Protein 1QI9 (pdb70)

InterPro domains:
  IPR016119 Bromoperoxidase/chloroperoxidase C-terminal [G3DSA:1.10.606.10] (1-556)
  IPR036938 Phosphatidic acid phosphatase type 2/haloperoxidase superfamily [SSF48317] (3-553)
  IPR052559 Vanadium-dependent haloperoxidase [PTHR34599] (323-502)
  IPR055161 Vanadium-dependent haloperoxidase NapH1-like, second helical-bundle domain [PF22778] (402-505)

Solvent-accessible surface area: 34637 Å² total

Radius of gyration: 29.84 Å; Cα contacts (8 Å, |Δi|>4): 2577; chains: 2; bounding box: 74×86×71 Å

Foldseek 3Di:
DAAQDDPDPDPGGPPCPVVVVVVLLVVLVVLLPQQQPDFDEDAPPDDQCLFFADFFAAADLLLHHDPVLVVLLLVVLPPLDPVSQVVRHGRDPPPDPLNDFDCSSLLPDQDSFFHRLRRFYFYYDDDQADLQVLLLLLLLLLLQVFQQPFLQCQQPDPSNVVSQVLSLPRPNNVVFAQAFADPVSGARRNQGRLFGNFFQCSPDGNAFLLQQCWFADPNRIDGRFAWFADPQAFALLASVLVSCLRSRHDFPDWTHIDPDGFRQTGLRSLLRCLVPDDLLRSLVSSVRVCCVVPLQDQQACFFPNVPDPDDGDPCPLHPVVLVVQSPVLLVLLSSQSCCFRVRHRGYWSQSVQSQLFCCLVVNHVDNYHCSNNVSCVSQVSQQQSSLVNDDVSGGTTRTASTRSADRNTGAAADSLLLSLLQSLLSVQQSSAAVSQAAFDPQRWADSRRPDIGGDDDDGRGNSSSSVSNSSSSLSSNSSRRTYTSSNNSSSSQSNNQSNQRSVLSVLLPDPDAGKTWGAHRNGWIKIHGNVQWIATNPQTAPGSHGRDPVRRD/DAFQDDPDPDPGGPNCPVVVVVVLLVVLVVLLVQLQDDDDFDAPPDDQQLFFADFFAAADLLRHHDVVLVVLLLVVLPPLDPVSQVPRHGRDDPPDPLSDFPCSSLLPDADSFFHRLRSFYFDHDDDQADLLVLLLLLLLLLLQVFFQPFLVCLQPDPSNVCSQALSLPRPNSVVFAQQFADPVSTARRNQGRLFGNFPQCSPDHNAFLLQQCWFADPNRIDGNFAWFADPLAFALLPSVLVSCLRSRHDFPDFTHIDPDGFRQGGLRRLLRCLVPDDLQPSLVSSVRVCCVVPLQDQQQCFFPNVPDPDDGHPCPLHVVLLVVQSPVLLVLLSSQSCCFRVRHRGYWSQSVLSVLQCCLVVNHPDNHHCSNNVSPVSQVSQQQSSLVNDDNSHGTRGRTFSTRSADRNTGAAADSLQLSLLQSLLSVFQSSAAVSQAAFDDFGWADSVRPDIGTDDDDRSGNSSSSLSSSSSSLVSNSSRSTYTSSNRSSSSQSSNQRNQRSVLSVLLPDPDAGKTWGAHRNGWIKIHGNVQWIDTNPQTADRSTGRDPVRRD

Nearest PDB structures (foldseek):
  1qi9-assembly1_B  TM=1.002E+00  e=0.000E+00  Ascophyllum nodosum
  1qi9-assembly1_A  TM=1.001E+00  e=2.501E-102  Ascophyllum nodosum
  5aa6-assembly1_F  TM=9.542E-01  e=2.525E-55  Ascophyllum nodosum
  1qhb-assembly1_A  TM=8.844E-01  e=1.728E-37  Corallina officinalis
  7qyy-assembly1_AAA-3  TM=8.911E-01  e=4.308E-36  Corallina pilulifera

CATH classification: 1.10.606.10

Secondary structure (DSSP, 8-state):
--SS--SS--SS-HHHHHHHHHHHHHHHHHHHHHHH------------GGGB--TTS-B-TTSPBPHHHHHHHHHHHHH--HHHHTTS--S--S--GGGSEE-TTTT----SSSS-TTS---PPPPPTTSHHHHHHHHHHHHHHHHTTSBGGGTTT-HHHHHHHHHHHTSTTGGGSTTB---TTS---HHHHTT-B-STTTSSS-SS-HHHHS-EEETTEEE---B--BPTT--BS-SHHHHHHHHTTPPPSSPPPB-SS-B---BHHHHHHHHHS--SSHHHHHHHHHHHHTTSS-TTS--GGGGG-SSEE-BTTBSHHHHHHHHHHGGGGHHHHHIIIIIII-BPPHHHHHHHHHHHHHTS------HHHHT-HHHHHHHHHHHHHHSGGG----PPBSSTT-S-SS--SS-HHHHHHHHHHHHHHHHH-HHHHTSBPSS----TTSSS-----SS--BHHHHHHHHHHHHHHHHHHTTS--HHHHHHHHHHHHHHHHHHHHHHHHH-SS--EEEEE-TTSPEEEEETTS-EEETTEEPSSSS---GGG--/--SS--SS--SS-HHHHHHHHHHHHHHHHHHHHHHH------------GGGB--TTS-B-TTSPBPHHHHHHHHHHHHH--HHHHHTS--S--S--GGGSEE-TTTT----SSSS-TTS---PPPPPTTSHHHHHHHHHHHHHHHTTTS-GGGTTT-HHHHHHHHHHHHSTTGGGSTTB---TTS---TTTTTT-B-STTTTSS-SS-HHHHS-EEETTEEE--PBP-BPSS--BS-SHHHHHHHHTTPPPSSPPPB-SS-B---SHHHHHHHHHH--SSHHHHHHHHHHHHTTSS-TTS--GGGGG-SSEE-BTTBSHHHHHHHHHHGGGGHHHHHIIIIIII-BPPHHHHHHHHHHHHTTS------HHHHT-HHHHHHHHHHHHHHSTT--------BSSTT-S-SS-SSS-HHHHHHHHHHHHHHHHH-HHHHTSBPSS----TTSSS-----SS--BHHHHHHHHHHHHHHHHHHHTS--HHHHHHHHHHHHHHHHHHHHHHHHH-SS---EEEE-TTSPEEEE-TTS-EEETTEEP-SSS---GGG--

Structure (mmCIF, N/CA/C/O backbone):
data_1QI9
#
_entry.id   1QI9
#
_cell.length_a   113.190
_cell.length_b   113.190
_cell.length_c   272.300
_cell.angle_alpha   90.00
_cell.angle_beta   90.00
_cell.angle_gamma   90.00
#
_symmetry.space_group_name_H-M   'P 43 21 2'
#
loop_
_entity.id
_entity.type
_entity.pdbx_description
1 polymer 'Vanadium-dependent bromoperoxidase'
2 polymer 'Vanadium-dependent bromoperoxidase'
3 non-polymer 'VANADATE ION'
4 water water
#
loop_
_atom_site.group_PDB
_atom_site.id
_atom_site.type_symbol
_atom_site.label_atom_id
_atom_site.label_alt_id
_atom_site.label_comp_id
_atom_site.label_asym_id
_atom_site.label_entity_id
_atom_site.label_seq_id
_atom_site.pdbx_PDB_ins_code
_atom_site.Cartn_x
_atom_site.Cartn_y
_atom_site.Cartn_z
_atom_site.occupancy
_atom_site.B_iso_or_equiv
_atom_site.auth_seq_id
_atom_site.auth_comp_id
_atom_site.auth_asym_id
_atom_site.auth_atom_id
_atom_site.pdbx_PDB_model_num
ATOM 1 N N . THR A 1 2 ? 85.149 -15.673 29.970 1.00 37.00 2 THR A N 1
ATOM 2 C CA . THR A 1 2 ? 85.998 -14.439 29.880 1.00 35.32 2 THR A CA 1
ATOM 3 C C . THR A 1 2 ? 87.363 -14.813 29.325 1.00 32.11 2 THR A C 1
ATOM 4 O O . THR A 1 2 ? 88.070 -15.670 29.865 1.00 33.00 2 THR A O 1
ATOM 8 N N . CYS A 1 3 ? 87.754 -14.178 28.234 1.00 27.17 3 CYS A N 1
ATOM 9 C CA . CYS A 1 3 ? 88.995 -14.421 27.546 1.00 21.82 3 CYS A CA 1
ATOM 10 C C . CYS A 1 3 ? 90.229 -14.122 28.402 1.00 22.85 3 CYS A C 1
ATOM 11 O O . CYS A 1 3 ? 90.172 -13.612 29.529 1.00 22.73 3 CYS A O 1
ATOM 14 N N . SER A 1 4 ? 91.375 -14.478 27.815 1.00 22.06 4 SER A N 1
ATOM 15 C CA . SER A 1 4 ? 92.650 -14.248 28.484 1.00 22.31 4 SER A CA 1
ATOM 16 C C . SER A 1 4 ? 93.745 -14.197 27.428 1.00 21.89 4 SER A C 1
ATOM 17 O O . SER A 1 4 ? 94.299 -13.113 27.180 1.00 20.77 4 SER A O 1
ATOM 20 N N . THR A 1 5 ? 93.987 -15.311 26.728 1.00 19.59 5 THR A N 1
ATOM 21 C CA . THR A 1 5 ? 95.056 -15.295 25.732 1.00 19.76 5 THR A CA 1
ATOM 22 C C . THR A 1 5 ? 94.584 -15.144 24.306 1.00 17.88 5 THR A C 1
ATOM 23 O O . THR A 1 5 ? 95.374 -14.954 23.364 1.00 17.10 5 THR A O 1
ATOM 27 N N . SER A 1 6 ? 93.268 -15.180 24.120 1.00 17.70 6 SER A N 1
ATOM 28 C CA . SER A 1 6 ? 92.703 -15.015 22.778 1.00 18.30 6 SER A CA 1
ATOM 29 C C . SER A 1 6 ? 91.367 -14.280 22.780 1.00 15.52 6 SER A C 1
ATOM 30 O O . SER A 1 6 ? 90.674 -14.273 23.790 1.00 14.89 6 SER A O 1
ATOM 33 N N . ASP A 1 7 ? 91.016 -13.671 21.647 1.00 14.81 7 ASP A N 1
ATOM 34 C CA . ASP A 1 7 ? 89.695 -13.011 21.538 1.00 12.60 7 ASP A CA 1
ATOM 35 C C . ASP A 1 7 ? 89.406 -12.866 20.055 1.00 12.54 7 ASP A C 1
ATOM 36 O O . ASP A 1 7 ? 90.149 -13.427 19.238 1.00 10.33 7 ASP A O 1
ATOM 41 N N . ASP A 1 8 ? 88.444 -12.023 19.660 1.00 10.52 8 ASP A N 1
ATOM 42 C CA . ASP A 1 8 ? 88.125 -11.939 18.245 1.00 11.80 8 ASP A CA 1
ATOM 43 C C . ASP A 1 8 ? 88.926 -10.900 17.496 1.00 13.76 8 ASP A C 1
ATOM 44 O O . ASP A 1 8 ? 88.710 -10.767 16.289 1.00 15.17 8 ASP A O 1
ATOM 49 N N . ALA A 1 9 ? 89.798 -10.136 18.185 1.00 14.06 9 ALA A N 1
ATOM 50 C CA . ALA A 1 9 ? 90.515 -9.100 17.453 1.00 12.69 9 ALA A CA 1
ATOM 51 C C . ALA A 1 9 ? 91.637 -9.670 16.599 1.00 13.91 9 ALA A C 1
ATOM 52 O O . ALA A 1 9 ? 92.330 -10.605 16.979 1.00 14.32 9 ALA A O 1
ATOM 54 N N . ASP A 1 10 ? 91.902 -9.047 15.469 1.00 13.88 10 ASP A N 1
ATOM 55 C CA . ASP A 1 10 ? 93.015 -9.271 14.578 1.00 14.15 10 ASP A CA 1
ATOM 56 C C . ASP A 1 10 ? 94.146 -8.388 15.142 1.00 13.39 10 ASP A C 1
ATOM 57 O O . ASP A 1 10 ? 94.524 -7.359 14.579 1.00 13.22 10 ASP A O 1
ATOM 62 N N . ASP A 1 11 ? 94.680 -8.808 16.264 1.00 11.64 11 ASP A N 1
ATOM 63 C CA . ASP A 1 11 ? 95.709 -8.170 17.041 1.00 12.84 11 ASP A CA 1
ATOM 64 C C . ASP A 1 11 ? 96.727 -9.197 17.525 1.00 12.92 11 ASP A C 1
ATOM 65 O O . ASP A 1 11 ? 96.358 -10.034 18.341 1.00 11.33 11 ASP A O 1
ATOM 70 N N . PRO A 1 12 ? 97.988 -9.083 17.152 1.00 15.61 12 PRO A N 1
ATOM 71 C CA . PRO A 1 12 ? 99.028 -10.010 17.599 1.00 15.33 12 PRO A CA 1
ATOM 72 C C . PRO A 1 12 ? 99.171 -10.114 19.090 1.00 14.68 12 PRO A C 1
ATOM 73 O O . PRO A 1 12 ? 99.527 -11.187 19.614 1.00 15.58 12 PRO A O 1
ATOM 77 N N . THR A 1 13 ? 98.917 -9.039 19.862 1.00 12.47 13 THR A N 1
ATOM 78 C CA . THR A 1 13 ? 99.036 -9.117 21.314 1.00 9.97 13 THR A CA 1
ATOM 79 C C . THR A 1 13 ? 97.803 -9.753 21.938 1.00 12.30 13 THR A C 1
ATOM 80 O O . THR A 1 13 ? 96.659 -9.372 21.668 1.00 11.65 13 THR A O 1
ATOM 84 N N . PRO A 1 14 ? 97.971 -10.733 22.832 1.00 13.14 14 PRO A N 1
ATOM 85 C CA . PRO A 1 14 ? 96.897 -11.359 23.544 1.00 12.70 14 PRO A CA 1
ATOM 86 C C . PRO A 1 14 ? 96.233 -10.327 24.459 1.00 13.92 14 PRO A C 1
ATOM 87 O O . PRO A 1 14 ? 96.902 -9.493 25.096 1.00 14.58 14 PRO A O 1
ATOM 91 N N . PRO A 1 15 ? 94.934 -10.496 24.687 1.00 11.89 15 PRO A N 1
ATOM 92 C CA . PRO A 1 15 ? 94.168 -9.669 25.582 1.00 11.03 15 PRO A CA 1
ATOM 93 C C . PRO A 1 15 ? 94.832 -9.401 26.913 1.00 11.46 15 PRO A C 1
ATOM 94 O O . PRO A 1 15 ? 94.922 -8.263 27.427 1.00 10.78 15 PRO A O 1
ATOM 98 N N . ASN A 1 16 ? 95.314 -10.452 27.574 1.00 8.55 16 ASN A N 1
ATOM 99 C CA . ASN A 1 16 ? 95.931 -10.292 28.872 1.00 10.06 16 ASN A CA 1
ATOM 100 C C . ASN A 1 16 ? 97.338 -9.702 28.811 1.00 8.28 16 ASN A C 1
ATOM 101 O O . ASN A 1 16 ? 97.945 -9.578 29.867 1.00 10.13 16 ASN A O 1
ATOM 106 N N . GLU A 1 17 ? 97.869 -9.297 27.680 1.00 8.28 17 GLU A N 1
ATOM 107 C CA . GLU A 1 17 ? 99.113 -8.557 27.584 1.00 10.55 17 GLU A CA 1
ATOM 108 C C . GLU A 1 17 ? 98.913 -7.125 27.043 1.00 10.32 17 GLU A C 1
ATOM 109 O O . GLU A 1 17 ? 99.860 -6.329 27.021 1.00 8.03 17 GLU A O 1
ATOM 115 N N . ARG A 1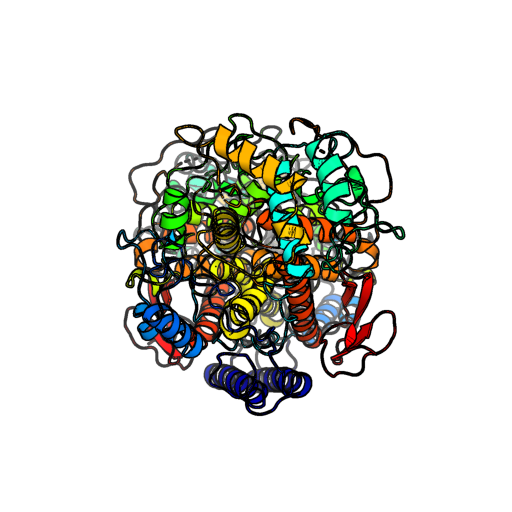 18 ? 97.713 -6.761 26.580 1.00 8.11 18 ARG A N 1
ATOM 116 C CA . ARG A 1 18 ? 97.504 -5.450 25.968 1.00 9.72 18 ARG A CA 1
ATOM 117 C C . ARG A 1 18 ? 97.676 -4.312 26.982 1.00 8.44 18 ARG A C 1
ATOM 118 O O . ARG A 1 18 ? 98.167 -3.231 26.602 1.00 7.73 18 ARG A O 1
ATOM 126 N N . ASP A 1 19 ? 97.269 -4.588 28.197 1.00 7.79 19 ASP A N 1
ATOM 127 C CA . ASP A 1 19 ? 97.389 -3.660 29.302 1.00 9.93 19 ASP A CA 1
ATOM 128 C C . ASP A 1 19 ? 98.871 -3.447 29.670 1.00 12.53 19 ASP A C 1
ATOM 129 O O . ASP A 1 19 ? 99.321 -2.277 29.814 1.00 10.50 19 ASP A O 1
ATOM 134 N N . ASP A 1 20 ? 99.641 -4.551 29.778 1.00 11.05 20 ASP A N 1
ATOM 135 C CA . ASP A 1 20 ? 101.056 -4.417 30.084 1.00 12.02 20 ASP A CA 1
ATOM 136 C C . ASP A 1 20 ? 101.806 -3.710 28.970 1.00 9.92 20 ASP A C 1
ATOM 137 O O . ASP A 1 20 ? 102.702 -2.926 29.288 1.00 10.58 20 ASP A O 1
ATOM 142 N N . GLU A 1 21 ? 101.536 -3.964 27.708 1.00 9.87 21 GLU A N 1
ATOM 143 C CA . GLU A 1 21 ? 102.237 -3.323 26.619 1.00 9.53 21 GLU A CA 1
ATOM 144 C C . GLU A 1 21 ? 101.943 -1.810 26.578 1.00 11.56 21 GLU A C 1
ATOM 145 O O . GLU A 1 21 ? 102.857 -1.059 26.209 1.00 9.26 21 GLU A O 1
ATOM 151 N N . ALA A 1 22 ? 100.711 -1.396 26.943 1.00 9.52 22 ALA A N 1
ATOM 152 C CA . ALA A 1 22 ? 100.397 0.042 26.939 1.00 8.55 22 ALA A CA 1
ATOM 153 C C . ALA A 1 22 ? 101.169 0.699 28.074 1.00 8.62 22 ALA A C 1
ATOM 154 O O . ALA A 1 22 ? 101.804 1.731 27.852 1.00 8.79 22 ALA A O 1
ATOM 156 N N . PHE A 1 23 ? 101.208 0.090 29.257 1.00 9.73 23 PHE A N 1
ATOM 157 C CA . PHE A 1 23 ? 101.979 0.628 30.365 1.00 10.98 23 PHE A CA 1
ATOM 158 C C . PHE A 1 23 ? 103.455 0.747 29.986 1.00 10.99 23 PHE A C 1
ATOM 159 O O . PHE A 1 23 ? 104.077 1.812 30.150 1.00 9.31 23 PHE A O 1
ATOM 167 N N . ALA A 1 24 ? 104.017 -0.332 29.433 1.00 11.27 24 ALA A N 1
ATOM 168 C CA . ALA A 1 24 ? 105.452 -0.331 29.112 1.00 10.29 24 ALA A CA 1
ATOM 169 C C . ALA A 1 24 ? 105.799 0.804 28.163 1.00 9.23 24 ALA A C 1
ATOM 170 O O . ALA A 1 24 ? 106.808 1.471 28.341 1.00 9.11 24 ALA A O 1
ATOM 172 N N . SER A 1 25 ? 105.006 0.996 27.138 1.00 6.85 25 SER A N 1
ATOM 173 C CA . SER A 1 25 ? 105.195 2.026 26.138 1.00 8.36 25 SER A CA 1
ATOM 174 C C . SER A 1 25 ? 105.199 3.445 26.727 1.00 8.25 25 SER A C 1
ATOM 175 O O . SER A 1 25 ? 106.024 4.281 26.336 1.00 7.93 25 SER A O 1
ATOM 178 N N . ARG A 1 26 ? 104.306 3.686 27.659 1.00 8.36 26 ARG A N 1
ATOM 179 C CA . ARG A 1 26 ? 104.117 4.955 28.339 1.00 8.39 26 ARG A CA 1
ATOM 180 C C . ARG A 1 26 ? 105.242 5.224 29.345 1.00 9.16 26 ARG A C 1
ATOM 181 O O . ARG A 1 26 ? 105.768 6.349 29.404 1.00 10.56 26 ARG A O 1
ATOM 189 N N . VAL A 1 27 ? 105.678 4.196 30.065 1.00 7.44 27 VAL A N 1
ATOM 190 C CA . VAL A 1 27 ? 106.822 4.334 30.966 1.00 6.78 27 VAL A CA 1
ATOM 191 C C . VAL A 1 27 ? 108.041 4.695 30.122 1.00 7.38 27 VAL A C 1
ATOM 192 O O . VAL A 1 27 ? 108.767 5.651 30.384 1.00 8.79 27 VAL A O 1
ATOM 196 N N . ALA A 1 28 ? 108.303 3.982 29.032 1.00 6.78 28 ALA A N 1
ATOM 197 C CA . ALA A 1 28 ? 109.432 4.304 28.180 1.00 6.49 28 ALA A CA 1
ATOM 198 C C . ALA A 1 28 ? 109.346 5.752 27.675 1.00 7.32 28 ALA A C 1
ATOM 199 O O . ALA A 1 28 ? 110.369 6.442 27.628 1.00 7.05 28 ALA A O 1
ATOM 201 N N . ALA A 1 29 ? 108.170 6.219 27.240 1.00 3.67 29 ALA A N 1
ATOM 202 C CA . ALA A 1 29 ? 108.015 7.554 26.690 1.00 4.35 29 ALA A CA 1
ATOM 203 C C . ALA A 1 29 ? 108.378 8.617 27.724 1.00 4.30 29 ALA A C 1
ATOM 204 O O . ALA A 1 29 ? 109.091 9.584 27.441 1.00 5.57 29 ALA A O 1
ATOM 206 N N . ALA A 1 30 ? 107.892 8.459 28.937 1.00 4.69 30 ALA A N 1
ATOM 207 C CA . ALA A 1 30 ? 108.107 9.251 30.099 1.00 6.42 30 ALA A CA 1
ATOM 208 C C . ALA A 1 30 ? 109.585 9.193 30.516 1.00 8.92 30 ALA A C 1
ATOM 209 O O . ALA A 1 30 ? 110.133 10.196 30.960 1.00 6.01 30 ALA A O 1
ATOM 211 N N . LYS A 1 31 ? 110.219 8.023 30.360 1.00 10.79 31 LYS A N 1
ATOM 212 C CA . LYS A 1 31 ? 111.641 7.873 30.672 1.00 11.24 31 LYS A CA 1
ATOM 213 C C . LYS A 1 31 ? 112.483 8.691 29.718 1.00 7.87 31 LYS A C 1
ATOM 214 O O . LYS A 1 31 ? 113.505 9.289 30.105 1.00 8.94 31 LYS A O 1
ATOM 220 N N . ARG A 1 32 ? 112.101 8.748 28.467 1.00 6.60 32 ARG A N 1
ATOM 221 C CA . ARG A 1 32 ? 112.730 9.523 27.452 1.00 6.40 32 ARG A CA 1
ATOM 222 C C . ARG A 1 32 ? 112.594 11.031 27.788 1.00 9.65 32 ARG A C 1
ATOM 223 O O . ARG A 1 32 ? 113.579 11.763 27.615 1.00 7.77 32 ARG A O 1
ATOM 231 N N . GLU A 1 33 ? 111.426 11.456 28.322 1.00 8.25 33 GLU A N 1
ATOM 232 C CA . GLU A 1 33 ? 111.318 12.858 28.716 1.00 7.07 33 GLU A CA 1
ATOM 233 C C . GLU A 1 33 ? 112.173 13.069 29.969 1.00 5.98 33 GLU A C 1
ATOM 234 O O . GLU A 1 33 ? 112.845 14.107 30.074 1.00 3.39 33 GLU A O 1
ATOM 240 N N . LEU A 1 34 ? 112.176 12.112 30.894 1.00 4.17 34 LEU A N 1
ATOM 241 C CA . LEU A 1 34 ? 113.015 12.246 32.087 1.00 7.47 34 LEU A CA 1
ATOM 242 C C . LEU A 1 34 ? 114.473 12.513 31.720 1.00 9.43 34 LEU A C 1
ATOM 243 O O . LEU A 1 34 ? 115.111 13.479 32.163 1.00 10.10 34 LEU A O 1
ATOM 248 N N . GLU A 1 35 ? 115.050 11.566 30.982 1.00 9.43 35 GLU A N 1
ATOM 249 C CA . GLU A 1 35 ? 116.445 11.634 30.585 1.00 11.01 35 GLU A CA 1
ATOM 250 C C . GLU A 1 35 ? 116.761 12.785 29.645 1.00 10.44 35 GLU A C 1
ATOM 251 O O . GLU A 1 35 ? 117.829 13.371 29.765 1.00 10.67 35 GLU A O 1
ATOM 257 N N . GLY A 1 36 ? 115.876 13.142 28.727 1.00 8.29 36 GLY A N 1
ATOM 258 C CA . GLY A 1 36 ? 116.122 14.200 27.763 1.00 7.36 36 GLY A CA 1
ATOM 259 C C . GLY A 1 36 ? 116.038 15.593 28.410 1.00 6.79 36 GLY A C 1
ATOM 260 O O . GLY A 1 36 ? 116.593 16.542 27.829 1.00 8.13 36 GLY A O 1
ATOM 261 N N . THR A 1 37 ? 115.313 15.694 29.494 1.00 5.29 37 THR A N 1
ATOM 262 C CA . THR A 1 37 ? 115.069 16.941 30.194 1.00 7.00 37 THR A CA 1
ATOM 263 C C . THR A 1 37 ? 116.228 17.294 31.156 1.00 7.78 37 THR A C 1
ATOM 264 O O . THR A 1 37 ? 116.855 18.337 30.950 1.00 7.73 37 THR A O 1
ATOM 268 N N . GLY A 1 38 ? 116.434 16.424 32.123 1.00 7.32 38 GLY A N 1
ATOM 269 C CA . GLY A 1 38 ? 117.449 16.611 33.147 1.00 6.67 38 GLY A CA 1
ATOM 270 C C . GLY A 1 38 ? 117.080 17.873 33.962 1.00 8.36 38 GLY A C 1
ATOM 271 O O . GLY A 1 38 ? 115.904 18.090 34.236 1.00 5.59 38 GLY A O 1
ATOM 272 N N . THR A 1 39 ? 118.076 18.641 34.377 1.00 6.32 39 THR A N 1
ATOM 273 C CA . THR A 1 39 ? 117.928 19.826 35.188 1.00 6.71 39 THR A CA 1
ATOM 274 C C . THR A 1 39 ? 117.821 21.021 34.248 1.00 7.85 39 THR A C 1
ATOM 275 O O . THR A 1 39 ? 118.667 21.248 33.358 1.00 8.31 39 THR A O 1
ATOM 279 N N . VAL A 1 40 ? 116.645 21.678 34.364 1.00 6.13 40 VAL A N 1
ATOM 280 C CA . VAL A 1 40 ? 116.393 22.853 33.534 1.00 4.23 40 VAL A CA 1
ATOM 281 C C . VAL A 1 40 ? 116.326 24.071 34.443 1.00 4.79 40 VAL A C 1
ATOM 282 O O . VAL A 1 40 ? 115.644 24.036 35.470 1.00 3.85 40 VAL A O 1
ATOM 286 N N . CYS A 1 41 ? 117.113 25.101 34.125 1.00 4.34 41 CYS A N 1
ATOM 287 C CA . CYS A 1 41 ? 117.261 26.286 34.984 1.00 6.16 41 CYS A CA 1
ATOM 288 C C . CYS A 1 41 ? 116.487 27.506 34.507 1.00 4.93 41 CYS A C 1
ATOM 289 O O . CYS A 1 41 ? 116.746 27.987 33.418 1.00 4.48 41 CYS A O 1
ATOM 292 N N . GLN A 1 42 ? 115.467 27.895 35.286 1.00 4.94 42 GLN A N 1
ATOM 293 C CA . GLN A 1 42 ? 114.664 29.068 34.856 1.00 4.71 42 GLN A CA 1
ATOM 294 C C . GLN A 1 42 ? 115.366 30.348 35.313 1.00 4.15 42 GLN A C 1
ATOM 295 O O . GLN A 1 42 ? 115.683 30.459 36.488 1.00 3.94 42 GLN A O 1
ATOM 301 N N . ILE A 1 43 ? 115.690 31.251 34.383 1.00 5.63 43 ILE A N 1
ATOM 302 C CA . ILE A 1 43 ? 116.474 32.444 34.730 1.00 5.82 43 ILE A CA 1
ATOM 303 C C . ILE A 1 43 ? 115.750 33.730 34.304 1.00 4.26 43 ILE A C 1
ATOM 304 O O . ILE A 1 43 ? 115.357 33.896 33.145 1.00 3.51 43 ILE A O 1
ATOM 309 N N . ASN A 1 44 ? 115.557 34.649 35.231 1.00 3.37 44 ASN A N 1
ATOM 310 C CA . ASN A 1 44 ? 114.930 35.933 34.779 1.00 3.02 44 ASN A CA 1
ATOM 311 C C . ASN A 1 44 ? 116.001 37.009 34.796 1.00 2.08 44 ASN A C 1
ATOM 312 O O . ASN A 1 44 ? 117.155 36.664 35.065 1.00 2.49 44 ASN A O 1
ATOM 317 N N . ASN A 1 45 ? 115.663 38.277 34.522 1.00 3.54 45 ASN A N 1
ATOM 318 C CA . ASN A 1 45 ? 116.682 39.325 34.442 1.00 2.96 45 ASN A CA 1
ATOM 319 C C . ASN A 1 45 ? 117.266 39.833 35.748 1.00 4.44 45 ASN A C 1
ATOM 320 O O . ASN A 1 45 ? 118.147 40.722 35.732 1.00 3.01 45 ASN A O 1
ATOM 325 N N . GLY A 1 46 ? 116.810 39.358 36.888 1.00 3.12 46 GLY A N 1
ATOM 326 C CA . GLY A 1 46 ? 117.220 39.705 38.211 1.00 4.60 46 GLY A CA 1
ATOM 327 C C . GLY A 1 46 ? 116.903 41.070 38.815 1.00 4.66 46 GLY A C 1
ATOM 328 O O . GLY A 1 46 ? 117.230 41.307 39.996 1.00 2.46 46 GLY A O 1
ATOM 329 N N . GLU A 1 47 ? 116.198 41.941 38.076 1.00 3.95 47 GLU A N 1
ATOM 330 C CA . GLU A 1 47 ? 115.900 43.268 38.640 1.00 3.91 47 GLU A CA 1
ATOM 331 C C . GLU A 1 47 ? 114.888 43.152 39.744 1.00 4.92 47 GLU A C 1
ATOM 332 O O . GLU A 1 47 ? 113.980 42.314 39.683 1.00 4.10 47 GLU A O 1
ATOM 338 N N . THR A 1 48 ? 115.048 43.978 40.798 1.00 4.71 48 THR A N 1
ATOM 339 C CA . THR A 1 48 ? 114.096 43.836 41.901 1.00 5.57 48 THR A CA 1
ATOM 340 C C . THR A 1 48 ? 112.967 44.868 41.888 1.00 5.99 48 THR A C 1
ATOM 341 O O . THR A 1 48 ? 112.038 44.686 42.670 1.00 6.02 48 THR A O 1
ATOM 345 N N . ASP A 1 49 ? 113.048 45.918 41.089 1.00 5.17 49 ASP A N 1
ATOM 346 C CA . ASP A 1 49 ? 112.109 47.031 41.111 1.00 5.65 49 ASP A CA 1
ATOM 347 C C . ASP A 1 49 ? 110.669 46.532 40.923 1.00 3.17 49 ASP A C 1
ATOM 348 O O . ASP A 1 49 ? 110.390 45.920 39.882 1.00 4.28 49 ASP A O 1
ATOM 353 N N . LEU A 1 50 ? 109.768 46.872 41.830 1.00 4.47 50 LEU A N 1
ATOM 354 C CA . LEU A 1 50 ? 108.382 46.409 41.666 1.00 5.05 50 LEU A CA 1
ATOM 355 C C . LEU A 1 50 ? 107.704 47.109 40.499 1.00 6.41 50 LEU A C 1
ATOM 356 O O . LEU A 1 50 ? 106.691 46.582 39.982 1.00 6.23 50 LEU A O 1
ATOM 361 N N . ALA A 1 51 ? 108.252 48.245 40.056 1.00 4.63 51 ALA A N 1
ATOM 362 C CA . ALA A 1 51 ? 107.688 48.930 38.900 1.00 5.75 51 ALA A CA 1
ATOM 363 C C . ALA A 1 51 ? 107.811 48.094 37.641 1.00 4.54 51 ALA A C 1
ATOM 364 O O . ALA A 1 51 ? 107.060 48.272 36.686 1.00 4.55 51 ALA A O 1
ATOM 366 N N . ALA A 1 52 ? 108.809 47.194 37.574 1.00 2.79 52 ALA A N 1
ATOM 367 C CA . ALA A 1 52 ? 108.980 46.368 36.392 1.00 3.31 52 ALA A CA 1
ATOM 368 C C . ALA A 1 52 ? 108.268 45.019 36.549 1.00 2.89 52 ALA A C 1
ATOM 369 O O . ALA A 1 52 ? 108.554 44.090 35.761 1.00 2.30 52 ALA A O 1
ATOM 371 N N . LYS A 1 53 ? 107.429 44.811 37.515 1.00 3.40 53 LYS A N 1
ATOM 372 C CA . LYS A 1 53 ? 106.749 43.551 37.761 1.00 2.08 53 LYS A CA 1
ATOM 373 C C . LYS A 1 53 ? 105.233 43.662 37.492 1.00 4.01 53 LYS A C 1
ATOM 374 O O . LYS A 1 53 ? 104.613 44.718 37.580 1.00 3.89 53 LYS A O 1
ATOM 380 N N . PHE A 1 54 ? 104.602 42.513 37.232 1.00 2.68 54 PHE A N 1
ATOM 381 C CA . PHE A 1 54 ? 103.163 42.475 37.021 1.00 3.35 54 PHE A CA 1
ATOM 382 C C . PHE A 1 54 ? 102.429 42.539 38.367 1.00 3.38 54 PHE A C 1
ATOM 383 O O . PHE A 1 54 ? 102.681 41.803 39.316 1.00 2.08 54 PHE A O 1
ATOM 391 N N . HIS A 1 55 ? 101.484 43.497 38.433 1.00 2.08 55 HIS A N 1
ATOM 392 C CA . HIS A 1 55 ? 100.593 43.548 39.593 1.00 2.24 55 HIS A CA 1
ATOM 393 C C . HIS A 1 55 ? 99.230 44.237 39.258 1.00 3.07 55 HIS A C 1
ATOM 394 O O . HIS A 1 55 ? 98.643 44.830 40.131 1.00 3.50 55 HIS A O 1
ATOM 401 N N . LYS A 1 56 ? 98.832 44.111 38.001 1.00 3.63 56 LYS A N 1
ATOM 402 C CA . LYS A 1 56 ? 97.505 44.669 37.653 1.00 4.37 56 LYS A CA 1
ATOM 403 C C . LYS A 1 56 ? 96.394 44.039 38.491 1.00 5.13 56 LYS A C 1
ATOM 404 O O . LYS A 1 56 ? 96.400 42.830 38.783 1.00 3.02 56 LYS A O 1
ATOM 410 N N . SER A 1 57 ? 95.506 44.884 39.028 1.00 4.00 57 SER A N 1
ATOM 411 C CA . SER A 1 57 ? 94.365 44.506 39.815 1.00 3.79 57 SER A CA 1
ATOM 412 C C . SER A 1 57 ? 94.604 44.499 41.300 1.00 3.98 57 SER A C 1
ATOM 413 O O . SER A 1 57 ? 93.674 44.315 42.098 1.00 4.09 57 SER A O 1
ATOM 416 N N . LEU A 1 58 ? 95.868 44.631 41.749 1.00 3.11 58 LEU A N 1
ATOM 417 C CA . LEU A 1 58 ? 96.108 44.751 43.181 1.00 3.71 58 LEU A CA 1
ATOM 418 C C . LEU A 1 58 ? 95.876 46.239 43.533 1.00 3.57 58 LEU A C 1
ATOM 419 O O . LEU A 1 58 ? 95.718 47.087 42.647 1.00 4.75 58 LEU A O 1
ATOM 424 N N . PRO A 1 59 ? 95.876 46.568 44.801 1.00 4.06 59 PRO A N 1
ATOM 425 C CA . PRO A 1 59 ? 95.783 47.930 45.305 1.00 6.32 59 PRO A CA 1
ATOM 426 C C . PRO A 1 59 ? 97.072 48.692 44.982 1.00 7.94 59 PRO A C 1
ATOM 427 O O . PRO A 1 59 ? 98.162 48.126 45.113 1.00 5.94 59 PRO A O 1
ATOM 431 N N . HIS A 1 60 ? 96.916 49.903 44.432 1.00 8.21 60 HIS A N 1
ATOM 432 C CA . HIS A 1 60 ? 98.074 50.740 44.145 1.00 8.03 60 HIS A CA 1
ATOM 433 C C . HIS A 1 60 ? 97.858 52.104 44.831 1.00 9.50 60 HIS A C 1
ATOM 434 O O . HIS A 1 60 ? 96.702 52.467 45.080 1.00 8.77 60 HIS A O 1
ATOM 441 N N . ASP A 1 61 ? 98.952 52.842 45.039 1.00 8.11 61 ASP A N 1
ATOM 442 C CA . ASP A 1 61 ? 98.795 54.199 45.579 1.00 7.49 61 ASP A CA 1
ATOM 443 C C . ASP A 1 61 ? 98.331 55.011 44.382 1.00 7.13 61 ASP A C 1
ATOM 444 O O . ASP A 1 61 ? 98.198 54.464 43.262 1.00 4.54 61 ASP A O 1
ATOM 449 N N . ASP A 1 62 ? 98.241 56.333 44.535 1.00 8.15 62 ASP A N 1
ATOM 450 C CA . ASP A 1 62 ? 97.797 57.169 43.418 1.00 9.50 62 ASP A CA 1
ATOM 451 C C . ASP A 1 62 ? 98.861 57.417 42.381 1.00 8.03 62 ASP A C 1
ATOM 452 O O . ASP A 1 62 ? 98.542 57.950 41.320 1.00 5.15 62 ASP A O 1
ATOM 457 N N . LEU A 1 63 ? 100.084 56.917 42.528 1.00 6.08 63 LEU A N 1
ATOM 458 C CA . LEU A 1 63 ? 101.123 57.022 41.515 1.00 6.56 63 LEU A CA 1
ATOM 459 C C . LEU A 1 63 ? 101.254 55.650 40.811 1.00 9.62 63 LEU A C 1
ATOM 460 O O . LEU A 1 63 ? 102.206 55.368 40.071 1.00 6.61 63 LEU A O 1
ATOM 465 N N . GLY A 1 64 ? 100.256 54.772 41.026 1.00 8.11 64 GLY A N 1
ATOM 466 C CA . GLY A 1 64 ? 100.246 53.450 40.407 1.00 6.01 64 GLY A CA 1
ATOM 467 C C . GLY A 1 64 ? 101.304 52.485 40.965 1.00 6.56 64 GLY A C 1
ATOM 468 O O . GLY A 1 64 ? 101.582 51.440 40.351 1.00 6.53 64 GLY A O 1
ATOM 469 N N . GLN A 1 65 ? 101.857 52.757 42.121 1.00 6.05 65 GLN A N 1
ATOM 470 C CA . GLN A 1 65 ? 102.877 51.970 42.775 1.00 6.95 65 GLN A CA 1
ATOM 471 C C . GLN A 1 65 ? 102.204 50.939 43.667 1.00 7.77 65 GLN A C 1
ATOM 472 O O . GLN A 1 65 ? 101.348 51.309 44.469 1.00 4.63 65 GLN A O 1
ATOM 478 N N . VAL A 1 66 ? 102.557 49.654 43.480 1.00 7.59 66 VAL A N 1
ATOM 479 C CA . VAL A 1 66 ? 101.864 48.588 44.192 1.00 6.42 66 VAL A CA 1
ATOM 480 C C . VAL A 1 66 ? 101.961 48.634 45.692 1.00 7.27 66 VAL A C 1
ATOM 481 O O . VAL A 1 66 ? 103.016 48.957 46.234 1.00 7.26 66 VAL A O 1
ATOM 485 N N . ASP A 1 67 ? 100.914 48.174 46.403 1.00 6.13 67 ASP A N 1
ATOM 486 C CA . ASP A 1 67 ? 100.989 48.002 47.841 1.00 5.95 67 ASP A CA 1
ATOM 487 C C . ASP A 1 67 ? 101.875 46.783 48.169 1.00 7.20 67 ASP A C 1
ATOM 488 O O . ASP A 1 67 ? 101.737 45.681 47.628 1.00 5.06 67 ASP A O 1
ATOM 493 N N . ALA A 1 68 ? 102.838 46.976 49.042 1.00 6.38 68 ALA A N 1
ATOM 494 C CA . ALA A 1 68 ? 103.845 46.025 49.435 1.00 8.96 68 ALA A CA 1
ATOM 495 C C . ALA A 1 68 ? 103.246 44.728 49.966 1.00 8.42 68 ALA A C 1
ATOM 496 O O . ALA A 1 68 ? 103.627 43.663 49.463 1.00 7.80 68 ALA A O 1
ATOM 498 N N . ASP A 1 69 ? 102.371 44.822 50.953 1.00 9.22 69 ASP A N 1
ATOM 499 C CA . ASP A 1 69 ? 101.741 43.644 51.520 1.00 10.27 69 ASP A CA 1
ATOM 500 C C . ASP A 1 69 ? 101.001 42.859 50.432 1.00 9.55 69 ASP A C 1
ATOM 501 O O . ASP A 1 69 ? 101.155 41.649 50.364 1.00 9.10 69 ASP A O 1
ATOM 506 N N . ALA A 1 70 ? 100.231 43.571 49.600 1.00 8.15 70 ALA A N 1
ATOM 507 C CA . ALA A 1 70 ? 99.518 42.874 48.530 1.00 8.45 70 ALA A CA 1
ATOM 508 C C . ALA A 1 70 ? 100.464 42.150 47.568 1.00 7.11 70 ALA A C 1
ATOM 509 O O . ALA A 1 70 ? 100.132 41.050 47.115 1.00 4.83 70 ALA A O 1
ATOM 511 N N . PHE A 1 71 ? 101.565 42.781 47.146 1.00 6.32 71 PHE A N 1
ATOM 512 C CA . PHE A 1 71 ? 102.473 42.133 46.197 1.00 5.72 71 PHE A CA 1
ATOM 513 C C . PHE A 1 71 ? 103.072 40.857 46.810 1.00 6.49 71 PHE A C 1
ATOM 514 O O . PHE A 1 71 ? 103.200 39.828 46.136 1.00 8.04 71 PHE A O 1
ATOM 522 N N . ALA A 1 72 ? 103.411 40.868 48.090 1.00 5.49 72 ALA A N 1
ATOM 523 C CA . ALA A 1 72 ? 103.927 39.705 48.810 1.00 6.62 72 ALA A CA 1
ATOM 524 C C . ALA A 1 72 ? 102.843 38.617 48.889 1.00 6.24 72 ALA A C 1
ATOM 525 O O . ALA A 1 72 ? 103.146 37.411 48.777 1.00 6.74 72 ALA A O 1
ATOM 527 N N . ALA A 1 73 ? 101.568 39.007 48.987 1.00 5.62 73 ALA A N 1
ATOM 528 C CA . ALA A 1 73 ? 100.493 37.994 48.969 1.00 5.10 73 ALA A CA 1
ATOM 529 C C . ALA A 1 73 ? 100.382 37.435 47.553 1.00 5.10 73 ALA A C 1
ATOM 530 O O . ALA A 1 73 ? 100.072 36.236 47.386 1.00 6.62 73 ALA A O 1
ATOM 532 N N . LEU A 1 74 ? 100.685 38.226 46.524 1.00 3.38 74 LEU A N 1
ATOM 533 C CA . LEU A 1 74 ? 100.628 37.717 45.149 1.00 4.95 74 LEU A CA 1
ATOM 534 C C . LEU A 1 74 ? 101.741 36.684 44.935 1.00 4.65 74 LEU A C 1
ATOM 535 O O . LEU A 1 74 ? 101.499 35.622 44.331 1.00 3.70 74 LEU A O 1
ATOM 540 N N . GLU A 1 75 ? 102.941 36.959 45.462 1.00 6.01 75 GLU A N 1
ATOM 541 C CA . GLU A 1 75 ? 104.062 36.009 45.337 1.00 5.81 75 GLU A CA 1
ATOM 542 C C . GLU A 1 75 ? 103.701 34.710 46.067 1.00 7.88 75 GLU A C 1
ATOM 543 O O . GLU A 1 75 ? 104.015 33.629 45.590 1.00 6.43 75 GLU A O 1
ATOM 549 N N . ASP A 1 76 ? 103.023 34.771 47.198 1.00 8.65 76 ASP A N 1
ATOM 550 C CA . ASP A 1 76 ? 102.526 33.628 47.934 1.00 10.70 76 ASP A CA 1
ATOM 551 C C . ASP A 1 76 ? 101.618 32.720 47.091 1.00 9.32 76 ASP A C 1
ATOM 552 O O . ASP A 1 76 ? 101.732 31.477 47.020 1.00 8.17 76 ASP A O 1
ATOM 557 N N . CYS A 1 77 ? 100.678 33.395 46.444 1.00 6.61 77 CYS A N 1
ATOM 558 C CA . CYS A 1 77 ? 99.706 32.807 45.537 1.00 5.17 77 CYS A CA 1
ATOM 559 C C . CYS A 1 77 ? 100.421 32.150 44.375 1.00 5.96 77 CYS A C 1
ATOM 560 O O . CYS A 1 77 ? 100.119 31.009 44.027 1.00 5.65 77 CYS A O 1
ATOM 563 N N . ILE A 1 78 ? 101.381 32.852 43.728 1.00 5.29 78 ILE A N 1
ATOM 564 C CA . ILE A 1 78 ? 102.063 32.281 42.573 1.00 5.24 78 ILE A CA 1
ATOM 565 C C . ILE A 1 78 ? 102.820 30.992 42.898 1.00 6.57 78 ILE A C 1
ATOM 566 O O . ILE A 1 78 ? 102.883 30.044 42.109 1.00 8.11 78 ILE A O 1
ATOM 571 N N . LEU A 1 79 ? 103.493 30.980 44.028 1.00 7.16 79 LEU A N 1
ATOM 572 C CA . LEU A 1 79 ? 104.313 29.894 44.502 1.00 7.77 79 LEU A CA 1
ATOM 573 C C . LEU A 1 79 ? 103.593 28.600 44.866 1.00 9.15 79 LEU A C 1
ATOM 574 O O . LEU A 1 79 ? 104.106 27.520 44.562 1.00 9.10 79 LEU A O 1
ATOM 579 N N . ASN A 1 80 ? 102.506 28.707 45.586 1.00 7.33 80 ASN A N 1
ATOM 580 C CA . ASN A 1 80 ? 101.843 27.595 46.214 1.00 10.70 80 ASN A CA 1
ATOM 581 C C . ASN A 1 80 ? 100.805 26.794 45.470 1.00 9.69 80 ASN A C 1
ATOM 582 O O . ASN A 1 80 ? 100.324 25.835 46.063 1.00 11.46 80 ASN A O 1
ATOM 587 N N . GLY A 1 81 ? 100.376 27.098 44.264 1.00 9.94 81 GLY A N 1
ATOM 588 C CA . GLY A 1 81 ? 99.409 26.292 43.514 1.00 8.76 81 GLY A CA 1
ATOM 589 C C . GLY A 1 81 ? 98.205 25.915 44.360 1.00 8.34 81 GLY A C 1
ATOM 590 O O . GLY A 1 81 ? 97.688 24.808 44.340 1.00 8.62 81 GLY A O 1
ATOM 591 N N . ASP A 1 82 ? 97.695 26.877 45.117 1.00 7.69 82 ASP A N 1
ATOM 592 C CA . ASP A 1 82 ? 96.586 26.711 46.017 1.00 8.66 82 ASP A CA 1
ATOM 593 C C . ASP A 1 82 ? 95.509 27.768 45.749 1.00 9.11 82 ASP A C 1
ATOM 594 O O . ASP A 1 82 ? 95.773 28.973 45.917 1.00 7.66 82 ASP A O 1
ATOM 599 N N . LEU A 1 83 ? 94.292 27.337 45.420 1.00 9.31 83 LEU A N 1
ATOM 600 C CA . LEU A 1 83 ? 93.220 28.269 45.164 1.00 10.70 83 LEU A CA 1
ATOM 601 C C . LEU A 1 83 ? 92.969 29.199 46.358 1.00 9.07 83 LEU A C 1
ATOM 602 O O . LEU A 1 83 ? 92.774 30.397 46.175 1.00 8.06 83 LEU A O 1
ATOM 607 N N . SER A 1 84 ? 92.894 28.577 47.526 1.00 7.35 84 SER A N 1
ATOM 608 C CA . SER A 1 84 ? 92.575 29.363 48.702 1.00 9.02 84 SER A CA 1
ATOM 609 C C . SER A 1 84 ? 93.567 30.487 48.990 1.00 9.74 84 SER A C 1
ATOM 610 O O . SER A 1 84 ? 93.123 31.610 49.275 1.00 8.27 84 SER A O 1
ATOM 613 N N . ILE A 1 85 ? 94.866 30.211 48.820 1.00 7.21 85 ILE A N 1
ATOM 614 C CA . ILE A 1 85 ? 95.859 31.278 49.063 1.00 6.56 85 ILE A CA 1
ATOM 615 C C . ILE A 1 85 ? 95.690 32.361 48.011 1.00 6.24 85 ILE A C 1
ATOM 616 O O . ILE A 1 85 ? 95.739 33.557 48.305 1.00 6.36 85 ILE A O 1
ATOM 621 N N . CYS A 1 86 ? 95.407 32.020 46.766 1.00 5.21 86 CYS A N 1
ATOM 622 C CA . CYS A 1 86 ? 95.199 32.965 45.682 1.00 6.14 86 CYS A CA 1
ATOM 623 C C . CYS A 1 86 ? 93.973 33.852 45.895 1.00 6.61 86 CYS A C 1
ATOM 624 O O . CYS A 1 86 ? 93.993 35.018 45.482 1.00 4.83 86 CYS A O 1
ATOM 627 N N . GLU A 1 87 ? 92.969 33.369 46.613 1.00 6.25 87 GLU A N 1
ATOM 628 C CA . GLU A 1 87 ? 91.800 34.159 46.964 1.00 7.57 87 GLU A CA 1
ATOM 629 C C . GLU A 1 87 ? 92.139 35.202 48.027 1.00 7.85 87 GLU A C 1
ATOM 630 O O . GLU A 1 87 ? 91.343 36.115 48.234 1.00 7.83 87 GLU A O 1
ATOM 636 N N . ASP A 1 88 ? 93.297 35.101 48.682 1.00 8.27 88 ASP A N 1
ATOM 637 C CA . ASP A 1 88 ? 93.728 36.015 49.700 1.00 10.77 88 ASP A CA 1
ATOM 638 C C . ASP A 1 88 ? 94.488 37.219 49.119 1.00 9.48 88 ASP A C 1
ATOM 639 O O . ASP A 1 88 ? 94.821 38.113 49.900 1.00 8.97 88 ASP A O 1
ATOM 644 N N . VAL A 1 89 ? 94.755 37.247 47.840 1.00 7.84 89 VAL A N 1
ATOM 645 C CA . VAL A 1 89 ? 95.471 38.394 47.256 1.00 6.15 89 VAL A CA 1
ATOM 646 C C . VAL A 1 89 ? 94.494 39.571 47.216 1.00 5.40 89 VAL A C 1
ATOM 647 O O 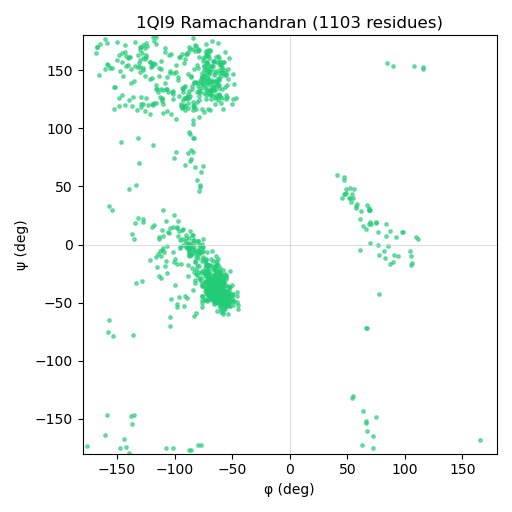. VAL A 1 89 ? 93.472 39.488 46.543 1.00 4.95 89 VAL A O 1
ATOM 651 N N . PRO A 1 90 ? 94.856 40.703 47.801 1.00 6.19 90 PRO A N 1
ATOM 652 C CA . PRO A 1 90 ? 94.015 41.893 47.796 1.00 3.51 90 PRO A CA 1
ATOM 653 C C . PRO A 1 90 ? 93.704 42.357 46.401 1.00 4.27 90 PRO A C 1
ATOM 654 O O . PRO A 1 90 ? 94.450 42.201 45.427 1.00 3.56 90 PRO A O 1
ATOM 658 N N . VAL A 1 91 ? 92.517 42.955 46.247 1.00 3.16 91 VAL A N 1
ATOM 659 C CA . VAL A 1 91 ? 92.104 43.507 44.942 1.00 4.24 91 VAL A CA 1
ATOM 660 C C . VAL A 1 91 ? 92.038 45.028 45.127 1.00 4.70 91 VAL A C 1
ATOM 661 O O . VAL A 1 91 ? 91.741 45.495 46.235 1.00 5.54 91 VAL A O 1
ATOM 665 N N . GLY A 1 92 ? 92.373 45.844 44.132 1.00 4.97 92 GLY A N 1
ATOM 666 C CA . GLY A 1 92 ? 92.432 47.266 44.323 1.00 5.16 92 GLY A CA 1
ATOM 667 C C . GLY A 1 92 ? 91.128 48.031 44.104 1.00 8.27 92 GLY A C 1
ATOM 668 O O . GLY A 1 92 ? 91.160 49.261 44.100 1.00 6.40 92 GLY A O 1
ATOM 669 N N . ASN A 1 93 ? 90.083 47.329 43.694 1.00 7.31 93 ASN A N 1
ATOM 670 C CA . ASN A 1 93 ? 88.785 47.907 43.385 1.00 7.78 93 ASN A CA 1
ATOM 671 C C . ASN A 1 93 ? 87.768 46.853 43.818 1.00 9.06 93 ASN A C 1
ATOM 672 O O . ASN A 1 93 ? 87.966 45.657 43.501 1.00 8.51 93 ASN A O 1
ATOM 677 N N . SER A 1 94 ? 86.785 47.244 44.598 1.00 9.14 94 SER A N 1
ATOM 678 C CA . SER A 1 94 ? 85.864 46.240 45.136 1.00 11.68 94 SER A CA 1
ATOM 679 C C . SER A 1 94 ? 84.573 46.081 44.349 1.00 13.34 94 SER A C 1
ATOM 680 O O . SER A 1 94 ? 83.641 45.488 44.924 1.00 13.12 94 SER A O 1
ATOM 683 N N . GLU A 1 95 ? 84.487 46.494 43.095 1.00 11.49 95 GLU A N 1
ATOM 684 C CA . GLU A 1 95 ? 83.235 46.383 42.374 1.00 13.50 95 GLU A CA 1
ATOM 685 C C . GLU A 1 95 ? 82.956 44.986 41.854 1.00 14.53 95 GLU A C 1
ATOM 686 O O . GLU A 1 95 ? 81.876 44.792 41.273 1.00 14.09 95 GLU A O 1
ATOM 692 N N . GLY A 1 96 ? 83.863 44.012 41.991 1.00 12.62 96 GLY A N 1
ATOM 693 C CA . GLY A 1 96 ? 83.600 42.659 41.533 1.00 9.36 96 GLY A CA 1
ATOM 694 C C . GLY A 1 96 ? 83.527 42.456 40.044 1.00 9.80 96 GLY A C 1
ATOM 695 O O . GLY A 1 96 ? 83.014 41.414 39.582 1.00 8.46 96 GLY A O 1
ATOM 696 N N . ASP A 1 97 ? 84.066 43.357 39.207 1.00 7.48 97 ASP A N 1
ATOM 697 C CA . ASP A 1 97 ? 83.998 43.140 37.773 1.00 8.18 97 ASP A CA 1
ATOM 698 C C . ASP A 1 97 ? 84.957 42.004 37.429 1.00 9.91 97 ASP A C 1
ATOM 699 O O . ASP A 1 97 ? 86.017 41.880 38.066 1.00 8.87 97 ASP A O 1
ATOM 704 N N . PRO A 1 98 ? 84.581 41.156 36.465 1.00 8.96 98 PRO A N 1
ATOM 705 C CA . PRO A 1 98 ? 85.411 40.051 36.055 1.00 8.15 98 PRO A CA 1
ATOM 706 C C . PRO A 1 98 ? 86.755 40.492 35.466 1.00 6.53 98 PRO A C 1
ATOM 707 O O . PRO A 1 98 ? 87.651 39.662 35.545 1.00 3.54 98 PRO A O 1
ATOM 711 N N . VAL A 1 99 ? 86.935 41.704 34.919 1.00 4.20 99 VAL A N 1
ATOM 712 C CA . VAL A 1 99 ? 88.244 42.075 34.403 1.00 3.99 99 VAL A CA 1
ATOM 713 C C . VAL A 1 99 ? 89.262 42.191 35.525 1.00 3.74 99 VAL A C 1
ATOM 714 O O . VAL A 1 99 ? 90.446 42.042 35.227 1.00 3.80 99 VAL A O 1
ATOM 718 N N . GLY A 1 100 ? 88.875 42.374 36.768 1.00 2.33 100 GLY A N 1
ATOM 719 C CA . GLY A 1 100 ? 89.724 42.438 37.936 1.00 2.91 100 GLY A CA 1
ATOM 720 C C . GLY A 1 100 ? 90.270 41.085 38.439 1.00 2.18 100 GLY A C 1
ATOM 721 O O . GLY A 1 100 ? 91.178 41.082 39.299 1.00 3.42 100 GLY A O 1
ATOM 722 N N . ARG A 1 101 ? 89.728 39.966 37.974 1.00 3.21 101 ARG A N 1
ATOM 723 C CA . ARG A 1 101 ? 90.218 38.690 38.488 1.00 3.06 101 ARG A CA 1
ATOM 724 C C . ARG A 1 101 ? 91.611 38.301 37.937 1.00 2.08 101 ARG A C 1
ATOM 725 O O . ARG A 1 101 ? 91.878 38.385 36.741 1.00 3.00 101 ARG A O 1
ATOM 733 N N . LEU A 1 102 ? 92.392 37.726 38.835 1.00 2.10 102 LEU A N 1
ATOM 734 C CA . LEU A 1 102 ? 93.704 37.164 38.415 1.00 4.28 102 LEU A CA 1
ATOM 735 C C . LEU A 1 102 ? 93.467 36.014 37.434 1.00 4.20 102 LEU A C 1
ATOM 736 O O . LEU A 1 102 ? 92.598 35.187 37.799 1.00 6.04 102 LEU A O 1
ATOM 741 N N . VAL A 1 103 ? 94.044 35.970 36.262 1.00 3.74 103 VAL A N 1
ATOM 742 C CA . VAL A 1 103 ? 93.760 34.902 35.333 1.00 3.27 103 VAL A CA 1
ATOM 743 C C . VAL A 1 103 ? 94.571 33.623 35.570 1.00 3.82 103 VAL A C 1
ATOM 744 O O . VAL A 1 103 ? 95.699 33.456 35.148 1.00 2.53 103 VAL A O 1
ATOM 748 N N . ASN A 1 104 ? 93.977 32.752 36.360 1.00 3.86 104 ASN A N 1
ATOM 749 C CA . ASN A 1 104 ? 94.423 31.397 36.649 1.00 3.66 104 ASN A CA 1
ATOM 750 C C . ASN A 1 104 ? 95.892 31.254 37.001 1.00 3.64 104 ASN A C 1
ATOM 751 O O . ASN A 1 104 ? 96.580 30.468 36.380 1.00 2.83 104 ASN A O 1
ATOM 756 N N . PRO A 1 105 ? 96.355 31.927 38.036 1.00 3.89 105 PRO A N 1
ATOM 757 C CA . PRO A 1 105 ? 97.745 31.908 38.436 1.00 4.23 105 PRO A CA 1
ATOM 758 C C . PRO A 1 105 ? 98.280 30.535 38.815 1.00 5.40 105 PRO A C 1
ATOM 759 O O . PRO A 1 105 ? 99.492 30.295 38.717 1.00 5.92 105 PRO A O 1
ATOM 763 N N . THR A 1 106 ? 97.401 29.607 39.224 1.00 4.64 106 THR A N 1
ATOM 764 C CA . THR A 1 106 ? 97.878 28.295 39.640 1.00 4.01 106 THR A CA 1
ATOM 765 C C . THR A 1 106 ? 97.946 27.349 38.468 1.00 4.02 106 THR A C 1
ATOM 766 O O . THR A 1 106 ? 98.235 26.171 38.684 1.00 4.44 106 THR A O 1
ATOM 770 N N . ALA A 1 107 ? 97.613 27.780 37.251 1.00 3.51 107 ALA A N 1
ATOM 771 C CA . ALA A 1 107 ? 97.501 26.825 36.151 1.00 5.08 107 ALA A CA 1
ATOM 772 C C . ALA A 1 107 ? 98.741 25.989 35.877 1.00 6.42 107 ALA A C 1
ATOM 773 O O . ALA A 1 107 ? 98.639 24.814 35.459 1.00 3.76 107 ALA A O 1
ATOM 775 N N . ALA A 1 108 ? 99.929 26.639 35.966 1.00 5.35 108 ALA A N 1
ATOM 776 C CA . ALA A 1 108 ? 101.159 25.973 35.594 1.00 5.41 108 ALA A CA 1
ATOM 777 C C . ALA A 1 108 ? 101.387 24.641 36.303 1.00 4.36 108 ALA A C 1
ATOM 778 O O . ALA A 1 108 ? 101.975 23.754 35.680 1.00 5.47 108 ALA A O 1
ATOM 780 N N . PHE A 1 109 ? 101.000 24.513 37.548 1.00 4.66 109 PHE A N 1
ATOM 781 C CA . PHE A 1 109 ? 101.271 23.373 38.381 1.00 4.52 109 PHE A CA 1
ATOM 782 C C . PHE A 1 109 ? 100.398 22.161 38.112 1.00 4.37 109 PHE A C 1
ATOM 783 O O . PHE A 1 109 ? 99.556 21.703 38.883 1.00 5.46 109 PHE A O 1
ATOM 791 N N . ALA A 1 110 ? 100.522 21.638 36.906 1.00 4.57 110 ALA A N 1
ATOM 792 C CA . ALA A 1 110 ? 99.822 20.428 36.480 1.00 3.42 110 ALA A CA 1
ATOM 793 C C . ALA A 1 110 ? 100.778 19.671 35.576 1.00 3.09 110 ALA A C 1
ATOM 794 O O . ALA A 1 110 ? 101.148 20.182 34.514 1.00 3.53 110 ALA A O 1
ATOM 796 N N . ILE A 1 111 ? 101.137 18.437 35.941 1.00 3.34 111 ILE A N 1
ATOM 797 C CA . ILE A 1 111 ? 102.006 17.634 35.060 1.00 3.62 111 ILE A CA 1
ATOM 798 C C . ILE A 1 111 ? 101.150 16.940 34.015 1.00 5.26 111 ILE A C 1
ATOM 799 O O . ILE A 1 111 ? 100.472 15.930 34.364 1.00 4.93 111 ILE A O 1
ATOM 804 N N . ASP A 1 112 ? 101.135 17.422 32.751 1.00 4.68 112 ASP A N 1
ATOM 805 C CA . ASP A 1 112 ? 100.311 16.769 31.740 1.00 3.68 112 ASP A CA 1
ATOM 806 C C . ASP A 1 112 ? 101.028 15.464 31.367 1.00 5.63 112 ASP A C 1
ATOM 807 O O . ASP A 1 112 ? 102.268 15.409 31.284 1.00 2.70 112 ASP A O 1
ATOM 812 N N . ILE A 1 113 ? 100.289 14.393 31.074 1.00 4.52 113 ILE A N 1
ATOM 813 C CA . ILE A 1 113 ? 100.950 13.128 30.801 1.00 4.33 113 ILE A CA 1
ATOM 814 C C . ILE A 1 113 ? 101.669 13.170 29.460 1.00 4.86 113 ILE A C 1
ATOM 815 O O . ILE A 1 113 ? 102.749 12.556 29.302 1.00 3.38 113 ILE A O 1
ATOM 820 N N . SER A 1 114 ? 101.088 13.907 28.524 1.00 3.48 114 SER A N 1
ATOM 821 C CA . SER A 1 114 ? 101.715 14.043 27.213 1.00 4.03 114 SER A CA 1
ATOM 822 C C . SER A 1 114 ? 102.621 15.299 27.107 1.00 4.26 114 SER A C 1
ATOM 823 O O . SER A 1 114 ? 102.410 16.263 27.845 1.00 2.84 114 SER A O 1
ATOM 826 N N . GLY A 1 115 ? 103.467 15.336 26.105 1.00 4.35 115 GLY A N 1
ATOM 827 C CA . GLY A 1 115 ? 104.363 16.432 25.775 1.00 5.18 115 GLY A CA 1
ATOM 828 C C . GLY A 1 115 ? 105.405 16.751 26.847 1.00 4.99 115 GLY A C 1
ATOM 829 O O . GLY A 1 115 ? 105.496 16.072 27.875 1.00 6.17 115 GLY A O 1
ATOM 830 N N . PRO A 1 116 ? 106.140 17.837 26.670 1.00 5.28 116 PRO A N 1
ATOM 831 C CA . PRO A 1 116 ? 107.173 18.255 27.628 1.00 5.82 116 PRO A CA 1
ATOM 832 C C . PRO A 1 116 ? 106.569 18.841 28.877 1.00 3.53 116 PRO A C 1
ATOM 833 O O . PRO A 1 116 ? 105.554 19.548 28.768 1.00 3.63 116 PRO A O 1
ATOM 837 N N . ALA A 1 117 ? 107.052 18.527 30.074 1.00 3.83 117 ALA A N 1
ATOM 838 C CA . ALA A 1 117 ? 106.425 19.089 31.260 1.00 2.97 117 ALA A CA 1
ATOM 839 C C . ALA A 1 117 ? 106.571 20.637 31.230 1.00 3.71 117 ALA A C 1
ATOM 840 O O . ALA A 1 117 ? 107.384 21.254 30.498 1.00 2.83 117 ALA A O 1
ATOM 842 N N . PHE A 1 118 ? 105.750 21.285 32.036 1.00 3.56 118 PHE A N 1
ATOM 843 C CA . PHE A 1 118 ? 105.695 22.755 32.067 1.00 5.71 118 PHE A CA 1
ATOM 844 C C . PHE A 1 118 ? 107.009 23.448 32.387 1.00 5.52 118 PHE A C 1
ATOM 845 O O . PHE A 1 118 ? 107.201 24.581 31.923 1.00 5.58 118 PHE A O 1
ATOM 853 N N . SER A 1 119 ? 107.840 22.837 33.234 1.00 6.24 119 SER A N 1
ATOM 854 C CA . SER A 1 119 ? 109.122 23.483 33.568 1.00 8.20 119 SER A CA 1
ATOM 855 C C . SER A 1 119 ? 110.285 22.942 32.745 1.00 7.72 119 SER A C 1
ATOM 856 O O . SER A 1 119 ? 111.442 23.255 33.078 1.00 7.46 119 SER A O 1
ATOM 859 N N . ALA A 1 120 ? 110.021 22.216 31.661 1.00 6.02 120 ALA A N 1
ATOM 860 C CA . ALA A 1 120 ? 111.075 21.635 30.847 1.00 4.70 120 ALA A CA 1
ATOM 861 C C . ALA A 1 120 ? 111.654 22.535 29.770 1.00 6.44 120 ALA A C 1
ATOM 862 O O . ALA A 1 120 ? 112.684 22.211 29.152 1.00 4.52 120 ALA A O 1
ATOM 864 N N . THR A 1 121 ? 111.023 23.699 29.544 1.00 3.91 121 THR A N 1
ATOM 865 C CA . THR A 1 121 ? 111.449 24.639 28.536 1.00 3.29 121 THR A CA 1
ATOM 866 C C . THR A 1 121 ? 111.674 25.999 29.224 1.00 2.08 121 THR A C 1
ATOM 867 O O . THR A 1 121 ? 111.416 26.121 30.421 1.00 2.15 121 THR A O 1
ATOM 871 N N . THR A 1 122 ? 112.398 26.848 28.517 1.00 3.63 122 THR A N 1
ATOM 872 C CA . THR A 1 122 ? 112.756 28.134 29.085 1.00 3.20 122 THR A CA 1
ATOM 873 C C . THR A 1 122 ? 112.616 29.153 27.972 1.00 3.56 122 THR A C 1
ATOM 874 O O . THR A 1 122 ? 112.575 28.836 26.789 1.00 2.54 122 THR A O 1
ATOM 878 N N . ILE A 1 123 ? 112.529 30.410 28.422 1.00 3.97 123 ILE A N 1
ATOM 879 C CA . ILE A 1 123 ? 112.542 31.554 27.492 1.00 3.05 123 ILE A CA 1
ATOM 880 C C . ILE A 1 123 ? 113.539 32.558 28.157 1.00 2.85 123 ILE A C 1
ATOM 881 O O . ILE A 1 123 ? 113.779 32.539 29.358 1.00 2.08 123 ILE A O 1
ATOM 886 N N . PRO A 1 124 ? 114.167 33.410 27.357 1.00 3.19 124 PRO A N 1
ATOM 887 C CA . PRO A 1 124 ? 115.190 34.298 27.833 1.00 3.88 124 PRO A CA 1
ATOM 888 C C . PRO A 1 124 ? 114.721 35.355 28.817 1.00 5.50 124 PRO A C 1
ATOM 889 O O . PRO A 1 124 ? 113.548 35.738 28.810 1.00 5.90 124 PRO A O 1
ATOM 893 N N . PRO A 1 125 ? 115.651 35.867 29.621 1.00 5.03 125 PRO A N 1
ATOM 894 C CA . PRO A 1 125 ? 115.356 36.951 30.530 1.00 4.27 125 PRO A CA 1
ATOM 895 C C . PRO A 1 125 ? 114.866 38.119 29.678 1.00 3.47 125 PRO A C 1
ATOM 896 O O . PRO A 1 125 ? 115.233 38.295 28.501 1.00 2.82 125 PRO A O 1
ATOM 900 N N . VAL A 1 126 ? 114.022 38.934 30.293 1.00 3.32 126 VAL A N 1
ATOM 901 C CA . VAL A 1 126 ? 113.551 40.137 29.645 1.00 3.80 126 VAL A CA 1
ATOM 902 C C . VAL A 1 126 ? 114.595 41.261 29.827 1.00 2.08 126 VAL A C 1
ATOM 903 O O . VAL A 1 126 ? 115.130 41.340 30.933 1.00 3.93 126 VAL A O 1
ATOM 907 N N . PRO A 1 127 ? 114.672 42.176 28.894 1.00 4.02 127 PRO A N 1
ATOM 908 C CA . PRO A 1 127 ? 115.494 43.383 29.062 1.00 4.46 127 PRO A CA 1
ATOM 909 C C . PRO A 1 127 ? 115.064 44.124 30.313 1.00 6.27 127 PRO A C 1
ATOM 910 O O . PRO A 1 127 ? 113.835 44.197 30.599 1.00 6.29 127 PRO A O 1
ATOM 914 N N . THR A 1 128 ? 115.949 44.611 31.174 1.00 4.02 128 THR A N 1
ATOM 915 C CA . THR A 1 128 ? 115.541 45.267 32.397 1.00 3.84 128 THR A CA 1
ATOM 916 C C . THR A 1 128 ? 114.916 46.625 32.060 1.00 2.92 128 THR A C 1
ATOM 917 O O . THR A 1 128 ? 115.170 47.197 30.996 1.00 3.20 128 THR A O 1
ATOM 921 N N . LEU A 1 129 ? 114.270 47.233 33.027 1.00 3.09 129 LEU A N 1
ATOM 922 C CA . LEU A 1 129 ? 113.641 48.540 32.822 1.00 4.44 129 LEU A CA 1
ATOM 923 C C . LEU A 1 129 ? 114.571 49.660 32.380 1.00 3.61 129 LEU A C 1
ATOM 924 O O . LEU A 1 129 ? 114.266 50.366 31.410 1.00 5.25 129 LEU A O 1
ATOM 929 N N . PRO A 1 130 ? 115.787 49.754 32.908 1.00 5.88 130 PRO A N 1
ATOM 930 C CA . PRO A 1 130 ? 116.725 50.806 32.518 1.00 6.33 130 PRO A CA 1
ATOM 931 C C . PRO A 1 130 ? 117.449 50.590 31.208 1.00 6.89 130 PRO A C 1
ATOM 932 O O . PRO A 1 130 ? 118.180 51.471 30.732 1.00 5.39 130 PRO A O 1
ATOM 936 N N . SER A 1 131 ? 117.316 49.427 30.554 1.00 5.17 131 SER A N 1
ATOM 937 C CA . SER A 1 131 ? 118.072 49.091 29.395 1.00 4.97 131 SER A CA 1
ATOM 938 C C . SER A 1 131 ? 117.620 49.808 28.145 1.00 4.08 131 SER A C 1
ATOM 939 O O . SER A 1 131 ? 116.457 50.128 27.923 1.00 4.13 131 SER A O 1
ATOM 942 N N . PRO A 1 132 ? 118.564 49.961 27.218 1.00 5.59 132 PRO A N 1
ATOM 943 C CA . PRO A 1 132 ? 118.256 50.524 25.915 1.00 4.87 132 PRO A CA 1
ATOM 944 C C . PRO A 1 132 ? 117.276 49.624 25.156 1.00 4.75 132 PRO A C 1
ATOM 945 O O . PRO A 1 132 ? 116.491 50.073 24.305 1.00 3.93 132 PRO A O 1
ATOM 949 N N . GLU A 1 133 ? 117.388 48.296 25.343 1.00 3.48 133 GLU A N 1
ATOM 950 C CA . GLU A 1 133 ? 116.502 47.389 24.640 1.00 4.37 133 GLU A CA 1
ATOM 951 C C . GLU A 1 133 ? 115.050 47.575 25.108 1.00 2.96 133 GLU A C 1
ATOM 952 O O . GLU A 1 133 ? 114.177 47.607 24.260 1.00 2.08 133 GLU A O 1
ATOM 958 N N . LEU A 1 134 ? 114.798 47.599 26.408 1.00 3.61 134 LEU A N 1
ATOM 959 C CA . LEU A 1 134 ? 113.453 47.789 26.946 1.00 3.22 134 LEU A CA 1
ATOM 960 C C . LEU A 1 134 ? 112.910 49.113 26.387 1.00 2.21 134 LEU A C 1
ATOM 961 O O . LEU A 1 134 ? 111.751 49.167 25.909 1.00 2.08 134 LEU A O 1
ATOM 966 N N . ALA A 1 135 ? 113.715 50.179 26.337 1.00 2.46 135 ALA A N 1
ATOM 967 C CA . ALA A 1 135 ? 113.276 51.444 25.773 1.00 2.46 135 ALA A CA 1
ATOM 968 C C . ALA A 1 135 ? 112.779 51.341 24.354 1.00 4.68 135 ALA A C 1
ATOM 969 O O . ALA A 1 135 ? 111.727 51.939 24.058 1.00 3.10 135 ALA A O 1
ATOM 971 N N . ALA A 1 136 ? 113.537 50.665 23.494 1.00 3.72 136 ALA A N 1
ATOM 972 C CA . ALA A 1 136 ? 113.128 50.554 22.101 1.00 4.02 136 ALA A CA 1
ATOM 973 C C . ALA A 1 136 ? 111.898 49.637 21.954 1.00 4.53 136 ALA A C 1
ATOM 974 O O . ALA A 1 136 ? 111.128 49.783 21.017 1.00 2.35 136 ALA A O 1
ATOM 976 N N . GLN A 1 137 ? 111.836 48.603 22.762 1.00 5.24 137 GLN A N 1
ATOM 977 C CA . GLN A 1 137 ? 110.694 47.658 22.772 1.00 6.02 137 GLN A CA 1
ATOM 978 C C . GLN A 1 137 ? 109.437 48.449 23.170 1.00 4.26 137 GLN A C 1
ATOM 979 O O . GLN A 1 137 ? 108.445 48.429 22.433 1.00 5.08 137 GLN A O 1
ATOM 985 N N . LEU A 1 138 ? 109.475 49.219 24.231 1.00 4.87 138 LEU A N 1
ATOM 986 C CA . LEU A 1 138 ? 108.382 50.087 24.681 1.00 3.86 138 LEU A CA 1
ATOM 987 C C . LEU A 1 138 ? 108.084 51.135 23.661 1.00 4.97 138 LEU A C 1
ATOM 988 O O . LEU A 1 138 ? 106.895 51.261 23.236 1.00 3.72 138 LEU A O 1
ATOM 993 N N . ALA A 1 139 ? 109.059 51.839 23.061 1.00 2.42 139 ALA A N 1
ATOM 994 C CA . ALA A 1 139 ? 108.758 52.805 22.016 1.00 4.05 139 ALA A CA 1
ATOM 995 C C . ALA A 1 139 ? 108.025 52.148 20.861 1.00 4.89 139 ALA A C 1
ATOM 996 O O . ALA A 1 139 ? 107.133 52.781 20.239 1.00 4.26 139 ALA A O 1
ATOM 998 N N . GLU A 1 140 ? 108.431 50.929 20.476 1.00 2.79 140 GLU A N 1
ATOM 999 C CA . GLU A 1 140 ? 107.773 50.263 19.340 1.00 3.47 140 GLU A CA 1
ATOM 1000 C C . GLU A 1 140 ? 106.272 50.049 19.620 1.00 4.00 140 GLU A C 1
ATOM 1001 O O . GLU A 1 140 ? 105.438 50.227 18.737 1.00 2.50 140 GLU A O 1
ATOM 1007 N N . VAL A 1 141 ? 105.875 49.694 20.830 1.00 5.58 141 VAL A N 1
ATOM 1008 C CA . VAL A 1 141 ? 104.467 49.558 21.226 1.00 5.79 141 VAL A CA 1
ATOM 1009 C C . VAL A 1 141 ? 103.781 50.953 21.132 1.00 6.85 141 VAL A C 1
ATOM 1010 O O . VAL A 1 141 ? 102.674 51.099 20.607 1.00 4.28 141 VAL A O 1
ATOM 1014 N N . TYR A 1 142 ? 104.479 52.024 21.578 1.00 4.12 142 TYR A N 1
ATOM 1015 C CA . TYR A 1 142 ? 103.913 53.365 21.406 1.00 2.08 142 TYR A CA 1
ATOM 1016 C C . TYR A 1 142 ? 103.735 53.700 19.958 1.00 3.40 142 TYR A C 1
ATOM 1017 O O . TYR A 1 142 ? 102.673 54.207 19.538 1.00 6.14 142 TYR A O 1
ATOM 1026 N N . TRP A 1 143 ? 104.693 53.462 19.049 1.00 3.96 143 TRP A N 1
ATOM 1027 C CA . TRP A 1 143 ? 104.557 53.815 17.660 1.00 4.68 143 TRP A CA 1
ATOM 1028 C C . TRP A 1 143 ? 103.454 52.980 17.004 1.00 5.96 143 TRP A C 1
ATOM 1029 O O . TRP A 1 143 ? 102.790 53.464 16.080 1.00 4.68 143 TRP A O 1
ATOM 1040 N N . MET A 1 144 ? 103.271 51.722 17.432 1.00 2.85 144 MET A N 1
ATOM 1041 C CA . MET A 1 144 ? 102.178 50.912 16.846 1.00 4.68 144 MET A CA 1
ATOM 1042 C C . MET A 1 144 ? 100.830 51.598 17.148 1.00 4.30 144 MET A C 1
ATOM 1043 O O . MET A 1 144 ? 99.968 51.675 16.269 1.00 4.08 144 MET A O 1
ATOM 1048 N N . ALA A 1 145 ? 100.684 52.076 18.358 1.00 3.82 145 ALA A N 1
ATOM 1049 C CA . ALA A 1 145 ? 99.491 52.767 18.793 1.00 4.42 145 ALA A CA 1
ATOM 1050 C C . ALA A 1 145 ? 99.250 54.042 17.971 1.00 3.36 145 ALA A C 1
ATOM 1051 O O . ALA A 1 145 ? 98.196 54.223 17.412 1.00 3.79 145 ALA A O 1
ATOM 1053 N N . LEU A 1 146 ? 100.318 54.851 17.786 1.00 4.48 146 LEU A N 1
ATOM 1054 C CA . LEU A 1 146 ? 100.198 56.011 16.911 1.00 4.85 146 LEU A CA 1
ATOM 1055 C C . LEU A 1 146 ? 99.921 55.597 15.487 1.00 3.90 146 LEU A C 1
ATOM 1056 O O . LEU A 1 146 ? 99.285 56.377 14.778 1.00 5.09 146 LEU A O 1
ATOM 1061 N N . ALA A 1 147 ? 100.390 54.442 15.007 1.00 4.26 147 ALA A N 1
ATOM 1062 C CA . ALA A 1 147 ? 100.142 54.104 13.601 1.00 4.80 147 ALA A CA 1
ATOM 1063 C C . ALA A 1 147 ? 98.903 53.255 13.333 1.00 4.69 147 ALA A C 1
ATOM 1064 O O . ALA A 1 147 ? 98.668 52.832 12.198 1.00 3.02 147 ALA A O 1
ATOM 1066 N N . ARG A 1 148 ? 98.092 52.968 14.332 1.00 3.58 148 ARG A N 1
ATOM 1067 C CA . ARG A 1 148 ? 96.920 52.125 14.217 1.00 4.52 148 ARG A CA 1
ATOM 1068 C C . ARG A 1 148 ? 96.009 52.367 13.038 1.00 5.70 148 ARG A C 1
ATOM 1069 O O . ARG A 1 148 ? 95.534 51.399 12.420 1.00 4.49 148 ARG A O 1
ATOM 1077 N N . ASP A 1 149 ? 95.747 53.633 12.676 1.00 5.67 149 ASP A N 1
ATOM 1078 C CA . ASP A 1 149 ? 94.837 53.910 11.583 1.00 6.35 149 ASP A CA 1
ATOM 1079 C C . ASP A 1 149 ? 95.531 54.183 10.263 1.00 6.74 149 ASP A C 1
ATOM 1080 O O . ASP A 1 149 ? 94.859 54.594 9.313 1.00 5.78 149 ASP A O 1
ATOM 1085 N N . VAL A 1 150 ? 96.813 53.864 10.135 1.00 4.65 150 VAL A N 1
ATOM 1086 C CA . VAL A 1 150 ? 97.430 53.974 8.816 1.00 3.51 150 VAL A CA 1
ATOM 1087 C C . VAL A 1 150 ? 97.249 52.658 8.069 1.00 5.87 150 VAL A C 1
ATOM 1088 O O . VAL A 1 150 ? 97.750 51.618 8.515 1.00 6.42 150 VAL A O 1
ATOM 1092 N N . PRO A 1 151 ? 96.690 52.664 6.869 1.00 6.77 151 PRO A N 1
ATOM 1093 C CA . PRO A 1 151 ? 96.524 51.463 6.069 1.00 7.15 151 PRO A CA 1
ATOM 1094 C C . PRO A 1 151 ? 97.880 50.859 5.718 1.00 8.79 151 PRO A C 1
ATOM 1095 O O . PRO A 1 151 ? 98.806 51.603 5.336 1.00 7.57 151 PRO A O 1
ATOM 1099 N N . PHE A 1 152 ? 98.050 49.532 5.794 1.00 6.26 152 PHE A N 1
ATOM 1100 C CA . PHE A 1 152 ? 99.345 48.931 5.541 1.00 7.54 152 PHE A CA 1
ATOM 1101 C C . PHE A 1 152 ? 100.033 49.317 4.243 1.00 7.81 152 PHE A C 1
ATOM 1102 O O . PHE A 1 152 ? 101.260 49.516 4.205 1.00 8.88 152 PHE A O 1
ATOM 1110 N N . MET A 1 153 ? 99.321 49.506 3.160 1.00 8.78 153 MET A N 1
ATOM 1111 C CA . MET A 1 153 ? 99.866 49.887 1.890 1.00 11.65 153 MET A CA 1
ATOM 1112 C C . MET A 1 153 ? 100.270 51.363 1.837 1.00 10.44 153 MET A C 1
ATOM 1113 O O . MET A 1 153 ? 100.851 51.764 0.844 1.00 9.99 153 MET A O 1
ATOM 1118 N N . GLN A 1 154 ? 99.974 52.117 2.875 1.00 9.06 154 GLN A N 1
ATOM 1119 C CA . GLN A 1 154 ? 100.376 53.525 2.915 1.00 10.35 154 GLN A CA 1
ATOM 1120 C C . GLN A 1 154 ? 101.541 53.695 3.878 1.00 8.82 154 GLN A C 1
ATOM 1121 O O . GLN A 1 154 ? 101.897 54.841 4.163 1.00 7.23 154 GLN A O 1
ATOM 1127 N N . TYR A 1 155 ? 102.137 52.578 4.343 1.00 7.08 155 TYR A N 1
ATOM 1128 C CA . TYR A 1 155 ? 103.198 52.697 5.337 1.00 8.69 155 TYR A CA 1
ATOM 1129 C C . TYR A 1 155 ? 104.386 53.510 4.814 1.00 8.19 155 TYR A C 1
ATOM 1130 O O . TYR A 1 155 ? 104.955 54.283 5.597 1.00 9.55 155 TYR A O 1
ATOM 1139 N N . GLY A 1 156 ? 104.688 53.351 3.537 1.00 9.87 156 GLY A N 1
ATOM 1140 C CA . GLY A 1 156 ? 105.823 54.069 2.956 1.00 10.95 156 GLY A CA 1
ATOM 1141 C C . GLY A 1 156 ? 105.563 55.546 2.745 1.00 10.97 156 GLY A C 1
ATOM 1142 O O . GLY A 1 156 ? 106.535 56.308 2.496 1.00 12.30 156 GLY A O 1
ATOM 1143 N N . THR A 1 157 ? 104.309 56.011 2.811 1.00 9.59 157 THR A N 1
ATOM 1144 C CA . THR A 1 157 ? 104.094 57.425 2.518 1.00 10.89 157 THR A CA 1
ATOM 1145 C C . THR A 1 157 ? 103.454 58.201 3.633 1.00 10.97 157 THR A C 1
ATOM 1146 O O . THR A 1 157 ? 103.420 59.442 3.544 1.00 13.21 157 THR A O 1
ATOM 1150 N N . ASP A 1 158 ? 102.902 57.541 4.649 1.00 9.79 158 ASP A N 1
ATOM 1151 C CA . ASP A 1 158 ? 102.257 58.272 5.740 1.00 7.66 158 ASP A CA 1
ATOM 1152 C C . ASP A 1 158 ? 103.329 58.798 6.691 1.00 8.30 158 ASP A C 1
ATOM 1153 O O . ASP A 1 158 ? 104.246 58.100 7.129 1.00 6.31 158 ASP A O 1
ATOM 1158 N N . ASP A 1 159 ? 103.130 60.025 7.135 1.00 6.81 159 ASP A N 1
ATOM 1159 C CA . ASP A 1 159 ? 104.052 60.704 8.034 1.00 7.64 159 ASP A CA 1
ATOM 1160 C C . ASP A 1 159 ? 104.352 59.897 9.279 1.00 7.38 159 ASP A C 1
ATOM 1161 O O . ASP A 1 159 ? 105.485 59.896 9.735 1.00 6.03 159 ASP A O 1
ATOM 1166 N N . ILE A 1 160 ? 103.322 59.308 9.893 1.00 7.36 160 ILE A N 1
ATOM 1167 C CA . ILE A 1 160 ? 103.489 58.568 11.136 1.00 5.93 160 ILE A CA 1
ATOM 1168 C C . ILE A 1 160 ? 104.400 57.363 11.021 1.00 6.46 160 ILE A C 1
ATOM 1169 O O . ILE A 1 160 ? 105.216 57.118 11.908 1.00 6.07 160 ILE A O 1
ATOM 1174 N N . THR A 1 161 ? 104.245 56.545 9.983 1.00 6.07 161 THR A N 1
ATOM 1175 C CA . THR A 1 161 ? 105.083 55.374 9.821 1.00 5.42 161 THR A CA 1
ATOM 1176 C C . THR A 1 161 ? 106.437 55.694 9.180 1.00 6.88 161 THR A C 1
ATOM 1177 O O . THR A 1 161 ? 107.4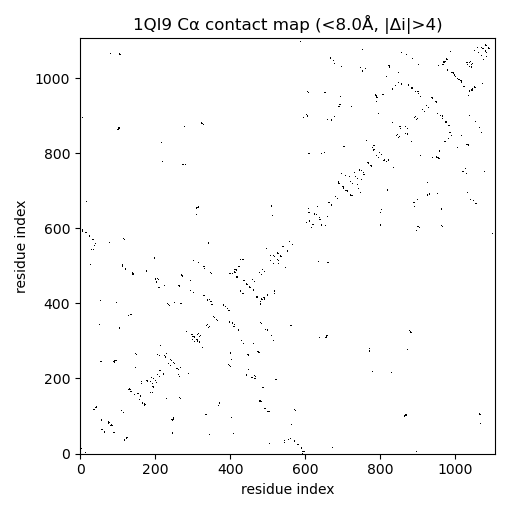42 55.040 9.482 1.00 5.30 161 THR A O 1
ATOM 1181 N N . VAL A 1 162 ? 106.501 56.720 8.314 1.00 7.91 162 VAL A N 1
ATOM 1182 C CA . VAL A 1 162 ? 107.830 57.126 7.779 1.00 7.34 162 VAL A CA 1
ATOM 1183 C C . VAL A 1 162 ? 108.625 57.633 8.978 1.00 7.16 162 VAL A C 1
ATOM 1184 O O . VAL A 1 162 ? 109.783 57.238 9.144 1.00 7.51 162 VAL A O 1
ATOM 1188 N N . THR A 1 163 ? 108.008 58.369 9.905 1.00 7.34 163 THR A N 1
ATOM 1189 C CA . THR A 1 163 ? 108.684 58.850 11.098 1.00 6.31 163 THR A CA 1
ATOM 1190 C C . THR A 1 163 ? 109.029 57.741 12.081 1.00 6.79 163 THR A C 1
ATOM 1191 O O . THR A 1 163 ? 110.137 57.659 12.649 1.00 3.86 163 THR A O 1
ATOM 1195 N N . ALA A 1 164 ? 108.070 56.823 12.321 1.00 3.67 164 ALA A N 1
ATOM 1196 C CA . ALA A 1 164 ? 108.314 55.708 13.206 1.00 4.86 164 ALA A CA 1
ATOM 1197 C C . ALA A 1 164 ? 109.572 54.934 12.798 1.00 4.28 164 ALA A C 1
ATOM 1198 O O . ALA A 1 164 ? 110.398 54.627 13.654 1.00 4.89 164 ALA A O 1
ATOM 1200 N N . ALA A 1 165 ? 109.756 54.712 11.503 1.00 4.85 165 ALA A N 1
ATOM 1201 C CA . ALA A 1 165 ? 110.895 53.963 11.005 1.00 5.29 165 ALA A CA 1
ATOM 1202 C C . ALA A 1 165 ? 112.220 54.698 11.236 1.00 6.72 165 ALA A C 1
ATOM 1203 O O . ALA A 1 165 ? 113.161 54.070 11.699 1.00 5.44 165 ALA A O 1
ATOM 1205 N N . ALA A 1 166 ? 112.286 56.007 11.013 1.00 6.04 166 ALA A N 1
ATOM 1206 C CA . ALA A 1 166 ? 113.472 56.810 11.302 1.00 6.36 166 ALA A CA 1
ATOM 1207 C C . ALA A 1 166 ? 113.729 56.919 12.789 1.00 6.04 166 ALA A C 1
ATOM 1208 O O . ALA A 1 166 ? 114.847 56.763 13.299 1.00 7.34 166 ALA A O 1
ATOM 1210 N N . ASN A 1 167 ? 112.658 57.097 13.592 1.00 5.16 167 ASN A N 1
ATOM 1211 C CA . ASN A 1 167 ? 112.854 57.270 15.021 1.00 4.19 167 ASN A CA 1
ATOM 1212 C C . ASN A 1 167 ? 113.273 56.010 15.751 1.00 5.74 167 ASN A C 1
ATOM 1213 O O . ASN A 1 167 ? 114.135 56.005 16.659 1.00 2.78 167 ASN A O 1
ATOM 1218 N N . LEU A 1 168 ? 112.677 54.867 15.348 1.00 4.67 168 LEU A N 1
ATOM 1219 C CA . LEU A 1 168 ? 113.021 53.602 16.001 1.00 4.63 168 LEU A CA 1
ATOM 1220 C C . LEU A 1 168 ? 114.450 53.198 15.598 1.00 4.32 168 LEU A C 1
ATOM 1221 O O . LEU A 1 168 ? 115.189 52.804 16.480 1.00 3.78 168 LEU A O 1
ATOM 1226 N N . ALA A 1 169 ? 114.781 53.360 14.326 1.00 3.54 169 ALA A N 1
ATOM 1227 C CA . ALA A 1 169 ? 116.122 52.986 13.860 1.00 6.12 169 ALA A CA 1
ATOM 1228 C C . ALA A 1 169 ? 117.230 53.781 14.531 1.00 6.75 169 ALA A C 1
ATOM 1229 O O . ALA A 1 169 ? 118.334 53.232 14.696 1.00 7.86 169 ALA A O 1
ATOM 1231 N N . GLY A 1 170 ? 116.949 54.978 15.005 1.00 6.29 170 GLY A N 1
ATOM 1232 C CA . GLY A 1 170 ? 117.868 55.832 15.722 1.00 5.25 170 GLY A CA 1
ATOM 1233 C C . GLY A 1 170 ? 117.987 55.486 17.173 1.00 6.51 170 GLY A C 1
ATOM 1234 O O . GLY A 1 170 ? 118.928 55.977 17.810 1.00 9.76 170 GLY A O 1
ATOM 1235 N N . MET A 1 171 ? 117.134 54.620 17.731 1.00 6.59 171 MET A N 1
ATOM 1236 C CA . MET A 1 171 ? 117.277 54.264 19.149 1.00 7.06 171 MET A CA 1
ATOM 1237 C C . MET A 1 171 ? 118.417 53.266 19.354 1.00 6.89 171 MET A C 1
ATOM 1238 O O . MET A 1 171 ? 118.488 52.223 18.677 1.00 5.95 171 MET A O 1
ATOM 1243 N N . GLU A 1 172 ? 119.262 53.486 20.357 1.00 4.93 172 GLU A N 1
ATOM 1244 C CA . GLU A 1 172 ? 120.393 52.610 20.618 1.00 8.37 172 GLU A CA 1
ATOM 1245 C C . GLU A 1 172 ? 120.025 51.116 20.640 1.00 7.91 172 GLU A C 1
ATOM 1246 O O . GLU A 1 172 ? 120.676 50.286 19.989 1.00 6.72 172 GLU A O 1
ATOM 1252 N N . GLY A 1 173 ? 118.971 50.734 21.374 1.00 6.92 173 GLY A N 1
ATOM 1253 C CA . GLY A 1 173 ? 118.570 49.352 21.531 1.00 6.15 173 GLY A CA 1
ATOM 1254 C C . GLY A 1 173 ? 117.876 48.687 20.374 1.00 7.25 173 GLY A C 1
ATOM 1255 O O . GLY A 1 173 ? 117.736 47.460 20.350 1.00 7.14 173 GLY A O 1
ATOM 1256 N N . PHE A 1 174 ? 117.459 49.408 19.344 1.00 7.23 174 PHE A N 1
ATOM 1257 C CA . PHE A 1 174 ? 116.672 48.892 18.235 1.00 8.14 174 PHE A CA 1
ATOM 1258 C C . PHE A 1 174 ? 117.206 47.716 17.457 1.00 9.50 174 PHE A C 1
ATOM 1259 O O . PHE A 1 174 ? 116.444 46.739 17.265 1.00 10.84 174 PHE A O 1
ATOM 1267 N N . PRO A 1 175 ? 118.461 47.660 17.026 1.00 9.41 175 PRO A N 1
ATOM 1268 C CA . PRO A 1 175 ? 118.988 46.517 16.309 1.00 8.23 175 PRO A CA 1
ATOM 1269 C C . PRO A 1 175 ? 118.992 45.285 17.198 1.00 7.11 175 PRO A C 1
ATOM 1270 O O . PRO A 1 175 ? 119.091 44.178 16.663 1.00 6.42 175 PRO A O 1
ATOM 1274 N N . ASN A 1 176 ? 118.888 45.350 18.514 1.00 6.52 176 ASN A N 1
ATOM 1275 C CA . ASN A 1 176 ? 118.825 44.191 19.379 1.00 7.60 176 ASN A CA 1
ATOM 1276 C C . ASN A 1 176 ? 117.395 43.705 19.637 1.00 7.53 176 ASN A C 1
ATOM 1277 O O . ASN A 1 176 ? 117.163 42.876 20.519 1.00 7.07 176 ASN A O 1
ATOM 1282 N N . LEU A 1 177 ? 116.393 44.250 18.940 1.00 6.64 177 LEU A N 1
ATOM 1283 C CA . LEU A 1 177 ? 115.025 43.746 19.197 1.00 5.87 177 LEU A CA 1
ATOM 1284 C C . LEU A 1 177 ? 114.876 42.355 18.559 1.00 3.82 177 LEU A C 1
ATOM 1285 O O . LEU A 1 177 ? 115.438 42.040 17.513 1.00 2.59 177 LEU A O 1
ATOM 1290 N N . ASP A 1 178 ? 114.112 41.476 19.190 1.00 4.77 178 ASP A N 1
ATOM 1291 C CA . ASP A 1 178 ? 113.931 40.102 18.739 1.00 4.28 178 ASP A CA 1
ATOM 1292 C C . ASP A 1 178 ? 113.554 39.970 17.277 1.00 4.44 178 ASP A C 1
ATOM 1293 O O . ASP A 1 178 ? 112.481 40.481 16.856 1.00 5.63 178 ASP A O 1
ATOM 1298 N N . ALA A 1 179 ? 114.333 39.290 16.467 1.00 2.08 179 ALA A N 1
ATOM 1299 C CA . ALA A 1 179 ? 114.074 39.073 15.061 1.00 4.71 179 ALA A CA 1
ATOM 1300 C C . ALA A 1 179 ? 113.622 40.347 14.344 1.00 5.46 179 ALA A C 1
ATOM 1301 O O . ALA A 1 179 ? 112.811 40.283 13.393 1.00 4.06 179 ALA A O 1
ATOM 1303 N N . VAL A 1 180 ? 114.232 41.494 14.685 1.00 5.33 180 VAL A N 1
ATOM 1304 C CA . VAL A 1 180 ? 113.853 42.762 14.084 1.00 4.65 180 VAL A CA 1
ATOM 1305 C C . VAL A 1 180 ? 114.122 42.854 12.604 1.00 4.92 180 VAL A C 1
ATOM 1306 O O . VAL A 1 180 ? 115.185 42.509 12.045 1.00 5.96 180 VAL A O 1
ATOM 1310 N N . SER A 1 181 ? 113.142 43.330 11.822 1.00 2.15 181 SER A N 1
ATOM 1311 C CA . SER A 1 181 ? 113.298 43.486 10.391 1.00 3.59 181 SER A CA 1
ATOM 1312 C C . SER A 1 181 ? 114.115 44.774 10.201 1.00 5.36 181 SER A C 1
ATOM 1313 O O . SER A 1 181 ? 113.682 45.788 10.752 1.00 6.52 181 SER A O 1
ATOM 1316 N N . ILE A 1 182 ? 115.229 44.701 9.498 1.00 6.31 182 ILE A N 1
ATOM 1317 C CA . ILE A 1 182 ? 116.150 45.849 9.470 1.00 7.12 182 ILE A CA 1
ATOM 1318 C C . ILE A 1 182 ? 117.154 45.687 8.352 1.00 8.43 182 ILE A C 1
ATOM 1319 O O . ILE A 1 182 ? 117.524 44.558 7.945 1.00 9.74 182 ILE A O 1
ATOM 1324 N N . GLY A 1 183 ? 117.517 46.833 7.769 1.00 9.39 183 GLY A N 1
ATOM 1325 C CA . GLY A 1 183 ? 118.497 46.762 6.661 1.00 9.64 183 GLY A CA 1
ATOM 1326 C C . GLY A 1 183 ? 119.852 46.444 7.310 1.00 10.44 183 GLY A C 1
ATOM 1327 O O . GLY A 1 183 ? 120.088 46.668 8.499 1.00 7.55 183 GLY A O 1
ATOM 1328 N N . SER A 1 184 ? 120.792 46.031 6.457 1.00 13.22 184 SER A N 1
ATOM 1329 C CA . SER A 1 184 ? 122.167 45.774 6.878 1.00 15.30 184 SER A CA 1
ATOM 1330 C C . SER A 1 184 ? 122.822 47.095 7.277 1.00 14.79 184 SER A C 1
ATOM 1331 O O . SER A 1 184 ? 123.609 47.117 8.224 1.00 15.05 184 SER A O 1
ATOM 1334 N N . ASP A 1 185 ? 122.386 48.223 6.717 1.00 15.10 185 ASP A N 1
ATOM 1335 C CA . ASP A 1 185 ? 122.841 49.536 7.120 1.00 16.19 185 ASP A CA 1
ATOM 1336 C C . ASP A 1 185 ? 122.095 50.055 8.341 1.00 16.00 185 ASP A C 1
ATOM 1337 O O . ASP A 1 185 ? 122.276 51.206 8.740 1.00 15.36 185 ASP A O 1
ATOM 1342 N N . GLY A 1 186 ? 121.204 49.277 8.951 1.00 14.28 186 GLY A N 1
ATOM 1343 C CA . GLY A 1 186 ? 120.503 49.653 10.143 1.00 10.12 186 GLY A CA 1
ATOM 1344 C C . GLY A 1 186 ? 119.263 50.502 9.916 1.00 9.22 186 GLY A C 1
ATOM 1345 O O . GLY A 1 186 ? 118.643 50.876 10.924 1.00 7.93 186 GLY A O 1
ATOM 1346 N N . THR A 1 187 ? 118.871 50.689 8.664 1.00 8.73 187 THR A N 1
ATOM 1347 C CA . THR A 1 187 ? 117.692 51.517 8.401 1.00 9.57 187 THR A CA 1
ATOM 1348 C C . THR A 1 187 ? 116.417 50.667 8.402 1.00 8.20 187 THR A C 1
ATOM 1349 O O . THR A 1 187 ? 116.484 49.451 8.228 1.00 7.15 187 THR A O 1
ATOM 1353 N N . VAL A 1 188 ? 115.254 51.309 8.513 1.00 7.67 188 VAL A N 1
ATOM 1354 C CA . VAL A 1 188 ? 113.999 50.515 8.536 1.00 7.40 188 VAL A CA 1
ATOM 1355 C C . VAL A 1 188 ? 113.129 51.033 7.400 1.00 8.48 188 VAL A C 1
ATOM 1356 O O . VAL A 1 188 ? 112.853 52.237 7.350 1.00 6.09 188 VAL A O 1
ATOM 1360 N N . ASP A 1 189 ? 112.795 50.127 6.464 1.00 7.11 189 ASP A N 1
ATOM 1361 C CA . ASP A 1 189 ? 111.898 50.510 5.374 1.00 7.55 189 ASP A CA 1
ATOM 1362 C C . ASP A 1 189 ? 110.451 50.389 5.876 1.00 7.69 189 ASP A C 1
ATOM 1363 O O . ASP A 1 189 ? 110.019 49.321 6.319 1.00 6.91 189 ASP A O 1
ATOM 1368 N N . PRO A 1 190 ? 109.698 51.473 5.908 1.00 6.76 190 PRO A N 1
ATOM 1369 C CA . PRO A 1 190 ? 108.339 51.434 6.432 1.00 7.15 190 PRO A CA 1
ATOM 1370 C C . PRO A 1 190 ? 107.469 50.394 5.742 1.00 7.36 190 PRO A C 1
ATOM 1371 O O . PRO A 1 190 ? 106.875 49.580 6.484 1.00 8.05 190 PRO A O 1
ATOM 1375 N N . LEU A 1 191 ? 107.384 50.355 4.416 1.00 6.61 191 LEU A N 1
ATOM 1376 C CA . LEU A 1 191 ? 106.473 49.405 3.763 1.00 8.77 191 LEU A CA 1
ATOM 1377 C C . LEU A 1 191 ? 106.801 47.933 4.041 1.00 9.09 191 LEU A C 1
ATOM 1378 O O . LEU A 1 191 ? 105.867 47.199 4.406 1.00 7.60 191 LEU A O 1
ATOM 1383 N N . SER A 1 192 ? 108.064 47.529 3.958 1.00 6.38 192 SER A N 1
ATOM 1384 C CA . SER A 1 192 ? 108.409 46.128 4.099 1.00 7.06 192 SER A CA 1
ATOM 1385 C C . SER A 1 192 ? 109.075 45.692 5.375 1.00 7.25 192 SER A C 1
ATOM 1386 O O . SER A 1 192 ? 109.426 44.488 5.509 1.00 7.49 192 SER A O 1
ATOM 1389 N N . GLN A 1 193 ? 109.364 46.558 6.337 1.00 4.94 193 GLN A N 1
ATOM 1390 C CA . GLN A 1 193 ? 110.127 46.159 7.509 1.00 5.10 193 GLN A CA 1
ATOM 1391 C C . GLN A 1 193 ? 109.540 46.633 8.819 1.00 5.17 193 GLN A C 1
ATOM 1392 O O . GLN A 1 193 ? 109.719 45.992 9.874 1.00 5.27 193 GLN A O 1
ATOM 1398 N N . LEU A 1 194 ? 108.906 47.806 8.798 1.00 4.48 194 LEU A N 1
ATOM 1399 C CA . LEU A 1 194 ? 108.373 48.325 10.072 1.00 3.28 194 LEU A CA 1
ATOM 1400 C C . LEU A 1 194 ? 107.327 47.342 10.636 1.00 4.22 194 LEU A C 1
ATOM 1401 O O . LEU A 1 194 ? 106.431 46.934 9.883 1.00 4.44 194 LEU A O 1
ATOM 1406 N N . PHE A 1 195 ? 107.427 47.082 11.921 1.00 3.21 195 PHE A N 1
ATOM 1407 C CA . PHE A 1 195 ? 106.553 46.150 12.623 1.00 6.73 195 PHE A CA 1
ATOM 1408 C C . PHE A 1 195 ? 106.606 44.762 12.002 1.00 6.61 195 PHE A C 1
ATOM 1409 O O . PHE A 1 195 ? 105.608 44.031 12.059 1.00 6.24 195 PHE A O 1
ATOM 1417 N N . ARG A 1 196 ? 107.748 44.347 11.439 1.00 5.32 196 ARG A N 1
ATOM 1418 C CA . ARG A 1 196 ? 107.877 43.004 10.872 1.00 3.10 196 ARG A CA 1
ATOM 1419 C C . ARG A 1 196 ? 108.966 42.227 11.598 1.00 4.90 196 ARG A C 1
ATOM 1420 O O . ARG A 1 196 ? 109.566 42.716 12.566 1.00 6.14 196 ARG A O 1
ATOM 1428 N N . ALA A 1 197 ? 109.176 40.962 11.208 1.00 4.20 197 ALA A N 1
ATOM 1429 C CA . ALA A 1 197 ? 110.162 40.104 11.866 1.00 4.10 197 ALA A CA 1
ATOM 1430 C C . ALA A 1 197 ? 110.835 39.247 10.784 1.00 3.26 197 ALA A C 1
ATOM 1431 O O . ALA A 1 197 ? 110.365 39.164 9.663 1.00 3.63 197 ALA A O 1
ATOM 1433 N N . THR A 1 198 ? 111.984 38.678 11.103 1.00 4.12 198 THR A N 1
ATOM 1434 C CA . THR A 1 198 ? 112.770 37.968 10.098 1.00 4.57 198 THR A CA 1
ATOM 1435 C C . THR A 1 198 ? 112.385 36.501 9.979 1.00 5.54 198 THR A C 1
ATOM 1436 O O . THR A 1 198 ? 113.024 35.804 9.197 1.00 4.37 198 THR A O 1
ATOM 1440 N N . PHE A 1 199 ? 111.414 35.997 10.741 1.00 5.44 199 PHE A N 1
ATOM 1441 C CA . PHE A 1 199 ? 110.965 34.616 10.529 1.00 5.23 199 PHE A CA 1
ATOM 1442 C C . PHE A 1 199 ? 110.594 34.476 9.067 1.00 3.63 199 PHE A C 1
ATOM 1443 O O . PHE A 1 199 ? 110.152 35.398 8.391 1.00 4.07 199 PHE A O 1
ATOM 1451 N N . VAL A 1 200 ? 110.756 33.254 8.558 1.00 5.33 200 VAL A N 1
ATOM 1452 C CA . VAL A 1 200 ? 110.556 32.947 7.163 1.00 4.56 200 VAL A CA 1
ATOM 1453 C C . VAL A 1 200 ? 109.252 33.442 6.568 1.00 5.07 200 VAL A C 1
ATOM 1454 O O . VAL A 1 200 ? 108.184 33.101 7.066 1.00 5.14 200 VAL A O 1
ATOM 1458 N N . GLY A 1 201 ? 109.348 34.203 5.480 1.00 4.16 201 GLY A N 1
ATOM 1459 C CA . GLY A 1 201 ? 108.214 34.714 4.777 1.00 4.27 201 GLY A CA 1
ATOM 1460 C C . GLY A 1 201 ? 107.487 35.920 5.361 1.00 3.83 201 GLY A C 1
ATOM 1461 O O . GLY A 1 201 ? 106.658 36.488 4.635 1.00 4.69 201 GLY A O 1
ATOM 1462 N N . VAL A 1 202 ? 107.796 36.354 6.572 1.00 4.76 202 VAL A N 1
ATOM 1463 C CA . VAL A 1 202 ? 107.083 37.494 7.150 1.00 5.46 202 VAL A CA 1
ATOM 1464 C C . VAL A 1 202 ? 107.410 38.783 6.411 1.00 6.92 202 VAL A C 1
ATOM 1465 O O . VAL A 1 202 ? 106.525 39.631 6.249 1.00 4.40 202 VAL A O 1
ATOM 1469 N N . GLU A 1 203 ? 108.653 38.931 5.892 1.00 6.53 203 GLU A N 1
ATOM 1470 C CA . GLU A 1 203 ? 108.996 40.195 5.221 1.00 6.76 203 GLU A CA 1
ATOM 1471 C C . GLU A 1 203 ? 108.620 40.209 3.757 1.00 7.64 203 GLU A C 1
ATOM 1472 O O . GLU A 1 203 ? 108.679 41.225 3.069 1.00 6.77 203 GLU A O 1
ATOM 1478 N N . THR A 1 204 ? 108.204 39.058 3.204 1.00 7.92 204 THR A N 1
ATOM 1479 C CA . THR A 1 204 ? 107.839 39.017 1.788 1.00 7.83 204 THR A CA 1
ATOM 1480 C C . THR A 1 204 ? 106.393 39.446 1.524 1.00 8.49 204 THR A C 1
ATOM 1481 O O . THR A 1 204 ? 105.447 38.936 2.130 1.00 8.98 204 THR A O 1
ATOM 1485 N N . GLY A 1 205 ? 106.154 40.302 0.535 1.00 6.76 205 GLY A N 1
ATOM 1486 C CA . GLY A 1 205 ? 104.799 40.639 0.164 1.00 6.89 205 GLY A CA 1
ATOM 1487 C C . GLY A 1 205 ? 104.029 41.432 1.221 1.00 5.40 205 GLY A C 1
ATOM 1488 O O . GLY A 1 205 ? 104.598 42.091 2.092 1.00 3.71 205 GLY A O 1
ATOM 1489 N N . PRO A 1 206 ? 102.704 41.391 1.089 1.00 4.69 206 PRO A N 1
ATOM 1490 C CA . PRO A 1 206 ? 101.795 42.141 1.946 1.00 4.09 206 PRO A CA 1
ATOM 1491 C C . PRO A 1 206 ? 101.967 41.848 3.396 1.00 3.15 206 PRO A C 1
ATOM 1492 O O . PRO A 1 206 ? 102.289 40.706 3.776 1.00 2.27 206 PRO A O 1
ATOM 1496 N N . PHE A 1 207 ? 101.685 42.841 4.253 1.00 2.08 207 PHE A N 1
ATOM 1497 C CA . PHE A 1 207 ? 101.824 42.689 5.687 1.00 4.41 207 PHE A CA 1
ATOM 1498 C C . PHE A 1 207 ? 100.952 41.548 6.267 1.00 4.44 207 PHE A C 1
ATOM 1499 O O . PHE A 1 207 ? 101.376 40.797 7.163 1.00 3.57 207 PHE A O 1
ATOM 1507 N N . ILE A 1 208 ? 99.697 41.482 5.818 1.00 4.80 208 ILE A N 1
ATOM 1508 C CA . ILE A 1 208 ? 98.782 40.492 6.410 1.00 5.17 208 ILE A CA 1
ATOM 1509 C C . ILE A 1 208 ? 98.797 39.170 5.646 1.00 4.72 208 ILE A C 1
ATOM 1510 O O . ILE A 1 208 ? 98.708 39.111 4.431 1.00 4.26 208 ILE A O 1
ATOM 1515 N N . SER A 1 209 ? 98.843 38.075 6.400 1.00 4.96 209 SER A N 1
ATOM 1516 C CA . SER A 1 209 ? 98.835 36.743 5.807 1.00 3.86 209 SER A CA 1
ATOM 1517 C C . SER A 1 209 ? 97.676 36.542 4.867 1.00 5.20 209 SER A C 1
ATOM 1518 O O . SER A 1 209 ? 96.511 36.921 5.129 1.00 3.42 209 SER A O 1
ATOM 1521 N N . GLN A 1 210 ? 97.890 35.825 3.773 1.00 5.08 210 GLN A N 1
ATOM 1522 C CA . GLN A 1 210 ? 96.865 35.413 2.836 1.00 4.94 210 GLN A CA 1
ATOM 1523 C C . GLN A 1 210 ? 95.759 34.648 3.570 1.00 4.71 210 GLN A C 1
ATOM 1524 O O . GLN A 1 210 ? 94.607 34.656 3.106 1.00 8.08 210 GLN A O 1
ATOM 1530 N N . LEU A 1 211 ? 96.047 33.988 4.669 1.00 3.70 211 LEU A N 1
ATOM 1531 C CA . LEU A 1 211 ? 95.085 33.162 5.386 1.00 2.77 211 LEU A CA 1
ATOM 1532 C C . LEU A 1 211 ? 94.068 33.986 6.177 1.00 4.01 211 LEU A C 1
ATOM 1533 O O . LEU A 1 211 ? 93.081 33.427 6.663 1.00 3.50 211 LEU A O 1
ATOM 1538 N N . LEU A 1 212 ? 94.321 35.297 6.337 1.00 3.56 212 LEU A N 1
ATOM 1539 C CA . LEU A 1 212 ? 93.427 36.177 7.066 1.00 3.24 212 LEU A CA 1
ATOM 1540 C C . LEU A 1 212 ? 92.541 37.003 6.144 1.00 3.99 212 LEU A C 1
ATOM 1541 O O . LEU A 1 212 ? 91.552 37.559 6.613 1.00 3.74 212 LEU A O 1
ATOM 1546 N N . VAL A 1 213 ? 92.844 37.094 4.857 1.00 2.30 213 VAL A N 1
ATOM 1547 C CA . VAL A 1 213 ? 92.035 37.909 3.965 1.00 4.40 213 VAL A CA 1
ATOM 1548 C C . VAL A 1 213 ? 91.323 37.116 2.880 1.00 4.04 213 VAL A C 1
ATOM 1549 O O . VAL A 1 213 ? 90.328 37.591 2.287 1.00 3.61 213 VAL A O 1
ATOM 1553 N N . ASN A 1 214 ? 91.671 35.822 2.702 1.00 2.90 214 ASN A N 1
ATOM 1554 C CA . ASN A 1 214 ? 90.975 35.043 1.676 1.00 3.90 214 ASN A CA 1
ATOM 1555 C C . ASN A 1 214 ? 89.754 34.302 2.256 1.00 3.62 214 ASN A C 1
ATOM 1556 O O . ASN A 1 214 ? 89.689 34.135 3.451 1.00 2.67 214 ASN A O 1
ATOM 1561 N N . SER A 1 215 ? 88.795 33.974 1.389 1.00 3.75 215 SER A N 1
ATOM 1562 C CA . SER A 1 215 ? 87.600 33.266 1.891 1.00 4.15 215 SER A CA 1
ATOM 1563 C C . SER A 1 215 ? 87.915 31.854 2.360 1.00 4.87 215 SER A C 1
ATOM 1564 O O . SER A 1 215 ? 88.827 31.189 1.886 1.00 4.54 215 SER A O 1
ATOM 1567 N N . PHE A 1 216 ? 87.110 31.360 3.277 1.00 6.29 216 PHE A N 1
ATOM 1568 C CA . PHE A 1 216 ? 87.184 30.016 3.806 1.00 6.03 216 PHE A CA 1
ATOM 1569 C C . PHE A 1 216 ? 85.778 29.377 3.756 1.00 7.57 216 PHE A C 1
ATOM 1570 O O . PHE A 1 216 ? 84.765 30.064 3.974 1.00 5.35 216 PHE A O 1
ATOM 1578 N N . THR A 1 217 ? 85.793 28.059 3.560 1.00 5.98 217 THR A N 1
ATOM 1579 C CA . THR A 1 217 ? 84.494 27.362 3.594 1.00 4.93 217 THR A CA 1
ATOM 1580 C C . THR A 1 217 ? 84.424 26.477 4.813 1.00 4.53 217 THR A C 1
ATOM 1581 O O . THR A 1 217 ? 85.386 25.723 5.001 1.00 4.46 217 THR A O 1
ATOM 1585 N N . ILE A 1 218 ? 83.334 26.487 5.565 1.00 4.22 218 ILE A N 1
ATOM 1586 C CA . ILE A 1 218 ? 83.194 25.625 6.725 1.00 3.77 218 ILE A CA 1
ATOM 1587 C C . ILE A 1 218 ? 81.797 24.980 6.603 1.00 5.80 218 ILE A C 1
ATOM 1588 O O . ILE A 1 218 ? 80.770 25.653 6.512 1.00 2.45 218 ILE A O 1
ATOM 1593 N N . ASP A 1 219 ? 81.756 23.661 6.440 1.00 4.89 219 ASP A N 1
ATOM 1594 C CA . ASP A 1 219 ? 80.512 22.917 6.302 1.00 4.76 219 ASP A CA 1
ATOM 1595 C C . ASP A 1 219 ? 79.681 23.452 5.156 1.00 5.46 219 ASP A C 1
ATOM 1596 O O . ASP A 1 219 ? 78.498 23.718 5.359 1.00 4.14 219 ASP A O 1
ATOM 1601 N N . SER A 1 220 ? 80.217 23.677 3.957 1.00 3.69 220 SER A N 1
ATOM 1602 C CA . SER A 1 220 ? 79.548 24.211 2.805 1.00 3.78 220 SER A CA 1
ATOM 1603 C C . SER A 1 220 ? 79.068 25.661 2.915 1.00 4.09 220 SER A C 1
ATOM 1604 O O . SER A 1 220 ? 78.242 26.113 2.099 1.00 2.33 220 SER A O 1
ATOM 1607 N N . ILE A 1 221 ? 79.518 26.392 3.904 1.00 4.07 221 ILE A N 1
ATOM 1608 C CA . ILE A 1 221 ? 79.215 27.812 4.111 1.00 4.74 221 ILE A CA 1
ATOM 1609 C C . ILE A 1 221 ? 80.490 28.616 3.756 1.00 5.40 221 ILE A C 1
ATOM 1610 O O . ILE A 1 221 ? 81.535 28.531 4.409 1.00 4.43 221 ILE A O 1
ATOM 1615 N N . THR A 1 222 ? 80.360 29.419 2.699 1.00 4.16 222 THR A N 1
ATOM 1616 C CA . THR A 1 222 ? 81.553 30.159 2.243 1.00 5.52 222 THR A CA 1
ATOM 1617 C C . THR A 1 222 ? 81.594 31.508 2.928 1.00 7.38 222 THR A C 1
ATOM 1618 O O . THR A 1 222 ? 80.568 32.176 2.933 1.00 7.34 222 THR A O 1
ATOM 1622 N N . VAL A 1 223 ? 82.722 31.802 3.580 1.00 5.34 223 VAL A N 1
ATOM 1623 C CA . VAL A 1 223 ? 82.799 33.015 4.380 1.00 5.09 223 VAL A CA 1
ATOM 1624 C C . VAL A 1 223 ? 83.872 33.988 3.883 1.00 7.73 223 VAL A C 1
ATOM 1625 O O . VAL A 1 223 ? 85.045 33.617 3.910 1.00 7.70 223 VAL A O 1
ATOM 1629 N N . GLU A 1 224 ? 83.487 35.201 3.503 1.00 5.35 224 GLU A N 1
ATOM 1630 C CA . GLU A 1 224 ? 84.407 36.281 3.157 1.00 4.56 224 GLU A CA 1
ATOM 1631 C C . GLU A 1 224 ? 84.736 36.999 4.471 1.00 4.24 224 GLU A C 1
ATOM 1632 O O . GLU A 1 224 ? 83.876 37.541 5.182 1.00 2.80 224 GLU A O 1
ATOM 1638 N N . PRO A 1 225 ? 86.027 37.151 4.800 1.00 3.70 225 PRO A N 1
ATOM 1639 C CA . PRO A 1 225 ? 86.452 37.722 6.046 1.00 2.14 225 PRO A CA 1
ATOM 1640 C C . PRO A 1 225 ? 86.422 39.210 6.260 1.00 4.15 225 PRO A C 1
ATOM 1641 O O . PRO A 1 225 ? 87.406 39.858 6.668 1.00 3.73 225 PRO A O 1
ATOM 1645 N N . LYS A 1 226 ? 85.281 39.841 5.992 1.00 5.45 226 LYS A N 1
ATOM 1646 C CA . LYS A 1 226 ? 85.091 41.264 6.316 1.00 4.13 226 LYS A CA 1
ATOM 1647 C C . LYS A 1 226 ? 84.577 41.231 7.741 1.00 6.16 226 LYS A C 1
ATOM 1648 O O . LYS A 1 226 ? 83.566 40.554 7.972 1.00 6.12 226 LYS A O 1
ATOM 1654 N N . GLN A 1 227 ? 85.271 41.892 8.670 1.00 4.42 227 GLN A N 1
ATOM 1655 C CA . GLN A 1 227 ? 84.836 41.840 10.039 1.00 4.94 227 GLN A CA 1
ATOM 1656 C C . GLN A 1 227 ? 84.236 43.158 10.516 1.00 4.39 227 GLN A C 1
ATOM 1657 O O . GLN A 1 227 ? 84.449 44.215 9.911 1.00 3.77 227 GLN A O 1
ATOM 1663 N N . GLU A 1 228 ? 83.628 43.059 11.687 1.00 3.49 228 GLU A N 1
ATOM 1664 C CA . GLU A 1 228 ? 83.198 44.262 12.390 1.00 3.67 228 GLU A CA 1
ATOM 1665 C C . GLU A 1 228 ? 84.452 44.741 13.147 1.00 4.39 228 GLU A C 1
ATOM 1666 O O . GLU A 1 228 ? 84.969 44.010 14.006 1.00 3.30 228 GLU A O 1
ATOM 1672 N N . THR A 1 229 ? 84.908 45.939 12.829 1.00 5.54 229 THR A N 1
ATOM 1673 C CA . THR A 1 229 ? 86.161 46.441 13.391 1.00 7.05 229 THR A CA 1
ATOM 1674 C C . THR A 1 229 ? 85.993 47.662 14.270 1.00 7.47 229 THR A C 1
ATOM 1675 O O . THR A 1 229 ? 84.919 48.247 14.356 1.00 6.48 229 THR A O 1
ATOM 1679 N N . PHE A 1 230 ? 87.070 48.070 14.932 1.00 7.09 230 PHE A N 1
ATOM 1680 C CA . PHE A 1 230 ? 87.085 49.272 15.737 1.00 5.68 230 PHE A CA 1
ATOM 1681 C C . PHE A 1 230 ? 86.975 50.539 14.876 1.00 5.86 230 PHE A C 1
ATOM 1682 O O . PHE A 1 230 ? 87.445 50.579 13.757 1.00 3.49 230 PHE A O 1
ATOM 1690 N N . ALA A 1 231 ? 86.398 51.609 15.449 1.00 7.12 231 ALA A N 1
ATOM 1691 C CA . ALA A 1 231 ? 86.357 52.906 14.776 1.00 8.07 231 ALA A CA 1
ATOM 1692 C C . ALA A 1 231 ? 87.770 53.493 14.851 1.00 8.50 231 ALA A C 1
ATOM 1693 O O . ALA A 1 231 ? 88.518 53.205 15.787 1.00 8.77 231 ALA A O 1
ATOM 1695 N N . PRO A 1 232 ? 88.163 54.298 13.883 1.00 9.14 232 PRO A N 1
ATOM 1696 C CA . PRO A 1 232 ? 89.477 54.902 13.869 1.00 10.90 232 PRO A CA 1
ATOM 1697 C C . PRO A 1 232 ? 89.582 55.997 14.907 1.00 11.97 232 PRO A C 1
ATOM 1698 O O . PRO A 1 232 ? 88.608 56.513 15.456 1.00 8.64 232 PRO A O 1
ATOM 1702 N N . ASP A 1 233 ? 90.842 56.385 15.132 1.00 12.26 233 ASP A N 1
ATOM 1703 C CA . ASP A 1 233 ? 91.195 57.529 15.937 1.00 12.35 233 ASP A CA 1
ATOM 1704 C C . ASP A 1 233 ? 90.828 57.628 17.378 1.00 13.21 233 ASP A C 1
ATOM 1705 O O . ASP A 1 233 ? 91.195 58.692 17.929 1.00 19.07 233 ASP A O 1
ATOM 1710 N N . VAL A 1 234 ? 90.093 56.757 18.014 1.00 9.72 234 VAL A N 1
ATOM 1711 C CA . VAL A 1 234 ? 89.807 56.919 19.426 1.00 7.24 234 VAL A CA 1
ATOM 1712 C C . VAL A 1 234 ? 90.644 55.879 20.163 1.00 5.96 234 VAL A C 1
ATOM 1713 O O . VAL A 1 234 ? 90.676 54.731 19.693 1.00 5.83 234 VAL A O 1
ATOM 1717 N N . ASN A 1 235 ? 91.318 56.232 21.233 1.00 5.54 235 ASN A N 1
ATOM 1718 C CA . ASN A 1 235 ? 92.057 55.242 22.029 1.00 5.32 235 ASN A CA 1
ATOM 1719 C C . ASN A 1 235 ? 91.523 55.359 23.437 1.00 5.83 235 ASN A C 1
ATOM 1720 O O . ASN A 1 235 ? 90.669 56.228 23.717 1.00 5.95 235 ASN A O 1
ATOM 1725 N N . TYR A 1 236 ? 91.883 54.452 24.329 1.00 3.33 236 TYR A N 1
ATOM 1726 C CA . TYR A 1 236 ? 91.374 54.404 25.689 1.00 3.76 236 TYR A CA 1
ATOM 1727 C C . TYR A 1 236 ? 92.479 54.398 26.701 1.00 3.14 236 TYR A C 1
ATOM 1728 O O . TYR A 1 236 ? 93.652 54.181 26.288 1.00 2.32 236 TYR A O 1
ATOM 1737 N N . MET A 1 237 ? 92.200 54.569 27.952 1.00 2.08 237 MET A N 1
ATOM 1738 C CA . MET A 1 237 ? 93.097 54.621 29.080 1.00 5.25 237 MET A CA 1
ATOM 1739 C C . MET A 1 237 ? 94.174 55.707 29.008 1.00 5.57 237 MET A C 1
ATOM 1740 O O . MET A 1 237 ? 95.316 55.448 29.432 1.00 3.41 237 MET A O 1
ATOM 1745 N N . VAL A 1 238 ? 93.857 56.865 28.423 1.00 4.84 238 VAL A N 1
ATOM 1746 C CA . VAL A 1 238 ? 94.823 57.955 28.265 1.00 6.04 238 VAL A CA 1
ATOM 1747 C C . VAL A 1 238 ? 94.488 59.119 29.194 1.00 7.48 238 VAL A C 1
ATOM 1748 O O . VAL A 1 238 ? 95.230 60.072 29.379 1.00 6.19 238 VAL A O 1
ATOM 1752 N N . ASP A 1 239 ? 93.344 59.004 29.856 1.00 6.88 239 ASP A N 1
ATOM 1753 C CA . ASP A 1 239 ? 92.928 59.879 30.942 1.00 7.24 239 ASP A CA 1
ATOM 1754 C C . ASP A 1 239 ? 93.514 59.177 32.158 1.00 6.97 239 ASP A C 1
ATOM 1755 O O . ASP A 1 239 ? 93.335 57.956 32.339 1.00 6.70 239 ASP A O 1
ATOM 1760 N N . PHE A 1 240 ? 94.270 59.866 32.979 1.00 7.03 240 PHE A N 1
ATOM 1761 C CA . PHE A 1 240 ? 94.965 59.300 34.112 1.00 5.80 240 PHE A CA 1
ATOM 1762 C C . PHE A 1 240 ? 94.070 58.533 35.070 1.00 6.74 240 PHE A C 1
ATOM 1763 O O . PHE A 1 240 ? 94.438 57.406 35.484 1.00 5.70 240 PHE A O 1
ATOM 1771 N N . ASP A 1 241 ? 92.958 59.120 35.536 1.00 4.08 241 ASP A N 1
ATOM 1772 C CA . ASP A 1 241 ? 92.119 58.388 36.482 1.00 5.13 241 ASP A CA 1
ATOM 1773 C C . ASP A 1 241 ? 91.602 57.084 35.831 1.00 2.38 241 ASP A C 1
ATOM 1774 O O . ASP A 1 241 ? 91.484 56.097 36.585 1.00 2.72 241 ASP A O 1
ATOM 1779 N N . GLU A 1 242 ? 91.229 57.059 34.589 1.00 4.37 242 GLU A N 1
ATOM 1780 C CA . GLU A 1 242 ? 90.734 55.863 33.901 1.00 4.73 242 GLU A CA 1
ATOM 1781 C C . GLU A 1 242 ? 91.848 54.792 33.877 1.00 6.55 242 GLU A C 1
ATOM 1782 O O . GLU A 1 242 ? 91.612 53.638 34.240 1.00 4.79 242 GLU A O 1
ATOM 1788 N N . TRP A 1 243 ? 93.059 55.231 33.531 1.00 6.38 243 TRP A N 1
ATOM 1789 C CA . TRP A 1 243 ? 94.241 54.363 33.580 1.00 6.03 243 TRP A CA 1
ATOM 1790 C C . TRP A 1 243 ? 94.409 53.793 34.967 1.00 4.53 243 TRP A C 1
ATOM 1791 O O . TRP A 1 243 ? 94.538 52.554 35.087 1.00 7.18 243 TRP A O 1
ATOM 1802 N N . LEU A 1 244 ? 94.443 54.551 36.047 1.00 2.92 244 LEU A N 1
ATOM 1803 C CA . LEU A 1 244 ? 94.662 54.070 37.396 1.00 5.03 244 LEU A CA 1
ATOM 1804 C C . LEU A 1 244 ? 93.581 53.084 37.840 1.00 4.80 244 LEU A C 1
ATOM 1805 O O . LEU A 1 244 ? 93.835 52.053 38.487 1.00 3.54 244 LEU A O 1
ATOM 1810 N N . ASN A 1 245 ? 92.334 53.470 37.577 1.00 4.32 245 ASN A N 1
ATOM 1811 C CA . ASN A 1 245 ? 91.197 52.585 37.864 1.00 5.37 245 ASN A CA 1
ATOM 1812 C C . ASN A 1 245 ? 91.418 51.194 37.217 1.0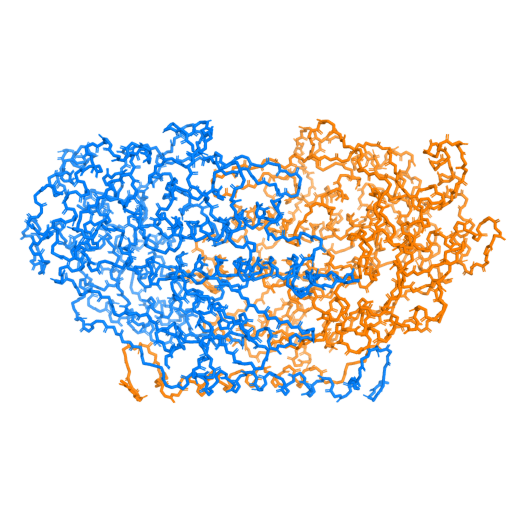0 5.46 245 ASN A C 1
ATOM 1813 O O . ASN A 1 245 ? 91.092 50.174 37.855 1.00 3.79 245 ASN A O 1
ATOM 1818 N N . ILE A 1 246 ? 91.850 51.121 35.975 1.00 4.00 246 ILE A N 1
ATOM 1819 C CA . ILE A 1 246 ? 92.133 49.825 35.319 1.00 5.04 246 ILE A CA 1
ATOM 1820 C C . ILE A 1 246 ? 93.291 49.097 35.992 1.00 5.64 246 ILE A C 1
ATOM 1821 O O . ILE A 1 246 ? 93.176 47.906 36.270 1.00 5.32 246 ILE A O 1
ATOM 1826 N N . GLN A 1 247 ? 94.359 49.780 36.445 1.00 2.50 247 GLN A N 1
ATOM 1827 C CA . GLN A 1 247 ? 95.456 49.096 37.149 1.00 3.88 247 GLN A CA 1
ATOM 1828 C C . GLN A 1 247 ? 95.019 48.565 38.490 1.00 3.10 247 GLN A C 1
ATOM 1829 O O . GLN A 1 247 ? 95.510 47.533 38.954 1.00 2.49 247 GLN A O 1
ATOM 1835 N N . ASN A 1 248 ? 94.101 49.232 39.160 1.00 3.07 248 ASN A N 1
ATOM 1836 C CA . ASN A 1 248 ? 93.543 48.820 40.421 1.00 2.49 248 ASN A CA 1
ATOM 1837 C C . ASN A 1 248 ? 92.472 47.745 40.247 1.00 3.42 248 ASN A C 1
ATOM 1838 O O . ASN A 1 248 ? 91.822 47.354 41.226 1.00 3.28 248 ASN A O 1
ATOM 1843 N N . GLY A 1 249 ? 92.160 47.215 39.066 1.00 3.26 249 GLY A N 1
ATOM 1844 C CA . GLY A 1 249 ? 91.190 46.122 38.970 1.00 6.54 249 GLY A CA 1
ATOM 1845 C C . GLY A 1 249 ? 89.731 46.511 38.726 1.00 8.31 249 GLY A C 1
ATOM 1846 O O . GLY A 1 249 ? 88.821 45.664 38.816 1.00 7.70 249 GLY A O 1
ATOM 1847 N N . GLY A 1 250 ? 89.467 47.782 38.498 1.00 7.09 250 GLY A N 1
ATOM 1848 C CA . GLY A 1 250 ? 88.133 48.326 38.281 1.00 6.50 250 GLY A CA 1
ATOM 1849 C C . GLY A 1 250 ? 87.647 48.089 36.855 1.00 6.88 250 GLY A C 1
ATOM 1850 O O . GLY A 1 250 ? 88.378 47.705 35.920 1.00 3.62 250 GLY A O 1
ATOM 1851 N N . PRO A 1 251 ? 86.338 48.299 36.680 1.00 7.14 251 PRO A N 1
ATOM 1852 C CA . PRO A 1 251 ? 85.690 48.085 35.395 1.00 5.98 251 PRO A CA 1
ATOM 1853 C C . PRO A 1 251 ? 86.117 49.069 34.335 1.00 5.03 251 PRO A C 1
ATOM 1854 O O . PRO A 1 251 ? 86.484 50.207 34.605 1.00 5.65 251 PRO A O 1
ATOM 1858 N N . PRO A 1 252 ? 86.031 48.650 33.079 1.00 3.18 252 PRO A N 1
ATOM 1859 C CA . PRO A 1 252 ? 86.348 49.499 31.945 1.00 3.97 252 PRO A CA 1
ATOM 1860 C C . PRO A 1 252 ? 85.427 50.722 31.950 1.00 7.09 252 PRO A C 1
ATOM 1861 O O . PRO A 1 252 ? 84.316 50.623 32.481 1.00 3.60 252 PRO A O 1
ATOM 1865 N N . ALA A 1 253 ? 85.859 51.797 31.307 1.00 6.08 253 ALA A N 1
ATOM 1866 C CA . ALA A 1 253 ? 85.098 53.040 31.298 1.00 8.68 253 ALA A CA 1
ATOM 1867 C C . ALA A 1 253 ? 83.855 52.936 30.429 1.00 8.46 253 ALA A C 1
ATOM 1868 O O . ALA A 1 253 ? 82.908 53.703 30.586 1.00 7.63 253 ALA A O 1
ATOM 1870 N N . GLY A 1 254 ? 83.818 51.944 29.532 1.00 6.28 254 GLY A N 1
ATOM 1871 C CA . GLY A 1 254 ? 82.684 51.783 28.619 1.00 3.80 254 GLY A CA 1
ATOM 1872 C C . GLY A 1 254 ? 83.126 50.823 27.525 1.00 8.77 254 GLY A C 1
ATOM 1873 O O . GLY A 1 254 ? 84.222 50.209 27.629 1.00 7.63 254 GLY A O 1
ATOM 1874 N N . PRO A 1 255 ? 82.355 50.703 26.462 1.00 9.85 255 PRO A N 1
ATOM 1875 C CA . PRO A 1 255 ? 82.683 49.815 25.359 1.00 8.95 255 PRO A CA 1
ATOM 1876 C C . PRO A 1 255 ? 83.556 50.552 24.366 1.00 8.45 255 PRO A C 1
ATOM 1877 O O . PRO A 1 255 ? 83.652 51.793 24.478 1.00 6.96 255 PRO A O 1
ATOM 1881 N N . GLU A 1 256 ? 84.110 49.795 23.412 1.00 6.82 256 GLU A N 1
ATOM 1882 C CA . GLU A 1 256 ? 84.898 50.485 22.393 1.00 5.93 256 GLU A CA 1
ATOM 1883 C C . GLU A 1 256 ? 83.928 50.892 21.278 1.00 7.60 256 GLU A C 1
ATOM 1884 O O . GLU A 1 256 ? 82.995 50.155 20.977 1.00 6.55 256 GLU A O 1
ATOM 1890 N N . LEU A 1 257 ? 84.210 52.035 20.660 1.00 8.11 257 LEU A N 1
ATOM 1891 C CA . LEU A 1 257 ? 83.559 52.541 19.495 1.00 9.17 257 LEU A CA 1
ATOM 1892 C C . LEU A 1 257 ? 83.848 51.618 18.310 1.00 7.92 257 LEU A C 1
ATOM 1893 O O . LEU A 1 257 ? 85.009 51.342 18.024 1.00 5.75 257 LEU A O 1
ATOM 1898 N N . LEU A 1 258 ? 82.826 51.256 17.538 1.00 5.99 258 LEU A N 1
ATOM 1899 C CA . LEU A 1 258 ? 83.009 50.348 16.424 1.00 8.03 258 LEU A CA 1
ATOM 1900 C C . LEU A 1 258 ? 82.680 51.023 15.112 1.00 8.96 258 LEU A C 1
ATOM 1901 O O . LEU A 1 258 ? 81.887 51.965 15.069 1.00 7.13 258 LEU A O 1
ATOM 1906 N N . ASP A 1 259 ? 83.266 50.528 14.029 1.00 8.98 259 ASP A N 1
ATOM 1907 C CA . ASP A 1 259 ? 82.987 51.087 12.717 1.00 10.44 259 ASP A CA 1
ATOM 1908 C C . ASP A 1 259 ? 81.669 50.489 12.203 1.00 11.21 259 ASP A C 1
ATOM 1909 O O . ASP A 1 259 ? 81.475 49.267 12.266 1.00 9.96 259 ASP A O 1
ATOM 1914 N N . ASP A 1 260 ? 80.840 51.300 11.564 1.00 11.83 260 ASP A N 1
ATOM 1915 C CA . ASP A 1 260 ? 79.622 50.828 10.934 1.00 14.58 260 ASP A CA 1
ATOM 1916 C C . ASP A 1 260 ? 79.877 49.973 9.698 1.00 12.89 260 ASP A C 1
ATOM 1917 O O . ASP A 1 260 ? 78.937 49.253 9.332 1.00 12.52 260 ASP A O 1
ATOM 1922 N N . GLU A 1 261 ? 80.999 50.050 9.013 1.00 11.75 261 GLU A N 1
ATOM 1923 C CA . GLU A 1 261 ? 81.236 49.271 7.821 1.00 12.59 261 GLU A CA 1
ATOM 1924 C C . GLU A 1 261 ? 82.145 48.073 8.099 1.00 12.20 261 GLU A C 1
ATOM 1925 O O . GLU A 1 261 ? 83.198 48.196 8.719 1.00 11.08 261 GLU A O 1
ATOM 1931 N N . LEU A 1 262 ? 81.694 46.921 7.618 1.00 10.42 262 LEU A N 1
ATOM 1932 C CA . LEU A 1 262 ? 82.453 45.667 7.707 1.00 9.62 262 LEU A CA 1
ATOM 1933 C C . LEU A 1 262 ? 83.654 45.757 6.790 1.00 8.30 262 LEU A C 1
ATOM 1934 O O . LEU A 1 262 ? 83.525 46.216 5.658 1.00 6.76 262 LEU A O 1
ATOM 1939 N N . ARG A 1 263 ? 84.857 45.396 7.264 1.00 6.27 263 ARG A N 1
ATOM 1940 C CA . ARG A 1 263 ? 86.023 45.573 6.405 1.00 5.82 263 ARG A CA 1
ATOM 1941 C C . ARG A 1 263 ? 87.002 44.409 6.529 1.00 3.09 263 ARG A C 1
ATOM 1942 O O . ARG A 1 263 ? 87.112 43.797 7.610 1.00 5.04 263 ARG A O 1
ATOM 1950 N N . PHE A 1 264 ? 87.771 44.183 5.491 1.00 5.24 264 PHE A N 1
ATOM 1951 C CA . PHE A 1 264 ? 88.900 43.249 5.584 1.00 5.41 264 PHE A CA 1
ATOM 1952 C C . PHE A 1 264 ? 89.942 43.959 6.484 1.00 6.82 264 PHE A C 1
ATOM 1953 O O . PHE A 1 264 ? 89.851 45.195 6.721 1.00 4.80 264 PHE A O 1
ATOM 1961 N N . VAL A 1 265 ? 90.859 43.158 7.034 1.00 4.96 265 VAL A N 1
ATOM 1962 C CA . VAL A 1 265 ? 91.932 43.664 7.878 1.00 3.67 265 VAL A CA 1
ATOM 1963 C C . VAL A 1 265 ? 92.915 44.474 7.005 1.00 3.46 265 VAL A C 1
ATOM 1964 O O . VAL A 1 265 ? 93.526 43.969 6.042 1.00 3.08 265 VAL A O 1
ATOM 1968 N N . ARG A 1 266 ? 92.987 45.793 7.302 1.00 3.63 266 ARG A N 1
ATOM 1969 C CA . ARG A 1 266 ? 93.815 46.645 6.453 1.00 3.34 266 ARG A CA 1
ATOM 1970 C C . ARG A 1 266 ? 94.682 47.668 7.175 1.00 5.44 266 ARG A C 1
ATOM 1971 O O . ARG A 1 266 ? 95.342 48.428 6.469 1.00 4.63 266 ARG A O 1
ATOM 1979 N N . ASN A 1 267 ? 94.790 47.614 8.500 1.00 6.05 267 ASN A N 1
ATOM 1980 C CA . ASN A 1 267 ? 95.669 48.493 9.249 1.00 6.82 267 ASN A CA 1
ATOM 1981 C C . ASN A 1 267 ? 95.921 47.860 10.611 1.00 6.77 267 ASN A C 1
ATOM 1982 O O . ASN A 1 267 ? 95.302 46.789 10.862 1.00 7.83 267 ASN A O 1
ATOM 1987 N N . ALA A 1 268 ? 96.745 48.435 11.456 1.00 5.20 268 ALA A N 1
ATOM 1988 C CA . ALA A 1 268 ? 97.020 47.804 12.733 1.00 4.85 268 ALA A CA 1
ATOM 1989 C C . ALA A 1 268 ? 95.829 47.762 13.688 1.00 4.93 268 ALA A C 1
ATOM 1990 O O . ALA A 1 268 ? 95.757 46.797 14.494 1.00 2.90 268 ALA A O 1
ATOM 1992 N N . ARG A 1 269 ? 94.947 48.761 13.678 1.00 2.32 269 ARG A N 1
ATOM 1993 C CA . ARG A 1 269 ? 93.781 48.734 14.565 1.00 3.65 269 ARG A CA 1
ATOM 1994 C C . ARG A 1 269 ? 92.932 47.502 14.212 1.00 3.89 269 ARG A C 1
ATOM 1995 O O . ARG A 1 269 ? 92.455 46.834 15.116 1.00 4.14 269 ARG A O 1
ATOM 2003 N N . ASP A 1 270 ? 92.742 47.226 12.946 1.00 3.77 270 ASP A N 1
ATOM 2004 C CA . ASP A 1 270 ? 91.989 46.095 12.410 1.00 3.47 270 ASP A CA 1
ATOM 2005 C C . ASP A 1 270 ? 92.602 44.759 12.832 1.00 5.96 270 ASP A C 1
ATOM 2006 O O . ASP A 1 270 ? 91.906 43.852 13.271 1.00 5.91 270 ASP A O 1
ATOM 2011 N N . LEU A 1 271 ? 93.941 44.649 12.741 1.00 5.39 271 LEU A N 1
ATOM 2012 C CA . LEU A 1 271 ? 94.660 43.433 13.122 1.00 3.42 271 LEU A CA 1
ATOM 2013 C C . LEU A 1 271 ? 94.546 43.204 14.611 1.00 4.25 271 LEU A C 1
ATOM 2014 O O . LEU A 1 271 ? 94.269 42.113 15.112 1.00 3.27 271 LEU A O 1
ATOM 2019 N N . ALA A 1 272 ? 94.671 44.265 15.392 1.00 4.04 272 ALA A N 1
ATOM 2020 C CA . ALA A 1 272 ? 94.478 44.286 16.817 1.00 4.35 272 ALA A CA 1
ATOM 2021 C C . ALA A 1 272 ? 93.021 43.820 17.102 1.00 3.64 272 ALA A C 1
ATOM 2022 O O . ALA A 1 272 ? 92.847 42.989 18.005 1.00 2.08 272 ALA A O 1
ATOM 2024 N N . ARG A 1 273 ? 92.037 44.317 16.384 1.00 3.31 273 ARG A N 1
ATOM 2025 C CA . ARG A 1 273 ? 90.638 43.873 16.579 1.00 4.57 273 ARG A CA 1
ATOM 2026 C C . ARG A 1 273 ? 90.469 42.346 16.451 1.00 4.05 273 ARG A C 1
ATOM 2027 O O . ARG A 1 273 ? 89.823 41.701 17.288 1.00 4.67 273 ARG A O 1
ATOM 2035 N N . VAL A 1 274 ? 91.052 41.749 15.428 1.00 4.05 274 VAL A N 1
ATOM 2036 C CA . VAL A 1 274 ? 91.064 40.285 15.267 1.00 5.38 274 VAL A CA 1
ATOM 2037 C C . VAL A 1 274 ? 91.511 39.595 16.541 1.00 5.59 274 VAL A C 1
ATOM 2038 O O . VAL A 1 274 ? 90.826 38.723 17.115 1.00 5.37 274 VAL A O 1
ATOM 2042 N N . THR A 1 275 ? 92.671 40.028 17.088 1.00 5.28 275 THR A N 1
ATOM 2043 C CA . THR A 1 275 ? 93.230 39.386 18.253 1.00 2.08 275 THR A CA 1
ATOM 2044 C C . THR A 1 275 ? 92.450 39.704 19.529 1.00 4.31 275 THR A C 1
ATOM 2045 O O . THR A 1 275 ? 92.612 39.071 20.587 1.00 3.51 275 THR A O 1
ATOM 2049 N N . PHE A 1 276 ? 91.595 40.745 19.556 1.00 3.43 276 PHE A N 1
ATOM 2050 C CA . PHE A 1 276 ? 90.784 41.030 20.739 1.00 3.49 276 PHE A CA 1
ATOM 2051 C C . PHE A 1 276 ? 89.514 40.144 20.741 1.00 2.66 276 PHE A C 1
ATOM 2052 O O . PHE A 1 276 ? 88.845 39.954 21.741 1.00 3.08 276 PHE A O 1
ATOM 2060 N N . THR A 1 277 ? 89.104 39.677 19.570 1.00 2.08 277 THR A N 1
ATOM 2061 C CA . THR A 1 277 ? 87.873 38.883 19.417 1.00 3.03 277 THR A CA 1
ATOM 2062 C C . THR A 1 277 ? 88.047 37.456 18.907 1.00 2.08 277 THR A C 1
ATOM 2063 O O . THR A 1 277 ? 87.103 36.786 18.411 1.00 2.15 277 THR A O 1
ATOM 2067 N N . ASP A 1 278 ? 89.277 36.921 18.975 1.00 3.48 278 ASP A N 1
ATOM 2068 C CA . ASP A 1 278 ? 89.575 35.581 18.528 1.00 2.08 278 ASP A CA 1
ATOM 2069 C C . ASP A 1 278 ? 89.370 34.657 19.709 1.00 2.16 278 ASP A C 1
ATOM 2070 O O . ASP A 1 278 ? 89.188 35.132 20.879 1.00 3.16 278 ASP A O 1
ATOM 2075 N N . ASN A 1 279 ? 89.268 33.356 19.496 1.00 3.49 279 ASN A N 1
ATOM 2076 C CA . ASN A 1 279 ? 89.169 32.411 20.595 1.00 3.35 279 ASN A CA 1
ATOM 2077 C C . ASN A 1 279 ? 90.146 31.242 20.419 1.00 3.34 279 ASN A C 1
ATOM 2078 O O . ASN A 1 279 ? 89.820 30.257 19.754 1.00 2.47 279 ASN A O 1
ATOM 2083 N N . ILE A 1 280 ? 91.333 31.368 20.955 1.00 2.39 280 ILE A N 1
ATOM 2084 C CA . ILE A 1 280 ? 92.407 30.373 20.974 1.00 3.37 280 ILE A CA 1
ATOM 2085 C C . ILE A 1 280 ? 93.040 30.030 19.645 1.00 2.65 280 ILE A C 1
ATOM 2086 O O . ILE A 1 280 ? 94.174 30.465 19.391 1.00 2.96 280 ILE A O 1
ATOM 2091 N N . ASN A 1 281 ? 92.331 29.311 18.771 1.00 2.08 281 ASN A N 1
ATOM 2092 C CA . ASN A 1 281 ? 92.868 28.893 17.493 1.00 2.08 281 ASN A CA 1
ATOM 2093 C C . ASN A 1 281 ? 91.956 29.295 16.363 1.00 2.43 281 ASN A C 1
ATOM 2094 O O . ASN A 1 281 ? 92.067 28.761 15.248 1.00 2.74 281 ASN A O 1
ATOM 2099 N N . THR A 1 282 ? 91.045 30.257 16.565 1.00 2.79 282 THR A N 1
ATOM 2100 C CA . THR A 1 282 ? 90.156 30.598 15.441 1.00 2.08 282 THR A CA 1
ATOM 2101 C C . THR A 1 282 ? 90.892 31.031 14.204 1.00 2.48 282 THR A C 1
ATOM 2102 O O . THR A 1 282 ? 90.481 30.701 13.074 1.00 3.43 282 THR A O 1
ATOM 2106 N N . GLU A 1 283 ? 91.946 31.862 14.277 1.00 3.22 283 GLU A N 1
ATOM 2107 C CA . GLU A 1 283 ? 92.630 32.321 13.043 1.00 3.55 283 GLU A CA 1
ATOM 2108 C C . GLU A 1 283 ? 93.310 31.123 12.375 1.00 2.80 283 GLU A C 1
ATOM 2109 O O . GLU A 1 283 ? 93.200 30.920 11.178 1.00 2.34 283 GLU A O 1
ATOM 2115 N N . ALA A 1 284 ? 93.969 30.284 13.205 1.00 2.45 284 ALA A N 1
ATOM 2116 C CA . ALA A 1 284 ? 94.676 29.119 12.656 1.00 4.13 284 ALA A CA 1
ATOM 2117 C C . ALA A 1 284 ? 93.706 28.073 12.091 1.00 4.69 284 ALA A C 1
ATOM 2118 O O . ALA A 1 284 ? 93.973 27.435 11.074 1.00 4.65 284 ALA A O 1
ATOM 2120 N N . TYR A 1 285 ? 92.486 27.997 12.638 1.00 4.65 285 TYR A N 1
ATOM 2121 C CA . TYR A 1 285 ? 91.461 27.058 12.137 1.00 4.67 285 TYR A CA 1
ATOM 2122 C C . TYR A 1 285 ? 91.008 27.458 10.760 1.00 3.92 285 TYR A C 1
ATOM 2123 O O . TYR A 1 285 ? 90.877 26.730 9.769 1.00 2.88 285 TYR A O 1
ATOM 2132 N N . ARG A 1 286 ? 90.801 28.814 10.633 1.00 3.25 286 ARG A N 1
ATOM 2133 C CA . ARG A 1 286 ? 90.493 29.352 9.336 1.00 3.83 286 ARG A CA 1
ATOM 2134 C C . ARG A 1 286 ? 91.658 29.036 8.383 1.00 3.43 286 ARG A C 1
ATOM 2135 O O . ARG A 1 286 ? 91.374 28.687 7.276 1.00 3.10 286 ARG A O 1
ATOM 2143 N N . GLY A 1 287 ? 92.882 29.275 8.858 1.00 2.18 287 GLY A N 1
ATOM 2144 C CA . GLY A 1 287 ? 93.982 29.001 7.904 1.00 4.32 287 GLY A CA 1
ATOM 2145 C C . GLY A 1 287 ? 94.020 27.525 7.489 1.00 3.47 287 GLY A C 1
ATOM 2146 O O . GLY A 1 287 ? 94.239 27.229 6.336 1.00 3.75 287 GLY A O 1
ATOM 2147 N N . ALA A 1 288 ? 93.746 26.612 8.386 1.00 4.54 288 ALA A N 1
ATOM 2148 C CA . ALA A 1 288 ? 93.727 25.171 8.234 1.00 2.74 288 ALA A CA 1
ATOM 2149 C C . ALA A 1 288 ? 92.707 24.772 7.180 1.00 3.13 288 ALA A C 1
ATOM 2150 O O . ALA A 1 288 ? 93.006 23.950 6.302 1.00 2.95 288 ALA A O 1
ATOM 2152 N N . LEU A 1 289 ? 91.507 25.351 7.266 1.00 3.85 289 LEU A N 1
ATOM 2153 C CA . LEU A 1 289 ? 90.483 25.088 6.258 1.00 3.34 289 LEU A CA 1
ATOM 2154 C C . LEU A 1 289 ? 90.872 25.597 4.889 1.00 3.94 289 LEU A C 1
ATOM 2155 O O . LEU A 1 289 ? 90.616 25.003 3.841 1.00 2.09 289 LEU A O 1
ATOM 2160 N N . ILE A 1 290 ? 91.486 26.804 4.822 1.00 4.88 290 ILE A N 1
ATOM 2161 C CA . ILE A 1 290 ? 91.864 27.340 3.520 1.00 3.47 290 ILE A CA 1
ATOM 2162 C C . ILE A 1 290 ? 92.963 26.467 2.908 1.00 4.33 290 ILE A C 1
ATOM 2163 O O . ILE A 1 290 ? 92.974 26.091 1.731 1.00 4.46 290 ILE A O 1
ATOM 2168 N N . LEU A 1 291 ? 93.974 26.115 3.710 1.00 4.57 291 LEU A N 1
ATOM 2169 C CA . LEU A 1 291 ? 95.104 25.294 3.203 1.00 4.45 291 LEU A CA 1
ATOM 2170 C C . LEU A 1 291 ? 94.593 23.964 2.690 1.00 5.04 291 LEU A C 1
ATOM 2171 O O . LEU A 1 291 ? 95.009 23.463 1.645 1.00 5.83 291 LEU A O 1
ATOM 2176 N N . LEU A 1 292 ? 93.622 23.370 3.403 1.00 5.68 292 LEU A N 1
ATOM 2177 C CA . LEU A 1 292 ? 92.980 22.114 2.988 1.00 4.47 292 LEU A CA 1
ATOM 2178 C C . LEU A 1 292 ? 92.281 22.280 1.652 1.00 4.30 292 LEU A C 1
ATOM 2179 O O . LEU A 1 292 ? 92.480 21.558 0.660 1.00 3.20 292 LEU A O 1
ATOM 2184 N N . GLY A 1 293 ? 91.524 23.372 1.510 1.00 3.97 293 GLY A N 1
ATOM 2185 C CA . GLY A 1 293 ? 90.854 23.704 0.254 1.00 4.16 293 GLY A CA 1
ATOM 2186 C C . GLY A 1 293 ? 91.793 23.940 -0.920 1.00 5.64 293 GLY A C 1
ATOM 2187 O O . GLY A 1 293 ? 91.443 23.624 -2.088 1.00 3.42 293 GLY A O 1
ATOM 2188 N N . LEU A 1 294 ? 92.997 24.464 -0.662 1.00 4.06 294 LEU A N 1
ATOM 2189 C CA . LEU A 1 294 ? 93.982 24.707 -1.687 1.00 4.15 294 LEU A CA 1
ATOM 2190 C C . LEU A 1 294 ? 94.861 23.477 -1.897 1.00 4.85 294 LEU A C 1
ATOM 2191 O O . LEU A 1 294 ? 95.756 23.464 -2.739 1.00 3.62 294 LEU A O 1
ATOM 2196 N N . ASP A 1 295 ? 94.636 22.402 -1.140 1.00 6.47 295 ASP A N 1
ATOM 2197 C CA . ASP A 1 295 ? 95.394 21.172 -1.311 1.00 7.07 295 ASP A CA 1
ATOM 2198 C C . ASP A 1 295 ? 96.859 21.294 -0.897 1.00 8.20 295 ASP A C 1
ATOM 2199 O O . ASP A 1 295 ? 97.715 20.479 -1.266 1.00 6.55 295 ASP A O 1
ATOM 2204 N N . ALA A 1 296 ? 97.181 22.160 0.070 1.00 5.93 296 ALA A N 1
ATOM 2205 C CA . ALA A 1 296 ? 98.497 22.239 0.670 1.00 6.33 296 ALA A CA 1
ATOM 2206 C C . ALA A 1 296 ? 98.511 21.024 1.604 1.00 6.70 296 ALA A C 1
ATOM 2207 O O . ALA A 1 296 ? 99.535 20.394 1.817 1.00 4.93 296 ALA A O 1
ATOM 2209 N N . PHE A 1 297 ? 97.340 20.748 2.194 1.00 6.10 297 PHE A N 1
ATOM 2210 C CA . PHE A 1 297 ? 97.128 19.507 2.962 1.00 5.67 297 PHE A CA 1
ATOM 2211 C C . PHE A 1 297 ? 96.035 18.744 2.178 1.00 6.48 297 PHE A C 1
ATOM 2212 O O . PHE A 1 297 ? 95.108 19.414 1.688 1.00 4.95 297 PHE A O 1
ATOM 2220 N N . ASN A 1 298 ? 96.164 17.427 1.996 1.00 5.01 298 ASN A N 1
ATOM 2221 C CA . ASN A 1 298 ? 95.216 16.722 1.128 1.00 5.17 298 ASN A CA 1
ATOM 2222 C C . ASN A 1 298 ? 94.052 16.132 1.904 1.00 4.92 298 ASN A C 1
ATOM 2223 O O . ASN A 1 298 ? 94.291 15.273 2.746 1.00 5.50 298 ASN A O 1
ATOM 2228 N N . ARG A 1 299 ? 92.820 16.529 1.648 1.00 4.59 299 ARG A N 1
ATOM 2229 C CA . ARG A 1 299 ? 91.657 16.047 2.400 1.00 4.96 299 ARG A CA 1
ATOM 2230 C C . ARG A 1 299 ? 91.406 14.555 2.296 1.00 5.13 299 ARG A C 1
ATOM 2231 O O . ARG A 1 299 ? 91.076 13.937 3.316 1.00 8.48 299 ARG A O 1
ATOM 2239 N N . ALA A 1 300 ? 91.701 13.921 1.190 1.00 5.60 300 ALA A N 1
ATOM 2240 C CA . ALA A 1 300 ? 91.555 12.501 0.939 1.00 6.16 300 ALA A CA 1
ATOM 2241 C C . ALA A 1 300 ? 92.651 11.686 1.623 1.00 7.12 300 ALA A C 1
ATOM 2242 O O . ALA A 1 300 ? 92.562 10.468 1.817 1.00 7.52 300 ALA A O 1
ATOM 2244 N N . GLY A 1 301 ? 93.655 12.335 2.224 1.00 5.77 301 GLY A N 1
ATOM 2245 C CA . GLY A 1 301 ? 94.623 11.644 3.036 1.00 5.24 301 GLY A CA 1
ATOM 2246 C C . GLY A 1 301 ? 95.925 11.320 2.303 1.00 3.95 301 GLY A C 1
ATOM 2247 O O . GLY A 1 301 ? 96.706 10.583 2.933 1.00 6.21 301 GLY A O 1
ATOM 2248 N N . VAL A 1 302 ? 96.152 11.852 1.116 1.00 4.71 302 VAL A N 1
ATOM 2249 C CA . VAL A 1 302 ? 97.470 11.542 0.503 1.00 6.17 302 VAL A CA 1
ATOM 2250 C C . VAL A 1 302 ? 98.538 12.521 0.986 1.00 5.55 302 VAL A C 1
ATOM 2251 O O . VAL A 1 302 ? 98.814 13.535 0.326 1.00 6.16 302 VAL A O 1
ATOM 2255 N N . ASN A 1 303 ? 98.982 12.396 2.219 1.00 3.55 303 ASN A N 1
ATOM 2256 C CA . ASN A 1 303 ? 99.969 13.153 2.942 1.00 5.80 303 ASN A CA 1
ATOM 2257 C C . ASN A 1 303 ? 101.001 12.228 3.611 1.00 6.23 303 ASN A C 1
ATOM 2258 O O . ASN A 1 303 ? 100.812 11.008 3.707 1.00 4.56 303 ASN A O 1
ATOM 2263 N N . GLY A 1 304 ? 102.088 12.774 4.139 1.00 6.05 304 GLY A N 1
ATOM 2264 C CA . GLY A 1 304 ? 103.059 11.972 4.878 1.00 7.76 304 GLY A CA 1
ATOM 2265 C C . GLY A 1 304 ? 103.593 10.789 4.079 1.00 5.46 304 GLY A C 1
ATOM 2266 O O . GLY A 1 304 ? 103.817 10.887 2.877 1.00 3.37 304 GLY A O 1
ATOM 2267 N N . PRO A 1 305 ? 103.564 9.603 4.683 1.00 6.56 305 PRO A N 1
ATOM 2268 C CA . PRO A 1 305 ? 104.089 8.392 4.046 1.00 8.66 305 PRO A CA 1
ATOM 2269 C C . PRO A 1 305 ? 103.195 7.908 2.930 1.00 9.80 305 PRO A C 1
ATOM 2270 O O . PRO A 1 305 ? 103.596 7.068 2.133 1.00 11.20 305 PRO A O 1
ATOM 2274 N N . PHE A 1 306 ? 101.973 8.433 2.805 1.00 8.48 306 PHE A N 1
ATOM 2275 C CA . PHE A 1 306 ? 101.037 8.008 1.783 1.00 7.93 306 PHE A CA 1
ATOM 2276 C C . PHE A 1 306 ? 101.293 8.680 0.464 1.00 7.78 306 PHE A C 1
ATOM 2277 O O . PHE A 1 306 ? 100.826 8.253 -0.596 1.00 6.34 306 PHE A O 1
ATOM 2285 N N . ILE A 1 307 ? 102.079 9.765 0.448 1.00 8.71 307 ILE A N 1
ATOM 2286 C CA . ILE A 1 307 ? 102.380 10.406 -0.845 1.00 10.56 307 ILE A CA 1
ATOM 2287 C C . ILE A 1 307 ? 103.179 9.481 -1.766 1.00 12.24 307 ILE A C 1
ATOM 2288 O O . ILE A 1 307 ? 103.046 9.566 -2.995 1.00 13.08 307 ILE A O 1
ATOM 2293 N N . ASP A 1 308 ? 104.009 8.610 -1.215 1.00 13.03 308 ASP A N 1
ATOM 2294 C CA . ASP A 1 308 ? 104.859 7.722 -1.986 1.00 17.52 308 ASP A CA 1
ATOM 2295 C C . ASP A 1 308 ? 104.275 6.328 -2.213 1.00 18.71 308 ASP A C 1
ATOM 2296 O O . ASP A 1 308 ? 104.984 5.466 -2.759 1.00 20.04 308 ASP A O 1
ATOM 2301 N N . ILE A 1 309 ? 103.047 6.045 -1.776 1.00 16.43 309 ILE A N 1
ATOM 2302 C CA . ILE A 1 309 ? 102.500 4.700 -1.983 1.00 15.50 309 ILE A CA 1
ATOM 2303 C C . ILE A 1 309 ? 101.126 4.806 -2.617 1.00 15.95 309 ILE A C 1
ATOM 2304 O O . ILE A 1 309 ? 100.619 5.930 -2.786 1.00 15.55 309 ILE A O 1
ATOM 2309 N N . ASP A 1 310 ? 100.523 3.704 -3.082 1.00 14.77 310 ASP A N 1
ATOM 2310 C CA . ASP A 1 310 ? 99.271 3.878 -3.829 1.00 14.87 310 ASP A CA 1
ATOM 2311 C C . ASP A 1 310 ? 97.986 3.307 -3.255 1.00 12.22 310 ASP A C 1
ATOM 2312 O O . ASP A 1 310 ? 96.904 3.691 -3.750 1.00 11.63 310 ASP A O 1
ATOM 2317 N N . ARG A 1 311 ? 98.094 2.369 -2.350 1.00 9.91 311 ARG A N 1
ATOM 2318 C CA . ARG A 1 311 ? 96.959 1.625 -1.858 1.00 9.18 311 ARG A CA 1
ATOM 2319 C C . ARG A 1 311 ? 96.217 2.217 -0.673 1.00 9.22 311 ARG A C 1
ATOM 2320 O O . ARG A 1 311 ? 95.065 1.800 -0.408 1.00 8.49 311 ARG A O 1
ATOM 2328 N N . GLN A 1 312 ? 96.929 3.003 0.134 1.00 6.70 312 GLN A N 1
ATOM 2329 C CA . GLN A 1 312 ? 96.426 3.537 1.382 1.00 6.42 312 GLN A CA 1
ATOM 2330 C C . GLN A 1 312 ? 96.387 5.068 1.417 1.00 6.03 312 GLN A C 1
ATOM 2331 O O . GLN A 1 312 ? 97.133 5.757 0.700 1.00 3.44 312 GLN A O 1
ATOM 2337 N N . ALA A 1 313 ? 95.497 5.560 2.291 1.00 6.03 313 ALA A N 1
ATOM 2338 C CA . ALA A 1 313 ? 95.394 7.015 2.495 1.00 4.87 313 ALA A CA 1
ATOM 2339 C C . ALA A 1 313 ? 95.518 7.265 3.985 1.00 4.57 313 ALA A C 1
ATOM 2340 O O . ALA A 1 313 ? 95.178 6.342 4.751 1.00 4.01 313 ALA A O 1
ATOM 2342 N N . GLY A 1 314 ? 96.051 8.421 4.429 1.00 4.61 314 GLY A N 1
ATOM 2343 C CA . GLY A 1 314 ? 96.087 8.552 5.902 1.00 3.82 314 GLY A CA 1
ATOM 2344 C C . GLY A 1 314 ? 94.720 9.067 6.419 1.00 4.63 314 GLY A C 1
ATOM 2345 O O . GLY A 1 314 ? 93.892 9.594 5.678 1.00 3.16 314 GLY A O 1
ATOM 2346 N N . PHE A 1 315 ? 94.499 9.008 7.718 1.00 3.77 315 PHE A N 1
ATOM 2347 C CA . PHE A 1 315 ? 93.320 9.622 8.328 1.00 5.45 315 PHE A CA 1
ATOM 2348 C C . PHE A 1 315 ? 93.676 9.963 9.765 1.00 4.07 315 PHE A C 1
ATOM 2349 O O . PHE A 1 315 ? 94.041 11.130 10.079 1.00 5.93 315 PHE A O 1
ATOM 2357 N N . VAL A 1 316 ? 93.662 8.985 10.647 1.00 3.74 316 VAL A N 1
ATOM 2358 C CA . VAL A 1 316 ? 93.998 9.200 12.067 1.00 4.36 316 VAL A CA 1
ATOM 2359 C C . VAL A 1 316 ? 95.444 9.707 12.150 1.00 6.39 316 VAL A C 1
ATOM 2360 O O . VAL A 1 316 ? 95.777 10.538 13.018 1.00 5.59 316 VAL A O 1
ATOM 2364 N N . ASN A 1 317 ? 96.291 9.119 11.304 1.00 4.46 317 ASN A N 1
ATOM 2365 C CA . ASN A 1 317 ? 97.663 9.596 11.169 1.00 5.58 317 ASN A CA 1
ATOM 2366 C C . ASN A 1 317 ? 97.771 10.094 9.746 1.00 5.10 317 ASN A C 1
ATOM 2367 O O . ASN A 1 317 ? 97.349 9.476 8.749 1.00 4.27 317 ASN A O 1
ATOM 2372 N N . PHE A 1 318 ? 98.356 11.289 9.597 1.00 4.42 318 PHE A N 1
ATOM 2373 C CA . PHE A 1 318 ? 98.611 11.865 8.292 1.00 4.68 318 PHE A CA 1
ATOM 2374 C C . PHE A 1 318 ? 97.391 12.149 7.430 1.00 5.95 318 PHE A C 1
ATOM 2375 O O . PHE A 1 318 ? 97.483 12.252 6.191 1.00 3.70 318 PHE A O 1
ATOM 2383 N N . GLY A 1 319 ? 96.244 12.425 8.090 1.00 6.22 319 GLY A N 1
ATOM 2384 C CA . GLY A 1 319 ? 95.026 12.873 7.420 1.00 4.44 319 GLY A CA 1
ATOM 2385 C C . GLY A 1 319 ? 94.286 13.928 8.273 1.00 3.92 319 GLY A C 1
ATOM 2386 O O . GLY A 1 319 ? 94.762 14.338 9.329 1.00 3.32 319 GLY A O 1
ATOM 2387 N N . ILE A 1 320 ? 93.075 14.338 7.820 1.00 4.94 320 ILE A N 1
ATOM 2388 C CA . ILE A 1 320 ? 92.365 15.420 8.532 1.00 5.20 320 ILE A CA 1
ATOM 2389 C C . ILE A 1 320 ? 92.089 15.157 9.990 1.00 4.97 320 ILE A C 1
ATOM 2390 O O . ILE A 1 320 ? 92.024 16.097 10.802 1.00 4.61 320 ILE A O 1
ATOM 2395 N N . SER A 1 321 ? 91.941 13.897 10.413 1.00 4.15 321 SER A N 1
ATOM 2396 C CA . SER A 1 321 ? 91.769 13.606 11.817 1.00 2.08 321 SER A CA 1
ATOM 2397 C C . SER A 1 321 ? 92.998 14.106 12.571 1.00 2.99 321 SER A C 1
ATOM 2398 O O . SER A 1 321 ? 92.915 14.763 13.599 1.00 5.10 321 SER A O 1
ATOM 2401 N N . HIS A 1 322 ? 94.201 13.760 12.041 1.00 3.32 322 HIS A N 1
ATOM 2402 C CA . HIS A 1 322 ? 95.458 14.126 12.676 1.00 2.08 322 HIS A CA 1
ATOM 2403 C C . HIS A 1 322 ? 95.583 15.645 12.741 1.00 2.79 322 HIS A C 1
ATOM 2404 O O . HIS A 1 322 ? 95.978 16.206 13.753 1.00 2.08 322 HIS A O 1
ATOM 2411 N N . TYR A 1 323 ? 95.311 16.291 11.562 1.00 4.93 323 TYR A N 1
ATOM 2412 C CA . TYR A 1 323 ? 95.455 17.751 11.489 1.00 3.31 323 TYR A CA 1
ATOM 2413 C C . TYR A 1 323 ? 94.586 18.524 12.449 1.00 3.23 323 TYR A C 1
ATOM 2414 O O . TYR A 1 323 ? 95.046 19.353 13.242 1.00 2.23 323 TYR A O 1
ATOM 2423 N N . PHE A 1 324 ? 93.245 18.366 12.407 1.00 3.32 324 PHE A N 1
ATOM 2424 C CA . PHE A 1 324 ? 92.314 19.075 13.271 1.00 2.16 324 PHE A CA 1
ATOM 2425 C C . PHE A 1 324 ? 92.490 18.661 14.707 1.00 4.05 324 PHE A C 1
ATOM 2426 O O . PHE A 1 324 ? 92.324 19.496 15.636 1.00 2.90 324 PHE A O 1
ATOM 2434 N N . ARG A 1 325 ? 92.929 17.423 14.997 1.00 2.88 325 ARG A N 1
ATOM 2435 C CA . ARG A 1 325 ? 93.189 17.073 16.401 1.00 2.73 325 ARG A CA 1
ATOM 2436 C C . ARG A 1 325 ? 94.263 17.950 17.044 1.00 4.24 325 ARG A C 1
ATOM 2437 O O . ARG A 1 325 ? 94.075 18.459 18.174 1.00 4.44 325 ARG A O 1
ATOM 2445 N N . LEU A 1 326 ? 95.404 18.067 16.342 1.00 3.53 326 LEU A N 1
ATOM 2446 C CA . LEU A 1 326 ? 96.536 18.846 16.894 1.00 3.14 326 LEU A CA 1
ATOM 2447 C C . LEU A 1 326 ? 96.324 20.358 16.866 1.00 2.70 326 LEU A C 1
ATOM 2448 O O . LEU A 1 326 ? 96.804 21.056 17.799 1.00 3.19 326 LEU A O 1
ATOM 2453 N N . ILE A 1 327 ? 95.480 20.840 15.976 1.00 2.90 327 ILE A N 1
ATOM 2454 C CA . ILE A 1 327 ? 95.110 22.258 15.884 1.00 4.80 327 ILE A CA 1
ATOM 2455 C C . ILE A 1 327 ? 94.492 22.704 17.189 1.00 4.58 327 ILE A C 1
ATOM 2456 O O . ILE A 1 327 ? 94.711 23.839 17.638 1.00 5.39 327 ILE A O 1
ATOM 2461 N N . GLY A 1 328 ? 93.771 21.796 17.864 1.00 3.88 328 GLY A N 1
ATOM 2462 C CA . GLY A 1 328 ? 93.328 22.037 19.233 1.00 3.67 328 GLY A CA 1
ATOM 2463 C C . GLY A 1 328 ? 94.317 21.540 20.307 1.00 2.08 328 GLY A C 1
ATOM 2464 O O . GLY A 1 328 ? 94.606 22.244 21.291 1.00 3.15 328 GLY A O 1
ATOM 2465 N N . ALA A 1 329 ? 94.844 20.342 20.140 1.00 2.08 329 ALA A N 1
ATOM 2466 C CA . ALA A 1 329 ? 95.662 19.747 21.182 1.00 3.57 329 ALA A CA 1
ATOM 2467 C C . ALA A 1 329 ? 96.982 20.488 21.428 1.00 3.32 329 ALA A C 1
ATOM 2468 O O . ALA A 1 329 ? 97.431 20.509 22.592 1.00 4.19 329 ALA A O 1
ATOM 2470 N N . ALA A 1 330 ? 97.530 21.068 20.359 1.00 2.08 330 ALA A N 1
ATOM 2471 C CA . ALA A 1 330 ? 98.766 21.842 20.568 1.00 3.80 330 ALA A CA 1
ATOM 2472 C C . ALA A 1 330 ? 98.581 23.055 21.453 1.00 5.87 330 ALA A C 1
ATOM 2473 O O . ALA A 1 330 ? 99.589 23.528 22.007 1.00 2.37 330 ALA A O 1
ATOM 2475 N N . GLU A 1 331 ? 97.354 23.484 21.823 1.00 3.78 331 GLU A N 1
ATOM 2476 C CA . GLU A 1 331 ? 97.127 24.536 22.815 1.00 2.86 331 GLU A CA 1
ATOM 2477 C C . GLU A 1 331 ? 97.660 24.138 24.155 1.00 3.01 331 GLU A C 1
ATOM 2478 O O . GLU A 1 331 ? 97.848 24.999 25.051 1.00 3.06 331 GLU A O 1
ATOM 2484 N N . LEU A 1 332 ? 98.042 22.875 24.426 1.00 3.29 332 LEU A N 1
ATOM 2485 C CA . LEU A 1 332 ? 98.656 22.474 25.682 1.00 3.20 332 LEU A CA 1
ATOM 2486 C C . LEU A 1 332 ? 99.953 23.249 26.004 1.00 2.35 332 LEU A C 1
ATOM 2487 O O . LEU A 1 332 ? 100.204 23.342 27.195 1.00 2.34 332 LEU A O 1
ATOM 2492 N N . ALA A 1 333 ? 100.640 23.836 25.040 1.00 2.08 333 ALA A N 1
ATOM 2493 C CA . ALA A 1 333 ? 101.827 24.666 25.326 1.00 2.82 333 ALA A CA 1
ATOM 2494 C C . ALA A 1 333 ? 101.487 25.881 26.177 1.00 2.08 333 ALA A C 1
ATOM 2495 O O . ALA A 1 333 ? 102.353 26.446 26.833 1.00 3.69 333 ALA A O 1
ATOM 2497 N N . GLN A 1 334 ? 100.181 26.262 26.248 1.00 2.08 334 GLN A N 1
ATOM 2498 C CA . GLN A 1 334 ? 99.770 27.365 27.122 1.00 3.23 334 GLN A CA 1
ATOM 2499 C C . GLN A 1 334 ? 100.101 27.117 28.571 1.00 2.88 334 GLN A C 1
ATOM 2500 O O . GLN A 1 334 ? 100.208 28.023 29.416 1.00 3.97 334 GLN A O 1
ATOM 2506 N N . ARG A 1 335 ? 100.197 25.827 28.992 1.00 2.76 335 ARG A N 1
ATOM 2507 C CA . ARG A 1 335 ? 100.542 25.615 30.406 1.00 3.75 335 ARG A CA 1
ATOM 2508 C C . ARG A 1 335 ? 101.999 26.103 30.701 1.00 2.21 335 ARG A C 1
ATOM 2509 O O . ARG A 1 335 ? 102.244 26.576 31.794 1.00 2.89 335 ARG A O 1
ATOM 2517 N N . SER A 1 336 ? 102.868 25.905 29.741 1.00 2.69 336 SER A N 1
ATOM 2518 C CA . SER A 1 336 ? 104.279 26.313 29.904 1.00 5.86 336 SER A CA 1
ATOM 2519 C C . SER A 1 336 ? 104.342 27.857 29.822 1.00 5.05 336 SER A C 1
ATOM 2520 O O . SER A 1 336 ? 104.953 28.463 30.678 1.00 4.71 336 SER A O 1
ATOM 2523 N N . SER A 1 337 ? 103.594 28.407 28.864 1.00 3.54 337 SER A N 1
ATOM 2524 C CA . SER A 1 337 ? 103.406 29.846 28.782 1.00 4.75 337 SER A CA 1
ATOM 2525 C C . SER A 1 337 ? 102.987 30.419 30.131 1.00 4.83 337 SER A C 1
ATOM 2526 O O . SER A 1 337 ? 103.531 31.430 30.602 1.00 3.56 337 SER A O 1
ATOM 2529 N N . TRP A 1 338 ? 102.041 29.780 30.855 1.00 3.47 338 TRP A N 1
ATOM 2530 C CA . TRP A 1 338 ? 101.626 30.280 32.161 1.00 2.81 338 TRP A CA 1
ATOM 2531 C C . TRP A 1 338 ? 102.692 30.237 33.268 1.00 3.63 338 TRP A C 1
ATOM 2532 O O . TRP A 1 338 ? 102.892 31.186 34.067 1.00 2.99 338 TRP A O 1
ATOM 2543 N N . TYR A 1 339 ? 103.489 29.184 33.333 1.00 3.53 339 TYR A N 1
ATOM 2544 C CA . TYR A 1 339 ? 104.616 29.044 34.246 1.00 3.92 339 TYR A CA 1
ATOM 2545 C C . TYR A 1 339 ? 105.659 30.184 34.052 1.00 2.63 339 TYR A C 1
ATOM 2546 O O . TYR A 1 339 ? 106.085 30.714 35.031 1.00 3.66 339 TYR A O 1
ATOM 2555 N N . GLN A 1 340 ? 105.921 30.450 32.807 1.00 2.08 340 GLN A N 1
ATOM 2556 C CA . GLN A 1 340 ? 106.848 31.519 32.384 1.00 4.33 340 GLN A CA 1
ATOM 2557 C C . GLN A 1 340 ? 106.308 32.888 32.804 1.00 4.72 340 GLN A C 1
ATOM 2558 O O . GLN A 1 340 ? 106.998 33.716 33.416 1.00 2.55 340 GLN A O 1
ATOM 2564 N N . LYS A 1 341 ? 105.017 33.136 32.498 1.00 4.80 341 LYS A N 1
ATOM 2565 C CA . LYS A 1 341 ? 104.351 34.369 32.899 1.00 3.50 341 LYS A CA 1
ATOM 2566 C C . LYS A 1 341 ? 104.398 34.617 34.391 1.00 2.65 341 LYS A C 1
ATOM 2567 O O . LYS A 1 341 ? 104.792 35.710 34.841 1.00 2.52 341 LYS A O 1
ATOM 2573 N N . TRP A 1 342 ? 103.912 33.656 35.191 1.00 2.93 342 TRP A N 1
ATOM 2574 C CA . TRP A 1 342 ? 103.777 33.909 36.599 1.00 3.25 342 TRP A CA 1
ATOM 2575 C C . TRP A 1 342 ? 104.916 33.390 37.480 1.00 4.15 342 TRP A C 1
ATOM 2576 O O . TRP A 1 342 ? 105.380 34.156 38.320 1.00 4.25 342 TRP A O 1
ATOM 2587 N N . GLN A 1 343 ? 105.262 32.117 37.402 1.00 3.04 343 GLN A N 1
ATOM 2588 C CA . GLN A 1 343 ? 106.249 31.571 38.327 1.00 3.92 343 GLN A CA 1
ATOM 2589 C C . GLN A 1 343 ? 107.668 32.074 38.059 1.00 3.84 343 GLN A C 1
ATOM 2590 O O . GLN A 1 343 ? 108.510 32.094 38.967 1.00 3.66 343 GLN A O 1
ATOM 2596 N N . VAL A 1 344 ? 107.991 32.425 36.829 1.00 2.87 344 VAL A N 1
ATOM 2597 C CA . VAL A 1 344 ? 109.333 32.853 36.444 1.00 2.58 344 VAL A CA 1
ATOM 2598 C C . VAL A 1 344 ? 109.577 34.338 36.218 1.00 2.08 344 VAL A C 1
ATOM 2599 O O . VAL A 1 344 ? 110.389 34.920 36.970 1.00 2.96 344 VAL A O 1
ATOM 2603 N N . HIS A 1 345 ? 109.052 34.936 35.182 1.00 2.17 345 HIS A N 1
ATOM 2604 C CA . HIS A 1 345 ? 109.329 36.305 34.829 1.00 4.12 345 HIS A CA 1
ATOM 2605 C C . HIS A 1 345 ? 108.430 37.345 35.452 1.00 4.90 345 HIS A C 1
ATOM 2606 O O . HIS A 1 345 ? 109.000 38.389 35.791 1.00 4.72 345 HIS A O 1
ATOM 2613 N N . ARG A 1 346 ? 107.100 37.222 35.484 1.00 4.30 346 ARG A N 1
ATOM 2614 C CA . ARG A 1 346 ? 106.241 38.211 36.115 1.00 3.95 346 ARG A CA 1
ATOM 2615 C C . ARG A 1 346 ? 106.469 39.671 35.670 1.00 2.08 346 ARG A C 1
ATOM 2616 O O . ARG A 1 346 ? 106.523 40.589 36.503 1.00 3.24 346 ARG A O 1
ATOM 2624 N N . PHE A 1 347 ? 106.699 39.876 34.408 1.00 2.70 347 PHE A N 1
ATOM 2625 C CA . PHE A 1 347 ? 106.995 41.180 33.851 1.00 3.66 347 PHE A CA 1
ATOM 2626 C C . PHE A 1 347 ? 105.784 42.120 33.684 1.00 4.30 347 PHE A C 1
ATOM 2627 O O . PHE A 1 347 ? 104.708 41.666 33.278 1.00 3.55 347 PHE A O 1
ATOM 2635 N N . ALA A 1 348 ? 105.998 43.416 33.897 1.00 2.44 348 ALA A N 1
ATOM 2636 C CA . ALA A 1 348 ? 105.007 44.455 33.782 1.00 3.29 348 ALA A CA 1
ATOM 2637 C C . ALA A 1 348 ? 104.481 44.610 32.375 1.00 2.08 348 ALA A C 1
ATOM 2638 O O . ALA A 1 348 ? 105.273 44.718 31.421 1.00 3.15 348 ALA A O 1
ATOM 2640 N N . ARG A 1 349 ? 103.182 44.755 32.205 1.00 3.16 349 ARG A N 1
ATOM 2641 C CA . ARG A 1 349 ? 102.601 45.053 30.910 1.00 2.08 349 ARG A CA 1
ATOM 2642 C C . ARG A 1 349 ? 103.019 46.431 30.414 1.00 2.64 349 ARG A C 1
ATOM 2643 O O . ARG A 1 349 ? 103.262 47.365 31.181 1.00 2.80 349 ARG A O 1
ATOM 2651 N N . PRO A 1 350 ? 102.950 46.666 29.110 1.00 2.69 350 PRO A N 1
ATOM 2652 C CA . PRO A 1 350 ? 103.259 47.944 28.488 1.00 3.34 350 PRO A CA 1
ATOM 2653 C C . PRO A 1 350 ? 102.439 49.093 29.051 1.00 4.49 350 PRO A C 1
ATOM 2654 O O . PRO A 1 350 ? 103.037 50.159 29.328 1.00 4.58 350 PRO A O 1
ATOM 2658 N N . GLU A 1 351 ? 101.161 48.862 29.423 1.00 2.17 351 GLU A N 1
ATOM 2659 C CA . GLU A 1 351 ? 100.409 50.005 30.012 1.00 4.41 351 GLU A CA 1
ATOM 2660 C C . GLU A 1 351 ? 100.928 50.417 31.359 1.00 4.06 351 GLU A C 1
ATOM 2661 O O . GLU A 1 351 ? 100.811 51.586 31.759 1.00 7.62 351 GLU A O 1
ATOM 2667 N N . ALA A 1 352 ? 101.409 49.502 32.175 1.00 4.49 352 ALA A N 1
ATOM 2668 C CA . ALA A 1 352 ? 101.955 49.795 33.480 1.00 3.20 352 ALA A CA 1
ATOM 2669 C C . ALA A 1 352 ? 103.274 50.584 33.365 1.00 4.46 352 ALA A C 1
ATOM 2670 O O . ALA A 1 352 ? 103.426 51.593 34.064 1.00 5.16 352 ALA A O 1
ATOM 2672 N N . LEU A 1 353 ? 104.136 50.168 32.461 1.00 4.20 353 LEU A N 1
ATOM 2673 C CA . LEU A 1 353 ? 105.376 50.940 32.208 1.00 5.66 353 LEU A CA 1
ATOM 2674 C C . LEU A 1 353 ? 105.009 52.293 31.626 1.00 5.69 353 LEU A C 1
ATOM 2675 O O . LEU A 1 353 ? 105.678 53.282 31.906 1.00 6.98 353 LEU A O 1
ATOM 2680 N N . GLY A 1 354 ? 103.939 52.364 30.827 1.00 5.51 354 GLY A N 1
ATOM 2681 C CA . GLY A 1 354 ? 103.458 53.633 30.275 1.00 4.61 354 GLY A CA 1
ATOM 2682 C C . GLY A 1 354 ? 103.076 54.586 31.407 1.00 3.64 354 GLY A C 1
ATOM 2683 O O . GLY A 1 354 ? 103.288 55.786 31.298 1.00 4.97 354 GLY A O 1
ATOM 2684 N N . GLY A 1 355 ? 102.498 54.137 32.495 1.00 4.46 355 GLY A N 1
ATOM 2685 C CA . GLY A 1 355 ? 102.153 54.912 33.651 1.00 4.06 355 GLY A CA 1
ATOM 2686 C C . GLY A 1 355 ? 103.446 55.440 34.331 1.00 6.18 355 GLY A C 1
ATOM 2687 O O . GLY A 1 355 ? 103.541 56.630 34.643 1.00 4.99 355 GLY A O 1
ATOM 2688 N N . THR A 1 356 ? 104.418 54.557 34.538 1.00 3.61 356 THR A N 1
ATOM 2689 C CA . THR A 1 356 ? 105.675 54.903 35.142 1.00 4.26 356 THR A CA 1
ATOM 2690 C C . THR A 1 356 ? 106.361 55.995 34.307 1.00 2.84 356 THR A C 1
ATOM 2691 O O . THR A 1 356 ? 106.819 56.955 34.893 1.00 3.09 356 THR A O 1
ATOM 2695 N N . LEU A 1 357 ? 106.409 55.801 33.015 1.00 3.82 357 LEU A N 1
ATOM 2696 C CA . LEU A 1 357 ? 106.976 56.766 32.088 1.00 4.45 357 LEU A CA 1
ATOM 2697 C C . LEU A 1 357 ? 106.251 58.109 32.208 1.00 6.30 357 LEU A C 1
ATOM 2698 O O . LEU A 1 357 ? 106.832 59.134 32.570 1.00 4.90 357 LEU A O 1
ATOM 2703 N N . HIS A 1 358 ? 104.931 58.112 31.993 1.00 8.26 358 HIS A N 1
ATOM 2704 C CA . HIS A 1 358 ? 104.171 59.370 32.101 1.00 8.55 358 HIS A CA 1
ATOM 2705 C C . HIS A 1 358 ? 104.455 60.114 33.393 1.00 8.94 358 HIS A C 1
ATOM 2706 O O . HIS A 1 358 ? 104.672 61.343 33.408 1.00 10.43 358 HIS A O 1
ATOM 2713 N N . LEU A 1 359 ? 104.455 59.434 34.537 1.00 7.98 359 LEU A N 1
ATOM 2714 C CA . LEU A 1 359 ? 104.719 60.093 35.811 1.00 8.37 359 LEU A CA 1
ATOM 2715 C C . LEU A 1 359 ? 106.151 60.604 35.936 1.00 8.75 359 LEU A C 1
ATOM 2716 O O . LEU A 1 359 ? 106.403 61.705 36.481 1.00 6.95 359 LEU A O 1
ATOM 2721 N N . THR A 1 360 ? 107.093 59.840 35.381 1.00 7.02 360 THR A N 1
ATOM 2722 C CA . THR A 1 360 ? 108.487 60.270 35.379 1.00 7.94 360 THR A CA 1
ATOM 2723 C C . THR A 1 360 ? 108.614 61.550 34.537 1.00 7.88 360 THR A C 1
ATOM 2724 O O . THR A 1 360 ? 109.244 62.517 34.964 1.00 9.06 360 THR A O 1
ATOM 2728 N N . ILE A 1 361 ? 107.955 61.591 33.393 1.00 7.54 361 ILE A N 1
ATOM 2729 C CA . ILE A 1 361 ? 107.999 62.779 32.544 1.00 11.13 361 ILE A CA 1
ATOM 2730 C C . ILE A 1 361 ? 107.367 63.971 33.257 1.00 13.24 361 ILE A C 1
ATOM 2731 O O . ILE A 1 361 ? 107.830 65.097 33.107 1.00 13.28 361 ILE A O 1
ATOM 2736 N N . LYS A 1 362 ? 106.343 63.727 34.060 1.00 14.01 362 LYS A N 1
ATOM 2737 C CA . LYS A 1 362 ? 105.686 64.798 34.799 1.00 15.78 362 LYS A CA 1
ATOM 2738 C C . LYS A 1 362 ? 106.503 65.162 36.030 1.00 15.18 362 LYS A C 1
ATOM 2739 O O . LYS A 1 362 ? 106.130 66.152 36.674 1.00 14.60 362 LYS A O 1
ATOM 2745 N N . GLY A 1 363 ? 107.518 64.382 36.420 1.00 11.82 363 GLY A N 1
ATOM 2746 C CA . GLY A 1 363 ? 108.324 64.746 37.572 1.00 8.59 363 GLY A CA 1
ATOM 2747 C C . GLY A 1 363 ? 107.739 64.244 38.875 1.00 8.81 363 GLY A C 1
ATOM 2748 O O . GLY A 1 363 ? 108.237 64.604 39.946 1.00 6.94 363 GLY A O 1
ATOM 2749 N N . GLU A 1 364 ? 106.742 63.355 38.811 1.00 7.24 364 GLU A N 1
ATOM 2750 C CA . GLU A 1 364 ? 106.191 62.781 40.035 1.00 7.31 364 GLU A CA 1
ATOM 2751 C C . GLU A 1 364 ? 106.845 61.449 40.402 1.00 5.78 364 GLU A C 1
ATOM 2752 O O . GLU A 1 364 ? 106.707 60.982 41.521 1.00 7.59 364 GLU A O 1
ATOM 2758 N N . LEU A 1 365 ? 107.526 60.828 39.461 1.00 2.68 365 LEU A N 1
ATOM 2759 C CA . LEU A 1 365 ? 108.320 59.619 39.687 1.00 5.20 365 LEU A CA 1
ATOM 2760 C C . LEU A 1 365 ? 109.705 59.876 39.064 1.00 5.66 365 LEU A C 1
ATOM 2761 O O . LEU A 1 365 ? 109.850 60.881 38.352 1.00 5.49 365 LEU A O 1
ATOM 2766 N N . ASN A 1 366 ? 110.678 59.030 39.366 1.00 8.12 366 ASN A N 1
ATOM 2767 C CA . ASN A 1 366 ? 112.010 59.234 38.770 1.00 9.06 366 ASN A CA 1
ATOM 2768 C C . ASN A 1 366 ? 112.532 57.909 38.231 1.00 8.91 366 ASN A C 1
ATOM 2769 O O . ASN A 1 366 ? 113.652 57.485 38.513 1.00 6.17 366 ASN A O 1
ATOM 2774 N N . ALA A 1 367 ? 111.730 57.210 37.413 1.00 6.83 367 ALA A N 1
ATOM 2775 C CA . ALA A 1 367 ? 112.170 55.899 36.902 1.00 5.89 367 ALA A CA 1
ATOM 2776 C C . ALA A 1 367 ? 113.390 56.078 35.981 1.00 7.06 367 ALA A C 1
ATOM 2777 O O . ALA A 1 367 ? 113.458 56.943 35.084 1.00 3.44 367 ALA A O 1
ATOM 2779 N N . ASP A 1 368 ? 114.307 55.113 36.147 1.00 7.94 368 ASP A N 1
ATOM 2780 C CA . ASP A 1 368 ? 115.553 55.148 35.371 1.00 8.94 368 ASP A CA 1
ATOM 2781 C C . ASP A 1 368 ? 115.428 54.685 33.949 1.00 8.67 368 ASP A C 1
ATOM 2782 O O . ASP A 1 368 ? 116.282 53.934 33.458 1.00 10.25 368 ASP A O 1
ATOM 2787 N N . PHE A 1 369 ? 114.459 55.157 33.139 1.00 7.32 369 PHE A N 1
ATOM 2788 C CA . PHE A 1 369 ? 114.411 54.660 31.771 1.00 6.28 369 PHE A CA 1
ATOM 2789 C C . PHE A 1 369 ? 115.652 55.147 31.005 1.00 8.01 369 PHE A C 1
ATOM 2790 O O . PHE A 1 369 ? 116.114 56.249 31.288 1.00 9.55 369 PHE A O 1
ATOM 2798 N N . ASP A 1 370 ? 116.065 54.394 29.978 1.00 5.76 370 ASP A N 1
ATOM 2799 C CA . ASP A 1 370 ? 117.159 54.866 29.145 1.00 5.75 370 ASP A CA 1
ATOM 2800 C C . ASP A 1 370 ? 116.793 56.178 28.453 1.00 7.46 370 ASP A C 1
ATOM 2801 O O . ASP A 1 370 ? 115.708 56.299 27.835 1.00 6.32 370 ASP A O 1
ATOM 2806 N N . LEU A 1 371 ? 117.792 57.083 28.338 1.00 8.53 371 LEU A N 1
ATOM 2807 C CA . LEU A 1 371 ? 117.520 58.387 27.727 1.00 9.68 371 LEU A CA 1
ATOM 2808 C C . LEU A 1 371 ? 117.040 58.316 26.312 1.00 8.70 371 LEU A C 1
ATOM 2809 O O . LEU A 1 371 ? 116.335 59.237 25.866 1.00 8.76 371 LEU A O 1
ATOM 2814 N N . SER A 1 372 ? 117.253 57.234 25.551 1.00 7.85 372 SER A N 1
ATOM 2815 C CA . SER A 1 372 ? 116.742 57.111 24.197 1.00 7.03 372 SER A CA 1
ATOM 2816 C C . SER A 1 372 ? 115.200 57.080 24.197 1.00 7.82 372 SER A C 1
ATOM 2817 O O . SER A 1 372 ? 114.600 57.361 23.157 1.00 7.20 372 SER A O 1
ATOM 2820 N N . LEU A 1 373 ? 114.561 56.798 25.329 1.00 8.21 373 LEU A N 1
ATOM 2821 C CA . LEU A 1 373 ? 113.087 56.857 25.360 1.00 8.88 373 LEU A CA 1
ATOM 2822 C C . LEU A 1 373 ? 112.642 58.149 26.074 1.00 10.47 373 LEU A C 1
ATOM 2823 O O . LEU A 1 373 ? 111.799 58.909 25.600 1.00 10.16 373 LEU A O 1
ATOM 2828 N N . LEU A 1 374 ? 113.261 58.403 27.214 1.00 10.06 374 LEU A N 1
ATOM 2829 C CA . LEU A 1 374 ? 112.987 59.511 28.113 1.00 13.37 374 LEU A CA 1
ATOM 2830 C C . LEU A 1 374 ? 113.230 60.847 27.430 1.00 14.39 374 LEU A C 1
ATOM 2831 O O . LEU A 1 374 ? 112.469 61.784 27.657 1.00 15.12 374 LEU A O 1
ATOM 2836 N N . GLU A 1 375 ? 114.169 60.931 26.502 1.00 14.57 375 GLU A N 1
ATOM 2837 C CA . GLU A 1 375 ? 114.451 62.128 25.745 1.00 15.75 375 GLU A CA 1
ATOM 2838 C C . GLU A 1 375 ? 113.986 62.027 24.313 1.00 14.11 375 GLU A C 1
ATOM 2839 O O . GLU A 1 375 ? 114.446 62.777 23.459 1.00 12.40 375 GLU A O 1
ATOM 2845 N N . ASN A 1 376 ? 113.052 61.114 24.014 1.00 11.36 376 ASN A N 1
ATOM 2846 C CA . ASN A 1 376 ? 112.601 60.907 22.643 1.00 9.37 376 ASN A CA 1
ATOM 2847 C C . ASN A 1 376 ? 111.494 61.907 22.350 1.00 11.24 376 ASN A C 1
ATOM 2848 O O . ASN A 1 376 ? 110.300 61.557 22.396 1.00 10.20 376 ASN A O 1
ATOM 2853 N N . ALA A 1 377 ? 111.899 63.137 22.024 1.00 10.95 377 ALA A N 1
ATOM 2854 C CA . ALA A 1 377 ? 110.956 64.211 21.785 1.00 10.59 377 ALA A CA 1
ATOM 2855 C C . ALA A 1 377 ? 109.969 63.922 20.673 1.00 8.42 377 ALA A C 1
ATOM 2856 O O . ALA A 1 377 ? 108.799 64.287 20.813 1.00 8.05 377 ALA A O 1
ATOM 2858 N N . GLU A 1 378 ? 110.426 63.409 19.549 1.00 7.11 378 GLU A N 1
ATOM 2859 C CA . GLU A 1 378 ? 109.586 63.150 18.409 1.00 8.84 378 GLU A CA 1
ATOM 2860 C C . GLU A 1 378 ? 108.402 62.228 18.753 1.00 8.75 378 GLU A C 1
ATOM 2861 O O . GLU A 1 378 ? 107.276 62.435 18.298 1.00 7.87 378 GLU A O 1
ATOM 2867 N N . LEU A 1 379 ? 108.670 61.189 19.522 1.00 8.91 379 LEU A N 1
ATOM 2868 C CA . LEU A 1 379 ? 107.652 60.234 19.942 1.00 9.19 379 LEU A CA 1
ATOM 2869 C C . LEU A 1 379 ? 106.790 60.845 21.053 1.00 8.37 379 LEU A C 1
ATOM 2870 O O . LEU A 1 379 ? 105.587 60.815 20.916 1.00 8.09 379 LEU A O 1
ATOM 2875 N N . LEU A 1 380 ? 107.378 61.443 22.087 1.00 6.76 380 LEU A N 1
ATOM 2876 C CA . LEU A 1 380 ? 106.593 61.938 23.203 1.00 8.67 380 LEU A CA 1
ATOM 2877 C C . LEU A 1 380 ? 105.697 63.115 22.856 1.00 9.64 380 LEU A C 1
ATOM 2878 O O . LEU A 1 380 ? 104.570 63.203 23.385 1.00 9.22 380 LEU A O 1
ATOM 2883 N N . LYS A 1 381 ? 106.130 63.973 21.931 1.00 8.50 381 LYS A N 1
ATOM 2884 C CA . LYS A 1 381 ? 105.251 65.069 21.532 1.00 10.70 381 LYS A CA 1
ATOM 2885 C C . LYS A 1 381 ? 104.015 64.515 20.818 1.00 10.07 381 LYS A C 1
ATOM 2886 O O . LYS A 1 381 ? 102.939 65.088 20.961 1.00 8.71 381 LYS A O 1
ATOM 2892 N N . ARG A 1 382 ? 104.182 63.491 19.960 1.00 7.52 382 ARG A N 1
ATOM 2893 C CA . ARG A 1 382 ? 103.041 62.925 19.249 1.00 9.85 382 ARG A CA 1
ATOM 2894 C C . ARG A 1 382 ? 102.100 62.256 20.246 1.00 8.76 382 ARG A C 1
ATOM 2895 O O . ARG A 1 382 ? 100.896 62.332 20.053 1.00 10.24 382 ARG A O 1
ATOM 2903 N N . VAL A 1 383 ? 102.630 61.599 21.275 1.00 7.48 383 VAL A N 1
ATOM 2904 C CA . VAL A 1 383 ? 101.769 60.968 22.281 1.00 6.61 383 VAL A CA 1
ATOM 2905 C C . VAL A 1 383 ? 100.998 62.036 23.039 1.00 7.71 383 VAL A C 1
ATOM 2906 O O . VAL A 1 383 ? 99.757 61.987 23.137 1.00 7.90 383 VAL A O 1
ATOM 2910 N N . ALA A 1 384 ? 101.711 63.056 23.549 1.00 8.15 384 ALA A N 1
ATOM 2911 C CA . ALA A 1 384 ? 101.049 64.177 24.221 1.00 7.09 384 ALA A CA 1
ATOM 2912 C C . ALA A 1 384 ? 99.890 64.729 23.386 1.00 6.44 384 ALA A C 1
ATOM 2913 O O . ALA A 1 384 ? 98.801 65.008 23.898 1.00 5.79 384 ALA A O 1
ATOM 2915 N N . ALA A 1 385 ? 100.156 64.972 22.105 1.00 5.46 385 ALA A N 1
ATOM 2916 C CA . ALA A 1 385 ? 99.147 65.531 21.223 1.00 8.57 385 ALA A CA 1
ATOM 2917 C C . ALA A 1 385 ? 97.924 64.645 20.969 1.00 8.82 385 ALA A C 1
ATOM 2918 O O . ALA A 1 385 ? 96.805 65.172 20.857 1.00 8.10 385 ALA A O 1
ATOM 2920 N N . ILE A 1 386 ? 98.117 63.328 20.793 1.00 7.43 386 ILE A N 1
ATOM 2921 C CA . ILE A 1 386 ? 96.968 62.476 20.480 1.00 6.98 386 ILE A CA 1
ATOM 2922 C C . ILE A 1 386 ? 96.132 62.297 21.736 1.00 8.04 386 ILE A C 1
ATOM 2923 O O . ILE A 1 386 ? 94.894 62.326 21.680 1.00 9.38 386 ILE A O 1
ATOM 2928 N N . ASN A 1 387 ? 96.764 62.308 22.899 1.00 6.55 387 ASN A N 1
ATOM 2929 C CA . ASN A 1 387 ? 96.046 62.154 24.160 1.00 7.84 387 ASN A CA 1
ATOM 2930 C C . ASN A 1 387 ? 95.275 63.422 24.500 1.00 10.80 387 ASN A C 1
ATOM 2931 O O . ASN A 1 387 ? 94.079 63.391 24.839 1.00 9.15 387 ASN A O 1
ATOM 2936 N N . ALA A 1 388 ? 95.943 64.584 24.404 1.00 10.99 388 ALA A N 1
ATOM 2937 C CA . ALA A 1 388 ? 95.285 65.856 24.691 1.00 10.44 388 ALA A CA 1
ATOM 2938 C C . ALA A 1 388 ? 94.068 66.035 23.777 1.00 9.77 388 ALA A C 1
ATOM 2939 O O . ALA A 1 388 ? 93.061 66.579 24.221 1.00 10.46 388 ALA A O 1
ATOM 2941 N N . ALA A 1 389 ? 94.117 65.667 22.511 1.00 10.62 389 ALA A N 1
ATOM 2942 C CA . ALA A 1 389 ? 93.012 65.786 21.593 1.00 14.15 389 ALA A CA 1
ATOM 2943 C C . ALA A 1 389 ? 91.784 64.986 22.054 1.00 16.09 389 ALA A C 1
ATOM 2944 O O . ALA A 1 389 ? 90.656 65.407 21.836 1.00 16.02 389 ALA A O 1
ATOM 2946 N N . GLN A 1 390 ? 92.006 63.870 22.695 1.00 16.09 390 GLN A N 1
ATOM 2947 C CA . GLN A 1 390 ? 91.067 62.906 23.237 1.00 17.08 390 GLN A CA 1
ATOM 2948 C C . GLN A 1 390 ? 90.562 63.274 24.626 1.00 15.62 390 GLN A C 1
ATOM 2949 O O . GLN A 1 390 ? 89.416 62.975 24.984 1.00 14.64 390 GLN A O 1
ATOM 2955 N N . ASN A 1 391 ? 91.418 63.801 25.496 1.00 13.97 391 ASN A N 1
ATOM 2956 C CA . ASN A 1 391 ? 91.089 63.972 26.898 1.00 14.54 391 ASN A CA 1
ATOM 2957 C C . ASN A 1 391 ? 90.237 65.193 27.247 1.00 15.87 391 ASN A C 1
ATOM 2958 O O . ASN A 1 391 ? 90.325 66.215 26.594 1.00 13.74 391 ASN A O 1
ATOM 2963 N N . PRO A 1 392 ? 89.509 65.089 28.356 1.00 18.62 392 PRO A N 1
ATOM 2964 C CA . PRO A 1 392 ? 88.722 66.198 28.898 1.00 20.51 392 PRO A CA 1
ATOM 2965 C C . PRO A 1 392 ? 89.627 67.360 29.261 1.00 22.36 392 PRO A C 1
ATOM 2966 O O . PRO A 1 392 ? 90.646 67.226 29.955 1.00 22.67 392 PRO A O 1
ATOM 2970 N N . ASN A 1 393 ? 89.283 68.548 28.802 1.00 23.77 393 ASN A N 1
ATOM 2971 C CA . ASN A 1 393 ? 90.039 69.777 28.994 1.00 25.56 393 ASN A CA 1
ATOM 2972 C C . ASN A 1 393 ? 91.346 69.734 28.209 1.00 24.70 393 ASN A C 1
ATOM 2973 O O . ASN A 1 393 ? 92.293 70.446 28.548 1.00 23.99 393 ASN A O 1
ATOM 2978 N N . ASN A 1 394 ? 91.473 68.838 27.231 1.00 23.16 394 ASN A N 1
ATOM 2979 C CA . ASN A 1 394 ? 92.694 68.629 26.479 1.00 21.33 394 ASN A CA 1
ATOM 2980 C C . ASN A 1 394 ? 93.889 68.375 27.385 1.00 17.39 394 ASN A C 1
ATOM 2981 O O . ASN A 1 394 ? 94.980 68.852 27.121 1.00 15.82 394 ASN A O 1
ATOM 2986 N N . GLU A 1 395 ? 93.736 67.672 28.495 1.00 17.19 395 GLU A N 1
ATOM 2987 C CA . GLU A 1 395 ? 94.857 67.441 29.389 1.00 17.95 395 GLU A CA 1
ATOM 2988 C C . GLU A 1 395 ? 95.886 66.524 28.712 1.00 15.01 395 GLU A C 1
ATOM 2989 O O . GLU A 1 395 ? 95.512 65.546 28.090 1.00 13.12 395 GLU A O 1
ATOM 2995 N N . VAL A 1 396 ? 97.141 66.903 28.774 1.00 13.24 396 VAL A N 1
ATOM 2996 C CA . VAL A 1 396 ? 98.227 66.127 28.216 1.00 13.14 396 VAL A CA 1
ATOM 2997 C C . VAL A 1 396 ? 98.605 64.969 29.137 1.00 11.44 396 VAL A C 1
ATOM 2998 O O . VAL A 1 396 ? 98.751 65.123 30.350 1.00 11.05 396 VAL A O 1
ATOM 3002 N N . THR A 1 397 ? 98.714 63.762 28.554 1.00 9.54 397 THR A N 1
ATOM 3003 C CA . THR A 1 397 ? 99.278 62.631 29.296 1.00 6.76 397 THR A CA 1
ATOM 3004 C C . THR A 1 397 ? 100.250 61.931 28.325 1.00 5.46 397 THR A C 1
ATOM 3005 O O . THR A 1 397 ? 100.071 62.031 27.110 1.00 3.30 397 THR A O 1
ATOM 3022 N N . LEU A 1 399 ? 100.526 58.581 28.600 1.00 4.85 399 LEU A N 1
ATOM 3023 C CA . LEU A 1 399 ? 100.168 57.180 28.830 1.00 3.41 399 LEU A CA 1
ATOM 3024 C C . LEU A 1 399 ? 100.137 56.462 27.495 1.00 3.54 399 LEU A C 1
ATOM 3025 O O . LEU A 1 399 ? 99.864 57.100 26.469 1.00 3.39 399 LEU A O 1
ATOM 3030 N N . LEU A 1 400 ? 100.380 55.137 27.534 1.00 3.13 400 LEU A N 1
ATOM 3031 C CA . LEU A 1 400 ? 100.315 54.396 26.271 1.00 4.12 400 LEU A CA 1
ATOM 3032 C C . LEU A 1 400 ? 98.868 54.166 25.859 1.00 4.14 400 LEU A C 1
ATOM 3033 O O . LEU A 1 400 ? 98.085 53.541 26.573 1.00 3.38 400 LEU A O 1
ATOM 3038 N N . PRO A 1 401 ? 98.449 54.718 24.740 1.00 3.65 401 PRO A N 1
ATOM 3039 C CA . PRO A 1 401 ? 97.076 54.627 24.274 1.00 4.37 401 PRO A CA 1
ATOM 3040 C C . PRO A 1 401 ? 96.680 53.183 24.008 1.00 4.34 401 PRO A C 1
ATOM 3041 O O . PRO A 1 401 ? 97.338 52.555 23.175 1.00 3.59 401 PRO A O 1
ATOM 3045 N N . GLN A 1 402 ? 95.601 52.738 24.645 1.00 3.74 402 GLN A N 1
ATOM 3046 C CA . GLN A 1 402 ? 95.147 51.345 24.450 1.00 2.86 402 GLN A CA 1
ATOM 3047 C C . GLN A 1 402 ? 94.046 51.293 23.416 1.00 5.25 402 GLN A C 1
ATOM 3048 O O . GLN A 1 402 ? 93.214 52.223 23.256 1.00 4.13 402 GLN A O 1
ATOM 3054 N N . ALA A 1 403 ? 93.940 50.258 22.561 1.00 3.29 403 ALA A N 1
ATOM 3055 C CA . ALA A 1 403 ? 92.892 50.138 21.574 1.00 4.19 403 ALA A CA 1
ATOM 3056 C C . ALA A 1 403 ? 91.622 49.544 22.227 1.00 3.86 403 ALA A C 1
ATOM 3057 O O . ALA A 1 403 ? 90.608 49.392 21.517 1.00 5.13 403 ALA A O 1
ATOM 3059 N N . ILE A 1 404 ? 91.687 49.209 23.487 1.00 2.08 404 ILE A N 1
ATOM 3060 C CA . ILE A 1 404 ? 90.611 48.638 24.271 1.00 3.63 404 ILE A CA 1
ATOM 3061 C C . ILE A 1 404 ? 90.549 49.275 25.658 1.00 2.48 404 ILE A C 1
ATOM 3062 O O . ILE A 1 404 ? 91.553 49.493 26.385 1.00 2.92 404 ILE A O 1
ATOM 3067 N N . GLN A 1 405 ? 89.317 49.514 26.080 1.00 3.50 405 GLN A N 1
ATOM 3068 C CA . GLN A 1 405 ? 89.039 50.136 27.369 1.00 3.31 405 GLN A CA 1
ATOM 3069 C C . GLN A 1 405 ? 89.557 49.376 28.555 1.00 3.51 405 GLN A C 1
ATOM 3070 O O . GLN A 1 405 ? 89.921 49.955 29.597 1.00 3.13 405 GLN A O 1
ATOM 3076 N N . GLU A 1 406 ? 89.577 48.042 28.487 1.00 3.03 406 GLU A N 1
ATOM 3077 C CA . GLU A 1 406 ? 90.035 47.240 29.612 1.00 3.56 406 GLU A CA 1
ATOM 3078 C C . GLU A 1 406 ? 91.561 47.076 29.715 1.00 2.39 406 GLU A C 1
ATOM 3079 O O . GLU A 1 406 ? 92.022 46.546 30.742 1.00 3.08 406 GLU A O 1
ATOM 3085 N N . GLY A 1 407 ? 92.253 47.415 28.644 1.00 2.12 407 GLY A N 1
ATOM 3086 C CA . GLY A 1 407 ? 93.738 47.314 28.687 1.00 2.08 407 GLY A CA 1
ATOM 3087 C C . GLY A 1 407 ? 94.085 45.821 28.589 1.00 2.08 407 GLY A C 1
ATOM 3088 O O . GLY A 1 407 ? 93.336 44.941 28.059 1.00 3.22 407 GLY A O 1
ATOM 3089 N N . SER A 1 408 ? 95.177 45.415 29.211 1.00 2.62 408 SER A N 1
ATOM 3090 C CA . SER A 1 408 ? 95.596 44.016 29.109 1.00 3.12 408 SER A CA 1
ATOM 3091 C C . SER A 1 408 ? 94.769 43.060 29.943 1.00 2.86 408 SER A C 1
ATOM 3092 O O . SER A 1 408 ? 94.285 43.455 31.006 1.00 2.08 408 SER A O 1
ATOM 3095 N N . PRO A 1 409 ? 94.793 41.771 29.626 1.00 3.54 409 PRO A N 1
ATOM 3096 C CA . PRO A 1 409 ? 94.284 40.761 30.557 1.00 3.85 409 PRO A CA 1
ATOM 3097 C C . PRO A 1 409 ? 95.014 40.839 31.884 1.00 3.18 409 PRO A C 1
ATOM 3098 O O . PRO A 1 409 ? 96.166 41.353 32.024 1.00 3.54 409 PRO A O 1
ATOM 3102 N N . THR A 1 410 ? 94.393 40.340 32.957 1.00 2.08 410 THR A N 1
ATOM 3103 C CA . THR A 1 410 ? 94.996 40.326 34.280 1.00 2.66 410 THR A CA 1
ATOM 3104 C C . THR A 1 410 ? 95.941 39.130 34.468 1.00 3.24 410 THR A C 1
ATOM 3105 O O . THR A 1 410 ? 95.706 38.259 35.306 1.00 3.04 410 THR A O 1
ATOM 3109 N N . HIS A 1 411 ? 97.036 39.158 33.705 1.00 2.08 411 HIS A N 1
ATOM 3110 C CA . HIS A 1 411 ? 98.148 38.175 33.836 1.00 4.20 411 HIS A CA 1
ATOM 3111 C C . HIS A 1 411 ? 99.402 38.835 33.228 1.00 3.22 411 HIS A C 1
ATOM 3112 O O . HIS A 1 411 ? 99.306 39.820 32.507 1.00 2.75 411 HIS A O 1
ATOM 3119 N N . PRO A 1 412 ? 100.574 38.418 33.658 1.00 4.43 412 PRO A N 1
ATOM 3120 C CA . PRO A 1 412 ? 101.838 39.050 33.271 1.00 4.29 412 PRO A CA 1
ATOM 3121 C C . PRO A 1 412 ? 102.071 39.082 31.785 1.00 3.87 412 PRO A C 1
ATOM 3122 O O . PRO A 1 412 ? 101.590 38.326 30.933 1.00 2.08 412 PRO A O 1
ATOM 3126 N N . SER A 1 413 ? 102.915 40.036 31.363 1.00 3.39 413 SER A N 1
ATOM 3127 C CA . SER A 1 413 ? 103.175 40.264 29.974 1.00 2.66 413 SER A CA 1
ATOM 3128 C C . SER A 1 413 ? 103.874 39.160 29.190 1.00 2.08 413 SER A C 1
ATOM 3129 O O . SER A 1 413 ? 103.660 38.991 27.995 1.00 3.10 413 SER A O 1
ATOM 3132 N N . TYR A 1 414 ? 104.904 38.565 29.784 1.00 2.08 414 TYR A N 1
ATOM 3133 C CA . TYR A 1 414 ? 105.851 37.698 29.076 1.00 2.63 414 TYR A CA 1
ATOM 3134 C C . TYR A 1 414 ? 105.844 36.215 29.383 1.00 2.08 414 TYR A C 1
ATOM 3135 O O . TYR A 1 414 ? 105.969 35.816 30.542 1.00 3.26 414 TYR A O 1
ATOM 3144 N N . PRO A 1 415 ? 105.709 35.372 28.383 1.00 2.97 415 PRO A N 1
ATOM 3145 C CA . PRO A 1 415 ? 105.452 35.754 27.041 1.00 2.08 415 PRO A CA 1
ATOM 3146 C C . PRO A 1 415 ? 103.940 35.951 26.737 1.00 3.00 415 PRO A C 1
ATOM 3147 O O . PRO A 1 415 ? 103.155 35.841 27.649 1.00 2.08 415 PRO A O 1
ATOM 3151 N N . SER A 1 416 ? 103.661 36.243 25.514 1.00 2.74 416 SER A N 1
ATOM 3152 C CA . SER A 1 416 ? 102.275 36.353 25.064 1.00 5.15 416 SER A CA 1
ATOM 3153 C C . SER A 1 416 ? 101.730 34.922 24.865 1.00 4.53 416 SER A C 1
ATOM 3154 O O . SER A 1 416 ? 102.376 34.051 24.297 1.00 2.89 416 SER A O 1
ATOM 3157 N N . GLY A 1 417 ? 100.556 34.672 25.419 1.00 3.55 417 GLY A N 1
ATOM 3158 C CA . GLY A 1 417 ? 99.859 33.382 25.273 1.00 4.17 417 GLY A CA 1
ATOM 3159 C C . GLY A 1 417 ? 99.352 33.202 23.862 1.00 2.93 417 GLY A C 1
ATOM 3160 O O . GLY A 1 417 ? 99.311 32.112 23.262 1.00 4.40 417 GLY A O 1
ATOM 3161 N N . HIS A 1 418 ? 98.909 34.316 23.218 1.00 3.95 418 HIS A N 1
ATOM 3162 C CA . HIS A 1 418 ? 98.533 34.278 21.811 1.00 2.08 418 HIS A CA 1
ATOM 3163 C C . HIS A 1 418 ? 99.735 33.870 20.945 1.00 3.72 418 HIS A C 1
ATOM 3164 O O . HIS A 1 418 ? 99.633 33.154 19.945 1.00 2.95 418 HIS A O 1
ATOM 3171 N N . ALA A 1 419 ? 100.935 34.406 21.242 1.00 2.82 419 ALA A N 1
ATOM 3172 C CA . ALA A 1 419 ? 102.141 34.061 20.471 1.00 3.31 419 ALA A CA 1
ATOM 3173 C C . ALA A 1 419 ? 102.579 32.590 20.743 1.00 2.08 419 ALA A C 1
ATOM 3174 O O . ALA A 1 419 ? 102.836 31.918 19.772 1.00 4.35 419 ALA A O 1
ATOM 3176 N N . THR A 1 420 ? 102.522 32.181 21.996 1.00 4.17 420 THR A N 1
ATOM 3177 C CA . THR A 1 420 ? 102.869 30.777 22.258 1.00 5.13 420 THR A CA 1
ATOM 3178 C C . THR A 1 420 ? 101.926 29.818 21.523 1.00 4.34 420 THR A C 1
ATOM 3179 O O . THR A 1 420 ? 102.386 28.920 20.817 1.00 2.75 420 THR A O 1
ATOM 3183 N N . GLN A 1 421 ? 100.603 30.044 21.587 1.00 3.68 421 GLN A N 1
ATOM 3184 C CA . GLN A 1 421 ? 99.672 29.096 20.939 1.00 3.57 421 GLN A CA 1
ATOM 3185 C C . GLN A 1 421 ? 99.751 29.248 19.455 1.00 3.23 421 GLN A C 1
ATOM 3186 O O . GLN A 1 421 ? 99.751 28.257 18.702 1.00 2.08 421 GLN A O 1
ATOM 3192 N N . ASN A 1 422 ? 100.008 30.453 18.907 1.00 2.23 422 ASN A N 1
ATOM 3193 C CA . ASN A 1 422 ? 100.104 30.572 17.439 1.00 2.68 422 ASN A CA 1
ATOM 3194 C C . ASN A 1 422 ? 101.410 29.972 16.877 1.00 2.86 422 ASN A C 1
ATOM 3195 O O . ASN A 1 422 ? 101.414 29.431 15.757 1.00 3.38 422 ASN A O 1
ATOM 3200 N N . GLY A 1 423 ? 102.461 29.956 17.705 1.00 3.04 423 GLY A N 1
ATOM 3201 C CA . GLY A 1 423 ? 103.718 29.331 17.255 1.00 2.08 423 GLY A CA 1
ATOM 3202 C C . GLY A 1 423 ? 103.423 27.822 17.195 1.00 2.08 423 GLY A C 1
ATOM 3203 O O . GLY A 1 423 ? 103.848 27.165 16.306 1.00 2.08 423 GLY A O 1
ATOM 3204 N N . ALA A 1 424 ? 102.687 27.302 18.218 1.00 3.58 424 ALA A N 1
ATOM 3205 C CA . ALA A 1 424 ? 102.335 25.872 18.210 1.00 3.32 424 ALA A CA 1
ATOM 3206 C C . ALA A 1 424 ? 101.455 25.531 17.019 1.00 4.57 424 ALA A C 1
ATOM 3207 O O . ALA A 1 424 ? 101.782 24.563 16.289 1.00 2.98 424 ALA A O 1
ATOM 3209 N N . PHE A 1 425 ? 100.456 26.376 16.675 1.00 3.66 425 PHE A N 1
ATOM 3210 C CA . PHE A 1 425 ? 99.571 26.001 15.582 1.00 4.06 425 PHE A CA 1
ATOM 3211 C C . PHE A 1 425 ? 100.296 26.090 14.247 1.00 3.52 425 PHE A C 1
ATOM 3212 O O . PHE A 1 425 ? 100.099 25.213 13.382 1.00 2.08 425 PHE A O 1
ATOM 3220 N N . ALA A 1 426 ? 101.151 27.090 14.055 1.00 2.94 426 ALA A N 1
ATOM 3221 C CA . ALA A 1 426 ? 101.893 27.179 12.793 1.00 2.08 426 ALA A CA 1
ATOM 3222 C C . ALA A 1 426 ? 102.792 25.931 12.628 1.00 3.40 426 ALA A C 1
ATOM 3223 O O . ALA A 1 426 ? 103.023 25.477 11.528 1.00 3.86 426 ALA A O 1
ATOM 3225 N N . THR A 1 427 ? 103.362 25.452 13.705 1.00 3.48 427 THR A N 1
ATOM 3226 C CA . THR A 1 427 ? 104.262 24.280 13.670 1.00 4.70 427 THR A CA 1
ATOM 3227 C C . THR A 1 427 ? 103.487 23.015 13.295 1.00 4.67 427 THR A C 1
ATOM 3228 O O . THR A 1 427 ? 103.873 22.295 12.366 1.00 2.98 427 THR A O 1
ATOM 3232 N N . VAL A 1 428 ? 102.329 22.794 13.916 1.00 3.75 428 VAL A N 1
ATOM 3233 C CA . VAL A 1 428 ? 101.431 21.695 13.538 1.00 3.95 428 VAL A CA 1
ATOM 3234 C C . VAL A 1 428 ? 101.117 21.800 12.078 1.00 2.41 428 VAL A C 1
ATOM 3235 O O . VAL A 1 428 ? 101.355 20.816 11.330 1.00 4.81 428 VAL A O 1
ATOM 3239 N N . LEU A 1 429 ? 100.652 22.924 11.495 1.00 2.74 429 LEU A N 1
ATOM 3240 C CA . LEU A 1 429 ? 100.352 23.002 10.083 1.00 3.48 429 LEU A CA 1
ATOM 3241 C C . LEU A 1 429 ? 101.550 22.693 9.201 1.00 4.13 429 LEU A C 1
ATOM 3242 O O . LEU A 1 429 ? 101.444 21.911 8.264 1.00 4.42 429 LEU A O 1
ATOM 3247 N N . LYS A 1 430 ? 102.691 23.347 9.399 1.00 4.69 430 LYS A N 1
ATOM 3248 C CA . LYS A 1 430 ? 103.871 23.074 8.581 1.00 6.46 430 LYS A CA 1
ATOM 3249 C C . LYS A 1 430 ? 104.292 21.601 8.640 1.00 4.54 430 LYS A C 1
ATOM 3250 O O . LYS A 1 430 ? 104.639 21.012 7.606 1.00 4.24 430 LYS A O 1
ATOM 3256 N N . ALA A 1 431 ? 104.265 20.970 9.787 1.00 2.35 431 ALA A N 1
ATOM 3257 C CA . ALA A 1 431 ? 104.694 19.586 9.935 1.00 5.52 431 ALA A CA 1
ATOM 3258 C C . ALA A 1 431 ? 103.786 18.625 9.160 1.00 7.24 431 ALA A C 1
ATOM 3259 O O . ALA A 1 431 ? 104.301 17.760 8.420 1.00 6.14 431 ALA A O 1
ATOM 3261 N N . LEU A 1 432 ? 102.468 18.880 9.187 1.00 5.99 432 LEU A N 1
ATOM 3262 C CA . LEU A 1 432 ? 101.568 17.990 8.443 1.00 7.41 432 LEU A CA 1
ATOM 3263 C C . LEU A 1 432 ? 101.608 18.253 6.955 1.00 7.65 432 LEU A C 1
ATOM 3264 O O . LEU A 1 432 ? 101.470 17.336 6.153 1.00 6.99 432 LEU A O 1
ATOM 3269 N N . ILE A 1 433 ? 101.783 19.508 6.560 1.00 6.44 433 ILE A N 1
ATOM 3270 C CA . ILE A 1 433 ? 101.891 19.809 5.128 1.00 4.97 433 ILE A CA 1
ATOM 3271 C C . ILE A 1 433 ? 103.233 19.327 4.574 1.00 5.67 433 ILE A C 1
ATOM 3272 O O . ILE A 1 433 ? 103.281 18.879 3.419 1.00 3.04 433 ILE A O 1
ATOM 3277 N N . GLY A 1 434 ? 104.301 19.351 5.382 1.00 4.68 434 GLY A N 1
ATOM 3278 C CA . GLY A 1 434 ? 105.596 18.869 4.905 1.00 6.64 434 GLY A CA 1
ATOM 3279 C C . GLY A 1 434 ? 106.373 19.956 4.142 1.00 7.94 434 GLY A C 1
ATOM 3280 O O . GLY A 1 434 ? 105.792 20.901 3.597 1.00 4.99 434 GLY A O 1
ATOM 3281 N N . LEU A 1 435 ? 107.698 19.780 4.122 1.00 8.67 435 LEU A N 1
ATOM 3282 C CA . LEU A 1 435 ? 108.617 20.709 3.475 1.00 9.86 435 LEU A CA 1
ATOM 3283 C C . LEU A 1 435 ? 108.368 21.001 2.022 1.00 9.28 435 LEU A C 1
ATOM 3284 O O . LEU A 1 435 ? 108.335 22.174 1.578 1.00 8.68 435 LEU A O 1
ATOM 3289 N N . ASP A 1 436 ? 108.148 19.969 1.219 1.00 9.31 436 ASP A N 1
ATOM 3290 C CA . ASP A 1 436 ? 107.909 20.173 -0.213 1.00 11.50 436 ASP A CA 1
ATOM 3291 C C . ASP A 1 436 ? 106.720 21.079 -0.503 1.00 10.75 436 ASP A C 1
ATOM 3292 O O . ASP A 1 436 ? 106.758 22.114 -1.214 1.00 10.05 436 ASP A O 1
ATOM 3297 N N . ARG A 1 437 ? 105.561 20.683 0.048 1.00 7.53 437 ARG A N 1
ATOM 3298 C CA . ARG A 1 437 ? 104.354 21.499 -0.193 1.00 6.98 437 ARG A CA 1
ATOM 3299 C C . ARG A 1 437 ? 104.492 22.831 0.513 1.00 6.04 437 ARG A C 1
ATOM 3300 O O . ARG A 1 437 ? 103.988 23.869 0.034 1.00 7.56 437 ARG A O 1
ATOM 3308 N N . GLY A 1 438 ? 105.231 22.878 1.605 1.00 5.97 438 GLY A N 1
ATOM 3309 C CA . GLY A 1 438 ? 105.486 24.140 2.328 1.00 6.86 438 GLY A CA 1
ATOM 3310 C C . GLY A 1 438 ? 106.138 25.180 1.433 1.00 7.87 438 GLY A C 1
ATOM 3311 O O . GLY A 1 438 ? 105.887 26.396 1.583 1.00 7.77 438 GLY A O 1
ATOM 3312 N N . GLY A 1 439 ? 106.957 24.751 0.460 1.00 8.01 439 GLY A N 1
ATOM 3313 C CA . GLY A 1 439 ? 107.636 25.666 -0.431 1.00 7.58 439 GLY A CA 1
ATOM 3314 C C . GLY A 1 439 ? 106.857 26.062 -1.661 1.00 9.43 439 GLY A C 1
ATOM 3315 O O . GLY A 1 439 ? 107.343 26.916 -2.433 1.00 6.82 439 GLY A O 1
ATOM 3316 N N . ASP A 1 440 ? 105.651 25.486 -1.887 1.00 8.08 440 ASP A N 1
ATOM 3317 C CA . ASP A 1 440 ? 104.925 25.866 -3.098 1.00 7.80 440 ASP A CA 1
ATOM 3318 C C . ASP A 1 440 ? 104.383 27.280 -2.904 1.00 7.65 440 ASP A C 1
ATOM 3319 O O . ASP A 1 440 ? 104.226 27.654 -1.757 1.00 8.47 440 ASP A O 1
ATOM 3324 N N . CYS A 1 441 ? 104.100 28.001 -3.971 1.00 8.99 441 CYS A N 1
ATOM 3325 C CA . CYS A 1 441 ? 103.590 29.349 -3.920 1.00 10.49 441 CYS A CA 1
ATOM 3326 C C . CYS A 1 441 ? 102.084 29.428 -3.726 1.00 11.12 441 CYS A C 1
ATOM 3327 O O . CYS A 1 441 ? 101.325 28.669 -4.336 1.00 9.39 441 CYS A O 1
ATOM 3330 N N . TYR A 1 442 ? 101.614 30.357 -2.903 1.00 10.16 442 TYR A N 1
ATOM 3331 C CA . TYR A 1 442 ? 100.197 30.585 -2.667 1.00 8.44 442 TYR A CA 1
ATOM 3332 C C . TYR A 1 442 ? 99.546 31.063 -3.954 1.00 9.22 442 TYR A C 1
ATOM 3333 O O . TYR A 1 442 ? 99.968 32.046 -4.544 1.00 8.80 442 TYR A O 1
ATOM 3342 N N . PRO A 1 443 ? 98.477 30.403 -4.411 1.00 8.28 443 PRO A N 1
ATOM 3343 C CA . PRO A 1 443 ? 97.824 30.733 -5.643 1.00 8.72 443 PRO A CA 1
ATOM 3344 C C . PRO A 1 443 ? 96.961 31.964 -5.542 1.00 9.27 443 PRO A C 1
ATOM 3345 O O . PRO A 1 443 ? 96.329 32.182 -4.498 1.00 10.33 443 PRO A O 1
ATOM 3349 N N . ASP A 1 444 ? 96.987 32.836 -6.542 1.00 7.85 444 ASP A N 1
ATOM 3350 C CA . ASP A 1 444 ? 96.184 34.054 -6.558 1.00 7.90 444 ASP A CA 1
ATOM 3351 C C . ASP A 1 444 ? 96.213 34.879 -5.288 1.00 7.95 444 ASP A C 1
ATOM 3352 O O . ASP A 1 444 ? 95.178 35.263 -4.731 1.00 7.51 444 ASP A O 1
ATOM 3357 N N . PRO A 1 445 ? 97.402 35.268 -4.836 1.00 8.04 445 PRO A N 1
ATOM 3358 C CA . PRO A 1 445 ? 97.539 36.077 -3.640 1.00 6.97 445 PRO A CA 1
ATOM 3359 C C . PRO A 1 445 ? 96.917 37.457 -3.836 1.00 5.70 445 PRO A C 1
ATOM 3360 O O . PRO A 1 445 ? 96.841 37.996 -4.959 1.00 4.59 445 PRO A O 1
ATOM 3364 N N . VAL A 1 446 ? 96.380 37.999 -2.754 1.00 5.72 446 VAL A N 1
ATOM 3365 C CA . VAL A 1 446 ? 95.707 39.292 -2.751 1.00 6.77 446 VAL A CA 1
ATOM 3366 C C . VAL A 1 446 ? 96.113 40.125 -1.532 1.00 7.86 446 VAL A C 1
ATOM 3367 O O . VAL A 1 446 ? 96.754 39.626 -0.604 1.00 9.02 446 VAL A O 1
ATOM 3385 N N . PRO A 1 448 ? 93.945 43.459 0.668 1.00 7.61 448 PRO A N 1
ATOM 3386 C CA . PRO A 1 448 ? 92.809 44.361 0.725 1.00 8.28 448 PRO A CA 1
ATOM 3387 C C . PRO A 1 448 ? 93.174 45.796 0.322 1.00 8.85 448 PRO A C 1
ATOM 3388 O O . PRO A 1 448 ? 94.282 46.244 0.624 1.00 9.90 448 PRO A O 1
ATOM 3392 N N . ASP A 1 449 ? 92.209 46.503 -0.248 1.00 7.83 449 ASP A N 1
ATOM 3393 C CA . ASP A 1 449 ? 92.473 47.906 -0.601 1.00 7.68 449 ASP A CA 1
ATOM 3394 C C . ASP A 1 449 ? 92.499 48.695 0.695 1.00 6.94 449 ASP A C 1
ATOM 3395 O O . ASP A 1 449 ? 92.183 48.182 1.792 1.00 4.02 449 ASP A O 1
ATOM 3400 N N . ASP A 1 450 ? 92.883 49.971 0.627 1.00 6.02 450 ASP A N 1
ATOM 3401 C CA . ASP A 1 450 ? 93.070 50.759 1.843 1.00 7.19 450 ASP A CA 1
ATOM 3402 C C . ASP A 1 450 ? 91.801 50.924 2.652 1.00 5.81 450 ASP A C 1
ATOM 3403 O O . ASP A 1 450 ? 91.846 51.207 3.860 1.00 6.72 450 ASP A O 1
ATOM 3408 N N . ASP A 1 451 ? 90.627 50.842 2.041 1.00 5.10 451 ASP A N 1
ATOM 3409 C CA . ASP A 1 451 ? 89.383 50.919 2.817 1.00 7.78 451 ASP A CA 1
ATOM 3410 C C . ASP A 1 451 ? 88.977 49.531 3.311 1.00 8.28 451 ASP A C 1
ATOM 3411 O O . ASP A 1 451 ? 87.989 49.389 4.044 1.00 7.96 451 ASP A O 1
ATOM 3416 N N . GLY A 1 452 ? 89.660 48.472 2.847 1.00 8.56 452 GLY A N 1
ATOM 3417 C CA . GLY A 1 452 ? 89.310 47.116 3.267 1.00 8.85 452 GLY A CA 1
ATOM 3418 C C . GLY A 1 452 ? 87.955 46.669 2.708 1.00 8.80 452 GLY A C 1
ATOM 3419 O O . GLY A 1 452 ? 87.268 45.881 3.361 1.00 8.48 452 GLY A O 1
ATOM 3420 N N . LEU A 1 453 ? 87.585 47.141 1.532 1.00 9.45 453 LEU A N 1
ATOM 3421 C CA . LEU A 1 453 ? 86.313 46.824 0.897 1.00 11.76 453 LEU A CA 1
ATOM 3422 C C . LEU A 1 453 ? 86.478 45.865 -0.273 1.00 12.31 453 LEU A C 1
ATOM 3423 O O . LEU A 1 453 ? 85.517 45.208 -0.625 1.00 13.04 453 LEU A O 1
ATOM 3428 N N . LYS A 1 454 ? 87.644 45.818 -0.896 1.00 13.03 454 LYS A N 1
ATOM 3429 C CA . LYS A 1 454 ? 87.916 45.020 -2.067 1.00 14.14 454 LYS A CA 1
ATOM 3430 C C . LYS A 1 454 ? 89.291 44.344 -1.977 1.00 13.36 454 LYS A C 1
ATOM 3431 O O . LYS A 1 454 ? 90.170 44.869 -1.278 1.00 12.07 454 LYS A O 1
ATOM 3437 N N . LEU A 1 455 ? 89.434 43.185 -2.615 1.00 11.55 455 LEU A N 1
ATOM 3438 C CA . LEU A 1 455 ? 90.722 42.488 -2.614 1.00 11.70 455 LEU A CA 1
ATOM 3439 C C . LEU A 1 455 ? 91.500 42.883 -3.862 1.00 11.72 455 LEU A C 1
ATOM 3440 O O . LEU A 1 455 ? 90.891 42.944 -4.934 1.00 11.39 455 LEU A O 1
ATOM 3445 N N . ILE A 1 456 ? 92.778 43.207 -3.775 1.00 11.92 456 ILE A N 1
ATOM 3446 C CA . ILE A 1 456 ? 93.539 43.563 -4.989 1.00 10.11 456 ILE A CA 1
ATOM 3447 C C . ILE A 1 456 ? 94.491 42.432 -5.322 1.00 9.52 456 ILE A C 1
ATOM 3448 O O . ILE A 1 456 ? 95.129 41.948 -4.395 1.00 9.76 456 ILE A O 1
ATOM 3453 N N . ASP A 1 457 ? 94.610 41.978 -6.561 1.00 9.84 457 ASP A N 1
ATOM 3454 C CA . ASP A 1 457 ? 95.544 40.941 -6.947 1.00 12.20 457 ASP A CA 1
ATOM 3455 C C . ASP A 1 457 ? 97.009 41.263 -6.679 1.00 14.22 457 ASP A C 1
ATOM 3456 O O . ASP A 1 457 ? 97.474 42.271 -7.234 1.00 15.17 457 ASP A O 1
ATOM 3461 N N . PHE A 1 458 ? 97.734 40.476 -5.901 1.00 13.54 458 PHE A N 1
ATOM 3462 C CA . PHE A 1 458 ? 99.129 40.768 -5.624 1.00 14.84 458 PHE A CA 1
ATOM 3463 C C . PHE A 1 458 ? 100.000 40.159 -6.722 1.00 17.78 458 PHE A C 1
ATOM 3464 O O . PHE A 1 458 ? 99.878 38.982 -7.058 1.00 16.10 458 PHE A O 1
ATOM 3472 N N . ARG A 1 459 ? 100.853 40.995 -7.291 1.00 21.16 459 ARG A N 1
ATOM 3473 C CA . ARG A 1 459 ? 101.750 40.586 -8.366 1.00 26.67 459 ARG A CA 1
ATOM 3474 C C . ARG A 1 459 ? 103.206 40.746 -7.959 1.00 26.33 459 ARG A C 1
ATOM 3475 O O . ARG A 1 459 ? 103.784 41.810 -8.205 1.00 28.88 459 ARG A O 1
ATOM 3483 N N . GLY A 1 460 ? 103.816 39.784 -7.290 1.00 24.56 460 GLY A N 1
ATOM 3484 C CA . GLY A 1 460 ? 105.211 39.989 -6.853 1.00 22.23 460 GLY A CA 1
ATOM 3485 C C . GLY A 1 460 ? 105.847 38.627 -6.609 1.00 19.51 460 GLY A C 1
ATOM 3486 O O . GLY A 1 460 ? 105.480 37.688 -7.307 1.00 20.20 460 GLY A O 1
ATOM 3487 N N . SER A 1 461 ? 106.736 38.536 -5.643 1.00 17.40 461 SER A N 1
ATOM 3488 C CA . SER A 1 461 ? 107.405 37.299 -5.316 1.00 16.77 461 SER A CA 1
ATOM 3489 C C . SER A 1 461 ? 106.433 36.183 -4.856 1.00 16.15 461 SER A C 1
ATOM 3490 O O . SER A 1 461 ? 105.359 36.439 -4.308 1.00 12.98 461 SER A O 1
ATOM 3493 N N . CYS A 1 462 ? 106.917 34.958 -5.022 1.00 12.66 462 CYS A N 1
ATOM 3494 C CA . CYS A 1 462 ? 106.210 33.783 -4.592 1.00 12.81 462 CYS A CA 1
ATOM 3495 C C . CYS A 1 462 ? 105.882 33.930 -3.114 1.00 11.91 462 CYS A C 1
ATOM 3496 O O . CYS A 1 462 ? 106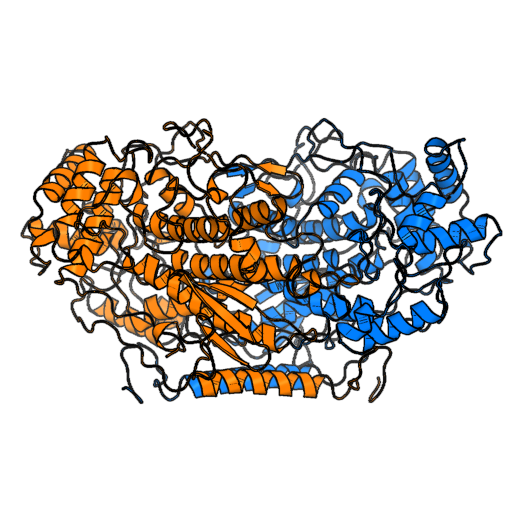.864 34.118 -2.381 1.00 12.68 462 CYS A O 1
ATOM 3499 N N . LEU A 1 463 ? 104.637 33.781 -2.702 1.00 8.94 463 LEU A N 1
ATOM 3500 C CA . LEU A 1 463 ? 104.419 33.749 -1.238 1.00 9.13 463 LEU A CA 1
ATOM 3501 C C . LEU A 1 463 ? 104.302 32.272 -0.866 1.00 10.27 463 LEU A C 1
ATOM 3502 O O . LEU A 1 463 ? 103.280 31.656 -1.227 1.00 11.83 463 LEU A O 1
ATOM 3507 N N . THR A 1 464 ? 105.278 31.671 -0.206 1.00 8.27 464 THR A N 1
ATOM 3508 C CA . THR A 1 464 ? 105.194 30.252 0.072 1.00 8.20 464 THR A CA 1
ATOM 3509 C C . THR A 1 464 ? 104.137 29.942 1.134 1.00 8.47 464 THR A C 1
ATOM 3510 O O . THR A 1 464 ? 103.935 30.681 2.089 1.00 7.53 464 THR A O 1
ATOM 3514 N N . PHE A 1 465 ? 103.553 28.732 1.009 1.00 7.02 465 PHE A N 1
ATOM 3515 C CA . PHE A 1 465 ? 102.596 28.290 2.010 1.00 6.44 465 PHE A CA 1
ATOM 3516 C C . PHE A 1 465 ? 103.173 28.385 3.415 1.00 5.90 465 PHE A C 1
ATOM 3517 O O . PHE A 1 465 ? 102.489 28.897 4.312 1.00 3.40 465 PHE A O 1
ATOM 3525 N N . GLU A 1 466 ? 104.412 27.911 3.612 1.00 6.52 466 GLU A N 1
ATOM 3526 C CA . GLU A 1 466 ? 105.011 27.957 4.939 1.00 6.29 466 GLU A CA 1
ATOM 3527 C C . GLU A 1 466 ? 105.237 29.398 5.416 1.00 5.91 466 GLU A C 1
ATOM 3528 O O . GLU A 1 466 ? 105.115 29.699 6.614 1.00 6.56 466 GLU A O 1
ATOM 3534 N N . GLY A 1 467 ? 105.553 30.300 4.496 1.00 4.99 467 GLY A N 1
ATOM 3535 C CA . GLY A 1 467 ? 105.748 31.701 4.830 1.00 5.91 467 GLY A CA 1
ATOM 3536 C C . GLY A 1 467 ? 104.406 32.348 5.185 1.00 4.17 467 GLY A C 1
ATOM 3537 O O . GLY A 1 467 ? 104.324 33.160 6.112 1.00 6.15 467 GLY A O 1
ATOM 3538 N N . GLU A 1 468 ? 103.350 31.954 4.463 1.00 4.31 468 GLU A N 1
ATOM 3539 C CA . GLU A 1 468 ? 102.034 32.565 4.800 1.00 4.11 468 GLU A CA 1
ATOM 3540 C C . GLU A 1 468 ? 101.509 32.055 6.094 1.00 3.41 468 GLU A C 1
ATOM 3541 O O . GLU A 1 468 ? 100.807 32.767 6.872 1.00 5.15 468 GLU A O 1
ATOM 3547 N N . ILE A 1 469 ? 101.872 30.843 6.509 1.00 3.71 469 ILE A N 1
ATOM 3548 C CA . ILE A 1 469 ? 101.492 30.246 7.800 1.00 3.59 469 ILE A CA 1
ATOM 3549 C C . ILE A 1 469 ? 102.299 30.988 8.864 1.00 3.37 469 ILE A C 1
ATOM 3550 O O . ILE A 1 469 ? 101.781 31.380 9.921 1.00 2.08 469 ILE A O 1
ATOM 3555 N N . ASN A 1 470 ? 103.622 31.113 8.611 1.00 2.24 470 ASN A N 1
ATOM 3556 C CA . ASN A 1 470 ? 104.391 31.899 9.608 1.00 2.49 470 ASN A CA 1
ATOM 3557 C C . ASN A 1 470 ? 103.842 33.327 9.688 1.00 2.18 470 ASN A C 1
ATOM 3558 O O . ASN A 1 470 ? 103.724 33.841 10.805 1.00 3.85 470 ASN A O 1
ATOM 3563 N N . LYS A 1 471 ? 103.540 33.980 8.570 1.00 2.47 471 LYS A N 1
ATOM 3564 C CA . LYS A 1 471 ? 103.004 35.333 8.621 1.00 4.09 471 LYS A CA 1
ATOM 3565 C C . LYS A 1 471 ? 101.749 35.427 9.473 1.00 4.80 471 LYS A C 1
ATOM 3566 O O . LYS A 1 471 ? 101.516 36.346 10.278 1.00 4.13 471 LYS A O 1
ATOM 3572 N N . LEU A 1 472 ? 100.883 34.406 9.358 1.00 4.87 472 LEU A N 1
ATOM 3573 C CA . LEU A 1 472 ? 99.648 34.358 10.127 1.00 5.03 472 LEU A CA 1
ATOM 3574 C C . LEU A 1 472 ? 99.987 34.362 11.588 1.00 4.05 472 LEU A C 1
ATOM 3575 O O . LEU A 1 472 ? 99.432 35.178 12.359 1.00 2.21 472 LEU A O 1
ATOM 3580 N N . ALA A 1 473 ? 100.907 33.479 11.988 1.00 3.47 473 ALA A N 1
ATOM 3581 C CA . ALA A 1 473 ? 101.250 33.481 13.408 1.00 2.08 473 ALA A CA 1
ATOM 3582 C C . ALA A 1 473 ? 101.846 34.791 13.913 1.00 3.28 473 ALA A C 1
ATOM 3583 O O . ALA A 1 473 ? 101.570 35.156 15.064 1.00 3.13 473 ALA A O 1
ATOM 3585 N N . VAL A 1 474 ? 102.706 35.429 13.137 1.00 2.87 474 VAL A N 1
ATOM 3586 C CA . VAL A 1 474 ? 103.337 36.680 13.585 1.00 3.48 474 VAL A CA 1
ATOM 3587 C C . VAL A 1 474 ? 102.259 37.779 13.536 1.00 2.66 474 VAL A C 1
ATOM 3588 O O . VAL A 1 474 ? 102.284 38.625 14.420 1.00 4.03 474 VAL A O 1
ATOM 3592 N N . ASN A 1 475 ? 101.307 37.736 12.628 1.00 2.43 475 ASN A N 1
ATOM 3593 C CA . ASN A 1 475 ? 100.208 38.701 12.591 1.00 3.15 475 ASN A CA 1
ATOM 3594 C C . ASN A 1 475 ? 99.439 38.653 13.913 1.00 3.79 475 ASN A C 1
ATOM 3595 O O . ASN A 1 475 ? 99.180 39.676 14.567 1.00 2.92 475 ASN A O 1
ATOM 3600 N N . VAL A 1 476 ? 99.034 37.466 14.359 1.00 2.42 476 VAL A N 1
ATOM 3601 C CA . VAL A 1 476 ? 98.290 37.338 15.608 1.00 3.61 476 VAL A CA 1
ATOM 3602 C C . VAL A 1 476 ? 99.125 37.844 16.793 1.00 4.11 476 VAL A C 1
ATOM 3603 O O . VAL A 1 476 ? 98.586 38.546 17.675 1.00 2.61 476 VAL A O 1
ATOM 3607 N N . ALA A 1 477 ? 100.393 37.404 16.866 1.00 3.54 477 ALA A N 1
ATOM 3608 C CA . ALA A 1 477 ? 101.230 37.863 17.956 1.00 2.35 477 ALA A CA 1
ATOM 3609 C C . ALA A 1 477 ? 101.322 39.396 17.967 1.00 3.14 477 ALA A C 1
ATOM 3610 O O . ALA A 1 477 ? 101.110 40.006 18.997 1.00 3.44 477 ALA A O 1
ATOM 3612 N N . PHE A 1 478 ? 101.671 40.000 16.847 1.00 2.59 478 PHE A N 1
ATOM 3613 C CA . PHE A 1 478 ? 101.897 41.435 16.745 1.00 3.08 478 PHE A CA 1
ATOM 3614 C C . PHE A 1 478 ? 100.554 42.212 16.797 1.00 2.08 478 PHE A C 1
ATOM 3615 O O . PHE A 1 478 ? 100.567 43.337 17.286 1.00 2.54 478 PHE A O 1
ATOM 3623 N N . GLY A 1 479 ? 99.415 41.560 16.506 1.00 4.39 479 GLY A N 1
ATOM 3624 C CA . GLY A 1 479 ? 98.124 42.164 16.707 1.00 4.19 479 GLY A CA 1
ATOM 3625 C C . GLY A 1 479 ? 97.867 42.439 18.173 1.00 3.99 479 GLY A C 1
ATOM 3626 O O . GLY A 1 479 ? 97.250 43.480 18.471 1.00 2.85 479 GLY A O 1
ATOM 3627 N N . ARG A 1 480 ? 98.367 41.629 19.113 1.00 3.45 480 ARG A N 1
ATOM 3628 C CA . ARG A 1 480 ? 98.163 41.930 20.515 1.00 3.78 480 ARG A CA 1
ATOM 3629 C C . ARG A 1 480 ? 99.034 43.112 20.958 1.00 5.28 480 ARG A C 1
ATOM 3630 O O . ARG A 1 480 ? 98.668 43.875 21.859 1.00 3.84 480 ARG A O 1
ATOM 3638 N N . GLN A 1 481 ? 100.251 43.136 20.379 1.00 3.85 481 GLN A N 1
ATOM 3639 C CA . GLN A 1 481 ? 101.152 44.252 20.605 1.00 2.71 481 GLN A CA 1
ATOM 3640 C C . GLN A 1 481 ? 100.459 45.548 20.137 1.00 3.54 481 GLN A C 1
ATOM 3641 O O . GLN A 1 481 ? 100.543 46.570 20.807 1.00 2.76 481 GLN A O 1
ATOM 3647 N N . MET A 1 482 ? 99.838 45.528 18.978 1.00 3.05 482 MET A N 1
ATOM 3648 C CA . MET A 1 482 ? 99.080 46.593 18.376 1.00 3.11 482 MET A CA 1
ATOM 3649 C C . MET A 1 482 ? 97.821 46.984 19.165 1.00 3.50 482 MET A C 1
ATOM 3650 O O . MET A 1 482 ? 97.373 48.141 18.987 1.00 2.26 482 MET A O 1
ATOM 3655 N N . LEU A 1 483 ? 97.303 46.167 20.073 1.00 3.31 483 LEU A N 1
ATOM 3656 C CA . LEU A 1 483 ? 96.260 46.612 20.992 1.00 3.62 483 LEU A CA 1
ATOM 3657 C C . LEU A 1 483 ? 96.840 47.482 22.115 1.00 4.23 483 LEU A C 1
ATOM 3658 O O . LEU A 1 483 ? 96.084 48.167 22.810 1.00 2.26 483 LEU A O 1
ATOM 3663 N N . GLY A 1 484 ? 98.139 47.329 22.396 1.00 4.02 484 GLY A N 1
ATOM 3664 C CA . GLY A 1 484 ? 98.816 48.038 23.451 1.00 4.56 484 GLY A CA 1
ATOM 3665 C C . GLY A 1 484 ? 99.246 47.182 24.613 1.00 3.48 484 GLY A C 1
ATOM 3666 O O . GLY A 1 484 ? 99.591 47.656 25.696 1.00 2.60 484 GLY A O 1
ATOM 3667 N N . ILE A 1 485 ? 99.042 45.847 24.480 1.00 2.80 485 ILE A N 1
ATOM 3668 C CA . ILE A 1 485 ? 99.191 45.013 25.689 1.00 2.88 485 ILE A CA 1
ATOM 3669 C C . ILE A 1 485 ? 100.345 44.035 25.686 1.00 2.93 485 ILE A C 1
ATOM 3670 O O . ILE A 1 485 ? 100.503 43.268 26.649 1.00 2.33 485 ILE A O 1
ATOM 3675 N N . HIS A 1 486 ? 101.216 44.023 24.674 1.00 2.08 486 HIS A N 1
ATOM 3676 C CA . HIS A 1 486 ? 102.405 43.144 24.758 1.00 3.77 486 HIS A CA 1
ATOM 3677 C C . HIS A 1 486 ? 103.567 43.862 24.056 1.00 5.02 486 HIS A C 1
ATOM 3678 O O . HIS A 1 486 ? 103.319 44.856 23.317 1.00 2.78 486 HIS A O 1
ATOM 3685 N N . TYR A 1 487 ? 104.773 43.362 24.308 1.00 4.00 487 TYR A N 1
ATOM 3686 C CA . TYR A 1 487 ? 105.954 43.962 23.626 1.00 5.78 487 TYR A CA 1
ATOM 3687 C C . TYR A 1 487 ? 106.418 42.941 22.596 1.00 4.80 487 TYR A C 1
ATOM 3688 O O . TYR A 1 487 ? 106.042 41.758 22.658 1.00 4.19 487 TYR A O 1
ATOM 3697 N N . ARG A 1 488 ? 107.265 43.306 21.648 1.00 5.37 488 ARG A N 1
ATOM 3698 C CA . ARG A 1 488 ? 107.820 42.406 20.673 1.00 4.30 488 ARG A CA 1
ATOM 3699 C C . ARG A 1 488 ? 108.470 41.193 21.360 1.00 3.80 488 ARG A C 1
ATOM 3700 O O . ARG A 1 488 ? 108.399 40.130 20.741 1.00 3.47 488 ARG A O 1
ATOM 3708 N N . PHE A 1 489 ? 109.129 41.327 22.515 1.00 3.02 489 PHE A N 1
ATOM 3709 C CA . PHE A 1 489 ? 109.782 40.174 23.118 1.00 2.97 489 PHE A CA 1
ATOM 3710 C C . PHE A 1 489 ? 108.717 39.142 23.575 1.00 3.94 489 PHE A C 1
ATOM 3711 O O . PHE A 1 489 ? 108.949 37.919 23.432 1.00 3.43 489 PHE A O 1
ATOM 3719 N N . ASP A 1 490 ? 107.580 39.634 24.030 1.00 3.92 490 ASP A N 1
ATOM 3720 C CA . ASP A 1 490 ? 106.477 38.720 24.341 1.00 3.08 490 ASP A CA 1
ATOM 3721 C C . ASP A 1 490 ? 106.083 37.901 23.129 1.00 4.08 490 ASP A C 1
ATOM 3722 O O . ASP A 1 490 ? 105.794 36.712 23.235 1.00 2.43 490 ASP A O 1
ATOM 3727 N N . GLY A 1 491 ? 105.987 38.509 21.957 1.00 3.85 491 GLY A N 1
ATOM 3728 C CA . GLY A 1 491 ? 105.482 37.866 20.763 1.00 2.08 491 GLY A CA 1
ATOM 3729 C C . GLY A 1 491 ? 106.580 36.940 20.208 1.00 4.44 491 GLY A C 1
ATOM 3730 O O . GLY A 1 491 ? 106.257 35.780 20.038 1.00 3.06 491 GLY A O 1
ATOM 3731 N N . ILE A 1 492 ? 107.792 37.464 19.966 1.00 3.90 492 ILE A N 1
ATOM 3732 C CA . ILE A 1 492 ? 108.796 36.606 19.353 1.00 4.26 492 ILE A CA 1
ATOM 3733 C C . ILE A 1 492 ? 109.133 35.425 20.232 1.00 2.62 492 ILE A C 1
ATOM 3734 O O . ILE A 1 492 ? 109.234 34.316 19.718 1.00 3.68 492 ILE A O 1
ATOM 3739 N N . GLN A 1 493 ? 109.428 35.613 21.509 1.00 2.89 493 GLN A N 1
ATOM 3740 C CA . GLN A 1 493 ? 109.817 34.535 22.401 1.00 2.39 493 GLN A CA 1
ATOM 3741 C C . GLN A 1 493 ? 108.624 33.597 22.659 1.00 2.54 493 GLN A C 1
ATOM 3742 O O . GLN A 1 493 ? 108.819 32.429 23.019 1.00 2.78 493 GLN A O 1
ATOM 3748 N N . GLY A 1 494 ? 107.369 34.092 22.664 1.00 3.64 494 GLY A N 1
ATOM 3749 C CA . GLY A 1 494 ? 106.219 33.161 22.866 1.00 3.44 494 GLY A CA 1
ATOM 3750 C C . GLY A 1 494 ? 106.166 32.309 21.581 1.00 4.08 494 GLY A C 1
ATOM 3751 O O . GLY A 1 494 ? 105.976 31.101 21.665 1.00 3.44 494 GLY A O 1
ATOM 3752 N N . LEU A 1 495 ? 106.324 32.885 20.405 1.00 2.83 495 LEU A N 1
ATOM 3753 C CA . LEU A 1 495 ? 106.264 32.040 19.184 1.00 3.03 495 LEU A CA 1
ATOM 3754 C C . LEU A 1 495 ? 107.281 30.883 19.225 1.00 5.05 495 LEU A C 1
ATOM 3755 O O . LEU A 1 495 ? 106.936 29.775 18.762 1.00 2.08 495 LEU A O 1
ATOM 3760 N N . LEU A 1 496 ? 108.505 31.191 19.673 1.00 3.50 496 LEU A N 1
ATOM 3761 C CA . LEU A 1 496 ? 109.558 30.153 19.725 1.00 5.41 496 LEU A CA 1
ATOM 3762 C C . LEU A 1 496 ? 109.252 29.144 20.815 1.00 4.26 496 LEU A C 1
ATOM 3763 O O . LEU A 1 496 ? 109.507 27.970 20.563 1.00 3.56 496 LEU A O 1
ATOM 3768 N N . LEU A 1 497 ? 108.760 29.549 21.974 1.00 4.26 497 LEU A N 1
ATOM 3769 C CA . LEU A 1 497 ? 108.334 28.655 23.018 1.00 3.70 497 LEU A CA 1
ATOM 3770 C C . LEU A 1 497 ? 107.329 27.623 22.478 1.00 4.16 497 LEU A C 1
ATOM 3771 O O . LEU A 1 497 ? 107.459 26.397 22.642 1.00 3.39 497 LEU A O 1
ATOM 3776 N N . GLY A 1 498 ? 106.342 28.090 21.739 1.00 3.68 498 GLY A N 1
ATOM 3777 C CA . GLY A 1 498 ? 105.281 27.340 21.105 1.00 4.39 498 GLY A CA 1
ATOM 3778 C C . GLY A 1 498 ? 105.813 26.325 20.074 1.00 4.66 498 GLY A C 1
ATOM 3779 O O . GLY A 1 498 ? 105.419 25.163 20.166 1.00 3.93 498 GLY A O 1
ATOM 3780 N N . GLU A 1 499 ? 106.743 26.726 19.224 1.00 2.65 499 GLU A N 1
ATOM 3781 C CA . GLU A 1 499 ? 107.368 25.826 18.268 1.00 3.94 499 GLU A CA 1
ATOM 3782 C C . GLU A 1 499 ? 108.136 24.727 18.986 1.00 4.26 499 GLU A C 1
ATOM 3783 O O . GLU A 1 499 ? 107.918 23.541 18.711 1.00 5.12 499 GLU A O 1
ATOM 3789 N N . THR A 1 500 ? 108.967 25.047 19.979 1.00 3.87 500 THR A N 1
ATOM 3790 C CA . THR A 1 500 ? 109.775 24.041 20.662 1.00 4.40 500 THR A CA 1
ATOM 3791 C C . THR A 1 500 ? 108.918 22.987 21.347 1.00 6.75 500 THR A C 1
ATOM 3792 O O . THR A 1 500 ? 109.189 21.782 21.209 1.00 4.81 500 THR A O 1
ATOM 3796 N N . ILE A 1 501 ? 107.923 23.450 22.120 1.00 4.57 501 ILE A N 1
ATOM 3797 C CA . ILE A 1 501 ? 107.036 22.498 22.795 1.00 4.31 501 ILE A CA 1
ATOM 3798 C C . ILE A 1 501 ? 106.323 21.608 21.781 1.00 4.84 501 ILE A C 1
ATOM 3799 O O . ILE A 1 501 ? 106.127 20.403 22.016 1.00 5.16 501 ILE A O 1
ATOM 3804 N N . THR A 1 502 ? 105.872 22.216 20.676 1.00 3.17 502 THR A N 1
ATOM 3805 C CA . THR A 1 502 ? 105.147 21.456 19.662 1.00 5.24 502 THR A CA 1
ATOM 3806 C C . THR A 1 502 ? 106.030 20.440 18.942 1.00 6.27 502 THR A C 1
ATOM 3807 O O . THR A 1 502 ? 105.531 19.347 18.642 1.00 5.38 502 THR A O 1
ATOM 3811 N N . VAL A 1 503 ? 107.302 20.731 18.690 1.00 3.96 503 VAL A N 1
ATOM 3812 C CA . VAL A 1 503 ? 108.211 19.733 18.116 1.00 3.95 503 VAL A CA 1
ATOM 3813 C C . VAL A 1 503 ? 108.319 18.570 19.109 1.00 3.63 503 VAL A C 1
ATOM 3814 O O . VAL A 1 503 ? 108.246 17.408 18.723 1.00 4.94 503 VAL A O 1
ATOM 3818 N N . ARG A 1 504 ? 108.434 18.838 20.400 1.00 2.08 504 ARG A N 1
ATOM 3819 C CA . ARG A 1 504 ? 108.527 17.771 21.403 1.00 3.42 504 ARG A CA 1
ATOM 3820 C C . ARG A 1 504 ? 107.302 16.833 21.374 1.00 5.26 504 ARG A C 1
ATOM 3821 O O . ARG A 1 504 ? 107.433 15.599 21.432 1.00 3.21 504 ARG A O 1
ATOM 3829 N N . THR A 1 505 ? 106.072 17.342 21.346 1.00 4.88 505 THR A N 1
ATOM 3830 C CA . THR A 1 505 ? 104.839 16.541 21.284 1.00 3.77 505 THR A CA 1
ATOM 3831 C C . THR A 1 505 ? 104.727 15.785 19.970 1.00 4.41 505 THR A C 1
ATOM 3832 O O . THR A 1 505 ? 104.488 14.563 19.955 1.00 5.63 505 THR A O 1
ATOM 3836 N N . LEU A 1 506 ? 104.939 16.442 18.832 1.00 3.88 506 LEU A N 1
ATOM 3837 C CA . LEU A 1 506 ? 104.959 15.898 17.517 1.00 4.98 506 LEU A CA 1
ATOM 3838 C C . LEU A 1 506 ? 105.904 14.663 17.453 1.00 7.28 506 LEU A C 1
ATOM 3839 O O . LEU A 1 506 ? 105.493 13.609 16.945 1.00 5.94 506 LEU A O 1
ATOM 3844 N N . HIS A 1 507 ? 107.113 14.838 17.987 1.00 6.27 507 HIS A N 1
ATOM 3845 C CA . HIS A 1 507 ? 108.111 13.745 17.960 1.00 7.40 507 HIS A CA 1
ATOM 3846 C C . HIS A 1 507 ? 107.662 12.620 18.877 1.00 5.58 507 HIS A C 1
ATOM 3847 O O . HIS A 1 507 ? 107.758 11.439 18.495 1.00 7.00 507 HIS A O 1
ATOM 3854 N N . GLN A 1 508 ? 107.194 12.935 20.065 1.00 5.21 508 GLN A N 1
ATOM 3855 C CA . GLN A 1 508 ? 106.655 11.928 20.984 1.00 5.02 508 GLN A CA 1
ATOM 3856 C C . GLN A 1 508 ? 105.582 11.070 20.288 1.00 5.22 508 GLN A C 1
ATOM 3857 O O . GLN A 1 508 ? 105.654 9.824 20.319 1.00 5.52 508 GLN A O 1
ATOM 3863 N N . GLU A 1 509 ? 104.602 11.669 19.627 1.00 4.50 509 GLU A N 1
ATOM 3864 C CA . GLU A 1 509 ? 103.544 10.937 18.928 1.00 5.05 509 GLU A CA 1
ATOM 3865 C C . GLU A 1 509 ? 104.080 10.140 17.741 1.00 5.25 509 GLU A C 1
ATOM 3866 O O . GLU A 1 509 ? 103.725 8.965 17.585 1.00 5.01 509 GLU A O 1
ATOM 3872 N N . LEU A 1 510 ? 104.942 10.720 16.924 1.00 5.36 510 LEU A N 1
ATOM 3873 C CA . LEU A 1 510 ? 105.538 10.058 15.790 1.00 7.16 510 LEU A CA 1
ATOM 3874 C C . LEU A 1 510 ? 106.190 8.721 16.178 1.00 6.72 510 LEU A C 1
ATOM 3875 O O . LEU A 1 510 ? 106.025 7.795 15.386 1.00 8.59 510 LEU A O 1
ATOM 3880 N N . MET A 1 511 ? 106.855 8.620 17.308 1.00 5.60 511 MET A N 1
ATOM 3881 C CA . MET A 1 511 ? 107.536 7.441 17.773 1.00 6.51 511 MET A CA 1
ATOM 3882 C C . MET A 1 511 ? 106.567 6.291 18.067 1.00 9.24 511 MET A C 1
ATOM 3883 O O . MET A 1 511 ? 106.957 5.120 17.977 1.00 7.86 511 MET A O 1
ATOM 3888 N N . THR A 1 512 ? 105.296 6.575 18.365 1.00 6.95 512 THR A N 1
ATOM 3889 C CA . THR A 1 512 ? 104.314 5.550 18.648 1.00 6.72 512 THR A CA 1
ATOM 3890 C C . THR A 1 512 ? 103.650 4.959 17.395 1.00 7.98 512 THR A C 1
ATOM 3891 O O . THR A 1 512 ? 103.087 3.863 17.563 1.00 8.41 512 THR A O 1
ATOM 3895 N N . PHE A 1 513 ? 103.667 5.634 16.253 1.00 8.11 513 PHE A N 1
ATOM 3896 C CA . PHE A 1 513 ? 102.899 5.152 15.116 1.00 9.82 513 PHE A CA 1
ATOM 3897 C C . PHE A 1 513 ? 103.426 3.835 14.489 1.00 12.07 513 PHE A C 1
ATOM 3898 O O . PHE A 1 513 ? 104.608 3.675 14.239 1.00 8.02 513 PHE A O 1
ATOM 3906 N N . ALA A 1 514 ? 102.485 2.963 14.107 1.00 12.16 514 ALA A N 1
ATOM 3907 C CA . ALA A 1 514 ? 102.792 1.709 13.462 1.00 12.82 514 ALA A CA 1
ATOM 3908 C C . ALA A 1 514 ? 103.422 1.937 12.088 1.00 12.49 514 ALA A C 1
ATOM 3909 O O . ALA A 1 514 ? 104.454 1.325 11.814 1.00 12.24 514 ALA A O 1
ATOM 3911 N N . GLU A 1 515 ? 102.846 2.767 11.242 1.00 9.58 515 GLU A N 1
ATOM 3912 C CA . GLU A 1 515 ? 103.418 2.901 9.914 1.00 9.86 515 GLU A CA 1
ATOM 3913 C C . GLU A 1 515 ? 104.759 3.626 9.926 1.00 10.82 515 GLU A C 1
ATOM 3914 O O . GLU A 1 515 ? 104.949 4.595 10.683 1.00 8.93 515 GLU A O 1
ATOM 3920 N N . GLU A 1 516 ? 105.638 3.226 9.001 1.00 9.96 516 GLU A N 1
ATOM 3921 C CA . GLU A 1 516 ? 106.926 3.892 8.896 1.00 9.80 516 GLU A CA 1
ATOM 3922 C C . GLU A 1 516 ? 106.665 5.321 8.414 1.00 7.13 516 GLU A C 1
ATOM 3923 O O . GLU A 1 516 ? 106.065 5.470 7.343 1.00 6.98 516 GLU A O 1
ATOM 3929 N N . SER A 1 517 ? 107.210 6.286 9.126 1.00 5.46 517 SER A N 1
ATOM 3930 C CA . SER A 1 517 ? 107.032 7.669 8.681 1.00 5.87 517 SER A CA 1
ATOM 3931 C C . SER A 1 517 ? 107.950 8.640 9.405 1.00 5.53 517 SER A C 1
ATOM 3932 O O . SER A 1 517 ? 108.673 8.318 10.365 1.00 5.74 517 SER A O 1
ATOM 3935 N N . THR A 1 518 ? 107.982 9.868 8.900 1.00 5.29 518 THR A N 1
ATOM 3936 C CA . THR A 1 518 ? 108.767 10.912 9.583 1.00 5.33 518 THR A CA 1
ATOM 3937 C C . THR A 1 518 ? 107.969 12.218 9.553 1.00 6.50 518 THR A C 1
ATOM 3938 O O . THR A 1 518 ? 106.933 12.259 8.870 1.00 5.87 518 THR A O 1
ATOM 3942 N N . PHE A 1 519 ? 108.557 13.279 10.129 1.00 5.96 519 PHE A N 1
ATOM 3943 C CA . PHE A 1 519 ? 108.053 14.625 9.890 1.00 6.50 519 PHE A CA 1
ATOM 3944 C C . PHE A 1 519 ? 109.259 15.444 9.380 1.00 7.15 519 PHE A C 1
ATOM 3945 O O . PHE A 1 519 ? 110.353 15.252 9.920 1.00 5.81 519 PHE A O 1
ATOM 3953 N N . GLU A 1 520 ? 109.017 16.376 8.465 1.00 6.84 520 GLU A N 1
ATOM 3954 C CA . GLU A 1 520 ? 110.039 17.246 7.970 1.00 7.95 520 GLU A CA 1
ATOM 3955 C C . GLU A 1 520 ? 109.458 18.620 7.607 1.00 7.16 520 GLU A C 1
ATOM 3956 O O . GLU A 1 520 ? 108.549 18.661 6.789 1.00 8.09 520 GLU A O 1
ATOM 3962 N N . PHE A 1 521 ? 109.992 19.727 8.120 1.00 4.09 521 PHE A N 1
ATOM 3963 C CA . PHE A 1 521 ? 109.443 21.029 7.792 1.00 5.75 521 PHE A CA 1
ATOM 3964 C C . PHE A 1 521 ? 110.403 22.144 8.237 1.00 5.97 521 PHE A C 1
ATOM 3965 O O . PHE A 1 521 ? 111.353 21.818 8.965 1.00 6.51 521 PHE A O 1
ATOM 3973 N N . ARG A 1 522 ? 110.119 23.364 7.824 1.00 5.15 522 ARG A N 1
ATOM 3974 C CA . ARG A 1 522 ? 111.008 24.488 8.163 1.00 6.15 522 ARG A CA 1
ATOM 3975 C C . ARG A 1 522 ? 110.558 25.266 9.394 1.00 7.21 522 ARG A C 1
ATOM 3976 O O . ARG A 1 522 ? 109.390 25.689 9.515 1.00 6.47 522 ARG A O 1
ATOM 3984 N N . LEU A 1 523 ? 111.488 25.434 10.337 1.00 5.04 523 LEU A N 1
ATOM 3985 C CA . LEU A 1 523 ? 111.282 26.183 11.540 1.00 4.86 523 LEU A CA 1
ATOM 3986 C C . LEU A 1 523 ? 111.204 27.681 11.229 1.00 3.58 523 LEU A C 1
ATOM 3987 O O . LEU A 1 523 ? 111.578 28.149 10.148 1.00 3.36 523 LEU A O 1
ATOM 3992 N N . PHE A 1 524 ? 110.694 28.457 12.193 1.00 3.15 524 PHE A N 1
ATOM 3993 C CA . PHE A 1 524 ? 110.567 29.905 11.999 1.00 4.03 524 PHE A CA 1
ATOM 3994 C C . PHE A 1 524 ? 111.890 30.567 11.581 1.00 5.17 524 PHE A C 1
ATOM 3995 O O . PHE A 1 524 ? 111.827 31.364 10.661 1.00 5.41 524 PHE A O 1
ATOM 4003 N N . THR A 1 525 ? 113.005 30.179 12.196 1.00 6.26 525 THR A N 1
ATOM 4004 C CA . THR A 1 525 ? 114.288 30.791 11.801 1.00 6.54 525 THR A CA 1
ATOM 4005 C C . THR A 1 525 ? 114.915 30.238 10.542 1.00 7.09 525 THR A C 1
ATOM 4006 O O . THR A 1 525 ? 116.001 30.691 10.142 1.00 6.72 525 THR A O 1
ATOM 4010 N N . GLY A 1 526 ? 114.280 29.311 9.843 1.00 5.96 526 GLY A N 1
ATOM 4011 C CA . GLY A 1 526 ? 114.711 28.838 8.556 1.00 5.40 526 GLY A CA 1
ATOM 4012 C C . GLY A 1 526 ? 115.346 27.480 8.420 1.00 4.25 526 GLY A C 1
ATOM 4013 O O . GLY A 1 526 ? 115.398 26.989 7.297 1.00 4.24 526 GLY A O 1
ATOM 4014 N N . GLU A 1 527 ? 115.787 26.889 9.512 1.00 6.00 527 GLU A N 1
ATOM 4015 C CA . GLU A 1 527 ? 116.412 25.567 9.439 1.00 9.92 527 GLU A CA 1
ATOM 4016 C C . GLU A 1 527 ? 115.340 24.501 9.144 1.00 11.02 527 GLU A C 1
ATOM 4017 O O . GLU A 1 527 ? 114.193 24.641 9.590 1.00 11.38 527 GLU A O 1
ATOM 4023 N N . VAL A 1 528 ? 115.751 23.422 8.497 1.00 10.58 528 VAL A N 1
ATOM 4024 C CA . VAL A 1 528 ? 114.870 22.295 8.231 1.00 7.34 528 VAL A CA 1
ATOM 4025 C C . VAL A 1 528 ? 115.040 21.266 9.325 1.00 8.42 528 VAL A C 1
ATOM 4026 O O . VAL A 1 528 ? 116.172 20.826 9.613 1.00 8.98 528 VAL A O 1
ATOM 4030 N N . ILE A 1 529 ? 113.924 20.962 10.018 1.00 6.55 529 ILE A N 1
ATOM 4031 C CA . ILE A 1 529 ? 114.021 19.906 11.038 1.00 4.55 529 ILE A CA 1
ATOM 4032 C C . ILE A 1 529 ? 113.446 18.616 10.459 1.00 6.33 529 ILE A C 1
ATOM 4033 O O . ILE A 1 529 ? 112.508 18.609 9.639 1.00 6.43 529 ILE A O 1
ATOM 4038 N N . LYS A 1 530 ? 113.974 17.455 10.860 1.00 7.56 530 LYS A N 1
ATOM 4039 C CA . LYS A 1 530 ? 113.453 16.175 10.387 1.00 6.25 530 LYS A CA 1
ATOM 4040 C C . LYS A 1 530 ? 113.383 15.295 11.611 1.00 7.53 530 LYS A C 1
ATOM 4041 O O . LYS A 1 530 ? 114.361 15.276 12.374 1.00 7.29 530 LYS A O 1
ATOM 4047 N N . LEU A 1 531 ? 112.194 14.713 11.845 1.00 4.92 531 LEU A N 1
ATOM 4048 C CA . LEU A 1 531 ? 112.023 13.912 13.061 1.00 5.30 531 LEU A CA 1
ATOM 4049 C C . LEU A 1 531 ? 111.950 12.423 12.670 1.00 6.98 531 LEU A C 1
ATOM 4050 O O . LEU A 1 531 ? 111.231 12.143 11.694 1.00 6.17 531 LEU A O 1
ATOM 4055 N N . PHE A 1 532 ? 112.599 11.550 13.446 1.00 6.57 532 PHE A N 1
ATOM 4056 C CA . PHE A 1 532 ? 112.585 10.133 13.093 1.00 7.55 532 PHE A CA 1
ATOM 4057 C C . PHE A 1 532 ? 111.942 9.307 14.205 1.00 7.17 532 PHE A C 1
ATOM 4058 O O . PHE A 1 532 ? 112.016 9.620 15.401 1.00 4.96 532 PHE A O 1
ATOM 40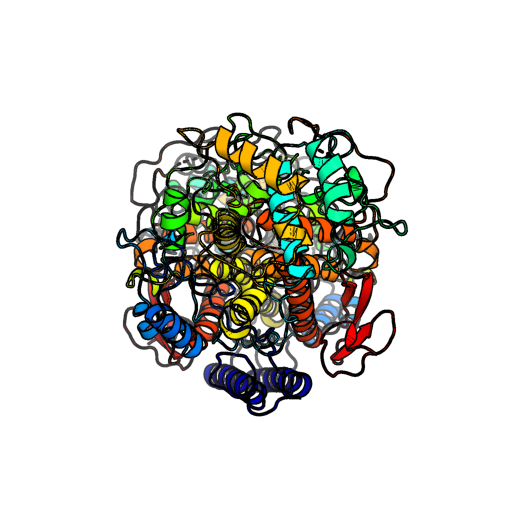66 N N . GLN A 1 533 ? 111.366 8.147 13.816 1.00 6.98 533 GLN A N 1
ATOM 4067 C CA . GLN A 1 533 ? 110.700 7.270 14.788 1.00 6.15 533 GLN A CA 1
ATOM 4068 C C . GLN A 1 533 ? 111.600 6.656 15.814 1.00 7.31 533 GLN A C 1
ATOM 4069 O O . GLN A 1 533 ? 111.111 6.298 16.913 1.00 6.32 533 GLN A O 1
ATOM 4075 N N . ASP A 1 534 ? 112.928 6.552 15.593 1.00 7.88 534 ASP A N 1
ATOM 4076 C CA . ASP A 1 534 ? 113.782 6.025 16.666 1.00 9.35 534 ASP A CA 1
ATOM 4077 C C . ASP A 1 534 ? 114.152 7.111 17.674 1.00 8.51 534 ASP A C 1
ATOM 4078 O O . ASP A 1 534 ? 114.936 6.815 18.586 1.00 6.79 534 ASP A O 1
ATOM 4083 N N . GLY A 1 535 ? 113.685 8.353 17.530 1.00 8.07 535 GLY A N 1
ATOM 4084 C CA . GLY A 1 535 ? 114.037 9.307 18.608 1.00 9.26 535 GLY A CA 1
ATOM 4085 C C . GLY A 1 535 ? 115.135 10.272 18.143 1.00 10.76 535 GLY A C 1
ATOM 4086 O O . GLY A 1 535 ? 115.380 11.218 18.896 1.00 11.55 535 GLY A O 1
ATOM 4087 N N . THR A 1 536 ? 115.675 10.050 16.954 1.00 10.53 536 THR A N 1
ATOM 4088 C CA . THR A 1 536 ? 116.711 10.938 16.457 1.00 10.87 536 THR A CA 1
ATOM 4089 C C . THR A 1 536 ? 116.099 12.070 15.647 1.00 9.33 536 THR A C 1
ATOM 4090 O O . THR A 1 536 ? 114.951 11.975 15.203 1.00 7.03 536 THR A O 1
ATOM 4094 N N . PHE A 1 537 ? 116.888 13.142 15.511 1.00 8.18 537 PHE A N 1
ATOM 4095 C CA . PHE A 1 537 ? 116.394 14.276 14.729 1.00 8.78 537 PHE A CA 1
ATOM 4096 C C . PHE A 1 537 ? 117.544 15.073 14.149 1.00 9.27 537 PHE A C 1
ATOM 4097 O O . PHE A 1 537 ? 118.624 15.093 14.752 1.00 9.35 537 PHE A O 1
ATOM 4105 N N . THR A 1 538 ? 117.284 15.724 13.016 1.00 9.00 538 THR A N 1
ATOM 4106 C CA . THR A 1 538 ? 118.331 16.517 12.408 1.00 9.31 538 THR A CA 1
ATOM 4107 C C . THR A 1 538 ? 117.904 17.978 12.272 1.00 10.46 538 THR A C 1
ATOM 4108 O O . THR A 1 538 ? 116.709 18.307 12.187 1.00 7.71 538 THR A O 1
ATOM 4112 N N . ILE A 1 539 ? 118.921 18.849 12.182 1.00 9.64 539 ILE A N 1
ATOM 4113 C CA . ILE A 1 539 ? 118.697 20.255 11.862 1.00 8.56 539 ILE A CA 1
ATOM 4114 C C . ILE A 1 539 ? 119.518 20.498 10.599 1.00 11.38 539 ILE A C 1
ATOM 4115 O O . ILE A 1 539 ? 120.750 20.348 10.574 1.00 13.45 539 ILE A O 1
ATOM 4120 N N . ASP A 1 540 ? 118.893 20.740 9.473 1.00 11.19 540 ASP A N 1
ATOM 4121 C CA . ASP A 1 540 ? 119.524 20.929 8.195 1.00 12.78 540 ASP A CA 1
ATOM 4122 C C . ASP A 1 540 ? 120.448 19.733 7.887 1.00 14.53 540 ASP A C 1
ATOM 4123 O O . ASP A 1 540 ? 121.514 19.952 7.304 1.00 11.76 540 ASP A O 1
ATOM 4128 N N . GLY A 1 541 ? 119.989 18.497 8.150 1.00 14.26 541 GLY A N 1
ATOM 4129 C CA . GLY A 1 541 ? 120.825 17.345 7.794 1.00 15.83 541 GLY A CA 1
ATOM 4130 C C . GLY A 1 541 ? 121.832 16.914 8.842 1.00 16.75 541 GLY A C 1
ATOM 4131 O O . GLY A 1 541 ? 122.229 15.743 8.837 1.00 17.90 541 GLY A O 1
ATOM 4132 N N . PHE A 1 542 ? 122.145 17.746 9.823 1.00 16.16 542 PHE A N 1
ATOM 4133 C CA . PHE A 1 542 ? 123.066 17.471 10.904 1.00 16.29 542 PHE A CA 1
ATOM 4134 C C . PHE A 1 542 ? 122.392 16.703 12.013 1.00 16.12 542 PHE A C 1
ATOM 4135 O O . PHE A 1 542 ? 121.447 17.226 12.610 1.00 15.08 542 PHE A O 1
ATOM 4143 N N . LYS A 1 543 ? 122.863 15.510 12.348 1.00 15.68 543 LYS A N 1
ATOM 4144 C CA . LYS A 1 543 ? 122.216 14.745 13.419 1.00 16.79 543 LYS A CA 1
ATOM 4145 C C . LYS A 1 543 ? 122.436 15.424 14.754 1.00 15.76 543 LYS A C 1
ATOM 4146 O O . LYS A 1 543 ? 123.603 15.668 15.094 1.00 15.47 543 LYS A O 1
ATOM 4152 N N . CYS A 1 544 ? 121.382 15.735 15.518 1.00 12.40 544 CYS A N 1
ATOM 4153 C CA . CYS A 1 544 ? 121.571 16.420 16.789 1.00 10.86 544 CYS A CA 1
ATOM 4154 C C . CYS A 1 544 ? 122.007 15.511 17.913 1.00 12.46 544 CYS A C 1
ATOM 4155 O O . CYS A 1 544 ? 121.522 14.387 17.984 1.00 11.93 544 CYS A O 1
ATOM 4158 N N . PRO A 1 545 ? 122.730 16.067 18.885 1.00 13.52 545 PRO A N 1
ATOM 4159 C CA . PRO A 1 545 ? 123.236 15.320 19.993 1.00 13.89 545 PRO A CA 1
ATOM 4160 C C . PRO A 1 545 ? 122.274 15.033 21.109 1.00 14.61 545 PRO A C 1
ATOM 4161 O O . PRO A 1 545 ? 122.578 14.047 21.788 1.00 16.52 545 PRO A O 1
ATOM 4165 N N . GLY A 1 546 ? 121.220 15.807 21.372 1.00 13.02 546 GLY A N 1
ATOM 4166 C CA . GLY A 1 546 ? 120.446 15.411 22.561 1.00 12.66 546 GLY A CA 1
ATOM 4167 C C . GLY A 1 546 ? 119.499 14.243 22.265 1.00 10.90 546 GLY A C 1
ATOM 4168 O O . GLY A 1 546 ? 119.165 13.898 21.127 1.00 10.44 546 GLY A O 1
ATOM 4169 N N . LEU A 1 547 ? 118.973 13.691 23.336 1.00 10.26 547 LEU A N 1
ATOM 4170 C CA . LEU A 1 547 ? 117.925 12.676 23.264 1.00 11.59 547 LEU A CA 1
ATOM 4171 C C . LEU A 1 547 ? 116.641 13.328 22.722 1.00 10.35 547 LEU A C 1
ATOM 4172 O O . LEU A 1 547 ? 115.994 12.741 21.871 1.00 8.35 547 LEU A O 1
ATOM 4177 N N . VAL A 1 548 ? 116.282 14.548 23.152 1.00 7.65 548 VAL A N 1
ATOM 4178 C CA . VAL A 1 548 ? 115.070 15.216 22.673 1.00 8.38 548 VAL A CA 1
ATOM 4179 C C . VAL A 1 548 ? 115.282 16.659 22.221 1.00 8.71 548 VAL A C 1
ATOM 4180 O O . VAL A 1 548 ? 116.251 17.267 22.695 1.00 9.71 548 VAL A O 1
ATOM 4184 N N . TYR A 1 549 ? 114.440 17.214 21.348 1.00 6.64 549 TYR A N 1
ATOM 4185 C CA . TYR A 1 549 ? 114.597 18.558 20.828 1.00 5.42 549 TYR A CA 1
ATOM 4186 C C . TYR A 1 549 ? 114.479 19.618 21.902 1.00 5.15 549 TYR A C 1
ATOM 4187 O O . TYR A 1 549 ? 113.625 19.610 22.790 1.00 3.14 549 TYR A O 1
ATOM 4196 N N . THR A 1 550 ? 115.507 20.516 21.917 1.00 5.59 550 THR A N 1
ATOM 4197 C CA . THR A 1 550 ? 115.502 21.572 22.937 1.00 5.45 550 THR A CA 1
ATOM 4198 C C . THR A 1 550 ? 115.842 22.899 22.265 1.00 4.15 550 THR A C 1
ATOM 4199 O O . THR A 1 550 ? 116.297 23.807 22.966 1.00 4.53 550 THR A O 1
ATOM 4203 N N . GLY A 1 551 ? 115.712 23.005 20.954 1.00 4.09 551 GLY A N 1
ATOM 4204 C CA . GLY A 1 551 ? 115.964 24.269 20.265 1.00 5.13 551 GLY A CA 1
ATOM 4205 C C . GLY A 1 551 ? 117.151 24.166 19.317 1.00 6.50 551 GLY A C 1
ATOM 4206 O O . GLY A 1 551 ? 118.033 23.325 19.617 1.00 6.58 551 GLY A O 1
ATOM 4207 N N . VAL A 1 552 ? 117.155 24.946 18.255 1.00 7.88 552 VAL A N 1
ATOM 4208 C CA . VAL A 1 552 ? 118.213 24.862 17.260 1.00 12.54 552 VAL A CA 1
ATOM 4209 C C . VAL A 1 552 ? 119.613 25.129 17.816 1.00 15.77 552 VAL A C 1
ATOM 4210 O O . VAL A 1 552 ? 120.574 24.437 17.441 1.00 15.85 552 VAL A O 1
ATOM 4214 N N . GLU A 1 553 ? 119.729 26.036 18.768 1.00 17.79 553 GLU A N 1
ATOM 4215 C CA . GLU A 1 553 ? 120.982 26.417 19.395 1.00 21.61 553 GLU A CA 1
ATOM 4216 C C . GLU A 1 553 ? 121.678 25.226 20.042 1.00 20.42 553 GLU A C 1
ATOM 4217 O O . GLU A 1 553 ? 122.907 25.193 20.086 1.00 19.03 553 GLU A O 1
ATOM 4223 N N . ASN A 1 554 ? 120.924 24.235 20.522 1.00 17.76 554 ASN A N 1
ATOM 4224 C CA . ASN A 1 554 ? 121.495 23.057 21.134 1.00 17.08 554 ASN A CA 1
ATOM 4225 C C . ASN A 1 554 ? 121.794 21.970 20.122 1.00 16.05 554 ASN A C 1
ATOM 4226 O O . ASN A 1 554 ? 122.364 20.959 20.525 1.00 16.64 554 ASN A O 1
ATOM 4231 N N . CYS A 1 555 ? 121.501 22.146 18.845 1.00 14.73 555 CYS A N 1
ATOM 4232 C CA . CYS A 1 555 ? 121.765 21.102 17.863 1.00 14.92 555 CYS A CA 1
ATOM 4233 C C . CYS A 1 555 ? 123.062 21.430 17.100 1.00 16.45 555 CYS A C 1
ATOM 4234 O O . CYS A 1 555 ? 123.071 21.849 15.947 1.00 15.65 555 CYS A O 1
ATOM 4237 N N . VAL A 1 556 ? 124.146 21.217 17.836 1.00 19.27 556 VAL A N 1
ATOM 4238 C CA . VAL A 1 556 ? 125.460 21.538 17.285 1.00 22.27 556 VAL A CA 1
ATOM 4239 C C . VAL A 1 556 ? 126.523 20.599 17.832 1.00 23.41 556 VAL A C 1
ATOM 4240 O O . VAL A 1 556 ? 126.128 19.735 18.653 1.00 22.30 556 VAL A O 1
ATOM 4253 N N . THR B 2 2 ? 124.051 27.122 35.027 1.00 5.97 2 THR B N 1
ATOM 4254 C CA . THR B 2 2 ? 123.552 25.913 35.574 1.00 5.30 2 THR B CA 1
ATOM 4255 C C . THR B 2 2 ? 122.979 26.248 36.940 1.00 5.24 2 THR B C 1
ATOM 4256 O O . THR B 2 2 ? 123.174 27.337 37.504 1.00 4.46 2 THR B O 1
ATOM 4260 N N . CYS B 2 3 ? 122.376 25.188 37.488 1.00 3.84 3 CYS B N 1
ATOM 4261 C CA . CYS B 2 3 ? 121.786 25.299 38.799 1.00 4.37 3 CYS B CA 1
ATOM 4262 C C . CYS B 2 3 ? 121.516 23.909 39.358 1.00 3.14 3 CYS B C 1
ATOM 4263 O O . CYS B 2 3 ? 121.631 22.957 38.582 1.00 7.01 3 CYS B O 1
ATOM 4266 N N . SER B 2 4 ? 121.113 23.773 40.592 1.00 3.94 4 SER B N 1
ATOM 4267 C CA . SER B 2 4 ? 120.761 22.489 41.147 1.00 6.58 4 SER B CA 1
ATOM 4268 C C . SER B 2 4 ? 119.469 22.617 41.967 1.00 7.33 4 SER B C 1
ATOM 4269 O O . SER B 2 4 ? 118.467 22.103 41.482 1.00 6.51 4 SER B O 1
ATOM 4272 N N . THR B 2 5 ? 119.553 23.137 43.183 1.00 6.67 5 THR B N 1
ATOM 4273 C CA . THR B 2 5 ? 118.386 23.208 44.041 1.00 10.34 5 THR B CA 1
ATOM 4274 C C . THR B 2 5 ? 117.639 24.539 44.013 1.00 8.98 5 THR B C 1
ATOM 4275 O O . THR B 2 5 ? 116.542 24.628 44.598 1.00 8.91 5 THR B O 1
ATOM 4279 N N . SER B 2 6 ? 118.107 25.537 43.292 1.00 5.70 6 SER B N 1
ATOM 4280 C CA . SER B 2 6 ? 117.401 26.823 43.306 1.00 7.10 6 SER B CA 1
ATOM 4281 C C . SER B 2 6 ? 117.592 27.581 42.021 1.00 6.82 6 SER B C 1
ATOM 4282 O O . SER B 2 6 ? 118.679 27.618 41.429 1.00 7.18 6 SER B O 1
ATOM 4285 N N . ASP B 2 7 ? 116.492 28.155 41.497 1.00 3.93 7 ASP B N 1
ATOM 4286 C CA . ASP B 2 7 ? 116.633 28.983 40.291 1.00 3.80 7 ASP B CA 1
ATOM 4287 C C . ASP B 2 7 ? 115.651 30.145 40.384 1.00 3.87 7 ASP B C 1
ATOM 4288 O O . ASP B 2 7 ? 115.186 30.335 41.544 1.00 3.96 7 ASP B O 1
ATOM 4293 N N . ASP B 2 8 ? 115.355 30.921 39.367 1.00 4.79 8 ASP B N 1
ATOM 4294 C CA . ASP B 2 8 ? 114.452 32.054 39.548 1.00 5.52 8 ASP B CA 1
ATOM 4295 C C . ASP B 2 8 ? 112.973 31.683 39.466 1.00 8.62 8 ASP B C 1
ATOM 4296 O O . ASP B 2 8 ? 112.114 32.591 39.356 1.00 10.78 8 ASP B O 1
ATOM 4301 N N . ALA B 2 9 ? 112.632 30.378 39.413 1.00 6.74 9 ALA B N 1
ATOM 4302 C CA . ALA B 2 9 ? 111.226 30.016 39.353 1.00 5.22 9 ALA B CA 1
ATOM 4303 C C . ALA B 2 9 ? 110.668 29.980 40.769 1.00 6.67 9 ALA B C 1
ATOM 4304 O O . ALA B 2 9 ? 111.300 29.497 41.725 1.00 5.41 9 ALA B O 1
ATOM 4306 N N . ASP B 2 10 ? 109.469 30.544 40.940 1.00 7.36 10 ASP B N 1
ATOM 4307 C CA . ASP B 2 10 ? 108.739 30.465 42.196 1.00 8.21 10 ASP B CA 1
ATOM 4308 C C . ASP B 2 10 ? 108.011 29.103 42.123 1.00 8.37 10 ASP B C 1
ATOM 4309 O O . ASP B 2 10 ? 106.814 29.029 41.836 1.00 5.40 10 ASP B O 1
ATOM 4314 N N . ASP B 2 11 ? 108.760 28.038 42.412 1.00 7.63 11 ASP B N 1
ATOM 4315 C CA . ASP B 2 11 ? 108.322 26.655 42.338 1.00 6.79 11 ASP B CA 1
ATOM 4316 C C . ASP B 2 11 ? 108.904 25.927 43.532 1.00 7.26 11 ASP B C 1
ATOM 4317 O O . ASP B 2 11 ? 110.113 25.955 43.741 1.00 8.04 11 ASP B O 1
ATOM 4322 N N . PRO B 2 12 ? 108.122 25.265 44.382 1.00 6.70 12 PRO B N 1
ATOM 4323 C CA . PRO B 2 12 ? 108.574 24.514 45.507 1.00 5.13 12 PRO B CA 1
ATOM 4324 C C . PRO B 2 12 ? 109.518 23.361 45.158 1.00 3.55 12 PRO B C 1
ATOM 4325 O O . PRO B 2 12 ? 110.272 22.902 46.017 1.00 4.24 12 PRO B O 1
ATOM 4329 N N . THR B 2 13 ? 109.456 22.829 43.961 1.00 3.76 13 THR B N 1
ATOM 4330 C CA . THR B 2 13 ? 110.340 21.721 43.586 1.00 5.19 13 THR B CA 1
ATOM 4331 C C . THR B 2 13 ? 111.651 22.284 43.032 1.00 5.37 13 THR B C 1
ATOM 4332 O O . THR B 2 13 ? 111.604 23.044 42.078 1.00 4.78 13 THR B O 1
ATOM 4336 N N . PRO B 2 14 ? 112.764 21.805 43.546 1.00 7.50 14 PRO B N 1
ATOM 4337 C CA . PRO B 2 14 ? 114.067 22.175 43.033 1.00 8.04 14 PRO B CA 1
ATOM 4338 C C . PRO B 2 14 ? 114.173 21.778 41.571 1.00 7.74 14 PRO B C 1
ATOM 4339 O O . PRO B 2 14 ? 113.648 20.764 41.129 1.00 7.14 14 PRO B O 1
ATOM 4343 N N . PRO B 2 15 ? 114.870 22.582 40.763 1.00 5.89 15 PRO B N 1
ATOM 4344 C CA . PRO B 2 15 ? 115.076 22.334 39.360 1.00 5.30 15 PRO B CA 1
ATOM 4345 C C . PRO B 2 15 ? 115.488 20.887 39.062 1.00 6.78 15 PRO B C 1
ATOM 4346 O O . PRO B 2 15 ? 115.040 20.295 38.067 1.00 4.70 15 PRO B O 1
ATOM 4350 N N . ASN B 2 16 ? 116.422 20.380 39.885 1.00 6.50 16 ASN B N 1
ATOM 4351 C CA . ASN B 2 16 ? 116.978 19.064 39.703 1.00 8.66 16 ASN B CA 1
ATOM 4352 C C . ASN B 2 16 ? 116.045 17.949 40.154 1.00 8.91 16 ASN B C 1
ATOM 4353 O O . ASN B 2 16 ? 116.522 16.805 40.052 1.00 7.33 16 ASN B O 1
ATOM 4358 N N . GLU B 2 17 ? 114.865 18.257 40.695 1.00 8.32 17 GLU B N 1
ATOM 4359 C CA . GLU B 2 17 ? 113.876 17.226 40.981 1.00 8.32 17 GLU B CA 1
ATOM 4360 C C . GLU B 2 17 ? 112.651 17.397 40.060 1.00 9.94 17 GLU B C 1
ATOM 4361 O O . GLU B 2 17 ? 111.782 16.524 40.070 1.00 8.38 17 GLU B O 1
ATOM 4367 N N . ARG B 2 18 ? 112.550 18.458 39.233 1.00 7.81 18 ARG B N 1
ATOM 4368 C CA . ARG B 2 18 ? 111.376 18.671 38.398 1.00 7.19 18 ARG B CA 1
ATOM 4369 C C . ARG B 2 18 ? 111.258 17.597 37.322 1.00 8.68 18 ARG B C 1
ATOM 4370 O O . ARG B 2 18 ? 110.124 17.203 36.961 1.00 9.16 18 ARG B O 1
ATOM 4378 N N . ASP B 2 19 ? 112.372 17.129 36.793 1.00 5.55 19 ASP B N 1
ATOM 4379 C CA . ASP B 2 19 ? 112.344 16.017 35.825 1.00 6.38 19 ASP B CA 1
ATOM 4380 C C . ASP B 2 19 ? 111.834 14.758 36.525 1.00 6.75 19 ASP B C 1
ATOM 4381 O O . ASP B 2 19 ? 110.973 14.044 35.988 1.00 9.17 19 ASP B O 1
ATOM 4386 N N . ASP B 2 20 ? 112.304 14.449 37.731 1.00 8.78 20 ASP B N 1
ATOM 4387 C CA . ASP B 2 20 ? 111.893 13.295 38.505 1.00 8.74 20 ASP B CA 1
ATOM 4388 C C . ASP B 2 20 ? 110.398 13.288 38.821 1.00 9.70 20 ASP B C 1
ATOM 4389 O O . ASP B 2 20 ? 109.744 12.251 38.729 1.00 7.87 20 ASP B O 1
ATOM 4394 N N . GLU B 2 21 ? 109.899 14.431 39.334 1.00 7.71 21 GLU B N 1
ATOM 4395 C CA . GLU B 2 21 ? 108.508 14.581 39.667 1.00 7.70 21 GLU B CA 1
ATOM 4396 C C . GLU B 2 21 ? 107.612 14.416 38.435 1.00 6.44 21 GLU B C 1
ATOM 4397 O O . GLU B 2 21 ? 106.529 13.838 38.651 1.00 7.33 21 GLU B O 1
ATOM 4403 N N . ALA B 2 22 ? 108.028 14.848 37.257 1.00 4.06 22 ALA B N 1
ATOM 4404 C CA . ALA B 2 22 ? 107.161 14.645 36.091 1.00 6.40 22 ALA B CA 1
ATOM 4405 C C . ALA B 2 22 ? 107.132 13.157 35.718 1.00 7.30 22 ALA B C 1
ATOM 4406 O O . ALA B 2 22 ? 106.078 12.582 35.361 1.00 6.51 22 ALA B O 1
ATOM 4408 N N . PHE B 2 23 ? 108.284 12.481 35.850 1.00 6.39 23 PHE B N 1
ATOM 4409 C CA . PHE B 2 23 ? 108.304 11.041 35.515 1.00 5.88 23 PHE B CA 1
ATOM 4410 C C . PHE B 2 23 ? 107.438 10.312 36.519 1.00 5.65 23 PHE B C 1
ATOM 4411 O O . PHE B 2 23 ? 106.603 9.480 36.150 1.00 7.08 23 PHE B O 1
ATOM 4419 N N . ALA B 2 24 ? 107.518 10.605 37.813 1.00 5.50 24 ALA B N 1
ATOM 4420 C CA . ALA B 2 24 ? 106.748 9.919 38.823 1.00 6.40 24 ALA B CA 1
ATOM 4421 C C . ALA B 2 24 ? 105.248 10.060 38.561 1.00 6.90 24 ALA B C 1
ATOM 4422 O O . ALA B 2 24 ? 104.484 9.149 38.819 1.00 6.32 24 ALA B O 1
ATOM 4424 N N . SER B 2 25 ? 104.780 11.239 38.176 1.00 7.37 25 SER B N 1
ATOM 4425 C CA . SER B 2 25 ? 103.355 11.498 38.012 1.00 6.89 25 SER B CA 1
ATOM 4426 C C . SER B 2 25 ? 102.847 10.735 36.801 1.00 5.84 25 SER B C 1
ATOM 4427 O O . SER B 2 25 ? 101.763 10.150 36.826 1.00 8.87 25 SER B O 1
ATOM 4430 N N . ARG B 2 26 ? 103.635 10.703 35.750 1.00 5.86 26 ARG B N 1
ATOM 4431 C CA . ARG B 2 26 ? 103.302 10.014 34.523 1.00 7.01 26 ARG B CA 1
ATOM 4432 C C . ARG B 2 26 ? 103.268 8.493 34.694 1.00 8.41 26 ARG B C 1
ATOM 4433 O O . ARG B 2 26 ? 102.379 7.852 34.115 1.00 6.86 26 ARG B O 1
ATOM 4441 N N . VAL B 2 27 ? 104.192 7.948 35.479 1.00 6.31 27 VAL B N 1
ATOM 4442 C CA . VAL B 2 27 ? 104.186 6.512 35.761 1.00 8.07 27 VAL B CA 1
ATOM 4443 C C . VAL B 2 27 ? 102.953 6.171 36.596 1.00 8.05 27 VAL B C 1
ATOM 4444 O O . VAL B 2 27 ? 102.279 5.155 36.359 1.00 7.00 27 VAL B O 1
ATOM 4448 N N . ALA B 2 28 ? 102.643 7.017 37.594 1.00 6.00 28 ALA B N 1
ATOM 4449 C CA . ALA B 2 28 ? 101.475 6.745 38.416 1.00 7.40 28 ALA B CA 1
ATOM 4450 C C . ALA B 2 28 ? 100.182 6.793 37.585 1.00 9.09 28 ALA B C 1
ATOM 4451 O O . ALA B 2 28 ? 99.248 6.011 37.849 1.00 9.12 28 ALA B O 1
ATOM 4453 N N . ALA B 2 29 ? 100.106 7.688 36.610 1.00 7.77 29 ALA B N 1
ATOM 4454 C CA . ALA B 2 29 ? 98.935 7.832 35.755 1.00 9.02 29 ALA B CA 1
ATOM 4455 C C . ALA B 2 29 ? 98.831 6.627 34.820 1.00 9.98 29 ALA B C 1
ATOM 4456 O O . ALA B 2 29 ? 97.757 6.053 34.602 1.00 10.67 29 ALA B O 1
ATOM 4458 N N . ALA B 2 30 ? 99.962 6.205 34.245 1.00 8.71 30 ALA B N 1
ATOM 4459 C CA . ALA B 2 30 ? 99.975 5.055 33.373 1.00 8.27 30 ALA B CA 1
ATOM 4460 C C . ALA B 2 30 ? 99.611 3.810 34.203 1.00 10.25 30 ALA B C 1
ATOM 4461 O O . ALA B 2 30 ? 98.954 2.934 33.638 1.00 11.40 30 ALA B O 1
ATOM 4463 N N . LYS B 2 31 ? 100.083 3.740 35.430 1.00 9.68 31 LYS B N 1
ATOM 4464 C CA . LYS B 2 31 ? 99.803 2.597 36.288 1.00 11.55 31 LYS B CA 1
ATOM 4465 C C . LYS B 2 31 ? 98.313 2.511 36.661 1.00 9.95 31 LYS B C 1
ATOM 4466 O O . LYS B 2 31 ? 97.733 1.438 36.857 1.00 7.66 31 LYS B O 1
ATOM 4472 N N . ARG B 2 32 ? 97.674 3.660 36.827 1.00 7.28 32 ARG B N 1
ATOM 4473 C CA . ARG B 2 32 ? 96.237 3.705 37.114 1.00 7.99 32 ARG B CA 1
ATOM 4474 C C . ARG B 2 32 ? 95.469 3.180 35.910 1.00 6.37 32 ARG B C 1
ATOM 4475 O O . ARG B 2 32 ? 94.514 2.418 36.103 1.00 6.64 32 ARG B O 1
ATOM 4483 N N . GLU B 2 33 ? 95.892 3.500 34.699 1.00 4.29 33 GLU B N 1
ATOM 4484 C CA . GLU B 2 33 ? 95.342 2.969 33.479 1.00 6.15 33 GLU B CA 1
ATOM 4485 C C . GLU B 2 33 ? 95.626 1.440 33.373 1.00 8.67 33 GLU B C 1
ATOM 4486 O O . GLU B 2 33 ? 94.736 0.678 32.948 1.00 6.58 33 GLU B O 1
ATOM 4492 N N . LEU B 2 34 ? 96.821 0.984 33.749 1.00 6.37 34 LEU B N 1
ATOM 4493 C CA . LEU B 2 34 ? 97.136 -0.445 33.725 1.00 8.69 34 LEU B CA 1
ATOM 4494 C C . LEU B 2 34 ? 96.178 -1.233 34.627 1.00 8.75 34 LEU B C 1
ATOM 4495 O O . LEU B 2 34 ? 95.507 -2.164 34.197 1.00 9.14 34 LEU B O 1
ATOM 4500 N N . GLU B 2 35 ? 96.112 -0.840 35.889 1.00 8.58 35 GLU B N 1
ATOM 4501 C CA . GLU B 2 35 ? 95.292 -1.495 36.874 1.00 11.93 35 GLU B CA 1
ATOM 4502 C C . GLU B 2 35 ? 93.800 -1.316 36.619 1.00 13.02 35 GLU B C 1
ATOM 4503 O O . GLU B 2 35 ? 93.049 -2.266 36.845 1.00 12.05 35 GLU B O 1
ATOM 4509 N N . GLY B 2 36 ? 93.353 -0.195 36.060 1.00 11.28 36 GLY B N 1
ATOM 4510 C CA . GLY B 2 36 ? 91.919 -0.033 35.799 1.00 9.90 36 GLY B CA 1
ATOM 4511 C C . GLY B 2 36 ? 91.529 -0.776 34.525 1.00 9.44 36 GLY B C 1
ATOM 4512 O O . GLY B 2 36 ? 90.341 -1.036 34.295 1.00 10.42 36 GLY B O 1
ATOM 4513 N N . THR B 2 37 ? 92.447 -1.032 33.612 1.00 8.87 37 THR B N 1
ATOM 4514 C CA . THR B 2 37 ? 92.140 -1.676 32.336 1.00 9.01 37 THR B CA 1
ATOM 4515 C C . THR B 2 37 ? 92.056 -3.189 32.496 1.00 9.83 37 THR B C 1
ATOM 4516 O O . THR B 2 37 ? 90.988 -3.766 32.296 1.00 7.95 37 THR B O 1
ATOM 4520 N N . GLY B 2 38 ? 93.129 -3.820 32.960 1.00 11.26 38 GLY B N 1
ATOM 4521 C CA . GLY B 2 38 ? 93.091 -5.290 33.135 1.00 9.55 38 GLY B CA 1
ATOM 4522 C C . GLY B 2 38 ? 92.970 -5.943 31.754 1.00 9.00 38 GLY B C 1
ATOM 4523 O O . GLY B 2 38 ? 93.421 -5.448 30.712 1.00 7.96 38 GLY B O 1
ATOM 4524 N N . THR B 2 39 ? 92.341 -7.137 31.757 1.00 7.24 39 THR B N 1
ATOM 4525 C CA . THR B 2 39 ? 92.175 -7.867 30.496 1.00 6.71 39 THR B CA 1
ATOM 4526 C C . THR B 2 39 ? 90.860 -7.403 29.887 1.00 7.51 39 THR B C 1
ATOM 4527 O O . THR B 2 39 ? 89.839 -7.507 30.570 1.00 9.12 39 THR B O 1
ATOM 4531 N N . VAL B 2 40 ? 90.848 -6.955 28.650 1.00 6.14 40 VAL B N 1
ATOM 4532 C CA . VAL B 2 40 ? 89.643 -6.490 28.007 1.00 6.89 40 VAL B CA 1
ATOM 4533 C C . VAL B 2 40 ? 89.446 -7.397 26.799 1.00 7.35 40 VAL B C 1
ATOM 4534 O O . VAL B 2 40 ? 90.300 -7.424 25.937 1.00 4.14 40 VAL B O 1
ATOM 4538 N N . CYS B 2 41 ? 88.291 -8.078 26.765 1.00 8.05 41 CYS B N 1
ATOM 4539 C CA . CYS B 2 41 ? 88.064 -9.011 25.646 1.00 8.54 41 CYS B CA 1
ATOM 4540 C C . CYS B 2 41 ? 87.297 -8.426 24.498 1.00 9.02 41 CYS B C 1
ATOM 4541 O O . CYS B 2 41 ? 86.157 -8.012 24.718 1.00 10.36 41 CYS B O 1
ATOM 4544 N N . GLN B 2 42 ? 87.843 -8.358 23.294 1.00 8.66 42 GLN B N 1
ATOM 4545 C CA . GLN B 2 42 ? 87.162 -7.852 22.128 1.00 9.81 42 GLN B CA 1
ATOM 4546 C C . GLN B 2 42 ? 86.320 -8.971 21.494 1.00 11.89 42 GLN B C 1
ATOM 4547 O O . GLN B 2 42 ? 86.850 -9.976 21.001 1.00 9.71 42 GLN B O 1
ATOM 4553 N N . ILE B 2 43 ? 84.993 -8.782 21.502 1.00 10.66 43 ILE B N 1
ATOM 4554 C CA . ILE B 2 43 ? 84.082 -9.795 20.983 1.00 9.02 43 ILE B CA 1
ATOM 4555 C C . ILE B 2 43 ? 83.297 -9.343 19.774 1.00 8.23 43 ILE B C 1
ATOM 4556 O O . ILE B 2 43 ? 82.585 -8.331 19.904 1.00 6.46 43 ILE B O 1
ATOM 4561 N N . ASN B 2 44 ? 83.388 -10.018 18.631 1.00 6.34 44 ASN B N 1
ATOM 4562 C CA . ASN B 2 44 ? 82.548 -9.611 17.499 1.00 8.07 44 ASN B CA 1
ATOM 4563 C C . ASN B 2 44 ? 81.359 -10.566 17.416 1.00 10.13 44 ASN B C 1
ATOM 4564 O O . ASN B 2 44 ? 81.195 -11.419 18.309 1.00 8.65 44 ASN B O 1
ATOM 4569 N N . ASN B 2 45 ? 80.506 -10.467 16.402 1.00 10.85 45 ASN B N 1
ATOM 4570 C CA . ASN B 2 45 ? 79.303 -11.302 16.372 1.00 11.36 45 ASN B CA 1
ATOM 4571 C C . ASN B 2 45 ? 79.536 -12.749 15.948 1.00 13.40 45 ASN B C 1
ATOM 4572 O O . ASN B 2 45 ? 78.615 -13.569 15.964 1.00 11.92 45 ASN B O 1
ATOM 4577 N N . GLY B 2 46 ? 80.757 -13.075 15.530 1.00 13.89 46 GLY B N 1
ATOM 4578 C CA . GLY B 2 46 ? 81.182 -14.384 15.144 1.00 13.38 46 GLY B CA 1
ATOM 4579 C C . GLY B 2 46 ? 80.733 -14.835 13.783 1.00 14.62 46 GLY B C 1
ATOM 4580 O O . GLY B 2 46 ? 81.188 -15.925 13.424 1.00 14.01 46 GLY B O 1
ATOM 4581 N N . GLU B 2 47 ? 79.974 -14.066 12.987 1.00 12.48 47 GLU B N 1
ATOM 4582 C CA . GLU B 2 47 ? 79.522 -14.622 11.710 1.00 10.84 47 GLU B CA 1
ATOM 4583 C C . GLU B 2 47 ? 80.699 -14.748 10.764 1.00 12.64 47 GLU B C 1
ATOM 4584 O O . GLU B 2 47 ? 81.638 -13.938 10.799 1.00 10.11 47 GLU B O 1
ATOM 4590 N N . THR B 2 48 ? 80.656 -15.749 9.871 1.00 10.54 48 THR B N 1
ATOM 4591 C CA . THR B 2 48 ? 81.794 -15.959 8.984 1.00 11.32 48 THR B CA 1
ATOM 4592 C C . THR B 2 48 ? 81.503 -15.542 7.560 1.00 11.32 48 THR B C 1
ATOM 4593 O O . THR B 2 48 ? 82.437 -15.382 6.779 1.00 12.53 48 THR B O 1
ATOM 4597 N N . ASP B 2 49 ? 80.252 -15.326 7.189 1.00 11.35 49 ASP B N 1
ATOM 4598 C CA . ASP B 2 49 ? 79.897 -14.966 5.813 1.00 11.04 49 ASP B CA 1
ATOM 4599 C C . ASP B 2 49 ? 80.642 -13.735 5.337 1.00 11.73 49 ASP B C 1
ATOM 4600 O O . ASP B 2 49 ? 80.524 -12.681 5.970 1.00 11.12 49 ASP B O 1
ATOM 4605 N N . LEU B 2 50 ? 81.292 -13.772 4.181 1.00 9.08 50 LEU B N 1
ATOM 4606 C CA . LEU B 2 50 ? 82.048 -12.645 3.691 1.00 10.46 50 LEU B CA 1
ATOM 4607 C C . LEU B 2 50 ? 81.183 -11.478 3.211 1.00 11.90 50 LEU B C 1
ATOM 4608 O O . LEU B 2 50 ? 81.664 -10.335 3.161 1.00 10.25 50 LEU B O 1
ATOM 4613 N N . ALA B 2 51 ? 79.924 -11.743 2.869 1.00 9.47 51 ALA B N 1
ATOM 4614 C CA . ALA B 2 51 ? 78.954 -10.739 2.494 1.00 8.90 51 ALA B CA 1
ATOM 4615 C C . ALA B 2 51 ? 78.710 -9.759 3.646 1.00 7.65 51 ALA B C 1
ATOM 4616 O O . ALA B 2 51 ? 78.335 -8.624 3.361 1.00 8.22 51 ALA B O 1
ATOM 4618 N N . ALA B 2 52 ? 78.895 -10.169 4.885 1.00 6.48 52 ALA B N 1
ATOM 4619 C CA . ALA B 2 52 ? 78.724 -9.356 6.049 1.00 6.61 52 ALA B CA 1
ATOM 4620 C C . ALA B 2 52 ? 79.997 -8.655 6.536 1.00 6.30 52 ALA B C 1
ATOM 4621 O O . ALA B 2 52 ? 79.955 -8.127 7.635 1.00 5.86 52 ALA B O 1
ATOM 4623 N N . LYS B 2 53 ? 81.049 -8.608 5.749 1.00 7.11 53 LYS B N 1
ATOM 4624 C CA . LYS B 2 53 ? 82.311 -8.020 6.106 1.00 7.18 53 LYS B CA 1
ATOM 4625 C C . LYS B 2 53 ? 82.644 -6.900 5.134 1.00 5.88 53 LYS B C 1
ATOM 4626 O O . LYS B 2 53 ? 82.164 -6.946 4.018 1.00 4.55 53 LYS B O 1
ATOM 4632 N N . PHE B 2 54 ? 83.436 -5.936 5.635 1.00 5.41 54 PHE B N 1
ATOM 4633 C CA . PHE B 2 54 ? 83.916 -4.875 4.750 1.00 4.35 54 PHE B CA 1
ATOM 4634 C C . PHE B 2 54 ? 84.969 -5.362 3.761 1.00 4.91 54 PHE B C 1
ATOM 4635 O O . PHE B 2 54 ? 85.950 -5.989 4.192 1.00 5.34 54 PHE B O 1
ATOM 4643 N N . HIS B 2 55 ? 84.874 -5.026 2.478 1.00 4.99 55 HIS B N 1
ATOM 4644 C CA . HIS B 2 55 ? 85.912 -5.310 1.516 1.00 7.47 55 HIS B CA 1
ATOM 4645 C C . HIS B 2 55 ? 85.803 -4.367 0.327 1.00 6.89 55 HIS B C 1
ATOM 4646 O O . HIS B 2 55 ? 86.175 -4.653 -0.830 1.00 7.51 55 HIS B O 1
ATOM 4653 N N . LYS B 2 56 ? 85.348 -3.119 0.596 1.00 6.70 56 LYS B N 1
ATOM 4654 C CA . LYS B 2 56 ? 85.240 -2.147 -0.479 1.00 5.98 56 LYS B CA 1
ATOM 4655 C C . LYS B 2 56 ? 86.652 -1.849 -1.044 1.00 6.56 56 LYS B C 1
ATOM 4656 O O . LYS B 2 56 ? 87.580 -1.705 -0.254 1.00 7.01 56 LYS B O 1
ATOM 4662 N N . SER B 2 57 ? 86.807 -1.745 -2.315 1.00 5.37 57 SER B N 1
ATOM 4663 C CA . SER B 2 57 ? 88.001 -1.467 -3.084 1.00 7.78 57 SER B CA 1
ATOM 4664 C C . SER B 2 57 ? 88.752 -2.749 -3.472 1.00 7.28 57 SER B C 1
ATOM 4665 O O . SER B 2 57 ? 89.567 -2.709 -4.411 1.00 6.33 57 SER B O 1
ATOM 4668 N N . LEU B 2 58 ? 88.454 -3.891 -2.855 1.00 9.26 58 LEU B N 1
ATOM 4669 C CA . LEU B 2 58 ? 89.121 -5.114 -3.317 1.00 8.35 58 LEU B CA 1
ATOM 4670 C C . LEU B 2 58 ? 88.382 -5.628 -4.555 1.00 9.73 58 LEU B C 1
ATOM 4671 O O . LEU B 2 58 ? 87.315 -5.156 -4.929 1.00 8.98 58 LEU B O 1
ATOM 4676 N N . PRO B 2 59 ? 88.988 -6.624 -5.208 1.00 10.49 59 PRO B N 1
ATOM 4677 C CA . PRO B 2 59 ? 88.407 -7.224 -6.390 1.00 9.57 59 PRO B CA 1
ATOM 4678 C C . PRO B 2 59 ? 87.145 -7.972 -5.974 1.00 8.18 59 PRO B C 1
ATOM 4679 O O . PRO B 2 59 ? 87.149 -8.607 -4.922 1.00 7.84 59 PRO B O 1
ATOM 4683 N N . HIS B 2 60 ? 86.100 -7.894 -6.759 1.00 8.21 60 HIS B N 1
ATOM 4684 C CA . HIS B 2 60 ? 84.886 -8.648 -6.500 1.00 9.66 60 HIS B CA 1
ATOM 4685 C C . HIS B 2 60 ? 84.492 -9.373 -7.801 1.00 10.92 60 HIS B C 1
ATOM 4686 O O . HIS B 2 60 ? 84.808 -8.859 -8.881 1.00 10.89 60 HIS B O 1
ATOM 4693 N N . ASP B 2 61 ? 83.685 -10.438 -7.688 1.00 12.10 61 ASP B N 1
ATOM 4694 C CA . ASP B 2 61 ? 83.193 -11.057 -8.928 1.00 13.84 61 ASP B CA 1
ATOM 4695 C C . ASP B 2 61 ? 82.031 -10.191 -9.411 1.00 14.75 61 ASP B C 1
ATOM 4696 O O . ASP B 2 61 ? 81.730 -9.187 -8.744 1.00 15.55 61 ASP B O 1
ATOM 4701 N N . ASP B 2 62 ? 81.296 -10.605 -10.445 1.00 14.80 62 ASP B N 1
ATOM 4702 C CA . ASP B 2 62 ? 80.188 -9.812 -10.938 1.00 15.58 62 ASP B CA 1
ATOM 4703 C C . ASP B 2 62 ? 78.921 -9.852 -10.101 1.00 13.18 62 ASP B C 1
ATOM 4704 O O . ASP B 2 62 ? 77.974 -9.182 -10.524 1.00 12.52 62 ASP B O 1
ATOM 4709 N N . LEU B 2 63 ? 78.886 -10.569 -9.001 1.00 10.13 63 LEU B N 1
ATOM 4710 C CA . LEU B 2 63 ? 77.788 -10.524 -8.070 1.00 10.74 63 LEU B CA 1
ATOM 4711 C C . LEU B 2 63 ? 78.193 -9.727 -6.835 1.00 9.33 63 LEU B C 1
ATOM 4712 O O . LEU B 2 63 ? 77.553 -9.833 -5.780 1.00 7.99 63 LEU B O 1
ATOM 4717 N N . GLY B 2 64 ? 79.348 -9.049 -6.897 1.00 10.32 64 GLY B N 1
ATOM 4718 C CA . GLY B 2 64 ? 79.829 -8.259 -5.762 1.00 8.67 64 GLY B CA 1
ATOM 4719 C C . GLY B 2 64 ? 80.381 -9.076 -4.626 1.00 8.51 64 GLY B C 1
ATOM 4720 O O . GLY B 2 64 ? 80.449 -8.571 -3.487 1.00 9.58 64 GLY B O 1
ATOM 4721 N N . GLN B 2 65 ? 80.757 -10.335 -4.860 1.00 8.50 65 GLN B N 1
ATOM 4722 C CA . GLN B 2 65 ? 81.320 -11.197 -3.835 1.00 8.44 65 GLN B CA 1
ATOM 4723 C C . GLN B 2 65 ? 82.833 -11.034 -3.853 1.00 8.75 65 GLN B C 1
ATOM 4724 O O . GLN B 2 65 ? 83.401 -11.047 -4.953 1.00 10.72 65 GLN B O 1
ATOM 4730 N N . VAL B 2 66 ? 83.402 -10.941 -2.663 1.00 10.12 66 VAL B N 1
ATOM 4731 C CA . VAL B 2 66 ? 84.838 -10.620 -2.575 1.00 10.36 66 VAL B CA 1
ATOM 4732 C C . VAL B 2 66 ? 85.724 -11.786 -3.026 1.00 12.07 66 VAL B C 1
ATOM 4733 O O . VAL B 2 66 ? 85.408 -12.941 -2.715 1.00 9.83 66 VAL B O 1
ATOM 4737 N N . ASP B 2 67 ? 86.782 -11.426 -3.744 1.00 12.85 67 ASP B N 1
ATOM 4738 C CA . ASP B 2 67 ? 87.766 -12.468 -4.112 1.00 14.92 67 ASP B CA 1
ATOM 4739 C C . ASP B 2 67 ? 88.330 -13.007 -2.805 1.00 14.32 67 ASP B C 1
ATOM 4740 O O . ASP B 2 67 ? 88.816 -12.243 -1.961 1.00 13.58 67 ASP B O 1
ATOM 4745 N N . ALA B 2 68 ? 88.316 -14.316 -2.578 1.00 11.95 68 ALA B N 1
ATOM 4746 C CA . ALA B 2 68 ? 88.784 -14.882 -1.328 1.00 12.99 68 ALA B CA 1
ATOM 4747 C C . ALA B 2 68 ? 90.240 -14.602 -0.948 1.00 12.56 68 ALA B C 1
ATOM 4748 O O . ALA B 2 68 ? 90.513 -14.414 0.246 1.00 11.99 68 ALA B O 1
ATOM 4750 N N . ASP B 2 69 ? 91.162 -14.676 -1.906 1.00 12.05 69 ASP B N 1
ATOM 4751 C CA . ASP B 2 69 ? 92.568 -14.454 -1.546 1.00 12.50 69 ASP B CA 1
ATOM 4752 C C . ASP B 2 69 ? 92.818 -12.964 -1.238 1.00 11.49 69 ASP B C 1
ATOM 4753 O O . ASP B 2 69 ? 93.644 -12.655 -0.402 1.00 10.20 69 ASP B O 1
ATOM 4758 N N . ALA B 2 70 ? 92.135 -12.083 -1.969 1.00 9.84 70 ALA B N 1
ATOM 4759 C CA . ALA B 2 70 ? 92.279 -10.643 -1.664 1.00 11.68 70 ALA B CA 1
ATOM 4760 C C . ALA B 2 70 ? 91.845 -10.395 -0.234 1.00 12.05 70 ALA B C 1
ATOM 4761 O O . ALA B 2 70 ? 92.518 -9.769 0.590 1.00 13.15 70 ALA B O 1
ATOM 4763 N N . PHE B 2 71 ? 90.698 -10.977 0.170 1.00 12.26 71 PHE B N 1
ATOM 4764 C CA . PHE B 2 71 ? 90.243 -10.773 1.546 1.00 11.26 71 PHE B CA 1
ATOM 4765 C C . PHE B 2 71 ? 91.239 -11.275 2.565 1.00 12.17 71 PHE B C 1
ATOM 4766 O O . PHE B 2 71 ? 91.421 -10.654 3.630 1.00 11.99 71 PHE B O 1
ATOM 4774 N N . ALA B 2 72 ? 91.888 -12.434 2.365 1.00 11.09 72 ALA B N 1
ATOM 4775 C CA . ALA B 2 72 ? 92.906 -12.894 3.315 1.00 11.39 72 ALA B CA 1
ATOM 4776 C C . ALA B 2 72 ? 94.103 -11.911 3.258 1.00 10.64 72 ALA B C 1
ATOM 4777 O O . ALA B 2 72 ? 94.680 -11.636 4.304 1.00 11.88 72 ALA B O 1
ATOM 4779 N N . ALA B 2 73 ? 94.422 -11.327 2.107 1.00 10.15 73 ALA B N 1
ATOM 4780 C CA . ALA B 2 73 ? 95.472 -10.297 2.083 1.00 12.52 73 ALA B CA 1
ATOM 4781 C C . ALA B 2 73 ? 95.066 -9.079 2.933 1.00 13.17 73 ALA B C 1
ATOM 4782 O O . ALA B 2 73 ? 95.880 -8.480 3.653 1.00 11.86 73 ALA B O 1
ATOM 4784 N N . LEU B 2 74 ? 93.772 -8.690 2.879 1.00 12.68 74 LEU B N 1
ATOM 4785 C CA . LEU B 2 74 ? 93.290 -7.569 3.709 1.00 10.62 74 LEU B CA 1
ATOM 4786 C C . LEU B 2 74 ? 93.339 -7.906 5.172 1.00 10.85 74 LEU B C 1
ATOM 4787 O O . LEU B 2 74 ? 93.751 -7.074 6.010 1.00 12.41 74 LEU B O 1
ATOM 4792 N N . GLU B 2 75 ? 92.982 -9.140 5.574 1.00 10.72 75 GLU B N 1
ATOM 4793 C CA . GLU B 2 75 ? 93.110 -9.519 6.977 1.00 11.99 75 GLU B CA 1
ATOM 4794 C C . GLU B 2 75 ? 94.572 -9.447 7.468 1.00 10.99 75 GLU B C 1
ATOM 4795 O O . GLU B 2 75 ? 94.834 -9.173 8.645 1.00 10.71 75 GLU B O 1
ATOM 4801 N N . ASP B 2 76 ? 95.504 -9.822 6.620 1.00 12.03 76 ASP B N 1
ATOM 4802 C CA . ASP B 2 76 ? 96.930 -9.779 6.996 1.00 14.03 76 ASP B CA 1
ATOM 4803 C C . ASP B 2 76 ? 97.366 -8.316 7.153 1.00 11.91 76 ASP B C 1
ATOM 4804 O O . ASP B 2 76 ? 98.093 -7.958 8.091 1.00 9.73 76 ASP B O 1
ATOM 4809 N N . CYS B 2 77 ? 96.846 -7.465 6.278 1.00 10.79 77 CYS B N 1
ATOM 4810 C CA . CYS B 2 77 ? 97.096 -6.014 6.352 1.00 11.01 77 CYS B CA 1
ATOM 4811 C C . CYS B 2 77 ? 96.564 -5.434 7.656 1.00 10.40 77 CYS B C 1
ATOM 4812 O O . CYS B 2 77 ? 97.301 -4.805 8.460 1.00 8.94 77 CYS B O 1
ATOM 4815 N N . ILE B 2 78 ? 95.336 -5.818 8.027 1.00 9.23 78 ILE B N 1
ATOM 4816 C CA . ILE B 2 78 ? 94.744 -5.380 9.281 1.00 7.86 78 ILE B CA 1
ATOM 4817 C C . ILE B 2 78 ? 95.503 -5.839 10.500 1.00 8.56 78 ILE B C 1
ATOM 4818 O O . ILE B 2 78 ? 95.627 -5.095 11.484 1.00 5.14 78 ILE B O 1
ATOM 4823 N N . LEU B 2 79 ? 95.912 -7.110 10.522 1.00 8.15 79 LEU B N 1
ATOM 4824 C CA . LEU B 2 79 ? 96.607 -7.669 11.659 1.00 8.87 79 LEU B CA 1
ATOM 4825 C C . LEU B 2 79 ? 98.003 -7.134 11.964 1.00 8.41 79 LEU B C 1
ATOM 4826 O O . LEU B 2 79 ? 98.339 -7.092 13.159 1.00 8.48 79 LEU B O 1
ATOM 4831 N N . ASN B 2 80 ? 98.815 -6.839 10.968 1.00 9.11 80 ASN B N 1
ATOM 4832 C CA . ASN B 2 80 ? 100.236 -6.592 11.191 1.00 11.38 80 ASN B CA 1
ATOM 4833 C C . ASN B 2 80 ? 100.793 -5.193 11.366 1.00 13.34 80 ASN B C 1
ATOM 4834 O O . ASN B 2 80 ? 102.021 -5.104 11.591 1.00 11.66 80 ASN B O 1
ATOM 4839 N N . GLY B 2 81 ? 99.990 -4.130 11.277 1.00 11.39 81 GLY B N 1
ATOM 4840 C CA . GLY B 2 81 ? 100.489 -2.783 11.522 1.00 11.74 81 GLY B CA 1
ATOM 4841 C C . GLY B 2 81 ? 101.694 -2.436 10.659 1.00 11.80 81 GLY B C 1
ATOM 4842 O O . GLY B 2 81 ? 102.584 -1.731 11.107 1.00 14.34 81 GLY B O 1
ATOM 4843 N N . ASP B 2 82 ? 101.679 -2.844 9.411 1.00 10.91 82 ASP B N 1
ATOM 4844 C CA . ASP B 2 82 ? 102.764 -2.746 8.477 1.00 11.20 82 ASP B CA 1
ATOM 4845 C C . ASP B 2 82 ? 102.315 -2.121 7.187 1.00 10.50 82 ASP B C 1
ATOM 4846 O O . ASP B 2 82 ? 101.449 -2.689 6.509 1.00 12.70 82 ASP B O 1
ATOM 4851 N N . LEU B 2 83 ? 102.896 -0.983 6.835 1.00 10.10 83 LEU B N 1
ATOM 4852 C CA . LEU B 2 83 ? 102.487 -0.282 5.635 1.00 11.84 83 LEU B CA 1
ATOM 4853 C C . LEU B 2 83 ? 102.670 -1.140 4.389 1.00 13.17 83 LEU B C 1
ATOM 4854 O O . LEU B 2 83 ? 101.867 -1.091 3.472 1.00 13.28 83 LEU B O 1
ATOM 4859 N N . SER B 2 84 ? 103.841 -1.764 4.290 1.00 13.52 84 SER B N 1
ATOM 4860 C CA . SER B 2 84 ? 104.201 -2.566 3.134 1.00 12.82 84 SER B CA 1
ATOM 4861 C C . SER B 2 84 ? 103.222 -3.711 2.876 1.00 9.68 84 SER B C 1
ATOM 4862 O O . SER B 2 84 ? 102.824 -3.967 1.749 1.00 10.09 84 SER B O 1
ATOM 4865 N N . ILE B 2 85 ? 102.814 -4.393 3.920 1.00 9.15 85 ILE B N 1
ATOM 4866 C CA . ILE B 2 85 ? 101.828 -5.490 3.772 1.00 10.59 85 ILE B CA 1
ATOM 4867 C C . ILE B 2 85 ? 100.506 -4.958 3.283 1.00 11.96 85 ILE B C 1
ATOM 4868 O O . ILE B 2 85 ? 99.930 -5.448 2.286 1.00 14.65 85 ILE B O 1
ATOM 4873 N N . CYS B 2 86 ? 100.094 -3.785 3.779 1.00 10.64 86 CYS B N 1
ATOM 4874 C CA . CYS B 2 86 ? 98.857 -3.155 3.319 1.00 9.75 86 CYS B CA 1
ATOM 4875 C C . CYS B 2 86 ? 98.984 -2.681 1.898 1.00 10.61 86 CYS B C 1
ATOM 4876 O O . CYS B 2 86 ? 97.970 -2.719 1.160 1.00 12.30 86 CYS B O 1
ATOM 4879 N N . GLU B 2 87 ? 100.176 -2.371 1.367 1.00 9.49 87 GLU B N 1
ATOM 4880 C CA . GLU B 2 87 ? 100.300 -2.027 -0.030 1.00 9.03 87 GLU B CA 1
ATOM 4881 C C . GLU B 2 87 ? 100.131 -3.281 -0.915 1.00 10.73 87 GLU B C 1
ATOM 4882 O O . GLU B 2 87 ? 99.896 -3.137 -2.127 1.00 10.35 87 GLU B O 1
ATOM 4888 N N . ASP B 2 88 ? 100.239 -4.484 -0.366 1.00 9.22 88 ASP B N 1
ATOM 4889 C CA . ASP B 2 88 ? 100.021 -5.680 -1.182 1.00 11.18 88 ASP B CA 1
ATOM 4890 C C . ASP B 2 88 ? 98.538 -6.024 -1.279 1.00 11.51 88 ASP B C 1
ATOM 4891 O O . ASP B 2 88 ? 98.246 -7.062 -1.868 1.00 11.10 88 ASP B O 1
ATOM 4896 N N . VAL B 2 89 ? 97.608 -5.318 -0.606 1.00 11.39 89 VAL B N 1
ATOM 4897 C CA . VAL B 2 89 ? 96.199 -5.760 -0.763 1.00 10.23 89 VAL B CA 1
ATOM 4898 C C . VAL B 2 89 ? 95.746 -5.461 -2.161 1.00 9.57 89 VAL B C 1
ATOM 4899 O O . VAL B 2 89 ? 95.844 -4.318 -2.655 1.00 10.58 89 VAL B O 1
ATOM 4903 N N . PRO B 2 90 ? 95.181 -6.433 -2.879 1.00 9.51 90 PRO B N 1
ATOM 4904 C CA . PRO B 2 90 ? 94.755 -6.220 -4.253 1.00 9.25 90 PRO B CA 1
ATOM 4905 C C . PRO B 2 90 ? 93.689 -5.129 -4.369 1.00 10.30 90 PRO B C 1
ATOM 4906 O O . PRO B 2 90 ? 92.944 -4.883 -3.408 1.00 8.49 90 PRO B O 1
ATOM 4910 N N . VAL B 2 91 ? 93.565 -4.478 -5.507 1.00 10.30 91 VAL B N 1
ATOM 4911 C CA . VAL B 2 91 ? 92.592 -3.445 -5.763 1.00 13.19 91 VAL B CA 1
ATOM 4912 C C . VAL B 2 91 ? 91.768 -3.939 -6.970 1.00 13.57 91 VAL B C 1
ATOM 4913 O O . VAL B 2 91 ? 92.338 -4.489 -7.919 1.00 13.02 91 VAL B O 1
ATOM 4917 N N . GLY B 2 92 ? 90.464 -3.671 -6.941 1.00 13.45 92 GLY B N 1
ATOM 4918 C CA . GLY B 2 92 ? 89.552 -4.159 -7.959 1.00 10.45 92 GLY B CA 1
ATOM 4919 C C . GLY B 2 92 ? 89.461 -3.278 -9.161 1.00 12.42 92 GLY B C 1
ATOM 4920 O O . GLY B 2 92 ? 88.657 -3.513 -10.061 1.00 12.24 92 GLY B O 1
ATOM 4921 N N . ASN B 2 93 ? 90.191 -2.151 -9.150 1.00 11.63 93 ASN B N 1
ATOM 4922 C CA . ASN B 2 93 ? 90.105 -1.211 -10.272 1.00 11.70 93 ASN B CA 1
ATOM 4923 C C . ASN B 2 93 ? 91.452 -0.480 -10.313 1.00 12.96 93 ASN B C 1
ATOM 4924 O O . ASN B 2 93 ? 91.971 -0.085 -9.277 1.00 11.82 93 ASN B O 1
ATOM 4929 N N . SER B 2 94 ? 91.975 -0.355 -11.502 1.00 15.46 94 SER B N 1
ATOM 4930 C CA . SER B 2 94 ? 93.292 0.188 -11.740 1.00 19.57 94 SER B CA 1
ATOM 4931 C C . SER B 2 94 ? 93.471 1.648 -12.023 1.00 20.43 94 SER B C 1
ATOM 4932 O O . SER B 2 94 ? 94.593 2.118 -12.258 1.00 21.50 94 SER B O 1
ATOM 4935 N N . GLU B 2 95 ? 92.377 2.394 -12.057 1.00 21.61 95 GLU B N 1
ATOM 4936 C CA . GLU B 2 95 ? 92.468 3.816 -12.409 1.00 20.93 95 GLU B CA 1
ATOM 4937 C C . GLU B 2 95 ? 93.258 4.632 -11.418 1.00 20.06 95 GLU B C 1
ATOM 4938 O O . GLU B 2 95 ? 93.616 5.768 -11.771 1.00 20.07 95 GLU B O 1
ATOM 4944 N N . GLY B 2 96 ? 93.566 4.162 -10.211 1.00 17.42 96 GLY B N 1
ATOM 4945 C CA . GLY B 2 96 ? 94.356 4.961 -9.286 1.00 16.73 96 GLY B CA 1
ATOM 4946 C C . GLY B 2 96 ? 93.594 6.106 -8.629 1.00 17.41 96 GLY B C 1
ATOM 4947 O O . GLY B 2 96 ? 94.202 7.033 -8.054 1.00 16.71 96 GLY B O 1
ATOM 4948 N N . ASP B 2 97 ? 92.257 6.048 -8.635 1.00 14.42 97 ASP B N 1
ATOM 4949 C CA . ASP B 2 97 ? 91.503 7.128 -8.002 1.00 12.56 97 ASP B CA 1
ATOM 4950 C C . ASP B 2 97 ? 91.711 7.040 -6.508 1.00 11.79 97 ASP B C 1
ATOM 4951 O O . ASP B 2 97 ? 91.544 5.977 -5.893 1.00 11.57 97 ASP B O 1
ATOM 4956 N N . PRO B 2 98 ? 91.915 8.187 -5.855 1.00 10.81 98 PRO B N 1
ATOM 4957 C CA . PRO B 2 98 ? 92.019 8.234 -4.408 1.00 9.36 98 PRO B CA 1
ATOM 4958 C C . PRO B 2 98 ? 90.832 7.658 -3.666 1.00 7.82 98 PRO B C 1
ATOM 4959 O O . PRO B 2 98 ? 91.051 7.110 -2.569 1.00 5.54 98 PRO B O 1
ATOM 4963 N N . VAL B 2 99 ? 89.586 7.605 -4.195 1.00 7.37 99 VAL B N 1
ATOM 4964 C CA . VAL B 2 99 ? 88.490 6.969 -3.433 1.00 6.88 99 VAL B CA 1
ATOM 4965 C C . VAL B 2 99 ? 88.676 5.474 -3.201 1.00 7.00 99 VAL B C 1
ATOM 4966 O O . VAL B 2 99 ? 88.177 4.884 -2.222 1.00 6.43 99 VAL B O 1
ATOM 4970 N N . GLY B 2 100 ? 89.510 4.828 -4.004 1.00 7.63 100 GLY B N 1
ATOM 4971 C CA . GLY B 2 100 ? 89.867 3.424 -3.874 1.00 7.22 100 GLY B CA 1
ATOM 4972 C C . GLY B 2 100 ? 90.900 3.106 -2.815 1.00 8.20 100 GLY B C 1
ATOM 4973 O O . GLY B 2 100 ? 91.038 1.921 -2.417 1.00 5.67 100 GLY B O 1
ATOM 4974 N N . ARG B 2 101 ? 91.684 4.101 -2.340 1.00 6.74 101 ARG B N 1
ATOM 4975 C CA . ARG B 2 101 ? 92.655 3.757 -1.279 1.00 5.71 101 ARG B CA 1
ATOM 4976 C C . ARG B 2 101 ? 92.032 3.267 0.009 1.00 7.21 101 ARG B C 1
ATOM 4977 O O . ARG B 2 101 ? 91.041 3.858 0.482 1.00 7.72 101 ARG B O 1
ATOM 4985 N N . LEU B 2 102 ? 92.644 2.290 0.702 1.00 6.10 102 LEU B N 1
ATOM 4986 C CA . LEU B 2 102 ? 92.227 1.827 2.001 1.00 6.48 102 LEU B CA 1
ATOM 4987 C C . LEU B 2 102 ? 92.507 2.969 3.004 1.00 7.52 102 LEU B C 1
ATOM 4988 O O . LEU B 2 102 ? 93.601 3.542 2.978 1.00 5.41 102 LEU B O 1
ATOM 4993 N N . VAL B 2 103 ? 91.542 3.309 3.873 1.00 4.90 103 VAL B N 1
ATOM 4994 C CA . VAL B 2 103 ? 91.772 4.453 4.760 1.00 4.75 103 VAL B CA 1
ATOM 4995 C C . VAL B 2 103 ? 92.484 4.085 6.041 1.00 4.08 103 VAL B C 1
ATOM 4996 O O . VAL B 2 103 ? 91.949 3.590 7.038 1.00 4.58 103 VAL B O 1
ATOM 5000 N N . ASN B 2 104 ? 93.827 4.286 6.044 1.00 4.68 104 ASN B N 1
ATOM 5001 C CA . ASN B 2 104 ? 94.687 4.097 7.196 1.00 3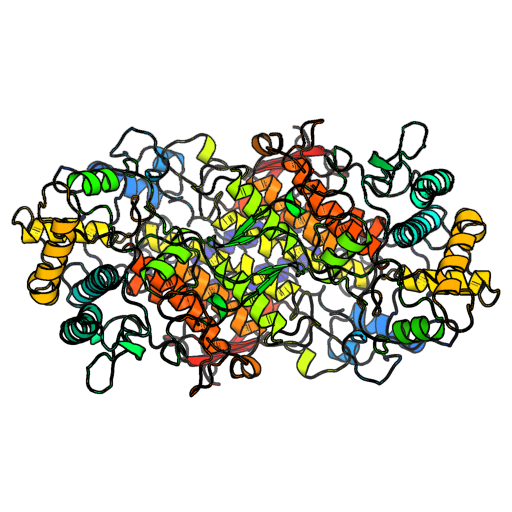.62 104 ASN B CA 1
ATOM 5002 C C . ASN B 2 104 ? 94.392 2.888 8.038 1.00 3.18 104 ASN B C 1
ATOM 5003 O O . ASN B 2 104 ? 94.274 2.973 9.259 1.00 2.66 104 ASN B O 1
ATOM 5008 N N . PRO B 2 105 ? 94.451 1.644 7.506 1.00 5.19 105 PRO B N 1
ATOM 5009 C CA . PRO B 2 105 ? 94.189 0.432 8.273 1.00 5.79 105 PRO B CA 1
ATOM 5010 C C . PRO B 2 105 ? 95.117 0.130 9.421 1.00 5.68 105 PRO B C 1
ATOM 5011 O O . PRO B 2 105 ? 94.758 -0.530 10.416 1.00 5.02 105 PRO B O 1
ATOM 5015 N N . THR B 2 106 ? 96.357 0.633 9.403 1.00 6.64 106 THR B N 1
ATOM 5016 C CA . THR B 2 106 ? 97.328 0.429 10.491 1.00 5.25 106 THR B CA 1
ATOM 5017 C C . THR B 2 106 ? 97.204 1.460 11.607 1.00 5.56 106 THR B C 1
ATOM 5018 O O . THR B 2 106 ? 97.891 1.396 12.645 1.00 4.02 106 THR B O 1
ATOM 5022 N N . ALA B 2 107 ? 96.270 2.419 11.485 1.00 4.81 107 ALA B N 1
ATOM 5023 C CA . ALA B 2 107 ? 96.167 3.502 12.479 1.00 4.71 107 ALA B CA 1
ATOM 5024 C C . ALA B 2 107 ? 96.033 3.127 13.909 1.00 4.03 107 ALA B C 1
ATOM 5025 O O . ALA B 2 107 ? 96.635 3.754 14.791 1.00 6.26 107 ALA B O 1
ATOM 5027 N N . ALA B 2 108 ? 95.231 2.091 14.210 1.00 4.73 108 ALA B N 1
ATOM 5028 C CA . ALA B 2 108 ? 94.970 1.704 15.574 1.00 4.96 108 ALA B CA 1
ATOM 5029 C C . ALA B 2 108 ? 96.198 1.330 16.384 1.00 4.48 108 ALA B C 1
ATOM 5030 O O . ALA B 2 108 ? 96.151 1.522 17.594 1.00 3.52 108 ALA B O 1
ATOM 5032 N N . PHE B 2 109 ? 97.195 0.709 15.744 1.00 6.05 109 PHE B N 1
ATOM 5033 C CA . PHE B 2 109 ? 98.378 0.236 16.483 1.00 6.44 109 PHE B CA 1
ATOM 5034 C C . PHE B 2 109 ? 99.331 1.346 16.882 1.00 6.70 109 PHE B C 1
ATOM 5035 O O . PHE B 2 109 ? 100.455 1.454 16.404 1.00 6.65 109 PHE B O 1
ATOM 5043 N N . ALA B 2 110 ? 98.887 2.193 17.787 1.00 6.68 110 ALA B N 1
ATOM 5044 C CA . ALA B 2 110 ? 99.740 3.281 18.309 1.00 7.72 110 ALA B CA 1
ATOM 5045 C C . ALA B 2 110 ? 99.289 3.495 19.726 1.00 6.63 110 ALA B C 1
ATOM 5046 O O . ALA B 2 110 ? 98.096 3.787 19.966 1.00 10.84 110 ALA B O 1
ATOM 5048 N N . ILE B 2 111 ? 100.150 3.310 20.699 1.00 5.50 111 ILE B N 1
ATOM 5049 C CA . ILE B 2 111 ? 99.807 3.555 22.075 1.00 5.23 111 ILE B CA 1
ATOM 5050 C C . ILE B 2 111 ? 99.987 5.047 22.385 1.00 8.44 111 ILE B C 1
ATOM 5051 O O . ILE B 2 111 ? 101.112 5.526 22.552 1.00 8.24 111 ILE B O 1
ATOM 5056 N N . ASP B 2 112 ? 98.867 5.765 22.534 1.00 7.72 112 ASP B N 1
ATOM 5057 C CA . ASP B 2 112 ? 98.953 7.198 22.840 1.00 7.70 112 ASP B CA 1
ATOM 5058 C C . ASP B 2 112 ? 99.314 7.307 24.302 1.00 5.86 112 ASP B C 1
ATOM 5059 O O . ASP B 2 112 ? 98.822 6.522 25.123 1.00 5.20 112 ASP B O 1
ATOM 5064 N N . ILE B 2 113 ? 100.218 8.261 24.628 1.00 5.22 113 ILE B N 1
ATOM 5065 C CA . ILE B 2 113 ? 100.583 8.324 26.057 1.00 4.39 113 ILE B CA 1
ATOM 5066 C C . ILE B 2 113 ? 99.418 8.784 26.896 1.00 3.76 113 ILE B C 1
ATOM 5067 O O . ILE B 2 113 ? 99.267 8.330 28.025 1.00 3.07 113 ILE B O 1
ATOM 5072 N N . SER B 2 114 ? 98.546 9.682 26.359 1.00 3.97 114 SER B N 1
ATOM 5073 C CA . SER B 2 114 ? 97.412 10.109 27.186 1.00 4.28 114 SER B CA 1
ATOM 5074 C C . SER B 2 114 ? 96.142 9.290 26.873 1.00 4.53 114 SER B C 1
ATOM 5075 O O . SER B 2 114 ? 96.077 8.756 25.802 1.00 3.84 114 SER B O 1
ATOM 5078 N N . GLY B 2 115 ? 95.173 9.306 27.781 1.00 6.14 115 GLY B N 1
ATOM 5079 C CA . GLY B 2 115 ? 93.872 8.668 27.598 1.00 6.56 115 GLY B CA 1
ATOM 5080 C C . GLY B 2 115 ? 93.908 7.130 27.671 1.00 7.96 115 GLY B C 1
ATOM 5081 O O . GLY B 2 115 ? 94.909 6.504 28.013 1.00 6.28 115 GLY B O 1
ATOM 5082 N N . PRO B 2 116 ? 92.762 6.502 27.409 1.00 6.15 116 PRO B N 1
ATOM 5083 C CA . PRO B 2 116 ? 92.666 5.039 27.372 1.00 4.93 116 PRO B CA 1
ATOM 5084 C C . PRO B 2 116 ? 93.321 4.470 26.123 1.00 3.54 116 PRO B C 1
ATOM 5085 O O . PRO B 2 116 ? 93.186 5.045 25.026 1.00 2.92 116 PRO B O 1
ATOM 5089 N N . ALA B 2 117 ? 94.136 3.402 26.271 1.00 4.34 117 ALA B N 1
ATOM 5090 C CA . ALA B 2 117 ? 94.799 2.857 25.079 1.00 5.39 117 ALA B CA 1
ATOM 5091 C C . ALA B 2 117 ? 93.748 2.366 24.089 1.00 3.74 117 ALA B C 1
ATOM 5092 O O . ALA B 2 117 ? 92.618 2.162 24.546 1.00 4.11 117 ALA B O 1
ATOM 5094 N N . PHE B 2 118 ? 94.048 2.192 22.839 1.00 5.48 118 PHE B N 1
ATOM 5095 C CA . PHE B 2 118 ? 93.188 1.827 21.739 1.00 6.61 118 PHE B CA 1
ATOM 5096 C C . PHE B 2 118 ? 92.410 0.522 21.973 1.00 7.19 118 PHE B C 1
ATOM 5097 O O . PHE B 2 118 ? 91.286 0.442 21.455 1.00 5.20 118 PHE B O 1
ATOM 5105 N N . SER B 2 119 ? 92.887 -0.408 22.790 1.00 5.70 119 SER B N 1
ATOM 5106 C CA . SER B 2 119 ? 92.195 -1.689 22.963 1.00 5.21 119 SER B CA 1
ATOM 5107 C C . SER B 2 119 ? 91.575 -1.791 24.326 1.00 5.80 119 SER B C 1
ATOM 5108 O O . SER B 2 119 ? 91.070 -2.844 24.741 1.00 6.25 119 SER B O 1
ATOM 5111 N N . ALA B 2 120 ? 91.583 -0.712 25.139 1.00 4.64 120 ALA B N 1
ATOM 5112 C CA . ALA B 2 120 ? 91.051 -0.709 26.489 1.00 4.41 120 ALA B CA 1
ATOM 5113 C C . ALA B 2 120 ? 89.534 -0.554 26.589 1.00 3.84 120 ALA B C 1
ATOM 5114 O O . ALA B 2 120 ? 88.961 -0.709 27.698 1.00 4.90 120 ALA B O 1
ATOM 5116 N N . THR B 2 121 ? 88.908 -0.281 25.455 1.00 5.33 121 THR B N 1
ATOM 5117 C CA . THR B 2 121 ? 87.439 -0.136 25.487 1.00 6.12 121 THR B CA 1
ATOM 5118 C C . THR B 2 121 ? 86.814 -1.100 24.473 1.00 4.75 121 THR B C 1
ATOM 5119 O O . THR B 2 121 ? 87.534 -1.597 23.600 1.00 6.34 121 THR B O 1
ATOM 5123 N N . THR B 2 122 ? 85.534 -1.412 24.588 1.00 5.05 122 THR B N 1
ATOM 5124 C CA . THR B 2 122 ? 84.821 -2.279 23.631 1.00 5.74 122 THR B CA 1
ATOM 5125 C C . THR B 2 122 ? 83.480 -1.639 23.212 1.00 7.25 122 THR B C 1
ATOM 5126 O O . THR B 2 122 ? 82.985 -0.713 23.874 1.00 7.13 122 THR B O 1
ATOM 5130 N N . ILE B 2 123 ? 82.891 -2.103 22.121 1.00 5.29 123 ILE B N 1
ATOM 5131 C CA . ILE B 2 123 ? 81.555 -1.744 21.655 1.00 6.45 123 ILE B CA 1
ATOM 5132 C C . ILE B 2 123 ? 80.880 -3.114 21.381 1.00 7.68 123 ILE B C 1
ATOM 5133 O O . ILE B 2 123 ? 81.596 -4.102 21.197 1.00 8.11 123 ILE B O 1
ATOM 5138 N N . PRO B 2 124 ? 79.562 -3.234 21.470 1.00 7.03 124 PRO B N 1
ATOM 5139 C CA . PRO B 2 124 ? 78.888 -4.514 21.299 1.00 6.08 124 PRO B CA 1
ATOM 5140 C C . PRO B 2 124 ? 79.048 -5.123 19.927 1.00 5.47 124 PRO B C 1
ATOM 5141 O O . PRO B 2 124 ? 79.158 -4.515 18.849 1.00 3.63 124 PRO B O 1
ATOM 5145 N N . PRO B 2 125 ? 78.878 -6.460 19.852 1.00 6.34 125 PRO B N 1
ATOM 5146 C CA . PRO B 2 125 ? 78.845 -7.172 18.593 1.00 5.49 125 PRO B CA 1
ATOM 5147 C C . PRO B 2 125 ? 77.780 -6.575 17.677 1.00 4.69 125 PRO B C 1
ATOM 5148 O O . PRO B 2 125 ? 76.760 -6.110 18.199 1.00 3.83 125 PRO B O 1
ATOM 5152 N N . VAL B 2 126 ? 77.935 -6.526 16.374 1.00 4.50 126 VAL B N 1
ATOM 5153 C CA . VAL B 2 126 ? 76.929 -6.071 15.452 1.00 3.96 126 VAL B CA 1
ATOM 5154 C C . VAL B 2 126 ? 75.861 -7.165 15.255 1.00 7.67 126 VAL B C 1
ATOM 5155 O O . VAL B 2 126 ? 76.217 -8.343 15.186 1.00 6.24 126 VAL B O 1
ATOM 5159 N N . PRO B 2 127 ? 74.595 -6.812 15.135 1.00 7.83 127 PRO B N 1
ATOM 5160 C CA . PRO B 2 127 ? 73.552 -7.771 14.727 1.00 8.17 127 PRO B CA 1
ATOM 5161 C C . PRO B 2 127 ? 74.022 -8.536 13.490 1.00 8.42 127 PRO B C 1
ATOM 5162 O O . PRO B 2 127 ? 74.617 -7.952 12.569 1.00 6.87 127 PRO B O 1
ATOM 5166 N N . THR B 2 128 ? 73.773 -9.868 13.446 1.00 7.81 128 THR B N 1
ATOM 5167 C CA . THR B 2 128 ? 74.242 -10.648 12.293 1.00 6.03 128 THR B CA 1
ATOM 5168 C C . THR B 2 128 ? 73.409 -10.352 11.077 1.00 7.19 128 THR B C 1
ATOM 5169 O O . THR B 2 128 ? 72.278 -9.890 11.237 1.00 9.55 128 THR B O 1
ATOM 5173 N N . LEU B 2 129 ? 73.863 -10.679 9.889 1.00 6.35 129 LEU B N 1
ATOM 5174 C CA . LEU B 2 129 ? 73.126 -10.453 8.653 1.00 9.03 129 LEU B CA 1
ATOM 5175 C C . LEU B 2 129 ? 71.718 -11.038 8.645 1.00 10.07 129 LEU B C 1
ATOM 5176 O O . LEU B 2 129 ? 70.830 -10.306 8.208 1.00 9.81 129 LEU B O 1
ATOM 5181 N N . PRO B 2 130 ? 71.469 -12.227 9.138 1.00 10.02 130 PRO B N 1
ATOM 5182 C CA . PRO B 2 130 ? 70.141 -12.824 9.143 1.00 10.53 130 PRO B CA 1
ATOM 5183 C C . PRO B 2 130 ? 69.254 -12.323 10.252 1.00 9.07 130 PRO B C 1
ATOM 5184 O O . PRO B 2 130 ? 68.084 -12.754 10.334 1.00 9.46 130 PRO B O 1
ATOM 5188 N N . SER B 2 131 ? 69.712 -11.488 11.193 1.00 7.79 131 SER B N 1
ATOM 5189 C CA . SER B 2 131 ? 68.873 -11.102 12.321 1.00 5.63 131 SER B CA 1
ATOM 5190 C C . SER B 2 131 ? 67.803 -10.082 11.946 1.00 5.30 131 SER B C 1
ATOM 5191 O O . SER B 2 131 ? 67.882 -9.338 10.951 1.00 4.72 131 SER B O 1
ATOM 5194 N N . PRO B 2 132 ? 66.756 -10.039 12.775 1.00 5.20 132 PRO B N 1
ATOM 5195 C CA . PRO B 2 132 ? 65.683 -9.072 12.601 1.00 6.17 132 PRO B CA 1
ATOM 5196 C C . PRO B 2 132 ? 66.206 -7.694 13.020 1.00 6.16 132 PRO B C 1
ATOM 5197 O O . PRO B 2 132 ? 65.763 -6.735 12.391 1.00 6.73 132 PRO B O 1
ATOM 5201 N N . GLU B 2 133 ? 67.116 -7.604 13.986 1.00 7.13 133 GLU B N 1
ATOM 5202 C CA . GLU B 2 133 ? 67.688 -6.287 14.334 1.00 5.90 133 GLU B CA 1
ATOM 5203 C C . GLU B 2 133 ? 68.419 -5.726 13.129 1.00 5.51 133 GLU B C 1
ATOM 5204 O O . GLU B 2 133 ? 68.109 -4.595 12.711 1.00 6.60 133 GLU B O 1
ATOM 5210 N N . LEU B 2 134 ? 69.291 -6.509 12.446 1.00 5.87 134 LEU B N 1
ATOM 5211 C CA . LEU B 2 134 ? 69.983 -6.028 11.280 1.00 5.00 134 LEU B CA 1
ATOM 5212 C C . LEU B 2 134 ? 69.012 -5.603 10.199 1.00 6.24 134 LEU B C 1
ATOM 5213 O O . LEU B 2 134 ? 69.192 -4.612 9.478 1.00 3.98 134 LEU B O 1
ATOM 5218 N N . ALA B 2 135 ? 67.975 -6.422 9.975 1.00 5.01 135 ALA B N 1
ATOM 5219 C CA . ALA B 2 135 ? 66.981 -6.128 8.940 1.00 4.95 135 ALA B CA 1
ATOM 5220 C C . ALA B 2 135 ? 66.341 -4.754 9.191 1.00 3.33 135 ALA B C 1
ATOM 5221 O O . ALA B 2 135 ? 66.188 -3.977 8.260 1.00 3.63 135 ALA B O 1
ATOM 5223 N N . ALA B 2 136 ? 65.934 -4.468 10.411 1.00 3.88 136 ALA B N 1
ATOM 5224 C CA . ALA B 2 136 ? 65.314 -3.177 10.745 1.00 4.09 136 ALA B CA 1
ATOM 5225 C C . ALA B 2 136 ? 66.368 -2.056 10.708 1.00 5.28 136 ALA B C 1
ATOM 5226 O O . ALA B 2 136 ? 66.023 -0.945 10.365 1.00 5.93 136 ALA B O 1
ATOM 5228 N N . GLN B 2 137 ? 67.630 -2.308 11.033 1.00 4.87 137 GLN B N 1
ATOM 5229 C CA . GLN B 2 137 ? 68.704 -1.321 10.948 1.00 5.41 137 GLN B CA 1
ATOM 5230 C C . GLN B 2 137 ? 68.834 -0.856 9.512 1.00 4.77 137 GLN B C 1
ATOM 5231 O O . GLN B 2 137 ? 68.761 0.345 9.157 1.00 6.83 137 GLN B O 1
ATOM 5237 N N . LEU B 2 138 ? 68.977 -1.822 8.602 1.00 4.03 138 LEU B N 1
ATOM 5238 C CA . LEU B 2 138 ? 69.098 -1.543 7.191 1.00 3.52 138 LEU B CA 1
ATOM 5239 C C . LEU B 2 138 ? 67.845 -0.942 6.552 1.00 4.50 138 LEU B C 1
ATOM 5240 O O . LEU B 2 138 ? 67.997 -0.084 5.667 1.00 2.61 138 LEU B O 1
ATOM 5245 N N . ALA B 2 139 ? 66.647 -1.378 6.988 1.00 4.53 139 ALA B N 1
ATOM 5246 C CA . ALA B 2 139 ? 65.406 -0.780 6.462 1.00 4.26 139 ALA B CA 1
ATOM 5247 C C . ALA B 2 139 ? 65.399 0.704 6.834 1.00 3.10 139 ALA B C 1
ATOM 5248 O O . ALA B 2 139 ? 64.972 1.531 6.058 1.00 4.15 139 ALA B O 1
ATOM 5250 N N . GLU B 2 140 ? 65.758 1.069 8.061 1.00 2.36 140 GLU B N 1
ATOM 5251 C CA . GLU B 2 140 ? 65.802 2.484 8.473 1.00 2.99 140 GLU B CA 1
ATOM 5252 C C . GLU B 2 140 ? 66.691 3.315 7.556 1.00 3.52 140 GLU B C 1
ATOM 5253 O O . GLU B 2 140 ? 66.339 4.410 7.102 1.00 3.85 140 GLU B O 1
ATOM 5259 N N . VAL B 2 141 ? 67.869 2.758 7.170 1.00 3.54 141 VAL B N 1
ATOM 5260 C CA . VAL B 2 141 ? 68.759 3.442 6.245 1.00 3.39 141 VAL B CA 1
ATOM 5261 C C . VAL B 2 141 ? 68.029 3.674 4.926 1.00 5.42 141 VAL B C 1
ATOM 5262 O O . VAL B 2 141 ? 68.053 4.794 4.355 1.00 2.08 141 VAL B O 1
ATOM 5266 N N . TYR B 2 142 ? 67.423 2.616 4.364 1.00 2.68 142 TYR B N 1
ATOM 5267 C CA . TYR B 2 142 ? 66.621 2.773 3.149 1.00 4.51 142 TYR B CA 1
ATOM 5268 C C . TYR B 2 142 ? 65.490 3.791 3.307 1.00 2.74 142 TYR B C 1
ATOM 5269 O O . TYR B 2 142 ? 65.161 4.525 2.365 1.00 3.67 142 TYR B O 1
ATOM 5278 N N . TRP B 2 143 ? 64.745 3.783 4.428 1.00 3.82 143 TRP B N 1
ATOM 5279 C CA . TRP B 2 143 ? 63.652 4.780 4.552 1.00 3.80 143 TRP B CA 1
ATOM 5280 C C . TRP B 2 143 ? 64.255 6.191 4.613 1.00 4.12 143 TRP B C 1
ATOM 5281 O O . TRP B 2 143 ? 63.717 7.165 4.084 1.00 3.92 143 TRP B O 1
ATOM 5292 N N . MET B 2 144 ? 65.392 6.356 5.311 1.00 2.08 144 MET B N 1
ATOM 5293 C CA . MET B 2 144 ? 66.091 7.666 5.312 1.00 4.70 144 MET B CA 1
ATOM 5294 C C . MET B 2 144 ? 66.394 8.075 3.880 1.00 3.55 144 MET B C 1
ATOM 5295 O O . MET B 2 144 ? 66.083 9.237 3.536 1.00 3.17 144 MET B O 1
ATOM 5300 N N . ALA B 2 145 ? 66.804 7.160 2.998 1.00 3.97 145 ALA B N 1
ATOM 5301 C CA . ALA B 2 145 ? 67.052 7.548 1.610 1.00 3.60 145 ALA B CA 1
ATOM 5302 C C . ALA B 2 145 ? 65.765 7.991 0.930 1.00 4.29 145 ALA B C 1
ATOM 5303 O O . ALA B 2 145 ? 65.741 8.942 0.134 1.00 4.30 145 ALA B O 1
ATOM 5305 N N . LEU B 2 146 ? 64.662 7.250 1.202 1.00 5.47 146 LEU B N 1
ATOM 5306 C CA . LEU B 2 146 ? 63.375 7.593 0.561 1.00 5.55 146 LEU B CA 1
ATOM 5307 C C . LEU B 2 146 ? 62.785 8.906 1.088 1.00 5.29 146 LEU B C 1
ATOM 5308 O O . LEU B 2 146 ? 62.089 9.601 0.309 1.00 5.55 146 LEU B O 1
ATOM 5313 N N . ALA B 2 147 ? 63.064 9.248 2.341 1.00 4.40 147 ALA B N 1
ATOM 5314 C CA . ALA B 2 147 ? 62.614 10.474 2.962 1.00 3.88 147 ALA B CA 1
ATOM 5315 C C . ALA B 2 147 ? 63.555 11.683 2.821 1.00 3.98 147 ALA B C 1
ATOM 5316 O O . ALA B 2 147 ? 63.322 12.719 3.453 1.00 3.80 147 ALA B O 1
ATOM 5318 N N . ARG B 2 148 ? 64.628 11.563 2.062 1.00 2.08 148 ARG B N 1
ATOM 5319 C CA . ARG B 2 148 ? 65.639 12.603 1.926 1.00 5.42 148 ARG B CA 1
ATOM 5320 C C . ARG B 2 148 ? 65.117 13.999 1.613 1.00 3.73 148 ARG B C 1
ATOM 5321 O O . ARG B 2 148 ? 65.612 14.938 2.198 1.00 3.44 148 ARG B O 1
ATOM 5329 N N . ASP B 2 149 ? 64.156 14.160 0.726 1.00 6.02 149 ASP B N 1
ATOM 5330 C CA . ASP B 2 149 ? 63.664 15.461 0.303 1.00 5.26 149 ASP B CA 1
ATOM 5331 C C . ASP B 2 149 ? 62.431 15.974 1.012 1.00 4.86 149 ASP B C 1
ATOM 5332 O O . ASP B 2 149 ? 61.853 16.963 0.548 1.00 5.89 149 ASP B O 1
ATOM 5337 N N . VAL B 2 150 ? 61.997 15.384 2.098 1.00 3.74 150 VAL B N 1
ATOM 5338 C CA . VAL B 2 150 ? 60.859 15.782 2.891 1.00 5.23 150 VAL B CA 1
ATOM 5339 C C . VAL B 2 150 ? 61.308 16.735 3.998 1.00 4.04 150 VAL B C 1
ATOM 5340 O O . VAL B 2 150 ? 62.068 16.353 4.870 1.00 5.73 150 VAL B O 1
ATOM 5344 N N . PRO B 2 151 ? 60.770 17.947 4.012 1.00 4.99 151 PRO B N 1
ATOM 5345 C CA . PRO B 2 151 ? 61.160 18.938 5.003 1.00 5.25 151 PRO B CA 1
ATOM 5346 C C . PRO B 2 151 ? 60.815 18.420 6.372 1.00 6.03 151 PRO B C 1
ATOM 5347 O O . PRO B 2 151 ? 59.706 17.832 6.494 1.00 6.29 151 PRO B O 1
ATOM 5351 N N . PHE B 2 152 ? 61.682 18.574 7.366 1.00 4.30 152 PHE B N 1
ATOM 5352 C CA . PHE B 2 152 ? 61.364 18.046 8.684 1.00 5.01 152 PHE B CA 1
ATOM 5353 C C . PHE B 2 152 ? 60.000 18.421 9.251 1.00 6.24 152 PHE B C 1
ATOM 5354 O O . PHE B 2 152 ? 59.418 17.633 10.012 1.00 3.76 152 PHE B O 1
ATOM 5362 N N . MET B 2 153 ? 59.480 19.630 8.994 1.00 6.89 153 MET B N 1
ATOM 5363 C CA . MET B 2 153 ? 58.212 20.045 9.569 1.00 8.00 153 MET B CA 1
ATOM 5364 C C . MET B 2 153 ? 57.032 19.422 8.793 1.00 8.00 153 MET B C 1
ATOM 5365 O O . MET B 2 153 ? 55.901 19.556 9.280 1.00 9.04 153 MET B O 1
ATOM 5370 N N . GLN B 2 154 ? 57.254 18.777 7.676 1.00 6.60 154 GLN B N 1
ATOM 5371 C CA . GLN B 2 154 ? 56.214 18.069 6.945 1.00 8.71 154 GLN B CA 1
ATOM 5372 C C . GLN B 2 154 ? 56.270 16.546 7.197 1.00 9.18 154 GLN B C 1
ATOM 5373 O O . GLN B 2 154 ? 55.585 15.776 6.505 1.00 6.64 154 GLN B O 1
ATOM 5379 N N . TYR B 2 155 ? 56.974 16.083 8.211 1.00 6.88 155 TYR B N 1
ATOM 5380 C CA . TYR B 2 155 ? 57.101 14.655 8.514 1.00 8.09 155 TYR B CA 1
ATOM 5381 C C . TYR B 2 155 ? 55.727 14.043 8.865 1.00 10.03 155 TYR B C 1
ATOM 5382 O O . TYR B 2 155 ? 55.408 12.959 8.364 1.00 8.89 155 TYR B O 1
ATOM 5391 N N . GLY B 2 156 ? 54.926 14.784 9.613 1.00 9.03 156 GLY B N 1
ATOM 5392 C CA . GLY B 2 156 ? 53.617 14.331 10.021 1.00 10.44 156 GLY B CA 1
ATOM 5393 C C . GLY B 2 156 ? 52.579 14.279 8.914 1.00 10.29 156 GLY B C 1
ATOM 5394 O O . GLY B 2 156 ? 51.540 13.636 9.133 1.00 11.62 156 GLY B O 1
ATOM 5395 N N . THR B 2 157 ? 52.785 14.931 7.792 1.00 8.72 157 THR B N 1
ATOM 5396 C CA . THR B 2 157 ? 51.833 14.951 6.700 1.00 9.52 157 THR B CA 1
ATOM 5397 C C . THR B 2 157 ? 52.350 14.251 5.461 1.00 8.89 157 THR B C 1
ATOM 5398 O O . THR B 2 157 ? 51.544 13.803 4.626 1.00 10.20 157 THR B O 1
ATOM 5402 N N . ASP B 2 158 ? 53.661 14.187 5.259 1.00 5.70 158 ASP B N 1
ATOM 5403 C CA . ASP B 2 158 ? 54.166 13.606 4.032 1.00 6.80 158 ASP B CA 1
ATOM 5404 C C . ASP B 2 158 ? 53.883 12.103 3.997 1.00 4.75 158 ASP B C 1
ATOM 5405 O O . ASP B 2 158 ? 54.255 11.422 4.949 1.00 7.02 158 ASP B O 1
ATOM 5410 N N . ASP B 2 159 ? 53.297 11.596 2.921 1.00 6.74 159 ASP B N 1
ATOM 5411 C CA . ASP B 2 159 ? 53.022 10.131 2.877 1.00 8.83 159 ASP B CA 1
ATOM 5412 C C . ASP B 2 159 ? 54.302 9.315 3.031 1.00 7.26 159 ASP B C 1
ATOM 5413 O O . ASP B 2 159 ? 54.293 8.211 3.613 1.00 6.57 159 ASP B O 1
ATOM 5418 N N . ILE B 2 160 ? 55.442 9.770 2.480 1.00 6.19 160 ILE B N 1
ATOM 5419 C CA . ILE B 2 160 ? 56.696 9.014 2.655 1.00 5.54 160 ILE B CA 1
ATOM 5420 C C . ILE B 2 160 ? 57.044 8.806 4.119 1.00 5.12 160 ILE B C 1
ATOM 5421 O O . ILE B 2 160 ? 57.332 7.664 4.510 1.00 5.67 160 ILE B O 1
ATOM 5426 N N . THR B 2 161 ? 57.010 9.839 4.961 1.00 5.80 161 THR B N 1
ATOM 5427 C CA . THR B 2 161 ? 57.427 9.715 6.354 1.00 6.52 161 THR B CA 1
ATOM 5428 C C . THR B 2 161 ? 56.348 9.145 7.251 1.00 5.89 161 THR B C 1
ATOM 5429 O O . THR B 2 161 ? 56.605 8.499 8.267 1.00 4.52 161 THR B O 1
ATOM 5433 N N . VAL B 2 162 ? 55.088 9.449 6.955 1.00 7.24 162 VAL B N 1
ATOM 5434 C CA . VAL B 2 162 ? 53.981 8.815 7.711 1.00 6.83 162 VAL B CA 1
ATOM 5435 C C . VAL B 2 162 ? 54.075 7.292 7.528 1.00 6.92 162 VAL B C 1
ATOM 5436 O O . VAL B 2 162 ? 53.929 6.532 8.477 1.00 7.80 162 VAL B O 1
ATOM 5440 N N . THR B 2 163 ? 54.297 6.797 6.327 1.00 5.95 163 THR B N 1
ATOM 5441 C CA . THR B 2 163 ? 54.388 5.357 6.060 1.00 6.01 163 THR B CA 1
ATOM 5442 C C . THR B 2 163 ? 55.689 4.805 6.609 1.00 5.27 163 THR B C 1
ATOM 5443 O O . THR B 2 163 ? 55.693 3.742 7.247 1.00 5.22 163 THR B O 1
ATOM 5447 N N . ALA B 2 164 ? 56.816 5.544 6.518 1.00 5.04 164 ALA B N 1
ATOM 5448 C CA . ALA B 2 164 ? 58.083 5.051 7.061 1.00 4.74 164 ALA B CA 1
ATOM 5449 C C . ALA B 2 164 ? 57.960 4.671 8.521 1.00 5.78 164 ALA B C 1
ATOM 5450 O O . ALA B 2 164 ? 58.351 3.600 9.027 1.00 5.35 164 ALA B O 1
ATOM 5452 N N . ALA B 2 165 ? 57.354 5.633 9.260 1.00 5.45 165 ALA B N 1
ATOM 5453 C CA . ALA B 2 165 ? 57.179 5.448 10.689 1.00 5.77 165 ALA B CA 1
ATOM 5454 C C . ALA B 2 165 ? 56.364 4.193 11.015 1.00 5.23 165 ALA B C 1
ATOM 5455 O O . ALA B 2 165 ? 56.699 3.487 11.960 1.00 4.52 165 ALA B O 1
ATOM 5457 N N . ALA B 2 166 ? 55.256 4.007 10.295 1.00 6.31 166 ALA B N 1
ATOM 5458 C CA . ALA B 2 166 ? 54.417 2.821 10.599 1.00 7.58 166 ALA B CA 1
ATOM 5459 C C . ALA B 2 166 ? 55.127 1.549 10.125 1.00 7.17 166 ALA B C 1
ATOM 5460 O O . ALA B 2 166 ? 55.062 0.532 10.803 1.00 7.11 166 ALA B O 1
ATOM 5462 N N . ASN B 2 167 ? 55.753 1.624 8.939 1.00 5.74 167 ASN B N 1
ATOM 5463 C CA . ASN B 2 167 ? 56.440 0.457 8.405 1.00 8.07 167 ASN B CA 1
ATOM 5464 C C . ASN B 2 167 ? 57.523 -0.017 9.366 1.00 7.74 167 ASN B C 1
ATOM 5465 O O . ASN B 2 167 ? 57.514 -1.181 9.763 1.00 6.89 167 ASN B O 1
ATOM 5470 N N . LEU B 2 168 ? 58.397 0.893 9.808 1.00 6.79 168 LEU B N 1
ATOM 5471 C CA . LEU B 2 168 ? 59.433 0.565 10.756 1.00 3.81 168 LEU B CA 1
ATOM 5472 C C . LEU B 2 168 ? 58.907 0.085 12.083 1.00 4.53 168 LEU B C 1
ATOM 5473 O O . LEU B 2 168 ? 59.379 -0.911 12.650 1.00 4.08 168 LEU B O 1
ATOM 5478 N N . ALA B 2 169 ? 57.860 0.724 12.646 1.00 5.64 169 ALA B N 1
ATOM 5479 C CA . ALA B 2 169 ? 57.337 0.277 13.929 1.00 4.87 169 ALA B CA 1
ATOM 5480 C C . ALA B 2 169 ? 56.799 -1.157 13.831 1.00 4.83 169 ALA B C 1
ATOM 5481 O O . ALA B 2 169 ? 56.770 -1.840 14.866 1.00 5.39 169 ALA B O 1
ATOM 5483 N N . GLY B 2 170 ? 56.348 -1.562 12.635 1.00 5.02 170 GLY B N 1
ATOM 5484 C CA . GLY B 2 170 ? 55.801 -2.930 12.536 1.00 7.19 170 GLY B CA 1
ATOM 5485 C C . GLY B 2 170 ? 56.882 -3.985 12.290 1.00 7.54 170 GLY B C 1
ATOM 5486 O O . GLY B 2 170 ? 56.573 -5.197 12.339 1.00 6.80 170 GLY B O 1
ATOM 5487 N N . MET B 2 171 ? 58.134 -3.590 12.032 1.00 5.79 171 MET B N 1
ATOM 5488 C CA . MET B 2 171 ? 59.200 -4.586 11.816 1.00 4.66 171 MET B CA 1
ATOM 5489 C C . MET B 2 171 ? 59.593 -5.216 13.126 1.00 4.83 171 MET B C 1
ATOM 5490 O O . MET B 2 171 ? 59.864 -4.527 14.114 1.00 4.09 171 MET B O 1
ATOM 5495 N N . GLU B 2 172 ? 59.644 -6.553 13.178 1.00 5.48 172 GLU B N 1
ATOM 5496 C CA . GLU B 2 172 ? 59.966 -7.282 14.403 1.00 5.29 172 GLU B CA 1
ATOM 5497 C C . GLU B 2 172 ? 61.137 -6.729 15.192 1.00 4.64 172 GLU B C 1
ATOM 5498 O O . GLU B 2 172 ? 61.070 -6.585 16.402 1.00 5.13 172 GLU B O 1
ATOM 5504 N N . GLY B 2 173 ? 62.306 -6.502 14.592 1.00 6.78 173 GLY B N 1
ATOM 5505 C CA . GLY B 2 173 ? 63.497 -6.060 15.345 1.00 4.48 173 GLY B CA 1
ATOM 5506 C C . GLY B 2 173 ? 63.535 -4.574 15.621 1.00 6.11 173 GLY B C 1
ATOM 5507 O O . GLY B 2 173 ? 64.350 -4.121 16.439 1.00 5.05 173 GLY B O 1
ATOM 5508 N N . PHE B 2 174 ? 62.576 -3.776 15.087 1.00 5.94 174 PHE B N 1
ATOM 5509 C CA . PHE B 2 174 ? 62.645 -2.318 15.280 1.00 6.18 174 PHE B CA 1
ATOM 5510 C C . PHE B 2 174 ? 62.702 -1.837 16.699 1.00 6.60 174 PHE B C 1
ATOM 5511 O O . PHE B 2 174 ? 63.540 -0.966 17.002 1.00 9.22 174 PHE B O 1
ATOM 5519 N N . PRO B 2 175 ? 61.910 -2.335 17.618 1.00 8.13 175 PRO B N 1
ATOM 5520 C CA . PRO B 2 175 ? 61.923 -1.949 19.011 1.00 8.10 175 PRO B CA 1
ATOM 5521 C C . PRO B 2 175 ? 63.203 -2.242 19.745 1.00 6.46 175 PRO B C 1
ATOM 5522 O O . PRO B 2 175 ? 63.386 -1.836 20.900 1.00 5.15 175 PRO B O 1
ATOM 5526 N N . ASN B 2 176 ? 64.075 -3.085 19.203 1.00 7.30 176 ASN B N 1
ATOM 5527 C CA . ASN B 2 176 ? 65.343 -3.404 19.817 1.00 9.22 176 ASN B CA 1
ATOM 5528 C C . ASN B 2 176 ? 66.450 -2.541 19.207 1.00 7.58 176 ASN B C 1
ATOM 5529 O O . ASN B 2 176 ? 67.599 -2.828 19.480 1.00 8.96 176 ASN B O 1
ATOM 5534 N N . LEU B 2 177 ? 66.197 -1.563 18.360 1.00 6.33 177 LEU B N 1
ATOM 5535 C CA . LEU B 2 177 ? 67.297 -0.739 17.841 1.00 5.39 177 LEU B CA 1
ATOM 5536 C C . LEU B 2 177 ? 67.839 0.191 18.924 1.00 4.52 177 LEU B C 1
ATOM 5537 O O . LEU B 2 177 ? 67.253 0.525 19.966 1.00 3.73 177 LEU B O 1
ATOM 5542 N N . ASP B 2 178 ? 69.114 0.603 18.713 1.00 4.43 178 ASP B N 1
ATOM 5543 C CA . ASP B 2 178 ? 69.885 1.373 19.680 1.00 4.22 178 ASP B CA 1
ATOM 5544 C C . ASP B 2 178 ? 69.218 2.686 20.068 1.00 2.28 178 ASP B C 1
ATOM 5545 O O . ASP B 2 178 ? 69.003 3.482 19.167 1.00 3.62 178 ASP B O 1
ATOM 5550 N N . ALA B 2 179 ? 68.829 2.913 21.289 1.00 3.30 179 ALA B N 1
ATOM 5551 C CA . ALA B 2 179 ? 68.182 4.124 21.771 1.00 5.26 179 ALA B CA 1
ATOM 5552 C C . ALA B 2 179 ? 67.050 4.561 20.845 1.00 5.04 179 ALA B C 1
ATOM 5553 O O . ALA B 2 179 ? 66.833 5.750 20.578 1.00 3.57 179 ALA B O 1
ATOM 5555 N N . VAL B 2 180 ? 66.244 3.583 20.396 1.00 4.75 180 VAL B N 1
ATOM 5556 C CA . VAL B 2 180 ? 65.234 3.905 19.363 1.00 4.05 180 VAL B CA 1
ATOM 5557 C C . VAL B 2 180 ? 64.145 4.735 20.024 1.00 3.62 180 VAL B C 1
ATOM 5558 O O . VAL B 2 180 ? 63.764 4.524 21.175 1.00 5.02 180 VAL B O 1
ATOM 5562 N N . SER B 2 181 ? 63.693 5.757 19.330 1.00 4.21 181 SER B N 1
ATOM 5563 C CA . SER B 2 181 ? 62.634 6.632 19.849 1.00 4.91 181 SER B CA 1
ATOM 5564 C C . SER B 2 181 ? 61.285 6.065 19.390 1.00 4.01 181 SER B C 1
ATOM 5565 O O . SER B 2 181 ? 61.055 5.846 18.202 1.00 2.97 181 SER B O 1
ATOM 5568 N N . ILE B 2 182 ? 60.450 5.711 20.370 1.00 5.50 182 ILE B N 1
ATOM 5569 C CA . ILE B 2 182 ? 59.159 5.075 20.036 1.00 7.30 182 ILE B CA 1
ATOM 5570 C C . ILE B 2 182 ? 58.178 5.295 21.176 1.00 6.67 182 ILE B C 1
ATOM 5571 O O . ILE B 2 182 ? 58.620 5.409 22.324 1.00 7.47 182 ILE B O 1
ATOM 5576 N N . GLY B 2 183 ? 56.877 5.330 20.837 1.00 5.55 183 GLY B N 1
ATOM 5577 C CA . GLY B 2 183 ? 55.897 5.547 21.907 1.00 5.59 183 GLY B CA 1
ATOM 5578 C C . GLY B 2 183 ? 55.800 4.319 22.780 1.00 5.53 183 GLY B C 1
ATOM 5579 O O . GLY B 2 183 ? 56.074 3.203 22.288 1.00 7.34 183 GLY B O 1
ATOM 5580 N N . SER B 2 184 ? 55.244 4.474 23.980 1.00 5.36 184 SER B N 1
ATOM 5581 C CA . SER B 2 184 ? 54.908 3.420 24.911 1.00 6.27 184 SER B CA 1
ATOM 5582 C C . SER B 2 184 ? 53.794 2.569 24.283 1.00 7.08 184 SER B C 1
ATOM 5583 O O . SER B 2 184 ? 53.695 1.379 24.543 1.00 8.01 184 SER B O 1
ATOM 5586 N N . ASP B 2 185 ? 53.068 3.123 23.322 1.00 8.24 185 ASP B N 1
ATOM 5587 C CA . ASP B 2 185 ? 52.021 2.427 22.607 1.00 9.94 185 ASP B CA 1
ATOM 5588 C C . ASP B 2 185 ? 52.602 1.669 21.425 1.00 8.89 185 ASP B C 1
ATOM 5589 O O . ASP B 2 185 ? 51.832 1.074 20.687 1.00 8.73 185 ASP B O 1
ATOM 5594 N N . GLY B 2 186 ? 53.921 1.700 21.207 1.00 7.84 186 GLY B N 1
ATOM 5595 C CA . GLY B 2 186 ? 54.540 0.959 20.123 1.00 6.33 186 GLY B CA 1
ATOM 5596 C C . GLY B 2 186 ? 54.543 1.664 18.785 1.00 6.05 186 GLY B C 1
ATOM 5597 O O . GLY B 2 186 ? 55.097 1.152 17.819 1.00 6.52 186 GLY B O 1
ATOM 5598 N N . THR B 2 187 ? 53.996 2.856 18.640 1.00 5.81 187 THR B N 1
ATOM 5599 C CA . THR B 2 187 ? 53.989 3.564 17.379 1.00 6.26 187 THR B CA 1
ATOM 5600 C C . THR B 2 187 ? 55.185 4.554 17.308 1.00 5.51 187 THR B C 1
ATOM 5601 O O . THR B 2 187 ? 55.698 4.972 18.332 1.00 4.69 187 THR B O 1
ATOM 5605 N N . VAL B 2 188 ? 55.527 4.977 16.108 1.00 5.34 188 VAL B N 1
ATOM 5606 C CA . VAL B 2 188 ? 56.581 5.987 15.960 1.00 4.71 188 VAL B CA 1
ATOM 5607 C C . VAL B 2 188 ? 55.909 7.290 15.491 1.00 5.28 188 VAL B C 1
ATOM 5608 O O . VAL B 2 188 ? 55.284 7.257 14.435 1.00 5.55 188 VAL B O 1
ATOM 5612 N N . ASP B 2 189 ? 56.049 8.377 16.259 1.00 5.13 189 ASP B N 1
ATOM 5613 C CA . ASP B 2 189 ? 55.468 9.640 15.763 1.00 6.11 189 ASP B CA 1
ATOM 5614 C C . ASP B 2 189 ? 56.447 10.223 14.755 1.00 6.49 189 ASP B C 1
ATOM 5615 O O . ASP B 2 189 ? 57.604 10.548 15.082 1.00 7.57 189 ASP B O 1
ATOM 5620 N N . PRO B 2 190 ? 56.022 10.452 13.536 1.00 5.32 190 PRO B N 1
ATOM 5621 C CA . PRO B 2 190 ? 56.852 10.997 12.493 1.00 6.31 190 PRO B CA 1
ATOM 5622 C C . PRO B 2 190 ? 57.562 12.286 12.854 1.00 7.63 190 PRO B C 1
ATOM 5623 O O . PRO B 2 190 ? 58.792 12.355 12.752 1.00 5.32 190 PRO B O 1
ATOM 5627 N N . LEU B 2 191 ? 56.838 13.313 13.324 1.00 7.43 191 LEU B N 1
ATOM 5628 C CA . LEU B 2 191 ? 57.454 14.593 13.647 1.00 7.50 191 LEU B CA 1
ATOM 5629 C C . LEU B 2 191 ? 58.485 14.527 14.770 1.00 5.89 191 LEU B C 1
ATOM 5630 O O . LEU B 2 191 ? 59.535 15.190 14.660 1.00 6.65 191 LEU B O 1
ATOM 5635 N N . SER B 2 192 ? 58.200 13.820 15.861 1.00 2.30 192 SER B N 1
ATOM 5636 C CA . SER B 2 192 ? 59.115 13.861 16.997 1.00 3.03 192 SER B CA 1
ATOM 5637 C C . SER B 2 192 ? 59.889 12.601 17.256 1.00 3.74 192 SER B C 1
ATOM 5638 O O . SER B 2 192 ? 60.680 12.555 18.217 1.00 4.66 192 SER B O 1
ATOM 5641 N N . GLN B 2 193 ? 59.652 11.517 16.495 1.00 4.94 193 GLN B N 1
ATOM 5642 C CA . GLN B 2 193 ? 60.350 10.260 16.809 1.00 4.73 193 GLN B CA 1
ATOM 5643 C C . GLN B 2 193 ? 61.061 9.617 15.646 1.00 4.77 193 GLN B C 1
ATOM 5644 O O . GLN B 2 193 ? 62.070 8.951 15.827 1.00 5.00 193 GLN B O 1
ATOM 5650 N N . LEU B 2 194 ? 60.571 9.764 14.428 1.00 5.06 194 LEU B N 1
ATOM 5651 C CA . LEU B 2 194 ? 61.156 9.185 13.242 1.00 6.21 194 LEU B CA 1
ATOM 5652 C C . LEU B 2 194 ? 62.609 9.685 13.075 1.00 6.57 194 LEU B C 1
ATOM 5653 O O . LEU B 2 194 ? 62.855 10.889 13.017 1.00 4.01 194 LEU B O 1
ATOM 5658 N N . PHE B 2 195 ? 63.537 8.748 12.938 1.00 5.39 195 PHE B N 1
ATOM 5659 C CA . PHE B 2 195 ? 64.954 9.048 12.836 1.00 5.07 195 PHE B CA 1
ATOM 5660 C C . PHE B 2 195 ? 65.486 9.832 14.033 1.00 4.30 195 PHE B C 1
ATOM 5661 O O . PHE B 2 195 ? 66.426 10.637 13.899 1.00 3.97 195 PHE B O 1
ATOM 5669 N N . ARG B 2 196 ? 64.984 9.637 15.257 1.00 4.20 196 ARG B N 1
ATOM 5670 C CA . ARG B 2 196 ? 65.487 10.254 16.465 1.00 4.68 196 ARG B CA 1
ATOM 5671 C C . ARG B 2 196 ? 66.032 9.191 17.428 1.00 4.13 196 ARG B C 1
ATOM 5672 O O . ARG B 2 196 ? 66.077 7.987 17.170 1.00 5.41 196 ARG B O 1
ATOM 5680 N N . ALA B 2 197 ? 66.559 9.619 18.559 1.00 3.77 197 ALA B N 1
ATOM 5681 C CA . ALA B 2 197 ? 67.125 8.733 19.564 1.00 2.26 197 ALA B CA 1
ATOM 5682 C C . ALA B 2 197 ? 66.682 9.261 20.926 1.00 3.21 197 ALA B C 1
ATOM 5683 O O . ALA B 2 197 ? 66.326 10.417 21.004 1.00 3.44 197 ALA B O 1
ATOM 5685 N N . THR B 2 198 ? 66.760 8.391 21.927 1.00 3.22 198 THR B N 1
ATOM 5686 C CA . THR B 2 198 ? 66.361 8.730 23.257 1.00 4.39 198 THR B CA 1
ATOM 5687 C C . THR B 2 198 ? 67.441 9.442 24.090 1.00 4.51 198 THR B C 1
ATOM 5688 O O . THR B 2 198 ? 67.124 9.681 25.249 1.00 3.07 198 THR B O 1
ATOM 5692 N N . PHE B 2 199 ? 68.605 9.763 23.528 1.00 2.57 199 PHE B N 1
ATOM 5693 C CA . PHE B 2 199 ? 69.585 10.543 24.320 1.00 2.55 199 PHE B CA 1
ATOM 5694 C C . PHE B 2 199 ? 68.925 11.846 24.790 1.00 3.85 199 PHE B C 1
ATOM 5695 O O . PHE B 2 199 ? 68.042 12.343 24.086 1.00 3.23 199 PHE B O 1
ATOM 5703 N N . VAL B 2 200 ? 69.241 12.352 25.949 1.00 4.33 200 VAL B N 1
ATOM 5704 C CA . VAL B 2 200 ? 68.610 13.533 26.530 1.00 3.82 200 VAL B CA 1
ATOM 5705 C C . VAL B 2 200 ? 68.497 14.684 25.528 1.00 4.59 200 VAL B C 1
ATOM 5706 O O . VAL B 2 200 ? 69.411 15.077 24.787 1.00 3.44 200 VAL B O 1
ATOM 5710 N N . GLY B 2 201 ? 67.279 15.185 25.365 1.00 4.12 201 GLY B N 1
ATOM 5711 C CA . GLY B 2 201 ? 66.877 16.317 24.593 1.00 2.85 201 GLY B CA 1
ATOM 5712 C C . GLY B 2 201 ? 66.663 16.136 23.134 1.00 3.56 201 GLY B C 1
ATOM 5713 O O . GLY B 2 201 ? 66.159 16.988 22.386 1.00 5.06 201 GLY B O 1
ATOM 5714 N N . VAL B 2 202 ? 67.087 14.993 22.608 1.00 3.17 202 VAL B N 1
ATOM 5715 C CA . VAL B 2 202 ? 67.056 14.783 21.147 1.00 2.74 202 VAL B CA 1
ATOM 5716 C C . VAL B 2 202 ? 65.655 14.784 20.546 1.00 2.99 202 VAL B C 1
ATOM 5717 O O . VAL B 2 202 ? 65.423 15.210 19.391 1.00 2.27 202 VAL B O 1
ATOM 5721 N N . GLU B 2 203 ? 64.704 14.276 21.322 1.00 4.17 203 GLU B N 1
ATOM 5722 C CA . GLU B 2 203 ? 63.306 14.160 20.919 1.00 4.43 203 GLU B CA 1
ATOM 5723 C C . GLU B 2 203 ? 62.491 15.425 21.225 1.00 4.80 203 GLU B C 1
ATOM 5724 O O . GLU B 2 203 ? 61.338 15.484 20.785 1.00 3.64 203 GLU B O 1
ATOM 5730 N N . THR B 2 204 ? 63.060 16.393 21.919 1.00 3.64 204 THR B N 1
ATOM 5731 C CA . THR B 2 204 ? 62.362 17.634 22.264 1.00 2.08 204 THR B CA 1
ATOM 5732 C C . THR B 2 204 ? 62.623 18.698 21.219 1.00 4.26 204 THR B C 1
ATOM 5733 O O . THR B 2 204 ? 63.802 18.893 20.811 1.00 4.74 204 THR B O 1
ATOM 5737 N N . GLY B 2 205 ? 61.567 19.387 20.774 1.00 3.72 205 GLY B N 1
ATOM 5738 C CA . GLY B 2 205 ? 61.748 20.445 19.800 1.00 2.08 205 GLY B CA 1
ATOM 5739 C C . GLY B 2 205 ? 62.086 19.992 18.396 1.00 4.87 205 GLY B C 1
ATOM 5740 O O . GLY B 2 205 ? 61.855 18.862 18.002 1.00 5.90 205 GLY B O 1
ATOM 5741 N N . PRO B 2 206 ? 62.555 20.954 17.591 1.00 3.86 206 PRO B N 1
ATOM 5742 C CA . PRO B 2 206 ? 62.868 20.704 16.207 1.00 4.38 206 PRO B CA 1
ATOM 5743 C C . PRO B 2 206 ? 63.941 19.640 16.046 1.00 4.50 206 PRO B C 1
ATOM 5744 O O . PRO B 2 206 ? 64.764 19.421 16.941 1.00 5.45 206 PRO B O 1
ATOM 5748 N N . PHE B 2 207 ? 63.937 18.994 14.878 1.00 2.08 207 PHE B N 1
ATOM 5749 C CA . PHE B 2 207 ? 64.896 17.942 14.604 1.00 4.52 207 PHE B CA 1
ATOM 5750 C C . PHE B 2 207 ? 66.365 18.395 14.628 1.00 3.24 207 PHE B C 1
ATOM 5751 O O . PHE B 2 207 ? 67.202 17.665 15.158 1.00 3.64 207 PHE B O 1
ATOM 5759 N N . ILE B 2 208 ? 66.618 19.544 14.006 1.00 3.17 208 ILE B N 1
ATOM 5760 C CA . ILE B 2 208 ? 68.006 20.031 13.922 1.00 2.87 208 ILE B CA 1
ATOM 5761 C C . ILE B 2 208 ? 68.404 20.871 15.125 1.00 4.62 208 ILE B C 1
ATOM 5762 O O . ILE B 2 208 ? 67.689 21.833 15.535 1.00 2.74 208 ILE B O 1
ATOM 5767 N N . SER B 2 209 ? 69.574 20.536 15.663 1.00 3.02 209 SER B N 1
ATOM 5768 C CA . SER B 2 209 ? 70.109 21.343 16.751 1.00 4.06 209 SER B CA 1
ATOM 5769 C C . SER B 2 209 ? 70.104 22.858 16.476 1.00 2.08 209 SER B C 1
ATOM 5770 O O . SER B 2 209 ? 70.492 23.304 15.408 1.00 3.27 209 SER B O 1
ATOM 5773 N N . GLN B 2 210 ? 69.908 23.630 17.535 1.00 3.84 210 GLN B N 1
ATOM 5774 C CA . GLN B 2 210 ? 69.975 25.101 17.398 1.00 3.79 210 GLN B CA 1
ATOM 5775 C C . GLN B 2 210 ? 71.385 25.516 16.987 1.00 4.45 210 GLN B C 1
ATOM 5776 O O . GLN B 2 210 ? 71.574 26.537 16.333 1.00 3.77 210 GLN B O 1
ATOM 5782 N N . LEU B 2 211 ? 72.411 24.703 17.310 1.00 2.90 211 LEU B N 1
ATOM 5783 C CA . LEU B 2 211 ? 73.804 24.990 17.001 1.00 3.68 211 LEU B CA 1
ATOM 5784 C C . LEU B 2 211 ? 74.150 24.921 15.534 1.00 5.02 211 LEU B C 1
ATOM 5785 O O . LEU B 2 211 ? 75.200 25.377 15.073 1.00 4.12 211 LEU B O 1
ATOM 5790 N N . LEU B 2 212 ? 73.293 24.274 14.729 1.00 4.53 212 LEU B N 1
ATOM 5791 C CA . LEU B 2 212 ? 73.501 24.167 13.302 1.00 4.34 212 LEU B CA 1
ATOM 5792 C C . LEU B 2 212 ? 72.729 25.172 12.468 1.00 2.45 212 LEU B C 1
ATOM 5793 O O . LEU B 2 212 ? 72.939 25.287 11.281 1.00 2.69 212 LEU B O 1
ATOM 5798 N N . VAL B 2 213 ? 71.714 25.786 13.101 1.00 2.37 213 VAL B N 1
ATOM 5799 C CA . VAL B 2 213 ? 70.882 26.726 12.325 1.00 4.37 213 VAL B CA 1
ATOM 5800 C C . VAL B 2 213 ? 70.981 28.206 12.705 1.00 5.79 213 VAL B C 1
ATOM 5801 O O . VAL B 2 213 ? 70.462 29.119 12.018 1.00 7.04 213 VAL B O 1
ATOM 5805 N N . ASN B 2 214 ? 71.634 28.549 13.802 1.00 6.14 214 ASN B N 1
ATOM 5806 C CA . ASN B 2 214 ? 71.816 29.932 14.226 1.00 5.30 214 ASN B CA 1
ATOM 5807 C C . ASN B 2 214 ? 73.203 30.440 13.811 1.00 6.56 214 ASN B C 1
ATOM 5808 O O . ASN B 2 214 ? 74.162 29.678 13.628 1.00 4.92 214 ASN B O 1
ATOM 5813 N N . SER B 2 215 ? 73.308 31.748 13.649 1.00 4.72 215 SER B N 1
ATOM 5814 C CA . SER B 2 215 ? 74.548 32.397 13.278 1.00 4.39 215 SER B CA 1
ATOM 5815 C C . SER B 2 215 ? 75.617 32.155 14.339 1.00 3.07 215 SER B C 1
ATOM 5816 O O . SER B 2 215 ? 75.386 32.072 15.540 1.00 5.12 215 SER B O 1
ATOM 5819 N N . PHE B 2 216 ? 76.866 32.128 13.868 1.00 4.73 216 PHE B N 1
ATOM 5820 C CA . PHE B 2 216 ? 78.021 32.005 14.763 1.00 3.34 216 PHE B CA 1
ATOM 5821 C C . PHE B 2 216 ? 78.957 33.167 14.403 1.00 3.52 216 PHE B C 1
ATOM 5822 O O . PHE B 2 216 ? 78.949 33.632 13.265 1.00 4.55 216 PHE B O 1
ATOM 5830 N N . THR B 2 217 ? 79.746 33.631 15.378 1.00 2.08 217 THR B N 1
ATOM 5831 C CA . THR B 2 217 ? 80.701 34.696 15.046 1.00 3.27 217 THR B CA 1
ATOM 5832 C C . THR B 2 217 ? 82.122 34.171 15.192 1.00 3.84 217 THR B C 1
ATOM 5833 O O . THR B 2 217 ? 82.353 33.566 16.231 1.00 4.54 217 THR B O 1
ATOM 5837 N N . ILE B 2 218 ? 82.958 34.401 14.168 1.00 4.36 218 ILE B N 1
ATOM 5838 C CA . ILE B 2 218 ? 84.335 33.929 14.301 1.00 3.05 218 ILE B CA 1
ATOM 5839 C C . ILE B 2 218 ? 85.278 35.105 13.968 1.00 2.08 218 ILE B C 1
ATOM 5840 O O . ILE B 2 218 ? 85.049 35.698 12.922 1.00 2.15 218 ILE B O 1
ATOM 5845 N N . ASP B 2 219 ? 86.118 35.482 14.919 1.00 3.00 219 ASP B N 1
ATOM 5846 C CA . ASP B 2 219 ? 87.016 36.637 14.680 1.00 2.84 219 ASP B CA 1
ATOM 5847 C C . ASP B 2 219 ? 86.245 37.860 14.209 1.00 3.79 219 ASP B C 1
ATOM 5848 O O . ASP B 2 219 ? 86.538 38.419 13.155 1.00 2.29 219 ASP B O 1
ATOM 5853 N N . SER B 2 220 ? 85.150 38.240 14.878 1.00 3.72 220 SER B N 1
ATOM 5854 C CA . SER B 2 220 ? 84.315 39.365 14.457 1.00 3.85 220 SER B CA 1
ATOM 5855 C C . SER B 2 220 ? 83.636 39.199 13.113 1.00 3.54 220 SER B C 1
ATOM 5856 O O . SER B 2 220 ? 83.144 40.196 12.517 1.00 3.63 220 SER B O 1
ATOM 5859 N N . ILE B 2 221 ? 83.589 37.962 12.600 1.00 4.29 221 ILE B N 1
ATOM 5860 C CA . ILE B 2 221 ? 82.918 37.729 11.320 1.00 2.83 221 ILE B CA 1
ATOM 5861 C C . ILE B 2 221 ? 81.637 36.946 11.624 1.00 4.86 221 ILE B C 1
ATOM 5862 O O . ILE B 2 221 ? 81.744 35.795 12.102 1.00 2.74 221 ILE B O 1
ATOM 5867 N N . THR B 2 222 ? 80.479 37.531 11.413 1.00 4.12 222 THR B N 1
ATOM 5868 C CA . THR B 2 222 ? 79.205 36.838 11.718 1.00 3.48 222 THR B CA 1
ATOM 5869 C C . THR B 2 222 ? 78.710 36.052 10.524 1.00 4.31 222 THR B C 1
ATOM 5870 O O . THR B 2 222 ? 78.690 36.477 9.366 1.00 3.99 222 THR B O 1
ATOM 5874 N N . VAL B 2 223 ? 78.459 34.756 10.783 1.00 5.69 223 VAL B N 1
ATOM 5875 C CA . VAL B 2 223 ? 78.139 33.840 9.686 1.00 4.86 223 VAL B CA 1
ATOM 5876 C C . VAL B 2 223 ? 76.737 33.228 9.789 1.00 4.78 223 VAL B C 1
ATOM 5877 O O . VAL B 2 223 ? 76.464 32.548 10.772 1.00 3.69 223 VAL B O 1
ATOM 5881 N N . GLU B 2 224 ? 75.903 33.435 8.781 1.00 5.10 224 GLU B N 1
ATOM 5882 C CA . GLU B 2 224 ? 74.545 32.815 8.779 1.00 6.52 224 GLU B CA 1
ATOM 5883 C C . GLU B 2 224 ? 74.695 31.471 8.082 1.00 5.62 224 GLU B C 1
ATOM 5884 O O . GLU B 2 224 ? 75.187 31.403 6.944 1.00 4.68 224 GLU B O 1
ATOM 5890 N N . PRO B 2 225 ? 74.289 30.382 8.690 1.00 6.15 225 PRO B N 1
ATOM 5891 C CA . PRO B 2 225 ? 74.542 29.048 8.147 1.00 4.89 225 PRO B CA 1
ATOM 5892 C C . PRO B 2 225 ? 73.631 28.547 7.053 1.00 4.94 225 PRO B C 1
ATOM 5893 O O . PRO B 2 225 ? 72.960 27.519 7.192 1.00 4.24 225 PRO B O 1
ATOM 5897 N N . LYS B 2 226 ? 73.534 29.320 5.971 1.00 3.74 226 LYS B N 1
ATOM 5898 C CA . LYS B 2 226 ? 72.887 28.934 4.746 1.00 5.87 226 LYS B CA 1
ATOM 5899 C C . LYS B 2 226 ? 74.011 28.255 3.943 1.00 6.33 226 LYS B C 1
ATOM 5900 O O . LYS B 2 226 ? 74.983 28.931 3.627 1.00 5.49 226 LYS B O 1
ATOM 5906 N N . GLN B 2 227 ? 73.856 26.974 3.646 1.00 5.16 227 GLN B N 1
ATOM 5907 C CA . GLN B 2 227 ? 74.876 26.218 2.948 1.00 5.24 227 GLN B CA 1
ATOM 5908 C C . GLN B 2 227 ? 74.578 25.967 1.483 1.00 5.18 227 GLN B C 1
ATOM 5909 O O . GLN B 2 227 ? 73.426 26.104 1.073 1.00 5.93 227 GLN B O 1
ATOM 5915 N N . GLU B 2 228 ? 75.606 25.590 0.746 1.00 3.65 228 GLU B N 1
ATOM 5916 C CA . GLU B 2 228 ? 75.477 25.129 -0.620 1.00 4.18 228 GLU B CA 1
ATOM 5917 C C . GLU B 2 228 ? 75.068 23.646 -0.415 1.00 4.80 228 GLU B C 1
ATOM 5918 O O . GLU B 2 228 ? 75.823 22.920 0.265 1.00 3.56 228 GLU B O 1
ATOM 5924 N N . THR B 2 229 ? 73.869 23.275 -0.866 1.00 4.93 229 THR B N 1
ATOM 5925 C CA . THR B 2 229 ? 73.357 21.916 -0.582 1.00 5.25 229 THR B CA 1
ATOM 5926 C C . THR B 2 229 ? 73.112 21.071 -1.830 1.00 4.23 229 THR B C 1
ATOM 5927 O O . THR B 2 229 ? 73.287 21.530 -2.952 1.00 2.71 229 THR B O 1
ATOM 5931 N N . PHE B 2 230 ? 72.741 19.795 -1.610 1.00 2.97 230 PHE B N 1
ATOM 5932 C CA . PHE B 2 230 ? 72.510 18.923 -2.767 1.00 4.68 230 PHE B CA 1
ATOM 5933 C C . PHE B 2 230 ? 71.186 19.288 -3.443 1.00 4.78 230 PHE B C 1
ATOM 5934 O O . PHE B 2 230 ? 70.270 19.742 -2.744 1.00 4.50 230 PHE B O 1
ATOM 5942 N N . ALA B 2 231 ? 71.049 19.024 -4.722 1.00 6.83 231 ALA B N 1
ATOM 5943 C CA . ALA B 2 231 ? 69.763 19.227 -5.411 1.00 7.44 231 ALA B CA 1
ATOM 5944 C C . ALA B 2 231 ? 68.835 18.127 -4.903 1.00 7.65 231 ALA B C 1
ATOM 5945 O O . ALA B 2 231 ? 69.309 17.062 -4.519 1.00 6.99 231 ALA B O 1
ATOM 5947 N N . PRO B 2 232 ? 67.525 18.333 -4.968 1.00 8.86 232 PRO B N 1
ATOM 5948 C CA . PRO B 2 232 ? 66.586 17.302 -4.560 1.00 8.50 232 PRO B CA 1
ATOM 5949 C C . PRO B 2 232 ? 66.493 16.157 -5.544 1.00 8.07 232 PRO B C 1
ATOM 5950 O O . PRO B 2 232 ? 66.802 16.251 -6.727 1.00 5.56 232 PRO B O 1
ATOM 5954 N N . ASP B 2 233 ? 65.982 15.012 -5.107 1.00 9.27 233 ASP B N 1
ATOM 5955 C CA . ASP B 2 233 ? 65.468 13.865 -5.869 1.00 10.13 233 ASP B CA 1
ATOM 5956 C C . ASP B 2 233 ? 66.633 13.032 -6.410 1.00 11.10 233 ASP B C 1
ATOM 5957 O O . ASP B 2 233 ? 66.415 11.743 -6.412 1.00 12.90 233 ASP B O 1
ATOM 5962 N N . VAL B 2 234 ? 67.710 13.493 -6.942 1.00 8.90 234 VAL B N 1
ATOM 5963 C CA . VAL B 2 234 ? 68.734 12.639 -7.534 1.00 7.62 234 VAL B CA 1
ATOM 5964 C C . VAL B 2 234 ? 69.470 11.814 -6.501 1.00 7.23 234 VAL B C 1
ATOM 5965 O O . VAL B 2 234 ? 69.991 12.332 -5.509 1.00 5.73 234 VAL B O 1
ATOM 5969 N N . ASN B 2 235 ? 69.632 10.510 -6.794 1.00 3.79 235 ASN B N 1
ATOM 5970 C CA . ASN B 2 235 ? 70.434 9.646 -5.950 1.00 5.73 235 ASN B CA 1
ATOM 5971 C C . ASN B 2 235 ? 71.432 8.931 -6.875 1.00 5.48 235 ASN B C 1
ATOM 5972 O O . ASN B 2 235 ? 71.300 9.059 -8.090 1.00 5.66 235 ASN B O 1
ATOM 5977 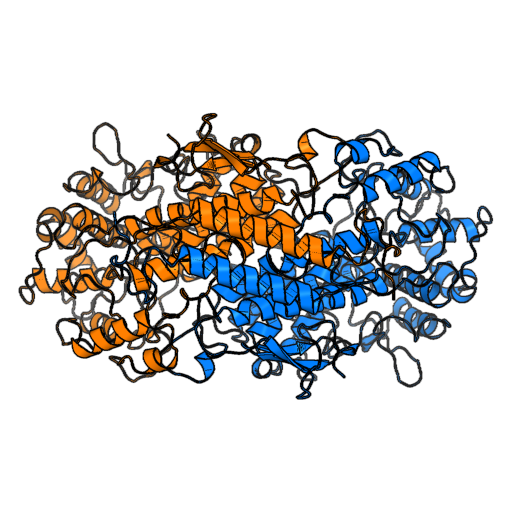N N . TYR B 2 236 ? 72.469 8.323 -6.304 1.00 4.89 236 TYR B N 1
ATOM 5978 C CA . TYR B 2 236 ? 73.543 7.704 -7.068 1.00 5.49 236 TYR B CA 1
ATOM 5979 C C . TYR B 2 236 ? 73.744 6.247 -6.680 1.00 5.65 236 TYR B C 1
ATOM 5980 O O . TYR B 2 236 ? 73.161 5.738 -5.716 1.00 4.76 236 TYR B O 1
ATOM 5989 N N . MET B 2 237 ? 74.599 5.524 -7.396 1.00 5.01 237 MET B N 1
ATOM 5990 C CA . MET B 2 237 ? 74.866 4.117 -7.204 1.00 5.12 237 MET B CA 1
ATOM 5991 C C . MET B 2 237 ? 73.579 3.255 -7.189 1.00 5.12 237 MET B C 1
ATOM 5992 O O . MET B 2 237 ? 73.498 2.318 -6.391 1.00 4.31 237 MET B O 1
ATOM 5997 N N . VAL B 2 238 ? 72.620 3.556 -8.062 1.00 6.48 238 VAL B N 1
ATOM 5998 C CA . VAL B 2 238 ? 71.399 2.736 -8.143 1.00 6.63 238 VAL B CA 1
ATOM 5999 C C . VAL B 2 238 ? 71.368 1.969 -9.471 1.00 8.44 238 VAL B C 1
ATOM 6000 O O . VAL B 2 238 ? 70.496 1.102 -9.692 1.00 5.87 238 VAL B O 1
ATOM 6004 N N . ASP B 2 239 ? 72.339 2.234 -10.330 1.00 7.56 239 ASP B N 1
ATOM 6005 C CA . ASP B 2 239 ? 72.538 1.481 -11.580 1.00 8.45 239 ASP B CA 1
ATOM 6006 C C . ASP B 2 239 ? 73.527 0.389 -11.164 1.00 9.56 239 ASP B C 1
ATOM 6007 O O . ASP B 2 239 ? 74.491 0.723 -10.456 1.00 10.85 239 ASP B O 1
ATOM 6012 N N . PHE B 2 240 ? 73.295 -0.883 -11.479 1.00 8.57 240 PHE B N 1
ATOM 6013 C CA . PHE B 2 240 ? 74.171 -1.952 -11.012 1.00 9.04 240 PHE B CA 1
ATOM 6014 C C . PHE B 2 240 ? 75.645 -1.817 -11.377 1.00 8.48 240 PHE B C 1
ATOM 6015 O O . PHE B 2 240 ? 76.485 -2.014 -10.480 1.00 8.62 240 PHE B O 1
ATOM 6023 N N . ASP B 2 241 ? 75.961 -1.504 -12.624 1.00 8.74 241 ASP B N 1
ATOM 6024 C CA . ASP B 2 241 ? 77.359 -1.380 -13.025 1.00 11.51 241 ASP B CA 1
ATOM 6025 C C . ASP B 2 241 ? 78.062 -0.266 -12.251 1.00 12.18 241 ASP B C 1
ATOM 6026 O O . ASP B 2 241 ? 79.177 -0.496 -11.764 1.00 10.42 241 ASP B O 1
ATOM 6031 N N . GLU B 2 242 ? 77.355 0.854 -12.043 1.00 12.37 242 GLU B N 1
ATOM 6032 C CA . GLU B 2 242 ? 77.982 1.941 -11.274 1.00 11.69 242 GLU B CA 1
ATOM 6033 C C . GLU B 2 242 ? 78.258 1.533 -9.853 1.00 10.01 242 GLU B C 1
ATOM 6034 O O . GLU B 2 242 ? 79.313 1.824 -9.285 1.00 10.84 242 GLU B O 1
ATOM 6040 N N . TRP B 2 243 ? 77.286 0.850 -9.245 1.00 7.47 243 TRP B N 1
ATOM 6041 C CA . TRP B 2 243 ? 77.440 0.337 -7.894 1.00 5.97 243 TRP B CA 1
ATOM 6042 C C . TRP B 2 243 ? 78.641 -0.605 -7.810 1.00 7.09 243 TRP B C 1
ATOM 6043 O O . TRP B 2 243 ? 79.357 -0.567 -6.816 1.00 5.64 243 TRP B O 1
ATOM 6054 N N . LEU B 2 244 ? 78.793 -1.502 -8.785 1.00 8.71 244 LEU B N 1
ATOM 6055 C CA . LEU B 2 244 ? 79.821 -2.525 -8.782 1.00 9.84 244 LEU B CA 1
ATOM 6056 C C . LEU B 2 244 ? 81.208 -1.856 -8.932 1.00 9.31 244 LEU B C 1
ATOM 6057 O O . LEU B 2 244 ? 82.121 -2.239 -8.215 1.00 8.48 244 LEU B O 1
ATOM 6062 N N . ASN B 2 245 ? 81.262 -0.877 -9.821 1.00 9.30 245 ASN B N 1
ATOM 6063 C CA . ASN B 2 245 ? 82.482 -0.104 -10.043 1.00 9.51 245 ASN B CA 1
ATOM 6064 C C . ASN B 2 245 ? 82.955 0.515 -8.739 1.00 8.49 245 ASN B C 1
ATOM 6065 O O . ASN B 2 245 ? 84.102 0.357 -8.308 1.00 10.07 245 ASN B O 1
ATOM 6070 N N . ILE B 2 246 ? 82.051 1.161 -8.001 1.00 8.78 246 ILE B N 1
ATOM 6071 C CA . ILE B 2 246 ? 82.347 1.722 -6.699 1.00 6.24 246 ILE B CA 1
ATOM 6072 C C . ILE B 2 246 ? 82.798 0.650 -5.732 1.00 5.64 246 ILE B C 1
ATOM 6073 O O . ILE B 2 246 ? 83.830 0.829 -5.047 1.00 4.89 246 ILE B O 1
ATOM 6078 N N . GLN B 2 247 ? 82.123 -0.494 -5.644 1.00 5.43 247 GLN B N 1
ATOM 6079 C CA . GLN B 2 247 ? 82.643 -1.546 -4.746 1.00 6.31 247 GLN B CA 1
ATOM 6080 C C . GLN B 2 247 ? 84.031 -2.042 -5.147 1.00 6.28 247 GLN B C 1
ATOM 6081 O O . GLN B 2 247 ? 84.783 -2.491 -4.250 1.00 8.25 247 GLN B O 1
ATOM 6087 N N . ASN B 2 248 ? 84.418 -2.042 -6.421 1.00 6.38 248 ASN B N 1
ATOM 6088 C CA . ASN B 2 248 ? 85.757 -2.512 -6.763 1.00 7.16 248 ASN B CA 1
ATOM 6089 C C . ASN B 2 248 ? 86.785 -1.395 -6.663 1.00 9.62 248 ASN B C 1
ATOM 6090 O O . ASN B 2 248 ? 87.905 -1.576 -7.168 1.00 10.80 248 ASN B O 1
ATOM 6095 N N . GLY B 2 249 ? 86.481 -0.225 -6.081 1.00 8.04 249 GLY B N 1
ATOM 6096 C CA . GLY B 2 249 ? 87.431 0.842 -5.915 1.00 7.99 249 GLY B CA 1
ATOM 6097 C C . GLY B 2 249 ? 87.609 1.759 -7.108 1.00 7.34 249 GLY B C 1
ATOM 6098 O O . GLY B 2 249 ? 88.598 2.491 -7.191 1.00 8.79 249 GLY B O 1
ATOM 6099 N N . GLY B 2 250 ? 86.688 1.760 -8.049 1.00 7.46 250 GLY B N 1
ATOM 6100 C CA . GLY B 2 250 ? 86.720 2.619 -9.213 1.00 8.25 250 GLY B CA 1
ATOM 6101 C C . GLY B 2 250 ? 86.244 4.045 -8.845 1.00 9.20 250 GLY B C 1
ATOM 6102 O O . GLY B 2 250 ? 85.706 4.332 -7.770 1.00 9.06 250 GLY B O 1
ATOM 6103 N N . PRO B 2 251 ? 86.492 4.959 -9.764 1.00 9.85 251 PRO B N 1
ATOM 6104 C CA . PRO B 2 251 ? 86.178 6.359 -9.552 1.00 10.85 251 PRO B CA 1
ATOM 6105 C C . PRO B 2 251 ? 84.673 6.594 -9.570 1.00 11.11 251 PRO B C 1
ATOM 6106 O O . PRO B 2 251 ? 83.951 5.944 -10.307 1.00 11.52 251 PRO B O 1
ATOM 6110 N N . PRO B 2 252 ? 84.224 7.650 -8.889 1.00 11.94 252 PRO B N 1
ATOM 6111 C CA . PRO B 2 252 ? 82.824 8.020 -8.881 1.00 11.30 252 PRO B CA 1
ATOM 6112 C C . PRO B 2 252 ? 82.389 8.287 -10.308 1.00 9.41 252 PRO B C 1
ATOM 6113 O O . PRO B 2 252 ? 83.166 8.752 -11.122 1.00 8.34 252 PRO B O 1
ATOM 6117 N N . ALA B 2 253 ? 81.097 8.095 -10.580 1.00 10.76 253 ALA B N 1
ATOM 6118 C CA . ALA B 2 253 ? 80.595 8.317 -11.933 1.00 9.42 253 ALA B CA 1
ATOM 6119 C C . ALA B 2 253 ? 80.560 9.774 -12.311 1.00 10.22 253 ALA B C 1
ATOM 6120 O O . ALA B 2 253 ? 80.527 10.072 -13.498 1.00 11.40 253 ALA B O 1
ATOM 6122 N N . GLY B 2 254 ? 80.458 10.688 -11.347 1.00 10.50 254 GLY B N 1
ATOM 6123 C CA . GLY B 2 254 ? 80.376 12.118 -11.662 1.00 10.11 254 GLY B CA 1
ATOM 6124 C C . GLY B 2 254 ? 80.358 12.883 -10.340 1.00 8.82 254 GLY B C 1
ATOM 6125 O O . GLY B 2 254 ? 80.510 12.300 -9.266 1.00 9.19 254 GLY B O 1
ATOM 6126 N N . PRO B 2 255 ? 80.158 14.176 -10.395 1.00 10.00 255 PRO B N 1
ATOM 6127 C CA . PRO B 2 255 ? 80.033 14.991 -9.183 1.00 9.68 255 PRO B CA 1
ATOM 6128 C C . PRO B 2 255 ? 78.567 14.948 -8.754 1.00 10.36 255 PRO B C 1
ATOM 6129 O O . PRO B 2 255 ? 77.753 14.516 -9.578 1.00 10.16 255 PRO B O 1
ATOM 6133 N N . GLU B 2 256 ? 78.206 15.409 -7.559 1.00 9.33 256 GLU B N 1
ATOM 6134 C CA . GLU B 2 256 ? 76.784 15.419 -7.196 1.00 10.69 256 GLU B CA 1
ATOM 6135 C C . GLU B 2 256 ? 76.169 16.717 -7.721 1.00 11.07 256 GLU B C 1
ATOM 6136 O O . GLU B 2 256 ? 76.818 17.783 -7.729 1.00 12.08 256 GLU B O 1
ATOM 6142 N N . LEU B 2 257 ? 74.931 16.662 -8.169 1.00 11.35 257 LEU B N 1
ATOM 6143 C CA . LEU B 2 257 ? 74.172 17.819 -8.611 1.00 10.93 257 LEU B CA 1
ATOM 6144 C C . LEU B 2 257 ? 73.825 18.652 -7.372 1.00 9.27 257 LEU B C 1
ATOM 6145 O O . LEU B 2 257 ? 73.377 18.143 -6.342 1.00 7.17 257 LEU B O 1
ATOM 6150 N N . LEU B 2 258 ? 74.083 19.954 -7.420 1.00 8.24 258 LEU B N 1
ATOM 6151 C CA . LEU B 2 258 ? 73.892 20.871 -6.305 1.00 8.14 258 LEU B CA 1
ATOM 6152 C C . LEU B 2 258 ? 72.764 21.859 -6.551 1.00 8.19 258 LEU B C 1
ATOM 6153 O O . LEU B 2 258 ? 72.504 22.203 -7.692 1.00 8.51 258 LEU B O 1
ATOM 6158 N N . ASP B 2 259 ? 72.096 22.342 -5.526 1.00 8.76 259 ASP B N 1
ATOM 6159 C CA . ASP B 2 259 ? 71.034 23.332 -5.669 1.00 10.79 259 ASP B CA 1
ATOM 6160 C C . ASP B 2 259 ? 71.654 24.723 -5.882 1.00 12.41 259 ASP B C 1
ATOM 6161 O O . ASP B 2 259 ? 72.648 25.064 -5.219 1.00 8.71 259 ASP B O 1
ATOM 6166 N N . ASP B 2 260 ? 71.055 25.515 -6.743 1.00 13.53 260 ASP B N 1
ATOM 6167 C CA . ASP B 2 260 ? 71.478 26.872 -6.980 1.00 17.46 260 ASP B CA 1
ATOM 6168 C C . ASP B 2 260 ? 71.169 27.811 -5.826 1.00 15.36 260 ASP B C 1
ATOM 6169 O O . ASP B 2 260 ? 71.781 28.879 -5.828 1.00 16.61 260 ASP B O 1
ATOM 6174 N N . GLU B 2 261 ? 70.246 27.540 -4.931 1.00 15.43 261 GLU B N 1
ATOM 6175 C CA . GLU B 2 261 ? 69.946 28.442 -3.832 1.00 15.06 261 GLU B CA 1
ATOM 6176 C C . GLU B 2 261 ? 70.589 27.944 -2.542 1.00 13.86 261 GLU B C 1
ATOM 6177 O O . GLU B 2 261 ? 70.363 26.787 -2.171 1.00 10.81 261 GLU B O 1
ATOM 6183 N N . LEU B 2 262 ? 71.267 28.867 -1.857 1.00 10.68 262 LEU B N 1
ATOM 6184 C CA . LEU B 2 262 ? 71.872 28.525 -0.568 1.00 10.06 262 LEU B CA 1
ATOM 6185 C C . LEU B 2 262 ? 70.760 28.352 0.440 1.00 8.37 262 LEU B C 1
ATOM 6186 O O . LEU B 2 262 ? 69.829 29.186 0.444 1.00 6.90 262 LEU B O 1
ATOM 6191 N N . ARG B 2 263 ? 70.817 27.391 1.346 1.00 5.70 263 ARG B N 1
ATOM 6192 C CA . ARG B 2 263 ? 69.722 27.155 2.272 1.00 5.81 263 ARG B CA 1
ATOM 6193 C C . ARG B 2 263 ? 70.121 26.651 3.643 1.00 4.87 263 ARG B C 1
ATOM 6194 O O . ARG B 2 263 ? 71.096 25.916 3.784 1.00 5.27 263 ARG B O 1
ATOM 6202 N N . PHE B 2 264 ? 69.355 26.987 4.664 1.00 5.04 264 PHE B N 1
ATOM 6203 C CA . PHE B 2 264 ? 69.541 26.405 5.992 1.00 4.41 264 PHE B CA 1
ATOM 6204 C C . PHE B 2 264 ? 69.248 24.888 5.877 1.00 4.29 264 PHE B C 1
ATOM 6205 O O . PHE B 2 264 ? 68.567 24.491 4.935 1.00 2.61 264 PHE B O 1
ATOM 6213 N N . VAL B 2 265 ? 69.690 24.086 6.825 1.00 4.85 265 VAL B N 1
ATOM 6214 C CA . VAL B 2 265 ? 69.416 22.638 6.810 1.00 3.89 265 VAL B CA 1
ATOM 6215 C C . VAL B 2 265 ? 67.933 22.405 7.126 1.00 4.28 265 VAL B C 1
ATOM 6216 O O . VAL B 2 265 ? 67.538 22.751 8.234 1.00 3.80 265 VAL B O 1
ATOM 6220 N N . ARG B 2 266 ? 67.177 21.840 6.168 1.00 4.01 266 ARG B N 1
ATOM 6221 C CA . ARG B 2 266 ? 65.746 21.673 6.470 1.00 4.71 266 ARG B CA 1
ATOM 6222 C C . ARG B 2 266 ? 65.215 20.297 6.075 1.00 3.59 266 ARG B C 1
ATOM 6223 O O . ARG B 2 266 ? 64.002 20.095 6.163 1.00 3.91 266 ARG B O 1
ATOM 6231 N N . ASN B 2 267 ? 66.042 19.361 5.608 1.00 2.36 267 ASN B N 1
ATOM 6232 C CA . ASN B 2 267 ? 65.620 17.986 5.335 1.00 2.52 267 ASN B CA 1
ATOM 6233 C C . ASN B 2 267 ? 66.804 17.041 5.553 1.00 2.08 267 ASN B C 1
ATOM 6234 O O . ASN B 2 267 ? 67.923 17.499 5.856 1.00 3.12 267 ASN B O 1
ATOM 6239 N N . ALA B 2 268 ? 66.555 15.742 5.451 1.00 2.08 268 ALA B N 1
ATOM 6240 C CA . ALA B 2 268 ? 67.583 14.728 5.640 1.00 3.23 268 ALA B CA 1
ATOM 6241 C C . ALA B 2 268 ? 68.685 14.862 4.579 1.00 4.35 268 ALA B C 1
ATOM 6242 O O . ALA B 2 268 ? 69.826 14.624 4.985 1.00 3.06 268 ALA B O 1
ATOM 6244 N N . ARG B 2 269 ? 68.344 15.235 3.355 1.00 3.10 269 ARG B N 1
ATOM 6245 C CA . ARG B 2 269 ? 69.389 15.376 2.361 1.00 3.86 269 ARG B CA 1
ATOM 6246 C C . ARG B 2 269 ? 70.355 16.507 2.760 1.00 5.45 269 ARG B C 1
ATOM 6247 O O . ARG B 2 269 ? 71.548 16.415 2.507 1.00 4.31 269 ARG B O 1
ATOM 6255 N N . ASP B 2 270 ? 69.811 17.585 3.328 1.00 5.38 270 ASP B N 1
ATOM 6256 C CA . ASP B 2 270 ? 70.614 18.726 3.739 1.00 3.48 270 ASP B CA 1
ATOM 6257 C C . ASP B 2 270 ? 71.500 18.392 4.931 1.00 3.33 270 ASP B C 1
ATOM 6258 O O . ASP B 2 270 ? 72.632 18.851 4.966 1.00 2.55 270 ASP B O 1
ATOM 6263 N N . LEU B 2 271 ? 70.991 17.595 5.862 1.00 3.56 271 LEU B N 1
ATOM 6264 C CA . LEU B 2 271 ? 71.742 17.197 7.026 1.00 4.94 271 LEU B CA 1
ATOM 6265 C C . LEU B 2 271 ? 72.868 16.254 6.571 1.00 3.94 271 LEU B C 1
ATOM 6266 O O . LEU B 2 271 ? 73.998 16.381 7.045 1.00 3.61 271 LEU B O 1
ATOM 6271 N N . ALA B 2 272 ? 72.587 15.428 5.566 1.00 4.23 272 ALA B N 1
ATOM 6272 C CA . ALA B 2 272 ? 73.582 14.529 5.009 1.00 4.23 272 ALA B CA 1
ATOM 6273 C C . ALA B 2 272 ? 74.741 15.343 4.389 1.00 4.40 272 ALA B C 1
ATOM 6274 O O . ALA B 2 272 ? 75.909 14.973 4.492 1.00 3.59 272 ALA B O 1
ATOM 6276 N N . ARG B 2 273 ? 74.352 16.388 3.641 1.00 3.86 273 ARG B N 1
ATOM 6277 C CA . ARG B 2 273 ? 75.290 17.307 2.998 1.00 5.07 273 ARG B CA 1
ATOM 6278 C C . ARG B 2 273 ? 76.263 17.949 3.982 1.00 5.45 273 ARG B C 1
ATOM 6279 O O . ARG B 2 273 ? 77.464 18.042 3.686 1.00 8.04 273 ARG B O 1
ATOM 6287 N N . VAL B 2 274 ? 75.833 18.335 5.162 1.00 5.24 274 VAL B N 1
ATOM 6288 C CA . VAL B 2 274 ? 76.666 18.865 6.228 1.00 5.71 274 VAL B CA 1
ATOM 6289 C C . VAL B 2 274 ? 77.788 17.850 6.510 1.00 6.56 274 VAL B C 1
ATOM 6290 O O . VAL B 2 274 ? 78.988 18.166 6.536 1.00 3.26 274 VAL B O 1
ATOM 6294 N N . THR B 2 275 ? 77.344 16.596 6.712 1.00 5.11 275 THR B N 1
ATOM 6295 C CA . THR B 2 275 ? 78.259 15.540 7.084 1.00 4.65 275 THR B CA 1
ATOM 6296 C C . THR B 2 275 ? 79.153 15.120 5.934 1.00 5.21 275 THR B C 1
ATOM 6297 O O . THR B 2 275 ? 80.210 14.525 6.234 1.00 7.45 275 THR B O 1
ATOM 6301 N N . PHE B 2 276 ? 78.816 15.451 4.691 1.00 4.11 276 PHE B N 1
ATOM 6302 C CA . PHE B 2 276 ? 79.676 15.123 3.570 1.00 3.10 276 PHE B CA 1
ATOM 6303 C C . PHE B 2 276 ? 80.801 16.179 3.446 1.00 3.94 276 PHE B C 1
ATOM 6304 O O . PHE B 2 276 ? 81.809 15.901 2.795 1.00 2.21 276 PHE B O 1
ATOM 6312 N N . THR B 2 277 ? 80.544 17.378 3.949 1.00 3.31 277 THR B N 1
ATOM 6313 C CA . THR B 2 277 ? 81.473 18.496 3.756 1.00 3.41 277 THR B CA 1
ATOM 6314 C C . THR B 2 277 ? 82.037 19.094 5.033 1.00 4.17 277 THR B C 1
ATOM 6315 O O . THR B 2 277 ? 82.675 20.155 5.017 1.00 3.88 277 THR B O 1
ATOM 6319 N N . ASP B 2 278 ? 81.910 18.413 6.158 1.00 3.30 278 ASP B N 1
ATOM 6320 C CA . ASP B 2 278 ? 82.462 18.856 7.410 1.00 2.15 278 ASP B CA 1
ATOM 6321 C C . ASP B 2 278 ? 83.942 18.428 7.492 1.00 2.54 278 ASP B C 1
ATOM 6322 O O . ASP B 2 278 ? 84.475 17.760 6.616 1.00 4.49 278 ASP B O 1
ATOM 6327 N N . ASN B 2 279 ? 84.609 18.805 8.566 1.00 3.07 279 ASN B N 1
ATOM 6328 C CA . ASN B 2 279 ? 86.038 18.438 8.716 1.00 3.62 279 ASN B CA 1
ATOM 6329 C C . ASN B 2 279 ? 86.312 18.219 10.171 1.00 3.29 279 ASN B C 1
ATOM 6330 O O . ASN B 2 279 ? 86.666 19.138 10.934 1.00 3.15 279 ASN B O 1
ATOM 6335 N N . ILE B 2 280 ? 86.097 16.982 10.603 1.00 3.16 280 ILE B N 1
ATOM 6336 C CA . ILE B 2 280 ? 86.361 16.509 11.936 1.00 3.86 280 ILE B CA 1
ATOM 6337 C C . ILE B 2 280 ? 85.489 17.134 13.005 1.00 4.65 280 ILE B C 1
ATOM 6338 O O . ILE B 2 280 ? 84.620 16.457 13.610 1.00 4.17 280 ILE B O 1
ATOM 6343 N N . ASN B 2 281 ? 85.740 18.417 13.321 1.00 3.80 281 ASN B N 1
ATOM 6344 C CA . ASN B 2 281 ? 84.986 19.070 14.374 1.00 2.49 281 ASN B CA 1
ATOM 6345 C C . ASN B 2 281 ? 84.367 20.398 13.934 1.00 2.08 281 ASN B C 1
ATOM 6346 O O . ASN B 2 281 ? 84.021 21.189 14.836 1.00 3.19 281 ASN B O 1
ATOM 6351 N N . THR B 2 282 ? 84.158 20.672 12.673 1.00 3.85 282 THR B N 1
ATOM 6352 C CA . THR B 2 282 ? 83.600 21.951 12.278 1.00 3.22 282 THR B CA 1
ATOM 6353 C C . THR B 2 282 ? 82.214 22.207 12.876 1.00 4.65 282 THR B C 1
ATOM 6354 O O . THR B 2 282 ? 81.912 23.338 13.282 1.00 3.36 282 THR B O 1
ATOM 6358 N N . GLU B 2 283 ? 81.354 21.155 12.981 1.00 3.37 283 GLU B N 1
ATOM 6359 C CA . GLU B 2 283 ? 80.020 21.370 13.533 1.00 3.45 283 GLU B CA 1
ATOM 6360 C C . GLU B 2 283 ? 80.099 21.666 15.013 1.00 2.52 283 GLU B C 1
ATOM 6361 O O . GLU B 2 283 ? 79.501 22.681 15.452 1.00 4.20 283 GLU B O 1
ATOM 6367 N N . ALA B 2 284 ? 80.913 20.941 15.794 1.00 2.94 284 ALA B N 1
ATOM 6368 C CA . ALA B 2 284 ? 81.004 21.293 17.211 1.00 3.99 284 ALA B CA 1
ATOM 6369 C C . ALA B 2 284 ? 81.732 22.607 17.466 1.00 2.08 284 ALA B C 1
ATOM 6370 O O . ALA B 2 284 ? 81.539 23.169 18.546 1.00 2.50 284 ALA B O 1
ATOM 6372 N N . TYR B 2 285 ? 82.621 23.008 16.564 1.00 2.22 285 TYR B N 1
ATOM 6373 C CA . TYR B 2 285 ? 83.405 24.246 16.737 1.00 3.55 285 TYR B CA 1
ATOM 6374 C C . TYR B 2 285 ? 82.412 25.395 16.567 1.00 2.94 285 TYR B C 1
ATOM 6375 O O . TYR B 2 285 ? 82.359 26.312 17.368 1.00 2.79 285 TYR B O 1
ATOM 6384 N N . ARG B 2 286 ? 81.595 25.316 15.524 1.00 3.26 286 ARG B N 1
ATOM 6385 C CA . ARG B 2 286 ? 80.503 26.269 15.379 1.00 4.71 286 ARG B CA 1
ATOM 6386 C C . ARG B 2 286 ? 79.649 26.270 16.651 1.00 5.48 286 ARG B C 1
ATOM 6387 O O . ARG B 2 286 ? 79.357 27.337 17.212 1.00 4.50 286 ARG B O 1
ATOM 6395 N N . GLY B 2 287 ? 79.221 25.114 17.176 1.00 4.24 287 GLY B N 1
ATOM 6396 C CA . GLY B 2 287 ? 78.403 25.091 18.387 1.00 4.26 287 GLY B CA 1
ATOM 6397 C C . GLY B 2 287 ? 79.170 25.682 19.559 1.00 5.81 287 GLY B C 1
ATOM 6398 O O . GLY B 2 287 ? 78.631 26.420 20.416 1.00 4.60 287 GLY B O 1
ATOM 6399 N N . ALA B 2 288 ? 80.457 25.334 19.687 1.00 3.82 288 ALA B N 1
ATOM 6400 C CA . ALA B 2 288 ? 81.269 25.891 20.782 1.00 3.70 288 ALA B CA 1
ATOM 6401 C C . ALA B 2 288 ? 81.279 27.440 20.751 1.00 3.17 288 ALA B C 1
ATOM 6402 O O . ALA B 2 288 ? 81.149 28.035 21.813 1.00 2.37 288 ALA B O 1
ATOM 6404 N N . LEU B 2 289 ? 81.399 28.038 19.575 1.00 3.57 289 LEU B N 1
ATOM 6405 C CA . LEU B 2 289 ? 81.435 29.494 19.520 1.00 4.62 289 LEU B CA 1
ATOM 6406 C C . LEU B 2 289 ? 80.048 30.079 19.898 1.00 4.55 289 LEU B C 1
ATOM 6407 O O . LEU B 2 289 ? 79.951 31.090 20.571 1.00 3.77 289 LEU B O 1
ATOM 6412 N N . ILE B 2 290 ? 78.983 29.418 19.421 1.00 3.29 290 ILE B N 1
ATOM 6413 C CA . ILE B 2 290 ? 77.611 29.834 19.753 1.00 3.90 290 ILE B CA 1
ATOM 6414 C C . ILE B 2 290 ? 77.389 29.766 21.243 1.00 4.16 290 ILE B C 1
ATOM 6415 O O . ILE B 2 290 ? 76.914 30.731 21.876 1.00 3.27 290 ILE B O 1
ATOM 6420 N N . LEU B 2 291 ? 77.782 28.652 21.882 1.00 3.61 291 LEU B N 1
ATOM 6421 C CA . LEU B 2 291 ? 77.603 28.494 23.317 1.00 3.07 291 LEU B CA 1
ATOM 6422 C C . LEU B 2 291 ? 78.375 29.519 24.147 1.00 4.23 291 LEU B C 1
ATOM 6423 O O . LEU B 2 291 ? 77.955 30.016 25.192 1.00 3.25 291 LEU B O 1
ATOM 6428 N N . LEU B 2 292 ? 79.584 29.836 23.686 1.00 3.83 292 LEU B N 1
ATOM 6429 C CA . LEU B 2 292 ? 80.449 30.804 24.368 1.00 2.79 292 LEU B CA 1
ATOM 6430 C C . LEU B 2 292 ? 79.759 32.178 24.293 1.00 3.23 292 LEU B C 1
ATOM 6431 O O . LEU B 2 292 ? 79.678 32.869 25.274 1.00 3.73 292 LEU B O 1
ATOM 6436 N N . GLY B 2 293 ? 79.285 32.568 23.118 1.00 3.40 293 GLY B N 1
ATOM 6437 C CA . GLY B 2 293 ? 78.593 33.831 22.927 1.00 4.87 293 GLY B CA 1
ATOM 6438 C C . GLY B 2 293 ? 77.306 33.937 23.758 1.00 5.43 293 GLY B C 1
ATOM 6439 O O . GLY B 2 293 ? 76.944 35.045 24.170 1.00 5.20 293 GLY B O 1
ATOM 6440 N N . LEU B 2 294 ? 76.645 32.831 24.102 1.00 4.53 294 LEU B N 1
ATOM 6441 C CA . LEU B 2 294 ? 75.449 32.837 24.922 1.00 3.63 294 LEU B CA 1
ATOM 6442 C C . LEU B 2 294 ? 75.783 32.737 26.381 1.00 4.50 294 LEU B C 1
ATOM 6443 O O . LEU B 2 294 ? 74.925 32.765 27.265 1.00 3.73 294 LEU B O 1
ATOM 6448 N N . ASP B 2 295 ? 77.074 32.590 26.707 1.00 5.12 295 ASP B N 1
ATOM 6449 C CA . ASP B 2 295 ? 77.534 32.531 28.087 1.00 2.08 295 ASP B CA 1
ATOM 6450 C C . ASP B 2 295 ? 77.099 31.249 28.773 1.00 4.39 295 ASP B C 1
ATOM 6451 O O . ASP B 2 295 ? 76.950 31.181 29.989 1.00 3.59 295 ASP B O 1
ATOM 6456 N N . ALA B 2 296 ? 76.959 30.166 28.000 1.00 4.35 296 ALA B N 1
ATOM 6457 C CA . ALA B 2 296 ? 76.759 28.835 28.559 1.00 3.89 296 ALA B CA 1
ATOM 6458 C C . ALA B 2 296 ? 78.144 28.371 29.079 1.00 4.07 296 ALA B C 1
ATOM 6459 O O . ALA B 2 296 ? 78.230 27.619 30.054 1.00 3.47 296 ALA B O 1
ATOM 6461 N N . PHE B 2 297 ? 79.191 28.793 28.383 1.00 2.48 297 PHE B N 1
ATOM 6462 C CA . PHE B 2 297 ? 80.586 28.696 28.833 1.00 4.50 297 PHE B CA 1
ATOM 6463 C C . PHE B 2 297 ? 81.030 30.165 28.980 1.00 4.20 297 PHE B C 1
ATOM 6464 O O . PHE B 2 297 ? 80.794 30.922 28.021 1.00 4.17 297 PHE B O 1
ATOM 6472 N N . ASN B 2 298 ? 81.674 30.646 29.994 1.00 3.48 298 ASN B N 1
ATOM 6473 C CA . ASN B 2 298 ? 82.023 32.053 30.203 1.00 3.48 298 ASN B CA 1
ATOM 6474 C C . ASN B 2 298 ? 83.392 32.383 29.623 1.00 4.11 298 ASN B C 1
ATOM 6475 O O . ASN B 2 298 ? 84.423 31.905 30.109 1.00 2.51 298 ASN B O 1
ATOM 6480 N N . ARG B 2 299 ? 83.444 33.248 28.629 1.00 3.15 299 ARG B N 1
ATOM 6481 C CA . ARG B 2 299 ? 84.684 33.649 27.977 1.00 3.71 299 ARG B CA 1
ATOM 6482 C C . ARG B 2 299 ? 85.647 34.282 28.963 1.00 3.04 299 ARG B C 1
ATOM 6483 O O . ARG B 2 299 ? 86.861 34.031 28.832 1.00 3.22 299 ARG B O 1
ATOM 6491 N N . ALA B 2 300 ? 85.224 35.031 29.986 1.00 3.62 300 ALA B N 1
ATOM 6492 C CA . ALA B 2 300 ? 86.117 35.610 30.969 1.00 4.64 300 ALA B CA 1
ATOM 6493 C C . ALA B 2 300 ? 86.735 34.606 31.944 1.00 5.58 300 ALA B C 1
ATOM 6494 O O . ALA B 2 300 ? 87.608 34.989 32.730 1.00 5.35 300 ALA B O 1
ATOM 6496 N N . GLY B 2 301 ? 86.346 33.324 31.946 1.00 4.46 301 GLY B N 1
ATOM 6497 C CA . GLY B 2 301 ? 86.954 32.311 32.784 1.00 4.11 301 GLY B CA 1
ATOM 6498 C C . GLY B 2 301 ? 86.212 32.007 34.078 1.00 4.33 301 GLY B C 1
ATOM 6499 O O . GLY B 2 301 ? 86.743 31.249 34.888 1.00 3.99 301 GLY B O 1
ATOM 6500 N N . VAL B 2 302 ? 84.982 32.517 34.236 1.00 2.29 302 VAL B N 1
ATOM 6501 C CA . VAL B 2 302 ? 84.247 32.235 35.471 1.00 3.47 302 VAL B CA 1
ATOM 6502 C C . VAL B 2 302 ? 83.460 30.940 35.283 1.00 5.52 302 VAL B C 1
ATOM 6503 O O . VAL B 2 302 ? 82.289 30.872 34.852 1.00 3.33 302 VAL B O 1
ATOM 6507 N N . ASN B 2 303 ? 84.174 29.824 35.397 1.00 4.05 303 ASN B N 1
ATOM 6508 C CA . ASN B 2 303 ? 83.722 28.482 35.133 1.00 3.75 303 ASN B CA 1
ATOM 6509 C C . ASN B 2 303 ? 84.346 27.527 36.133 1.00 4.19 303 ASN B C 1
ATOM 6510 O O . ASN B 2 303 ? 85.301 27.880 36.840 1.00 4.29 303 ASN B O 1
ATOM 6515 N N . GLY B 2 304 ? 83.810 26.287 36.211 1.00 5.26 304 GLY B N 1
ATOM 6516 C CA . GLY B 2 304 ? 84.402 25.289 37.109 1.00 2.38 304 GLY B CA 1
ATOM 6517 C C . GLY B 2 304 ? 84.502 25.810 38.516 1.00 2.98 304 GLY B C 1
ATOM 6518 O O . GLY B 2 304 ? 83.552 26.412 39.018 1.00 3.92 304 GLY B O 1
ATOM 6519 N N . PRO B 2 305 ? 85.655 25.668 39.197 1.00 3.15 305 PRO B N 1
ATOM 6520 C CA . PRO B 2 305 ? 85.847 26.112 40.548 1.00 2.78 305 PRO B CA 1
ATOM 6521 C C . PRO B 2 305 ? 85.858 27.619 40.766 1.00 2.63 305 PRO B C 1
ATOM 6522 O O . PRO B 2 305 ? 85.653 28.059 41.895 1.00 3.69 305 PRO B O 1
ATOM 6526 N N . PHE B 2 306 ? 85.942 28.394 39.693 1.00 3.51 306 PHE B N 1
ATOM 6527 C CA . PHE B 2 306 ? 85.943 29.850 39.794 1.00 3.82 306 PHE B CA 1
ATOM 6528 C C . PHE B 2 306 ? 84.571 30.478 39.956 1.00 6.16 306 PHE B C 1
ATOM 6529 O O . PHE B 2 306 ? 84.452 31.654 40.343 1.00 5.03 306 PHE B O 1
ATOM 6537 N N . ILE B 2 307 ? 83.513 29.731 39.632 1.00 5.99 307 ILE B N 1
ATOM 6538 C CA . ILE B 2 307 ? 82.144 30.212 39.795 1.00 8.16 307 ILE B CA 1
ATOM 6539 C C . ILE B 2 307 ? 81.860 30.560 41.234 1.00 9.82 307 ILE B C 1
ATOM 6540 O O . ILE B 2 307 ? 81.174 31.564 41.492 1.00 13.39 307 ILE B O 1
ATOM 6545 N N . ASP B 2 308 ? 82.324 29.840 42.216 1.00 10.82 308 ASP B N 1
ATOM 6546 C CA . ASP B 2 308 ? 82.085 30.077 43.612 1.00 12.11 308 ASP B CA 1
ATOM 6547 C C . ASP B 2 308 ? 83.105 30.968 44.314 1.00 11.79 308 ASP B C 1
ATOM 6548 O O . ASP B 2 308 ? 83.051 31.090 45.564 1.00 9.59 308 ASP B O 1
ATOM 6553 N N . ILE B 2 309 ? 84.109 31.537 43.630 1.00 9.09 309 ILE B N 1
ATOM 6554 C CA . ILE B 2 309 ? 85.088 32.382 44.350 1.00 7.52 309 ILE B CA 1
ATOM 6555 C C . ILE B 2 309 ? 85.179 33.718 43.625 1.00 6.48 309 ILE B C 1
ATOM 6556 O O . ILE B 2 309 ? 84.594 33.840 42.549 1.00 7.02 309 ILE B O 1
ATOM 6561 N N . ASP B 2 310 ? 85.867 34.726 44.177 1.00 6.71 310 ASP B N 1
ATOM 6562 C CA . ASP B 2 310 ? 85.862 36.045 43.526 1.00 5.78 310 ASP B CA 1
ATOM 6563 C C . ASP B 2 310 ? 87.149 36.551 42.912 1.00 5.31 310 ASP B C 1
ATOM 6564 O O . ASP B 2 310 ? 87.085 37.420 42.019 1.00 4.34 310 ASP B O 1
ATOM 6569 N N . ARG B 2 311 ? 88.301 36.135 43.453 1.00 4.51 311 ARG B N 1
ATOM 6570 C CA . ARG B 2 311 ? 89.561 36.709 42.984 1.00 5.55 311 ARG B CA 1
ATOM 6571 C C . ARG B 2 311 ? 90.113 36.214 41.673 1.00 5.73 311 ARG B C 1
ATOM 6572 O O . ARG B 2 311 ? 90.857 36.983 41.004 1.00 8.65 311 ARG B O 1
ATOM 6580 N N . GLN B 2 312 ? 89.879 34.977 41.274 1.00 4.66 312 GLN B N 1
ATOM 6581 C CA . GLN B 2 312 ? 90.469 34.370 40.110 1.00 4.58 312 GLN B CA 1
ATOM 6582 C C . GLN B 2 312 ? 89.468 33.913 39.049 1.00 4.45 312 GLN B C 1
ATOM 6583 O O . GLN B 2 312 ? 88.277 33.691 39.301 1.00 6.16 312 GLN B O 1
ATOM 6589 N N . ALA B 2 313 ? 89.900 33.820 37.826 1.00 3.95 313 ALA B N 1
ATOM 6590 C CA . ALA B 2 313 ? 89.219 33.312 36.677 1.00 3.36 313 ALA B CA 1
ATOM 6591 C C . ALA B 2 313 ? 90.048 32.150 36.123 1.00 5.43 313 ALA B C 1
ATOM 6592 O O . ALA B 2 313 ? 91.281 32.081 36.371 1.00 5.84 313 ALA B O 1
ATOM 6594 N N . GLY B 2 314 ? 89.411 31.251 35.383 1.00 4.40 314 GLY B N 1
ATOM 6595 C CA . GLY B 2 314 ? 90.114 30.143 34.778 1.00 3.84 314 GLY B CA 1
ATOM 6596 C C . GLY B 2 314 ? 90.648 30.511 33.418 1.00 4.22 314 GLY B C 1
ATOM 6597 O O . GLY B 2 314 ? 90.227 31.527 32.867 1.00 5.59 314 GLY B O 1
ATOM 6598 N N . PHE B 2 315 ? 91.542 29.745 32.824 1.00 3.28 315 PHE B N 1
ATOM 6599 C CA . PHE B 2 315 ? 91.972 29.961 31.462 1.00 3.47 315 PHE B CA 1
ATOM 6600 C C . PHE B 2 315 ? 92.541 28.632 30.933 1.00 3.79 315 PHE B C 1
ATOM 6601 O O . PHE B 2 315 ? 91.821 27.911 30.238 1.00 2.44 315 PHE B O 1
ATOM 6609 N N . VAL B 2 316 ? 93.743 28.275 31.365 1.00 2.73 316 VAL B N 1
ATOM 6610 C CA . VAL B 2 316 ? 94.354 27.018 30.893 1.00 2.65 316 VAL B CA 1
ATOM 6611 C C . VAL B 2 316 ? 93.483 25.857 31.407 1.00 3.54 316 VAL B C 1
ATOM 6612 O O . VAL B 2 316 ? 93.278 24.848 30.741 1.00 4.27 316 VAL B O 1
ATOM 6616 N N . ASN B 2 317 ? 93.081 26.037 32.652 1.00 3.67 317 ASN B N 1
ATOM 6617 C CA . ASN B 2 317 ? 92.154 25.171 33.335 1.00 3.23 317 ASN B CA 1
ATOM 6618 C C . ASN B 2 317 ? 90.844 25.978 33.539 1.00 3.28 317 ASN B C 1
ATOM 6619 O O . ASN B 2 317 ? 90.784 27.067 34.091 1.00 2.11 317 ASN B O 1
ATOM 6624 N N . PHE B 2 318 ? 89.776 25.414 33.032 1.00 4.13 318 PHE B N 1
ATOM 6625 C CA . PHE B 2 318 ? 88.417 25.942 33.255 1.00 3.96 318 PHE B CA 1
ATOM 6626 C C . PHE B 2 318 ? 88.143 27.288 32.624 1.00 2.89 318 PHE B C 1
ATOM 6627 O O . PHE B 2 318 ? 87.414 28.136 33.151 1.00 3.70 318 PHE B O 1
ATOM 6635 N N . GLY B 2 319 ? 88.748 27.515 31.465 1.00 3.97 319 GLY B N 1
ATOM 6636 C CA . GLY B 2 319 ? 88.594 28.739 30.683 1.00 3.78 319 GLY B CA 1
ATOM 6637 C C . GLY B 2 319 ? 88.698 28.404 29.212 1.00 3.50 319 GLY B C 1
ATOM 6638 O O . GLY B 2 319 ? 88.741 27.191 28.926 1.00 3.59 319 GLY B O 1
ATOM 6639 N N . ILE B 2 320 ? 88.692 29.359 28.291 1.00 2.46 320 ILE B N 1
ATOM 6640 C CA . ILE B 2 320 ? 88.660 29.070 26.870 1.00 3.72 320 ILE B CA 1
ATOM 6641 C C . ILE B 2 320 ? 89.800 28.242 26.288 1.00 4.12 320 ILE B C 1
ATOM 6642 O O . ILE B 2 320 ? 89.588 27.562 25.259 1.00 3.50 320 ILE B O 1
ATOM 6647 N N . SER B 2 321 ? 90.990 28.308 26.844 1.00 3.10 321 SER B N 1
ATOM 6648 C CA . SER B 2 321 ? 92.133 27.508 26.374 1.00 2.99 321 SER B CA 1
ATOM 6649 C C . SER B 2 321 ? 91.781 26.025 26.611 1.00 2.08 321 SER B C 1
ATOM 6650 O O . SER B 2 321 ? 91.834 25.239 25.686 1.00 2.20 321 SER B O 1
ATOM 6653 N N . HIS B 2 322 ? 91.344 25.685 27.809 1.00 2.37 322 HIS B N 1
ATOM 6654 C CA . HIS B 2 322 ? 90.880 24.331 28.152 1.00 3.04 322 HIS B CA 1
ATOM 6655 C C . HIS B 2 322 ? 89.835 23.815 27.174 1.00 3.80 322 HIS B C 1
ATOM 6656 O O . HIS B 2 322 ? 89.910 22.730 26.578 1.00 3.07 322 HIS B O 1
ATOM 6663 N N . TYR B 2 323 ? 88.808 24.646 26.996 1.00 3.20 323 TYR B N 1
ATOM 6664 C CA . TYR B 2 323 ? 87.682 24.402 26.091 1.00 3.18 323 TYR B CA 1
ATOM 6665 C C . TYR B 2 323 ? 88.104 24.196 24.656 1.00 3.33 323 TYR B C 1
ATOM 6666 O O . TYR B 2 323 ? 87.890 23.073 24.142 1.00 2.46 323 TYR B O 1
ATOM 6675 N N . PHE B 2 324 ? 88.779 25.162 23.973 1.00 2.08 324 PHE B N 1
ATOM 6676 C CA . PHE B 2 324 ? 89.193 24.906 22.606 1.00 3.42 324 PHE B CA 1
ATOM 6677 C C . PHE B 2 324 ? 90.281 23.806 22.465 1.00 3.71 324 PHE B C 1
ATOM 6678 O O . PHE B 2 324 ? 90.269 23.091 21.434 1.00 2.08 324 PHE B O 1
ATOM 6686 N N . ARG B 2 325 ? 91.115 23.656 23.479 1.00 2.08 325 ARG B N 1
ATOM 6687 C CA . ARG B 2 325 ? 92.148 22.626 23.421 1.00 5.00 325 ARG B CA 1
ATOM 6688 C C . ARG B 2 325 ? 91.500 21.231 23.270 1.00 4.15 325 ARG B C 1
ATOM 6689 O O . ARG B 2 325 ? 91.817 20.503 22.348 1.00 3.10 325 ARG B O 1
ATOM 6697 N N . LEU B 2 326 ? 90.542 20.925 24.136 1.00 4.23 326 LEU B N 1
ATOM 6698 C CA . LEU B 2 326 ? 89.849 19.637 24.172 1.00 4.38 326 LEU B CA 1
ATOM 6699 C C . LEU B 2 326 ? 88.908 19.403 23.038 1.00 4.85 326 LEU B C 1
ATOM 6700 O O . LEU B 2 326 ? 88.846 18.274 22.489 1.00 3.17 326 LEU B O 1
ATOM 6705 N N . ILE B 2 327 ? 88.361 20.480 22.431 1.00 2.31 327 ILE B N 1
ATOM 6706 C CA . ILE B 2 327 ? 87.514 20.357 21.253 1.00 2.22 327 ILE B CA 1
ATOM 6707 C C . ILE B 2 327 ? 88.307 19.743 20.123 1.00 3.38 327 ILE B C 1
ATOM 6708 O O . ILE B 2 327 ? 87.759 19.106 19.206 1.00 3.75 327 ILE B O 1
ATOM 6713 N N . GLY B 2 328 ? 89.652 19.984 20.111 1.00 2.32 328 GLY B N 1
ATOM 6714 C CA . GLY B 2 328 ? 90.457 19.311 19.059 1.00 2.89 328 GLY B CA 1
ATOM 6715 C C . GLY B 2 328 ? 91.067 18.009 19.642 1.00 2.19 328 GLY B C 1
ATOM 6716 O O . GLY B 2 328 ? 91.069 16.989 18.977 1.00 3.00 328 GLY B O 1
ATOM 6717 N N . ALA B 2 329 ? 91.630 18.081 20.849 1.00 2.74 329 ALA B N 1
ATOM 6718 C CA . ALA B 2 329 ? 92.339 16.955 21.427 1.00 4.00 329 ALA B CA 1
ATOM 6719 C C . ALA B 2 329 ? 91.533 15.664 21.604 1.00 5.41 329 ALA B C 1
ATOM 6720 O O . ALA B 2 329 ? 92.071 14.539 21.606 1.00 3.56 329 ALA B O 1
ATOM 6722 N N . ALA B 2 330 ? 90.229 15.841 21.885 1.00 2.80 330 ALA B N 1
ATOM 6723 C CA . ALA B 2 330 ? 89.313 14.737 22.079 1.00 2.82 330 ALA B CA 1
ATOM 6724 C C . ALA B 2 330 ? 89.061 13.949 20.795 1.00 2.19 330 ALA B C 1
ATOM 6725 O O . ALA B 2 330 ? 88.486 12.866 20.898 1.00 3.26 330 ALA B O 1
ATOM 6727 N N . GLU B 2 331 ? 89.562 14.343 19.637 1.00 2.08 331 GLU B N 1
ATOM 6728 C CA . GLU B 2 331 ? 89.527 13.613 18.380 1.00 3.50 331 GLU B CA 1
ATOM 6729 C C . GLU B 2 331 ? 90.400 12.344 18.511 1.00 3.64 331 GLU B C 1
ATOM 6730 O O . GLU B 2 331 ? 90.297 11.383 17.745 1.00 3.86 331 GLU B O 1
ATOM 6736 N N . LEU B 2 332 ? 91.227 12.284 19.564 1.00 3.26 332 LEU B N 1
ATOM 6737 C CA . LEU B 2 332 ? 92.091 11.148 19.838 1.00 3.26 332 LEU B CA 1
ATOM 6738 C C . LEU B 2 332 ? 91.292 9.846 19.981 1.00 4.12 332 LEU B C 1
ATOM 6739 O O . LEU B 2 332 ? 91.784 8.742 19.728 1.00 2.85 332 LEU B O 1
ATOM 6744 N N . ALA B 2 333 ? 90.021 9.932 20.390 1.00 3.42 333 ALA B N 1
ATOM 6745 C CA . ALA B 2 333 ? 89.092 8.807 20.380 1.00 2.08 333 ALA B CA 1
ATOM 6746 C C . ALA B 2 333 ? 89.013 8.108 19.046 1.00 2.74 333 ALA B C 1
ATOM 6747 O O . ALA B 2 333 ? 88.607 6.908 18.964 1.00 4.25 333 ALA B O 1
ATOM 6749 N N . GLN B 2 334 ? 89.355 8.707 17.925 1.00 3.94 334 GLN B N 1
ATOM 6750 C CA . GLN B 2 334 ? 89.359 8.147 16.605 1.00 4.00 334 GLN B CA 1
ATOM 6751 C C . GLN B 2 334 ? 90.347 6.969 16.475 1.00 3.69 334 GLN B C 1
ATOM 6752 O O . GLN B 2 334 ? 90.114 6.130 15.620 1.00 2.53 334 GLN B O 1
ATOM 6758 N N . ARG B 2 335 ? 91.355 6.866 17.324 1.00 3.68 335 ARG B N 1
ATOM 6759 C CA . ARG B 2 335 ? 92.276 5.735 17.222 1.00 5.47 335 ARG B CA 1
ATOM 6760 C C . ARG B 2 335 ? 91.507 4.486 17.673 1.00 5.06 335 ARG B C 1
ATOM 6761 O O . ARG B 2 335 ? 91.668 3.452 17.021 1.00 4.85 335 ARG B O 1
ATOM 6769 N N . SER B 2 336 ? 90.682 4.603 18.704 1.00 4.69 336 SER B N 1
ATOM 6770 C CA . SER B 2 336 ? 89.926 3.466 19.222 1.00 5.19 336 SER B CA 1
ATOM 6771 C C . SER B 2 336 ? 88.863 3.072 18.217 1.00 5.55 336 SER B C 1
ATOM 6772 O O . SER B 2 336 ? 88.646 1.892 17.920 1.00 5.14 336 SER B O 1
ATOM 6775 N N . SER B 2 337 ? 88.177 4.086 17.654 1.00 4.17 337 SER B N 1
ATOM 6776 C CA . SER B 2 337 ? 87.199 3.834 16.601 1.00 4.58 337 SER B CA 1
ATOM 6777 C C . SER B 2 337 ? 87.848 3.039 15.470 1.00 6.77 337 SER B C 1
ATOM 6778 O O . SER B 2 337 ? 87.217 2.115 14.925 1.00 4.46 337 SER B O 1
ATOM 6781 N N . TRP B 2 338 ? 89.075 3.401 15.044 1.00 5.93 338 TRP B N 1
ATOM 6782 C CA . TRP B 2 338 ? 89.770 2.707 13.980 1.00 5.15 338 TRP B CA 1
ATOM 6783 C C . TRP B 2 338 ? 90.037 1.246 14.374 1.00 4.63 338 TRP B C 1
ATOM 6784 O O . TRP B 2 338 ? 89.898 0.350 13.535 1.00 5.19 338 TRP B O 1
ATOM 6795 N N . TYR B 2 339 ? 90.391 0.982 15.614 1.00 4.71 339 TYR B N 1
ATOM 6796 C CA . TYR B 2 339 ? 90.666 -0.375 16.072 1.00 6.23 339 TYR B CA 1
ATOM 6797 C C . TYR B 2 339 ? 89.345 -1.181 15.948 1.00 7.44 339 TYR B C 1
ATOM 6798 O O . TYR B 2 339 ? 89.390 -2.265 15.403 1.00 6.43 339 TYR B O 1
ATOM 6807 N N . GLN B 2 340 ? 88.260 -0.610 16.475 1.00 6.17 340 GLN B N 1
ATOM 6808 C CA . GLN B 2 340 ? 86.983 -1.305 16.398 1.00 6.41 340 GLN B CA 1
ATOM 6809 C C . GLN B 2 340 ? 86.527 -1.557 14.981 1.00 5.30 340 GLN B C 1
ATOM 6810 O O . GLN B 2 340 ? 86.026 -2.669 14.709 1.00 3.87 340 GLN B O 1
ATOM 6816 N N . LYS B 2 341 ? 86.728 -0.626 14.056 1.00 4.37 341 LYS B N 1
ATOM 6817 C CA . LYS B 2 341 ? 86.353 -0.781 12.684 1.00 4.23 341 LYS B CA 1
ATOM 6818 C C . LYS B 2 341 ? 87.107 -1.933 11.991 1.00 5.77 341 LYS B C 1
ATOM 6819 O O . LYS B 2 341 ? 86.486 -2.762 11.329 1.00 4.82 341 LYS B O 1
ATOM 6825 N N . TRP B 2 342 ? 88.438 -1.862 12.008 1.00 4.73 342 TRP B N 1
ATOM 6826 C CA . TRP B 2 342 ? 89.267 -2.753 11.238 1.00 5.84 342 TRP B CA 1
ATOM 6827 C C . TRP B 2 342 ? 89.689 -4.007 11.983 1.00 5.84 342 TRP B C 1
ATOM 6828 O O . TRP B 2 342 ? 89.493 -5.112 11.454 1.00 8.59 342 TRP B O 1
ATOM 6839 N N . GLN B 2 343 ? 90.257 -3.850 13.153 1.00 6.07 343 GLN B N 1
ATOM 6840 C CA . GLN B 2 343 ? 90.777 -4.984 13.883 1.00 6.67 343 GLN B CA 1
ATOM 6841 C C . GLN B 2 343 ? 89.690 -5.798 14.564 1.00 9.33 343 GLN B C 1
ATOM 6842 O O . GLN B 2 343 ? 89.982 -6.986 14.812 1.00 9.51 343 GLN B O 1
ATOM 6848 N N . VAL B 2 344 ? 88.549 -5.210 14.952 1.00 7.62 344 VAL B N 1
ATOM 6849 C CA . VAL B 2 344 ? 87.570 -6.004 15.710 1.00 6.95 344 VAL B CA 1
ATOM 6850 C C . VAL B 2 344 ? 86.333 -6.480 14.941 1.00 9.51 344 VAL B C 1
ATOM 6851 O O . VAL B 2 344 ? 86.095 -7.700 14.798 1.00 7.09 344 VAL B O 1
ATOM 6855 N N . HIS B 2 345 ? 85.499 -5.543 14.428 1.00 7.46 345 HIS B N 1
ATOM 6856 C CA . HIS B 2 345 ? 84.233 -5.972 13.824 1.00 8.38 345 HIS B CA 1
ATOM 6857 C C . HIS B 2 345 ? 84.220 -6.067 12.319 1.00 8.78 345 HIS B C 1
ATOM 6858 O O . HIS B 2 345 ? 83.533 -6.927 11.783 1.00 7.64 345 HIS B O 1
ATOM 6865 N N . ARG B 2 346 ? 84.943 -5.175 11.626 1.00 8.13 346 ARG B N 1
ATOM 6866 C CA . ARG B 2 346 ? 85.054 -5.248 10.201 1.00 9.09 346 ARG B CA 1
ATOM 6867 C C . ARG B 2 346 ? 83.707 -5.417 9.525 1.00 9.32 346 ARG B C 1
ATOM 6868 O O . ARG B 2 346 ? 83.631 -6.218 8.593 1.00 9.71 346 ARG B O 1
ATOM 6876 N N . PHE B 2 347 ? 82.678 -4.656 9.852 1.00 9.36 347 PHE B N 1
ATOM 6877 C CA . PHE B 2 347 ? 81.346 -4.858 9.279 1.00 8.55 347 PHE B CA 1
ATOM 6878 C C . PHE B 2 347 ? 81.126 -4.165 7.971 1.00 6.00 347 PHE B C 1
ATOM 6879 O O . PHE B 2 347 ? 81.654 -3.083 7.645 1.00 5.79 347 PHE B O 1
ATOM 6887 N N . ALA B 2 348 ? 80.354 -4.820 7.096 1.00 4.72 348 ALA B N 1
ATOM 6888 C CA . ALA B 2 348 ? 80.006 -4.343 5.775 1.00 4.52 348 ALA B CA 1
ATOM 6889 C C . ALA B 2 348 ? 79.135 -3.073 5.844 1.00 4.29 348 ALA B C 1
ATOM 6890 O O . ALA B 2 348 ? 78.238 -2.936 6.689 1.00 3.95 348 ALA B O 1
ATOM 6892 N N . ARG B 2 349 ? 79.341 -2.202 4.866 1.00 3.94 349 ARG B N 1
ATOM 6893 C CA . ARG B 2 349 ? 78.585 -0.960 4.808 1.00 4.76 349 ARG B CA 1
ATOM 6894 C C . ARG B 2 349 ? 77.181 -1.264 4.243 1.00 5.80 349 ARG B C 1
ATOM 6895 O O . ARG B 2 349 ? 76.986 -2.165 3.416 1.00 2.52 349 ARG B O 1
ATOM 6903 N N . PRO B 2 350 ? 76.263 -0.328 4.480 1.00 5.07 350 PRO B N 1
ATOM 6904 C CA . PRO B 2 350 ? 74.894 -0.467 4.044 1.00 5.24 350 PRO B CA 1
ATOM 6905 C C . PRO B 2 350 ? 74.793 -0.653 2.542 1.00 6.33 350 PRO B C 1
ATOM 6906 O O . PRO B 2 350 ? 73.981 -1.461 2.059 1.00 6.71 350 PRO B O 1
ATOM 6910 N N . GLU B 2 351 ? 75.604 0.036 1.729 1.00 4.01 351 GLU B N 1
ATOM 6911 C CA . GLU B 2 351 ? 75.584 -0.115 0.290 1.00 3.97 351 GLU B CA 1
ATOM 6912 C C . GLU B 2 351 ? 75.994 -1.547 -0.089 1.00 3.58 351 GLU B C 1
ATOM 6913 O O . GLU B 2 351 ? 75.576 -1.992 -1.167 1.00 4.32 351 GLU B O 1
ATOM 6919 N N . ALA B 2 352 ? 76.838 -2.190 0.721 1.00 4.94 352 ALA B N 1
ATOM 6920 C CA . ALA B 2 352 ? 77.307 -3.540 0.399 1.00 6.07 352 ALA B CA 1
ATOM 6921 C C . ALA B 2 352 ? 76.193 -4.558 0.711 1.00 6.10 352 ALA B C 1
ATOM 6922 O O . ALA B 2 352 ? 75.916 -5.336 -0.212 1.00 5.38 352 ALA B O 1
ATOM 6924 N N . LEU B 2 353 ? 75.533 -4.425 1.854 1.00 5.82 353 LEU B N 1
ATOM 6925 C CA . LEU B 2 353 ? 74.378 -5.275 2.161 1.00 8.04 353 LEU B CA 1
ATOM 6926 C C . LEU B 2 353 ? 73.220 -5.002 1.210 1.00 9.00 353 LEU B C 1
ATOM 6927 O O . LEU B 2 353 ? 72.442 -5.899 0.851 1.00 8.49 353 LEU B O 1
ATOM 6932 N N . GLY B 2 354 ? 73.136 -3.769 0.702 1.00 7.01 354 GLY B N 1
ATOM 6933 C CA . GLY B 2 354 ? 72.163 -3.394 -0.302 1.00 7.01 354 GLY B CA 1
ATOM 6934 C C . GLY B 2 354 ? 72.396 -4.172 -1.596 1.00 8.23 354 GLY B C 1
ATOM 6935 O O . GLY B 2 354 ? 71.399 -4.506 -2.255 1.00 8.68 354 GLY B O 1
ATOM 6936 N N . GLY B 2 355 ? 73.634 -4.392 -2.024 1.00 7.09 355 GLY B N 1
ATOM 6937 C CA . GLY B 2 355 ? 73.917 -5.130 -3.254 1.00 7.39 355 GLY B CA 1
ATOM 6938 C C . GLY B 2 355 ? 73.545 -6.607 -3.037 1.00 7.62 355 GLY B C 1
ATOM 6939 O O . GLY B 2 355 ? 72.861 -7.195 -3.874 1.00 8.14 355 GLY B O 1
ATOM 6940 N N . THR B 2 356 ? 73.826 -7.153 -1.863 1.00 7.53 356 THR B N 1
ATOM 6941 C CA . THR B 2 356 ? 73.426 -8.507 -1.509 1.00 8.34 356 THR B CA 1
ATOM 6942 C C . THR B 2 356 ? 71.899 -8.651 -1.473 1.00 8.82 356 THR B C 1
ATOM 6943 O O . THR B 2 356 ? 71.324 -9.627 -1.984 1.00 6.49 356 THR B O 1
ATOM 6947 N N . LEU B 2 357 ? 71.204 -7.658 -0.911 1.00 8.77 357 LEU B N 1
ATOM 6948 C CA . LEU B 2 357 ? 69.756 -7.642 -0.857 1.00 7.61 357 LEU B CA 1
ATOM 6949 C C . LEU B 2 357 ? 69.235 -7.656 -2.295 1.00 7.95 357 LEU B C 1
ATOM 6950 O O . LEU B 2 357 ? 68.351 -8.430 -2.631 1.00 7.41 357 LEU B O 1
ATOM 6955 N N . HIS B 2 358 ? 69.717 -6.709 -3.110 1.00 5.87 358 HIS B N 1
ATOM 6956 C CA . HIS B 2 358 ? 69.252 -6.551 -4.475 1.00 6.68 358 HIS B CA 1
ATOM 6957 C C . HIS B 2 358 ? 69.336 -7.875 -5.238 1.00 8.72 358 HIS B C 1
ATOM 6958 O O . HIS B 2 358 ? 68.381 -8.252 -5.951 1.00 7.00 358 HIS B O 1
ATOM 6965 N N . LEU B 2 359 ? 70.532 -8.483 -5.118 1.00 8.31 359 LEU B N 1
ATOM 6966 C CA . LEU B 2 359 ? 70.794 -9.727 -5.855 1.00 8.82 359 LEU B CA 1
ATOM 6967 C C . LEU B 2 359 ? 69.980 -10.899 -5.326 1.00 8.64 359 LEU B C 1
ATOM 6968 O O . LEU B 2 359 ? 69.588 -11.766 -6.103 1.00 9.42 359 LEU B O 1
ATOM 6973 N N . THR B 2 360 ? 69.660 -10.917 -4.047 1.00 11.18 360 THR B N 1
ATOM 6974 C CA . THR B 2 360 ? 68.827 -11.939 -3.422 1.00 11.84 360 THR B CA 1
ATOM 6975 C C . THR B 2 360 ? 67.384 -11.798 -3.888 1.00 13.15 360 THR B C 1
ATOM 6976 O O . THR B 2 360 ? 66.762 -12.774 -4.295 1.00 14.03 360 THR B O 1
ATOM 6980 N N . ILE B 2 361 ? 66.862 -10.580 -3.925 1.00 12.14 361 ILE B N 1
ATOM 6981 C CA . ILE B 2 361 ? 65.498 -10.340 -4.409 1.00 10.70 361 ILE B CA 1
ATOM 6982 C C . ILE B 2 361 ? 65.426 -10.760 -5.856 1.00 10.97 361 ILE B C 1
ATOM 6983 O O . ILE B 2 361 ? 64.419 -11.365 -6.258 1.00 10.75 361 ILE B O 1
ATOM 6988 N N . LYS B 2 362 ? 66.480 -10.531 -6.658 1.00 10.99 362 LYS B N 1
ATOM 6989 C CA . LYS B 2 362 ? 66.424 -10.924 -8.047 1.00 12.35 362 LYS B CA 1
ATOM 6990 C C . LYS B 2 362 ? 66.672 -12.421 -8.292 1.00 12.97 362 LYS B C 1
ATOM 6991 O O . LYS B 2 362 ? 66.760 -12.792 -9.461 1.00 12.63 362 LYS B O 1
ATOM 6997 N N . GLY B 2 363 ? 66.911 -13.199 -7.275 1.00 12.69 363 GLY B N 1
ATOM 6998 C CA . GLY B 2 363 ? 67.209 -14.607 -7.344 1.00 14.69 363 GLY B CA 1
ATOM 6999 C C . GLY B 2 363 ? 68.621 -14.923 -7.792 1.00 16.12 363 GLY B C 1
ATOM 7000 O O . GLY B 2 363 ? 68.866 -16.105 -8.088 1.00 15.80 363 GLY B O 1
ATOM 7001 N N . GLU B 2 364 ? 69.532 -13.950 -7.883 1.00 16.51 364 GLU B N 1
ATOM 7002 C CA . GLU B 2 364 ? 70.903 -14.227 -8.300 1.00 15.33 364 GLU B CA 1
ATOM 7003 C C . GLU B 2 364 ? 71.758 -14.587 -7.096 1.00 14.36 364 GLU B C 1
ATOM 7004 O O . GLU B 2 364 ? 72.803 -15.240 -7.277 1.00 15.82 364 GLU B O 1
ATOM 7010 N N . LEU B 2 365 ? 71.324 -14.276 -5.889 1.00 10.61 365 LEU B N 1
ATOM 7011 C CA . LEU B 2 365 ? 72.034 -14.667 -4.687 1.00 10.00 365 LEU B CA 1
ATOM 7012 C C . LEU B 2 365 ? 70.932 -15.213 -3.755 1.00 8.95 365 LEU B C 1
ATOM 7013 O O . LEU B 2 365 ? 69.781 -15.001 -4.114 1.00 8.09 365 LEU B O 1
ATOM 7018 N N . ASN B 2 366 ? 71.300 -15.749 -2.627 1.00 8.85 366 ASN B N 1
ATOM 7019 C CA . ASN B 2 366 ? 70.343 -16.325 -1.716 1.00 11.62 366 ASN B CA 1
ATOM 7020 C C . ASN B 2 366 ? 70.616 -16.022 -0.256 1.00 10.34 366 ASN B C 1
ATOM 7021 O O . ASN B 2 366 ? 70.647 -16.900 0.607 1.00 9.29 366 ASN B O 1
ATOM 7026 N N . ALA B 2 367 ? 70.882 -14.736 0.045 1.00 8.87 367 ALA B N 1
ATOM 7027 C CA . ALA B 2 367 ? 71.250 -14.375 1.412 1.00 7.15 367 ALA B CA 1
ATOM 7028 C C . ALA B 2 367 ? 70.070 -14.555 2.360 1.00 7.31 367 ALA B C 1
ATOM 7029 O O . ALA B 2 367 ? 68.934 -14.140 2.012 1.00 4.02 367 ALA B O 1
ATOM 7031 N N . ASP B 2 368 ? 70.385 -15.042 3.553 1.00 5.38 368 ASP B N 1
ATOM 7032 C CA . ASP B 2 368 ? 69.376 -15.271 4.578 1.00 7.54 368 ASP B CA 1
ATOM 7033 C C . ASP B 2 368 ? 68.905 -14.035 5.347 1.00 7.72 368 ASP B C 1
ATOM 7034 O O . ASP B 2 368 ? 68.830 -14.056 6.579 1.00 7.26 368 ASP B O 1
ATOM 7039 N N . PHE B 2 369 ? 68.592 -12.918 4.669 1.00 7.22 369 PHE B N 1
ATOM 7040 C CA . PHE B 2 369 ? 68.054 -11.763 5.402 1.00 5.70 369 PHE B CA 1
ATOM 7041 C C . PHE B 2 369 ? 66.752 -12.123 6.077 1.00 6.13 369 PHE B C 1
ATOM 7042 O O . PHE B 2 369 ? 65.962 -12.873 5.487 1.00 6.87 369 PHE B O 1
ATOM 7050 N N . ASP B 2 370 ? 66.492 -11.652 7.276 1.00 6.60 370 ASP B N 1
ATOM 7051 C CA . ASP B 2 370 ? 65.217 -11.936 7.941 1.00 8.28 370 ASP B CA 1
ATOM 7052 C C . ASP B 2 370 ? 64.066 -11.503 7.039 1.00 8.69 370 ASP B C 1
ATOM 7053 O O . ASP B 2 370 ? 64.126 -10.512 6.275 1.00 7.64 370 ASP B O 1
ATOM 7058 N N . LEU B 2 371 ? 62.939 -12.204 7.096 1.00 7.39 371 LEU B N 1
ATOM 7059 C CA . LEU B 2 371 ? 61.778 -11.888 6.261 1.00 7.08 371 LEU B CA 1
ATOM 7060 C C . LEU B 2 371 ? 61.160 -10.527 6.548 1.00 5.05 371 LEU B C 1
ATOM 7061 O O . LEU B 2 371 ? 60.512 -9.969 5.666 1.00 4.17 371 LEU B O 1
ATOM 7066 N N . SER B 2 372 ? 61.311 -9.902 7.704 1.00 3.65 372 SER B N 1
ATOM 7067 C CA . SER B 2 372 ? 60.796 -8.551 7.944 1.00 6.21 372 SER B CA 1
ATOM 7068 C C . SER B 2 372 ? 61.329 -7.561 6.899 1.00 7.17 372 SER B C 1
ATOM 7069 O O . SER B 2 372 ? 60.671 -6.591 6.525 1.00 5.51 372 SER B O 1
ATOM 7072 N N . LEU B 2 373 ? 62.528 -7.803 6.360 1.00 8.32 373 LEU B N 1
ATOM 7073 C CA . LEU B 2 373 ? 63.116 -6.973 5.320 1.00 8.26 373 LEU B CA 1
ATOM 7074 C C . LEU B 2 373 ? 62.904 -7.545 3.950 1.00 7.82 373 LEU B C 1
ATOM 7075 O O . LEU B 2 373 ? 62.445 -6.897 2.994 1.00 8.16 373 LEU B O 1
ATOM 7080 N N . LEU B 2 374 ? 63.238 -8.828 3.752 1.00 9.27 374 LEU B N 1
ATOM 7081 C CA . LEU B 2 374 ? 63.128 -9.482 2.441 1.00 9.48 374 LEU B CA 1
ATOM 7082 C C . LEU B 2 374 ? 61.684 -9.484 1.937 1.00 9.82 374 LEU B C 1
ATOM 7083 O O . LEU B 2 374 ? 61.407 -9.436 0.728 1.00 10.18 374 LEU B O 1
ATOM 7088 N N . GLU B 2 375 ? 60.724 -9.560 2.867 1.00 8.66 375 GLU B N 1
ATOM 7089 C CA . GLU B 2 375 ? 59.314 -9.502 2.481 1.00 9.98 375 GLU B CA 1
ATOM 7090 C C . GLU B 2 375 ? 58.614 -8.236 2.906 1.00 9.04 375 GLU B C 1
ATOM 7091 O O . GLU B 2 375 ? 57.421 -8.230 3.211 1.00 9.73 375 GLU B O 1
ATOM 7097 N N . ASN B 2 376 ? 59.313 -7.108 3.013 1.00 8.24 376 ASN B N 1
ATOM 7098 C CA . ASN B 2 376 ? 58.728 -5.797 3.332 1.00 7.47 376 ASN B CA 1
ATOM 7099 C C . ASN B 2 376 ? 58.208 -5.171 2.040 1.00 7.59 376 ASN B C 1
ATOM 7100 O O . ASN B 2 376 ? 58.921 -4.538 1.242 1.00 6.65 376 ASN B O 1
ATOM 7105 N N . ALA B 2 377 ? 56.932 -5.413 1.741 1.00 6.21 377 ALA B N 1
ATOM 7106 C CA . ALA B 2 377 ? 56.330 -4.999 0.486 1.00 6.48 377 ALA B CA 1
ATOM 7107 C C . ALA B 2 377 ? 56.333 -3.481 0.257 1.00 5.63 377 ALA B C 1
ATOM 7108 O O . ALA B 2 377 ? 56.481 -3.027 -0.874 1.00 5.86 377 ALA B O 1
ATOM 7110 N N . GLU B 2 378 ? 56.049 -2.745 1.299 1.00 6.22 378 GLU B N 1
ATOM 7111 C CA . GLU B 2 378 ? 55.974 -1.294 1.278 1.00 8.02 378 GLU B CA 1
ATOM 7112 C C . GLU B 2 378 ? 57.339 -0.704 0.917 1.00 7.42 378 GLU B C 1
ATOM 7113 O O . GLU B 2 378 ? 57.427 0.092 -0.009 1.00 4.22 378 GLU B O 1
ATOM 7119 N N . LEU B 2 379 ? 58.401 -1.181 1.552 1.00 8.04 379 LEU B N 1
ATOM 7120 C CA . LEU B 2 379 ? 59.742 -0.709 1.236 1.00 7.54 379 LEU B CA 1
ATOM 7121 C C . LEU B 2 379 ? 60.194 -1.126 -0.141 1.00 8.76 379 LEU B C 1
ATOM 7122 O O . LEU B 2 379 ? 60.627 -0.318 -0.981 1.00 7.84 379 LEU B O 1
ATOM 7127 N N . LEU B 2 380 ? 60.008 -2.409 -0.495 1.00 9.55 380 LEU B N 1
ATOM 7128 C CA . LEU B 2 380 ? 60.465 -2.849 -1.806 1.00 9.64 380 LEU B CA 1
ATOM 7129 C C . LEU B 2 380 ? 59.796 -2.173 -2.965 1.00 8.20 380 LEU B C 1
ATOM 7130 O O . LEU B 2 380 ? 60.573 -1.867 -3.892 1.00 9.12 380 LEU B O 1
ATOM 7135 N N . LYS B 2 381 ? 58.487 -1.936 -2.998 1.00 6.00 381 LYS B N 1
ATOM 7136 C CA . LYS B 2 381 ? 57.876 -1.292 -4.128 1.00 5.27 381 LYS B CA 1
ATOM 7137 C C . LYS B 2 381 ? 58.414 0.136 -4.298 1.00 4.87 381 LYS B C 1
ATOM 7138 O O . LYS B 2 381 ? 58.641 0.554 -5.433 1.00 5.55 381 LYS B O 1
ATOM 7144 N N . ARG B 2 382 ? 58.607 0.844 -3.200 1.00 5.30 382 ARG B N 1
ATOM 7145 C CA . ARG B 2 382 ? 59.084 2.241 -3.273 1.00 5.92 382 ARG B CA 1
ATOM 7146 C C . ARG B 2 382 ? 60.545 2.338 -3.739 1.00 4.24 382 ARG B C 1
ATOM 7147 O O . ARG B 2 382 ? 60.932 3.166 -4.559 1.00 3.40 382 ARG B O 1
ATOM 7155 N N . VAL B 2 383 ? 61.391 1.411 -3.318 1.00 4.75 383 VAL B N 1
ATOM 7156 C CA . VAL B 2 383 ? 62.806 1.414 -3.728 1.00 3.20 383 VAL B CA 1
ATOM 7157 C C . VAL B 2 383 ? 62.889 1.126 -5.207 1.00 6.39 383 VAL B C 1
ATOM 7158 O O . VAL B 2 383 ? 63.551 1.798 -6.008 1.00 7.23 383 VAL B O 1
ATOM 7162 N N . ALA B 2 384 ? 62.145 0.088 -5.672 1.00 5.79 384 ALA B N 1
ATOM 7163 C CA . ALA B 2 384 ? 62.114 -0.208 -7.086 1.00 4.28 384 ALA B CA 1
ATOM 7164 C C . ALA B 2 384 ? 61.696 0.988 -7.924 1.00 3.45 384 ALA B C 1
ATOM 7165 O O . ALA B 2 384 ? 62.173 1.260 -9.039 1.00 3.89 384 ALA B O 1
ATOM 7167 N N . ALA B 2 385 ? 60.643 1.689 -7.500 1.00 2.18 385 ALA B N 1
ATOM 7168 C CA . ALA B 2 385 ? 60.148 2.787 -8.323 1.00 2.32 385 ALA B CA 1
ATOM 7169 C C . ALA B 2 385 ? 61.102 3.997 -8.327 1.00 3.05 385 ALA B C 1
ATOM 7170 O O . ALA B 2 385 ? 61.250 4.610 -9.381 1.00 3.35 385 ALA B O 1
ATOM 7172 N N . ILE B 2 386 ? 61.639 4.365 -7.169 1.00 4.33 386 ILE B N 1
ATOM 7173 C CA . ILE B 2 386 ? 62.531 5.535 -7.151 1.00 5.31 386 ILE B CA 1
ATOM 7174 C C . ILE B 2 386 ? 63.756 5.204 -8.017 1.00 6.72 386 ILE B C 1
ATOM 7175 O O . ILE B 2 386 ? 64.114 6.044 -8.841 1.00 6.51 386 ILE B O 1
ATOM 7180 N N . ASN B 2 387 ? 64.300 3.988 -7.957 1.00 5.66 387 ASN B N 1
ATOM 7181 C CA . ASN B 2 387 ? 65.455 3.621 -8.761 1.00 7.44 387 ASN B CA 1
ATOM 7182 C C . ASN B 2 387 ? 65.200 3.495 -10.247 1.00 8.09 387 ASN B C 1
ATOM 7183 O O . ASN B 2 387 ? 66.019 3.893 -11.072 1.00 5.88 387 ASN B O 1
ATOM 7188 N N . ALA B 2 388 ? 63.996 3.058 -10.634 1.00 7.88 388 ALA B N 1
ATOM 7189 C CA . ALA B 2 388 ? 63.608 2.982 -12.028 1.00 8.94 388 ALA B CA 1
ATOM 7190 C C . ALA B 2 388 ? 63.448 4.399 -12.559 1.00 9.83 388 ALA B C 1
ATOM 7191 O O . ALA B 2 388 ? 63.840 4.652 -13.700 1.00 10.16 388 ALA B O 1
ATOM 7193 N N . ALA B 2 389 ? 62.940 5.324 -11.734 1.00 10.77 389 ALA B N 1
ATOM 7194 C CA . ALA B 2 389 ? 62.852 6.699 -12.253 1.00 11.54 389 ALA B CA 1
ATOM 7195 C C . ALA B 2 389 ? 64.267 7.290 -12.417 1.00 12.45 389 ALA B C 1
ATOM 7196 O O . ALA B 2 389 ? 64.477 8.011 -13.399 1.00 11.38 389 ALA B O 1
ATOM 7198 N N . GLN B 2 390 ? 65.234 6.938 -11.582 1.00 12.28 390 GLN B N 1
ATOM 7199 C CA . GLN B 2 390 ? 66.595 7.470 -11.680 1.00 12.29 390 GLN B CA 1
ATOM 7200 C C . GLN B 2 390 ? 67.385 6.835 -12.820 1.00 14.23 390 GLN B C 1
ATOM 7201 O O . GLN B 2 390 ? 68.108 7.549 -13.516 1.00 11.68 390 GLN B O 1
ATOM 7207 N N . ASN B 2 391 ? 67.312 5.512 -12.987 1.00 13.63 391 ASN B N 1
ATOM 7208 C CA . ASN B 2 391 ? 68.095 4.824 -13.993 1.00 16.96 391 ASN B CA 1
ATOM 7209 C C . ASN B 2 391 ? 67.731 5.218 -15.412 1.00 20.98 391 ASN B C 1
ATOM 7210 O O . ASN B 2 391 ? 66.573 5.350 -15.782 1.00 19.28 391 ASN B O 1
ATOM 7215 N N . PRO B 2 392 ? 68.758 5.338 -16.249 1.00 26.84 392 PRO B N 1
ATOM 7216 C CA . PRO B 2 392 ? 68.669 5.716 -17.647 1.00 29.73 392 PRO B CA 1
ATOM 7217 C C . PRO B 2 392 ? 67.578 5.027 -18.458 1.00 30.95 392 PRO B C 1
ATOM 7218 O O . PRO B 2 392 ? 66.724 5.676 -19.097 1.00 30.68 392 PRO B O 1
ATOM 7222 N N . ASN B 2 393 ? 67.583 3.697 -18.466 1.00 31.28 393 ASN B N 1
ATOM 7223 C CA . ASN B 2 393 ? 66.564 2.980 -19.230 1.00 32.81 393 ASN B CA 1
ATOM 7224 C C . ASN B 2 393 ? 65.445 2.466 -18.350 1.00 30.80 393 ASN B C 1
ATOM 7225 O O . ASN B 2 393 ? 64.797 1.473 -18.644 1.00 29.96 393 ASN B O 1
ATOM 7230 N N . ASN B 2 394 ? 65.218 3.109 -17.205 1.00 27.88 394 ASN B N 1
ATOM 7231 C CA . ASN B 2 394 ? 64.209 2.735 -16.244 1.00 26.02 394 ASN B CA 1
ATOM 7232 C C . ASN B 2 394 ? 64.406 1.332 -15.679 1.00 24.08 394 ASN B C 1
ATOM 7233 O O . ASN B 2 394 ? 63.403 0.808 -15.168 1.00 23.40 394 ASN B O 1
ATOM 7238 N N . GLU B 2 395 ? 65.590 0.744 -15.699 1.00 22.16 395 GLU B N 1
ATOM 7239 C CA . GLU B 2 395 ? 65.773 -0.590 -15.136 1.00 22.15 395 GLU B CA 1
ATOM 7240 C C . GLU B 2 395 ? 65.565 -0.523 -13.626 1.00 18.12 395 GLU B C 1
ATOM 7241 O O . GLU B 2 395 ? 66.016 0.423 -12.944 1.00 16.56 395 GLU B O 1
ATOM 7247 N N . VAL B 2 396 ? 64.823 -1.479 -13.085 1.00 11.64 396 VAL B N 1
ATOM 7248 C CA . VAL B 2 396 ? 64.601 -1.558 -11.652 1.00 9.22 396 VAL B CA 1
ATOM 7249 C C . VAL B 2 396 ? 65.777 -2.177 -10.905 1.00 9.88 396 VAL B C 1
ATOM 7250 O O . VAL B 2 396 ? 66.268 -3.249 -11.293 1.00 11.73 396 VAL B O 1
ATOM 7254 N N . THR B 2 397 ? 66.194 -1.630 -9.764 1.00 6.81 397 THR B N 1
ATOM 7255 C CA . THR B 2 397 ? 67.207 -2.225 -8.917 1.00 5.62 397 THR B CA 1
ATOM 7256 C C . THR B 2 397 ? 66.733 -2.000 -7.487 1.00 6.16 397 THR B C 1
ATOM 7257 O O . THR B 2 397 ? 65.892 -1.147 -7.266 1.00 4.55 397 THR B O 1
ATOM 7261 N N . TYR B 2 398 ? 67.250 -2.775 -6.539 1.00 5.99 398 TYR B N 1
ATOM 7262 C CA . TYR B 2 398 ? 66.875 -2.621 -5.161 1.00 5.48 398 TYR B CA 1
ATOM 7263 C C . TYR B 2 398 ? 68.058 -2.056 -4.342 1.00 3.23 398 TYR B C 1
ATOM 7264 O O . TYR B 2 398 ? 67.995 -2.116 -3.120 1.00 2.08 398 TYR B O 1
ATOM 7273 N N . LEU B 2 399 ? 69.078 -1.572 -5.055 1.00 2.39 399 LEU B N 1
ATOM 7274 C CA . LEU B 2 399 ? 70.244 -1.005 -4.369 1.00 3.28 399 LEU B CA 1
ATOM 7275 C C . LEU B 2 399 ? 69.875 0.161 -3.473 1.00 4.73 399 LEU B C 1
ATOM 7276 O O . LEU B 2 399 ? 68.871 0.848 -3.723 1.00 4.93 399 LEU B O 1
ATOM 7281 N N . LEU B 2 400 ? 70.571 0.358 -2.381 1.00 5.34 400 LEU B N 1
ATOM 7282 C CA . LEU B 2 400 ? 70.274 1.504 -1.482 1.00 5.53 400 LEU B CA 1
ATOM 7283 C C . LEU B 2 400 ? 70.770 2.802 -2.105 1.00 5.50 400 LEU B C 1
ATOM 7284 O O . LEU B 2 400 ? 71.966 2.955 -2.375 1.00 6.75 400 LEU B O 1
ATOM 7289 N N . PRO B 2 401 ? 69.877 3.712 -2.458 1.00 4.60 401 PRO B N 1
ATOM 7290 C CA . PRO B 2 401 ? 70.241 4.953 -3.122 1.00 3.99 401 PRO B CA 1
ATOM 7291 C C . PRO B 2 401 ? 71.162 5.779 -2.213 1.00 2.08 401 PRO B C 1
ATOM 7292 O O . PRO B 2 401 ? 70.896 5.944 -1.031 1.00 2.50 401 PRO B O 1
ATOM 7296 N N . GLN B 2 402 ? 72.279 6.192 -2.803 1.00 3.57 402 GLN B N 1
ATOM 7297 C CA . GLN B 2 402 ? 73.258 6.973 -2.046 1.00 5.09 402 GLN B CA 1
ATOM 7298 C C . GLN B 2 402 ? 73.068 8.438 -2.373 1.00 4.32 402 GLN B C 1
ATOM 7299 O O . GLN B 2 402 ? 72.819 8.768 -3.517 1.00 5.11 402 GLN B O 1
ATOM 7305 N N . ALA B 2 403 ? 73.335 9.314 -1.413 1.00 5.89 403 ALA B N 1
ATOM 7306 C CA . ALA B 2 403 ? 73.257 10.751 -1.667 1.00 4.27 403 ALA B CA 1
ATOM 7307 C C . ALA B 2 403 ? 74.538 11.283 -2.282 1.00 5.34 403 ALA B C 1
ATOM 7308 O O . ALA B 2 403 ? 74.549 12.462 -2.729 1.00 5.60 403 ALA B O 1
ATOM 7310 N N . ILE B 2 404 ? 75.569 10.463 -2.419 1.00 3.80 404 ILE B N 1
ATOM 7311 C CA . ILE B 2 404 ? 76.849 10.872 -2.998 1.00 5.41 404 ILE B CA 1
ATOM 7312 C C . ILE B 2 404 ? 77.327 9.808 -3.969 1.00 5.64 404 ILE B C 1
ATOM 7313 O O . ILE B 2 404 ? 77.162 8.605 -3.695 1.00 5.98 404 ILE B O 1
ATOM 7318 N N . GLN B 2 405 ? 77.900 10.190 -5.081 1.00 6.09 405 GLN B N 1
ATOM 7319 C CA . GLN B 2 405 ? 78.411 9.317 -6.120 1.00 7.06 405 GLN B CA 1
ATOM 7320 C C . GLN B 2 405 ? 79.470 8.301 -5.688 1.00 7.48 405 GLN B C 1
ATOM 7321 O O . GLN B 2 405 ? 79.459 7.171 -6.209 1.00 5.16 405 GLN B O 1
ATOM 7327 N N . GLU B 2 406 ? 80.323 8.618 -4.723 1.00 5.69 406 GLU B N 1
ATOM 7328 C CA . GLU B 2 406 ? 81.386 7.714 -4.313 1.00 6.26 406 GLU B CA 1
ATOM 7329 C C . GLU B 2 406 ? 80.948 6.733 -3.241 1.00 7.05 406 GLU B C 1
ATOM 7330 O O . GLU B 2 406 ? 81.727 5.842 -2.873 1.00 5.87 406 GLU B O 1
ATOM 7336 N N . GLY B 2 407 ? 79.750 6.932 -2.665 1.00 5.75 407 GLY B N 1
ATOM 7337 C CA . GLY B 2 407 ? 79.297 6.050 -1.603 1.00 4.30 407 GLY B CA 1
ATOM 7338 C C . GLY B 2 407 ? 80.154 6.196 -0.356 1.00 5.65 407 GLY B C 1
ATOM 7339 O O . GLY B 2 407 ? 80.657 7.300 -0.068 1.00 6.56 407 GLY B O 1
ATOM 7340 N N . SER B 2 408 ? 80.266 5.164 0.487 1.00 3.24 408 SER B N 1
ATOM 7341 C CA . SER B 2 408 ? 81.007 5.291 1.724 1.00 4.23 408 SER B CA 1
ATOM 7342 C C . SER B 2 408 ? 82.509 5.504 1.585 1.00 4.58 408 SER B C 1
ATOM 7343 O O . SER B 2 408 ? 83.105 5.042 0.615 1.00 3.20 408 SER B O 1
ATOM 7346 N N . PRO B 2 409 ? 83.137 6.067 2.617 1.00 4.52 409 PRO B N 1
ATOM 7347 C CA . PRO B 2 409 ? 84.597 6.083 2.686 1.00 4.94 409 PRO B CA 1
ATOM 7348 C C . PRO B 2 409 ? 85.060 4.615 2.577 1.00 5.60 409 PRO B C 1
ATOM 7349 O O . PRO B 2 409 ? 84.284 3.667 2.799 1.00 4.78 409 PRO B O 1
ATOM 7353 N N . THR B 2 410 ? 86.348 4.394 2.316 1.00 5.63 410 THR B N 1
ATOM 7354 C CA . THR B 2 410 ? 86.904 3.048 2.200 1.00 5.94 410 THR B CA 1
ATOM 7355 C C . THR B 2 410 ? 87.425 2.549 3.531 1.00 7.37 410 THR B C 1
ATOM 7356 O O . THR B 2 410 ? 88.648 2.397 3.710 1.00 9.24 410 THR B O 1
ATOM 7360 N N . HIS B 2 411 ? 86.533 2.295 4.481 1.00 4.71 411 HIS B N 1
ATOM 7361 C CA . HIS B 2 411 ? 86.868 1.743 5.791 1.00 6.40 411 HIS B CA 1
ATOM 7362 C C . HIS B 2 411 ? 85.585 1.141 6.393 1.00 5.15 411 HIS B C 1
ATOM 7363 O O . HIS B 2 411 ? 84.541 1.526 5.876 1.00 7.24 411 HIS B O 1
ATOM 7370 N N . PRO B 2 412 ? 85.635 0.122 7.231 1.00 5.36 412 PRO B N 1
ATOM 7371 C CA . PRO B 2 412 ? 84.490 -0.598 7.712 1.00 4.70 412 PRO B CA 1
ATOM 7372 C C . PRO B 2 412 ? 83.409 0.273 8.321 1.00 7.00 412 PRO B C 1
ATOM 7373 O O . PRO B 2 412 ? 83.659 1.395 8.802 1.00 5.77 412 PRO B O 1
ATOM 7377 N N . SER B 2 413 ? 82.194 -0.296 8.407 1.00 4.94 413 SER B N 1
ATOM 7378 C CA . SER B 2 413 ? 81.072 0.487 8.917 1.00 2.08 413 SER B CA 1
ATOM 7379 C C . SER B 2 413 ? 81.030 0.838 10.357 1.00 3.65 413 SER B C 1
ATOM 7380 O O . SER B 2 413 ? 80.635 1.944 10.759 1.00 3.25 413 SER B O 1
ATOM 7383 N N . TYR B 2 414 ? 81.358 -0.085 11.271 1.00 3.77 414 TYR B N 1
ATOM 7384 C CA . TYR B 2 414 ? 81.158 0.021 12.690 1.00 2.08 414 TYR B CA 1
ATOM 7385 C C . TYR B 2 414 ? 82.357 0.165 13.564 1.00 3.83 414 TYR B C 1
ATOM 7386 O O . TYR B 2 414 ? 83.259 -0.693 13.501 1.00 2.91 414 TYR B O 1
ATOM 7395 N N . PRO B 2 415 ? 82.403 1.214 14.409 1.00 4.99 415 PRO B N 1
ATOM 7396 C CA . PRO B 2 415 ? 81.382 2.249 14.479 1.00 4.48 415 PRO B CA 1
ATOM 7397 C C . PRO B 2 415 ? 81.609 3.397 13.511 1.00 5.18 415 PRO B C 1
ATOM 7398 O O . PRO B 2 415 ? 82.515 3.423 12.639 1.00 4.71 415 PRO B O 1
ATOM 7402 N N . SER B 2 416 ? 80.759 4.434 13.548 1.00 4.37 416 SER B N 1
ATOM 7403 C CA . SER B 2 416 ? 80.892 5.601 12.685 1.00 3.73 416 SER B CA 1
ATOM 7404 C C . SER B 2 416 ? 81.995 6.454 13.344 1.00 3.58 416 SER B C 1
ATOM 7405 O O . SER B 2 416 ? 81.969 6.582 14.571 1.00 4.33 416 SER B O 1
ATOM 7408 N N . GLY B 2 417 ? 82.934 6.919 12.548 1.00 2.86 417 GLY B N 1
ATOM 7409 C CA . GLY B 2 417 ? 84.014 7.772 13.092 1.00 3.43 417 GLY B CA 1
ATOM 7410 C C . GLY B 2 417 ? 83.393 9.156 13.344 1.00 2.46 417 GLY B C 1
ATOM 7411 O O . GLY B 2 417 ? 83.786 9.850 14.294 1.00 4.01 417 GLY B O 1
ATOM 7412 N N . HIS B 2 418 ? 82.466 9.560 12.471 1.00 3.52 418 HIS B N 1
ATOM 7413 C CA . HIS B 2 418 ? 81.764 10.831 12.722 1.00 3.95 418 HIS B CA 1
ATOM 7414 C C . HIS B 2 418 ? 81.036 10.762 14.040 1.00 4.05 418 HIS B C 1
ATOM 7415 O O . HIS B 2 418 ? 81.108 11.689 14.864 1.00 4.30 418 HIS B O 1
ATOM 7422 N N . ALA B 2 419 ? 80.332 9.678 14.352 1.00 3.33 419 ALA B N 1
ATOM 7423 C CA . ALA B 2 419 ? 79.650 9.569 15.638 1.00 3.22 419 ALA B CA 1
ATOM 7424 C C . ALA B 2 419 ? 80.626 9.498 16.796 1.00 3.19 419 ALA B C 1
ATOM 7425 O O . ALA B 2 419 ? 80.286 9.977 17.903 1.00 2.08 419 ALA B O 1
ATOM 7427 N N . THR B 2 420 ? 81.724 8.722 16.651 1.00 2.66 420 THR B N 1
ATOM 7428 C CA . THR B 2 420 ? 82.627 8.653 17.822 1.00 4.17 420 THR B CA 1
ATOM 7429 C C . THR B 2 420 ? 83.200 10.033 18.165 1.00 3.04 420 THR B C 1
ATOM 7430 O O . THR B 2 420 ? 83.228 10.373 19.354 1.00 2.59 420 THR B O 1
ATOM 7434 N N . GLN B 2 421 ? 83.623 10.810 17.147 1.00 3.51 421 GLN B N 1
ATOM 7435 C CA . GLN B 2 421 ? 84.217 12.121 17.485 1.00 4.60 421 GLN B CA 1
ATOM 7436 C C . GLN B 2 421 ? 83.229 13.125 18.051 1.00 2.28 421 GLN B C 1
ATOM 7437 O O . GLN B 2 421 ? 83.480 13.881 18.971 1.00 3.78 421 GLN B O 1
ATOM 7443 N N . ASN B 2 422 ? 81.993 13.106 17.513 1.00 3.43 422 ASN B N 1
ATOM 7444 C CA . ASN B 2 422 ? 80.939 14.022 17.983 1.00 2.71 422 ASN B CA 1
ATOM 7445 C C . ASN B 2 422 ? 80.470 13.567 19.320 1.00 2.52 422 ASN B C 1
ATOM 7446 O O . ASN B 2 422 ? 80.154 14.438 20.149 1.00 2.75 422 ASN B O 1
ATOM 7451 N N . GLY B 2 423 ? 80.601 12.274 19.718 1.00 2.13 423 GLY B N 1
ATOM 7452 C CA . GLY B 2 423 ? 80.241 11.895 21.101 1.00 2.79 423 GLY B CA 1
ATOM 7453 C C . GLY B 2 423 ? 81.316 12.509 22.029 1.00 2.98 423 GLY B C 1
ATOM 7454 O O . GLY B 2 423 ? 80.994 13.002 23.127 1.00 3.28 423 GLY B O 1
ATOM 7455 N N . ALA B 2 424 ? 82.587 12.395 21.633 1.00 3.94 424 ALA B N 1
ATOM 7456 C CA . ALA B 2 424 ? 83.652 13.021 22.425 1.00 4.38 424 ALA B CA 1
ATOM 7457 C C . ALA B 2 424 ? 83.428 14.558 22.509 1.00 2.12 424 ALA B C 1
ATOM 7458 O O . ALA B 2 424 ? 83.645 15.081 23.580 1.00 3.07 424 ALA B O 1
ATOM 7460 N N . PHE B 2 425 ? 83.214 15.251 21.397 1.00 2.29 425 PHE B N 1
ATOM 7461 C CA . PHE B 2 425 ? 83.122 16.722 21.532 1.00 3.07 425 PHE B CA 1
ATOM 7462 C C . PHE B 2 425 ? 81.943 17.200 22.352 1.00 2.39 425 PHE B C 1
ATOM 7463 O O . PHE B 2 425 ? 82.011 18.093 23.187 1.00 3.81 425 PHE B O 1
ATOM 7471 N N . ALA B 2 426 ? 80.818 16.455 22.257 1.00 4.08 426 ALA B N 1
ATOM 7472 C CA . ALA B 2 426 ? 79.594 16.760 23.017 1.00 4.83 426 ALA B CA 1
ATOM 7473 C C . ALA B 2 426 ? 79.893 16.634 24.488 1.00 2.79 426 ALA B C 1
ATOM 7474 O O . ALA B 2 426 ? 79.480 17.357 25.381 1.00 2.38 426 ALA B O 1
ATOM 7476 N N . THR B 2 427 ? 80.736 15.635 24.748 1.00 2.17 427 THR B N 1
ATOM 7477 C CA . THR B 2 427 ? 81.136 15.307 26.134 1.00 2.65 427 THR B CA 1
ATOM 7478 C C . THR B 2 427 ? 82.041 16.395 26.698 1.00 3.50 427 THR B C 1
ATOM 7479 O O . THR B 2 427 ? 81.935 16.746 27.855 1.00 2.98 427 THR B O 1
ATOM 7483 N N . VAL B 2 428 ? 82.968 16.922 25.904 1.00 3.91 428 VAL B N 1
ATOM 7484 C CA . VAL B 2 428 ? 83.802 18.036 26.305 1.00 3.40 428 VAL B CA 1
ATOM 7485 C C . VAL B 2 428 ? 82.914 19.279 26.563 1.00 2.08 428 VAL B C 1
ATOM 7486 O O . VAL B 2 428 ? 83.150 19.909 27.585 1.00 2.93 428 VAL B O 1
ATOM 7490 N N . LEU B 2 429 ? 82.005 19.549 25.632 1.00 2.73 429 LEU B N 1
ATOM 7491 C CA . LEU B 2 429 ? 81.203 20.807 25.847 1.00 2.24 429 LEU B CA 1
ATOM 7492 C C . LEU B 2 429 ? 80.402 20.709 27.110 1.00 3.24 429 LEU B C 1
ATOM 7493 O O . LEU B 2 429 ? 80.525 21.586 27.953 1.00 2.86 429 LEU B O 1
ATOM 7498 N N . LYS B 2 430 ? 79.677 19.605 27.367 1.00 3.06 430 LYS B N 1
ATOM 7499 C CA . LYS B 2 430 ? 78.940 19.442 28.618 1.00 2.24 430 LYS B CA 1
ATOM 7500 C C . LYS B 2 430 ? 79.741 19.490 29.885 1.00 2.08 430 LYS B C 1
ATOM 7501 O O . LYS B 2 430 ? 79.341 20.086 30.897 1.00 2.98 430 LYS B O 1
ATOM 7507 N N . ALA B 2 431 ? 80.932 18.859 29.908 1.00 3.72 431 ALA B N 1
ATOM 7508 C CA . ALA B 2 431 ? 81.769 18.836 31.100 1.00 2.37 431 ALA B CA 1
ATOM 7509 C C . ALA B 2 431 ? 82.239 20.252 31.479 1.00 2.08 431 ALA B C 1
ATOM 7510 O O . ALA B 2 431 ? 82.208 20.546 32.688 1.00 2.49 431 ALA B O 1
ATOM 7512 N N . LEU B 2 432 ? 82.680 21.002 30.477 1.00 3.20 432 LEU B N 1
ATOM 7513 C CA . LEU B 2 432 ? 83.194 22.370 30.738 1.00 2.08 432 LEU B CA 1
ATOM 7514 C C . LEU B 2 432 ? 82.028 23.278 31.086 1.00 3.75 432 LEU B C 1
ATOM 7515 O O . LEU B 2 432 ? 82.220 24.032 32.020 1.00 4.11 432 LEU B O 1
ATOM 7520 N N . ILE B 2 433 ? 80.897 23.165 30.395 1.00 2.67 433 ILE B N 1
ATOM 7521 C CA . ILE B 2 433 ? 79.734 23.990 30.738 1.00 2.66 433 ILE B CA 1
ATOM 7522 C C . ILE B 2 433 ? 79.224 23.661 32.116 1.00 3.53 433 ILE B C 1
ATOM 7523 O O . ILE B 2 433 ? 78.881 24.572 32.870 1.00 4.26 433 ILE B O 1
ATOM 7528 N N . GLY B 2 434 ? 79.220 22.390 32.523 1.00 2.98 434 GLY B N 1
ATOM 7529 C CA . GLY B 2 434 ? 78.795 22.004 33.856 1.00 3.59 434 GLY B CA 1
ATOM 7530 C C . GLY B 2 434 ? 77.299 21.705 33.934 1.00 3.93 434 GLY B C 1
ATOM 7531 O O . GLY B 2 434 ? 76.526 22.219 33.123 1.00 3.80 434 GLY B O 1
ATOM 7532 N N . LEU B 2 435 ? 76.887 20.860 34.874 1.00 4.24 435 LEU B N 1
ATOM 7533 C CA . LEU B 2 435 ? 75.483 20.466 34.995 1.00 4.14 435 LEU B CA 1
ATOM 7534 C C . LEU B 2 435 ? 74.483 21.615 35.100 1.00 5.71 435 LEU B C 1
ATOM 7535 O O . LEU B 2 435 ? 73.485 21.709 34.370 1.00 4.28 435 LEU B O 1
ATOM 7540 N N . ASP B 2 436 ? 74.731 22.547 36.027 1.00 7.06 436 ASP B N 1
ATOM 7541 C CA . ASP B 2 436 ? 73.794 23.673 36.206 1.00 9.09 436 ASP B CA 1
ATOM 7542 C C . ASP B 2 436 ? 73.519 24.441 34.944 1.00 7.61 436 ASP B C 1
ATOM 7543 O O . ASP B 2 436 ? 72.348 24.596 34.548 1.00 7.42 436 ASP B O 1
ATOM 7548 N N . ARG B 2 437 ? 74.530 24.917 34.202 1.00 6.06 437 ARG B N 1
ATOM 7549 C CA . ARG B 2 437 ? 74.282 25.699 32.996 1.00 5.13 437 ARG B CA 1
ATOM 7550 C C . ARG B 2 437 ? 73.790 24.818 31.858 1.00 5.73 437 ARG B C 1
ATOM 7551 O O . ARG B 2 437 ? 73.093 25.278 30.955 1.00 4.19 437 ARG B O 1
ATOM 7559 N N . GLY B 2 438 ? 74.111 23.520 31.938 1.00 5.12 438 GLY B N 1
ATOM 7560 C CA . GLY B 2 438 ? 73.668 22.552 30.930 1.00 3.72 438 GLY B CA 1
ATOM 7561 C C . GLY B 2 438 ? 72.118 22.506 30.918 1.00 4.79 438 GLY B C 1
ATOM 7562 O O . GLY B 2 438 ? 71.570 22.208 29.861 1.00 4.21 438 GLY B O 1
ATOM 7563 N N . GLY B 2 439 ? 71.487 22.769 32.054 1.00 5.65 439 GLY B N 1
ATOM 7564 C CA . GLY B 2 439 ? 70.037 22.797 32.203 1.00 6.10 439 GLY B CA 1
ATOM 7565 C C . GLY B 2 439 ? 69.349 24.094 31.803 1.00 7.88 439 GLY B C 1
ATOM 7566 O O . GLY B 2 439 ? 68.093 24.147 31.777 1.00 7.64 439 GLY B O 1
ATOM 7567 N N . ASP B 2 440 ? 70.085 25.174 31.491 1.00 6.69 440 ASP B N 1
ATOM 7568 C CA . ASP B 2 440 ? 69.485 26.424 31.046 1.00 5.07 440 ASP B CA 1
ATOM 7569 C C . ASP B 2 440 ? 68.886 26.242 29.658 1.00 4.47 440 ASP B C 1
ATOM 7570 O O . ASP B 2 440 ? 69.368 25.454 28.820 1.00 3.68 440 ASP B O 1
ATOM 7575 N N . CYS B 2 441 ? 67.793 26.976 29.378 1.00 3.78 441 CYS B N 1
ATOM 7576 C CA . CYS B 2 441 ? 67.107 26.862 28.101 1.00 2.09 441 CYS B CA 1
ATOM 7577 C C . CYS B 2 441 ? 67.729 27.703 27.003 1.00 4.76 441 CYS B C 1
ATOM 7578 O O . CYS B 2 441 ? 68.089 28.872 27.264 1.00 7.13 441 CYS B O 1
ATOM 7581 N N . TYR B 2 442 ? 67.821 27.184 25.782 1.00 4.29 442 TYR B N 1
ATOM 7582 C CA . TYR B 2 442 ? 68.368 27.962 24.684 1.00 5.01 442 TYR B CA 1
ATOM 7583 C C . TYR B 2 442 ? 67.528 29.246 24.653 1.00 7.78 442 TYR B C 1
ATOM 7584 O O . TYR B 2 442 ? 66.304 29.143 24.518 1.00 5.36 442 TYR B O 1
ATOM 7593 N N . PRO B 2 443 ? 68.188 30.404 24.469 1.00 7.62 443 PRO B N 1
ATOM 7594 C CA . PRO B 2 443 ? 67.466 31.657 24.569 1.00 6.47 443 PRO B CA 1
ATOM 7595 C C . PRO B 2 443 ? 66.557 31.978 23.425 1.00 4.27 443 PRO B C 1
ATOM 7596 O O . PRO B 2 443 ? 65.378 32.307 23.662 1.00 4.61 443 PRO B O 1
ATOM 7600 N N . ASP B 2 444 ? 66.989 31.840 22.194 1.00 2.82 444 ASP B N 1
ATOM 7601 C CA . ASP B 2 444 ? 66.181 32.192 21.026 1.00 5.96 444 ASP B CA 1
ATOM 7602 C C . ASP B 2 444 ? 66.135 31.107 19.973 1.00 5.71 444 ASP B C 1
ATOM 7603 O O . ASP B 2 444 ? 66.558 31.229 18.813 1.00 3.10 444 ASP B O 1
ATOM 7608 N N . PRO B 2 445 ? 65.438 29.998 20.288 1.00 5.69 445 PRO B N 1
ATOM 7609 C CA . PRO B 2 445 ? 65.409 28.855 19.388 1.00 4.18 445 PRO B CA 1
ATOM 7610 C C . PRO B 2 445 ? 64.584 29.112 18.165 1.00 5.00 445 PRO B C 1
ATOM 7611 O O . PRO B 2 445 ? 63.573 29.816 18.175 1.00 3.83 445 PRO B O 1
ATOM 7615 N N . VAL B 2 446 ? 65.004 28.499 17.056 1.00 3.99 446 VAL B N 1
ATOM 7616 C CA . VAL B 2 446 ? 64.329 28.615 15.804 1.00 4.60 446 VAL B CA 1
ATOM 7617 C C . VAL B 2 446 ? 64.241 27.271 15.074 1.00 5.82 446 VAL B C 1
ATOM 7618 O O . VAL B 2 446 ? 64.885 26.306 15.452 1.00 7.81 446 VAL B O 1
ATOM 7636 N N . PRO B 2 448 ? 64.252 26.360 10.670 1.00 6.01 448 PRO B N 1
ATOM 7637 C CA . PRO B 2 448 ? 64.200 26.818 9.313 1.00 6.24 448 PRO B CA 1
ATOM 7638 C C . PRO B 2 448 ? 62.831 26.505 8.695 1.00 8.76 448 PRO B C 1
ATOM 7639 O O . PRO B 2 448 ? 62.220 25.481 8.969 1.00 6.76 448 PRO B O 1
ATOM 7643 N N . ASP B 2 449 ? 62.321 27.405 7.839 1.00 9.77 449 ASP B N 1
ATOM 7644 C CA . ASP B 2 449 ? 61.068 27.137 7.140 1.00 9.94 449 ASP B CA 1
ATOM 7645 C C . ASP B 2 449 ? 61.323 25.984 6.169 1.00 9.92 449 ASP B C 1
ATOM 7646 O O . ASP B 2 449 ? 62.480 25.521 5.967 1.00 8.83 449 ASP B O 1
ATOM 7651 N N . ASP B 2 450 ? 60.266 25.514 5.497 1.00 7.58 450 ASP B N 1
ATOM 7652 C CA . ASP B 2 450 ? 60.428 24.353 4.609 1.00 8.40 450 ASP B CA 1
ATOM 7653 C C . ASP B 2 450 ? 61.345 24.573 3.429 1.00 8.21 450 ASP B C 1
ATOM 7654 O O . ASP B 2 450 ? 61.876 23.602 2.870 1.00 6.39 450 ASP B O 1
ATOM 7659 N N . ASP B 2 451 ? 61.495 25.815 2.966 1.00 8.33 451 ASP B N 1
ATOM 7660 C CA . ASP B 2 451 ? 62.414 26.084 1.863 1.00 9.37 451 ASP B CA 1
ATOM 7661 C C . ASP B 2 451 ? 63.857 26.329 2.331 1.00 7.99 451 ASP B C 1
ATOM 7662 O O . ASP B 2 451 ? 64.754 26.509 1.494 1.00 8.26 451 ASP B O 1
ATOM 7667 N N . GLY B 2 452 ? 64.056 26.428 3.618 1.00 8.45 452 GLY B N 1
ATOM 7668 C CA . GLY B 2 452 ? 65.363 26.695 4.235 1.00 8.20 452 GLY B CA 1
ATOM 7669 C C . GLY B 2 452 ? 65.857 28.104 3.953 1.00 7.52 452 GLY B C 1
ATOM 7670 O O . GLY B 2 452 ? 67.060 28.352 3.845 1.00 7.41 452 GLY B O 1
ATOM 7671 N N . LEU B 2 453 ? 64.931 29.051 3.786 1.00 6.68 453 LEU B N 1
ATOM 7672 C CA . LEU B 2 453 ? 65.275 30.414 3.436 1.00 7.51 453 LEU B CA 1
ATOM 7673 C C . LEU B 2 453 ? 65.061 31.378 4.602 1.00 8.13 453 LEU B C 1
ATOM 7674 O O . LEU B 2 453 ? 65.607 32.482 4.569 1.00 8.89 453 LEU B O 1
ATOM 7679 N N . LYS B 2 454 ? 64.297 31.033 5.621 1.00 7.99 454 LYS B N 1
ATOM 7680 C CA . LYS B 2 454 ? 64.019 31.891 6.753 1.00 9.90 454 LYS B CA 1
ATOM 7681 C C . LYS B 2 454 ? 63.976 31.089 8.048 1.00 7.97 454 LYS B C 1
ATOM 7682 O O . LYS B 2 454 ? 63.678 29.897 7.984 1.00 7.22 454 LYS B O 1
ATOM 7688 N N . LEU B 2 455 ? 64.257 31.718 9.180 1.00 6.73 455 LEU B N 1
ATOM 7689 C CA . LEU B 2 455 ? 64.207 31.057 10.460 1.00 7.35 455 LEU B CA 1
ATOM 7690 C C . LEU B 2 455 ? 62.910 31.437 11.169 1.00 9.20 455 LEU B C 1
ATOM 7691 O O . LEU B 2 455 ? 62.626 32.634 11.203 1.00 10.99 455 LEU B O 1
ATOM 7696 N N . ILE B 2 456 ? 62.166 30.470 11.656 1.00 7.76 456 ILE B N 1
ATOM 7697 C CA . ILE B 2 456 ? 60.896 30.689 12.353 1.00 7.64 456 ILE B CA 1
ATOM 7698 C C . ILE B 2 456 ? 61.079 30.481 13.842 1.00 6.60 456 ILE B C 1
ATOM 7699 O O . ILE B 2 456 ? 61.687 29.461 14.263 1.00 4.73 456 ILE B O 1
ATOM 7704 N N . ASP B 2 457 ? 60.592 31.436 14.653 1.00 4.54 457 ASP B N 1
ATOM 7705 C CA . ASP B 2 457 ? 60.787 31.307 16.086 1.00 4.76 457 ASP B CA 1
ATOM 7706 C C . ASP B 2 457 ? 60.080 30.066 16.610 1.00 7.77 457 ASP B C 1
ATOM 7707 O O . ASP B 2 457 ? 58.957 29.785 16.229 1.00 7.68 457 ASP B O 1
ATOM 7712 N N . PHE B 2 458 ? 60.745 29.374 17.541 1.00 7.95 458 PHE B N 1
ATOM 7713 C CA . PHE B 2 458 ? 60.180 28.142 18.088 1.00 7.25 458 PHE B CA 1
ATOM 7714 C C . PHE B 2 458 ? 59.631 28.430 19.472 1.00 5.56 458 PHE B C 1
ATOM 7715 O O . PHE B 2 458 ? 60.221 29.245 20.197 1.00 5.06 458 PHE B O 1
ATOM 7723 N N . ARG B 2 459 ? 58.561 27.762 19.885 1.00 4.47 459 ARG B N 1
ATOM 7724 C CA . ARG B 2 459 ? 58.086 27.960 21.263 1.00 7.10 459 ARG B CA 1
ATOM 7725 C C . ARG B 2 459 ? 57.450 26.675 21.800 1.00 6.20 459 ARG B C 1
ATOM 7726 O O . ARG B 2 459 ? 57.094 25.802 20.988 1.00 4.59 459 ARG B O 1
ATOM 7734 N N . GLY B 2 460 ? 57.280 26.571 23.111 1.00 4.85 460 GLY B N 1
ATOM 7735 C CA . GLY B 2 460 ? 56.560 25.435 23.664 1.00 5.51 460 GLY B CA 1
ATOM 7736 C C . GLY B 2 460 ? 57.426 24.393 24.343 1.00 7.15 460 GLY B C 1
ATOM 7737 O O . GLY B 2 460 ? 56.869 23.515 25.008 1.00 5.24 460 GLY B O 1
ATOM 7738 N N . SER B 2 461 ? 58.750 24.509 24.200 1.00 4.38 461 SER B N 1
ATOM 7739 C CA . SER B 2 461 ? 59.659 23.687 24.968 1.00 3.98 461 SER B CA 1
ATOM 7740 C C . SER B 2 461 ? 60.933 24.479 25.341 1.00 4.11 461 SER B C 1
ATOM 7741 O O . SER B 2 461 ? 61.434 25.275 24.573 1.00 5.04 461 SER B O 1
ATOM 7744 N N . CYS B 2 462 ? 61.439 24.204 26.509 1.00 4.32 462 CYS B N 1
ATOM 7745 C CA . CYS B 2 462 ? 62.747 24.676 26.927 1.00 5.39 462 CYS B CA 1
ATOM 7746 C C . CYS B 2 462 ? 63.779 23.754 26.248 1.00 4.64 462 CYS B C 1
ATOM 7747 O O . CYS B 2 462 ? 63.844 22.569 26.638 1.00 4.05 462 CYS B O 1
ATOM 7750 N N . LEU B 2 463 ? 64.540 24.238 25.275 1.00 3.74 463 LEU B N 1
ATOM 7751 C CA . LEU B 2 463 ? 65.558 23.371 24.662 1.00 3.62 463 LEU B CA 1
ATOM 7752 C C . LEU B 2 463 ? 66.841 23.479 25.490 1.00 4.11 463 LEU B C 1
ATOM 7753 O O . LEU B 2 463 ? 67.539 24.497 25.290 1.00 3.53 463 LEU B O 1
ATOM 7758 N N . THR B 2 464 ? 67.108 22.588 26.442 1.00 2.08 464 THR B N 1
ATOM 7759 C CA . THR B 2 464 ? 68.306 22.814 27.273 1.00 3.58 464 THR B CA 1
ATOM 7760 C C . THR B 2 464 ? 69.589 22.852 26.450 1.00 3.45 464 THR B C 1
ATOM 7761 O O . THR B 2 464 ? 69.636 22.253 25.383 1.00 3.61 464 THR B O 1
ATOM 7765 N N . PHE B 2 465 ? 70.644 23.533 26.926 1.00 2.08 465 PHE B N 1
ATOM 7766 C CA . PHE B 2 465 ? 71.915 23.550 26.202 1.00 2.08 465 PHE B CA 1
ATOM 7767 C C . PHE B 2 465 ? 72.470 22.129 26.071 1.00 2.08 465 PHE B C 1
ATOM 7768 O O . PHE B 2 465 ? 72.889 21.690 24.996 1.00 2.08 465 PHE B O 1
ATOM 7776 N N . GLU B 2 466 ? 72.489 21.374 27.167 1.00 2.08 466 GLU B N 1
ATOM 7777 C CA . GLU B 2 466 ? 72.974 19.976 27.091 1.00 4.04 466 GLU B CA 1
ATOM 7778 C C . GLU B 2 466 ? 72.187 19.150 26.080 1.00 4.07 466 GLU B C 1
ATOM 7779 O O . GLU B 2 466 ? 72.681 18.328 25.288 1.00 3.12 466 GLU B O 1
ATOM 7785 N N . GLY B 2 467 ? 70.869 19.412 26.000 1.00 4.61 467 GLY B N 1
ATOM 7786 C CA . GLY B 2 467 ? 70.011 18.738 25.003 1.00 3.87 467 GLY B CA 1
ATOM 7787 C C . GLY B 2 467 ? 70.347 19.143 23.590 1.00 4.08 467 GLY B C 1
ATOM 7788 O O . GLY B 2 467 ? 70.404 18.337 22.644 1.00 3.76 467 GLY B O 1
ATOM 7789 N N . GLU B 2 468 ? 70.655 20.423 23.347 1.00 4.09 468 GLU B N 1
ATOM 7790 C CA . GLU B 2 468 ? 70.958 20.851 21.981 1.00 3.68 468 GLU B CA 1
ATOM 7791 C C . GLU B 2 468 ? 72.383 20.429 21.580 1.00 2.17 468 GLU B C 1
ATOM 7792 O O . GLU B 2 468 ? 72.737 20.316 20.399 1.00 2.37 468 GLU B O 1
ATOM 7798 N N . ILE B 2 469 ? 73.243 20.244 22.574 1.00 3.52 469 ILE B N 1
ATOM 7799 C CA . ILE B 2 469 ? 74.605 19.746 22.354 1.00 2.66 469 ILE B CA 1
ATOM 7800 C C . ILE B 2 469 ? 74.488 18.260 21.969 1.00 2.96 469 ILE B C 1
ATOM 7801 O O . ILE B 2 469 ? 75.041 17.799 20.967 1.00 2.22 469 ILE B O 1
ATOM 7806 N N . ASN B 2 470 ? 73.697 17.490 22.741 1.00 3.11 470 ASN B N 1
ATOM 7807 C CA . ASN B 2 470 ? 73.424 16.094 22.393 1.00 3.15 470 ASN B CA 1
ATOM 7808 C C . ASN B 2 470 ? 72.789 16.001 21.021 1.00 3.09 470 ASN B C 1
ATOM 7809 O O . ASN B 2 470 ? 73.150 15.148 20.207 1.00 2.35 470 ASN B O 1
ATOM 7814 N N . LYS B 2 471 ? 71.843 16.942 20.735 1.00 4.07 471 LYS B N 1
ATOM 7815 C CA . LYS B 2 471 ? 71.175 16.819 19.434 1.00 3.27 471 LYS B CA 1
ATOM 7816 C C . LYS B 2 471 ? 72.135 16.967 18.260 1.00 3.60 471 LYS B C 1
ATOM 7817 O O . LYS B 2 471 ? 71.962 16.404 17.192 1.00 3.34 471 LYS B O 1
ATOM 7823 N N . LEU B 2 472 ? 73.037 17.937 18.387 1.00 3.47 472 LEU B N 1
ATOM 7824 C CA . LEU B 2 472 ? 74.029 18.185 17.320 1.00 3.76 472 LEU B CA 1
ATOM 7825 C C . LEU B 2 472 ? 74.870 16.924 17.046 1.00 2.08 472 LEU B C 1
ATOM 7826 O O . LEU B 2 472 ? 75.125 16.604 15.899 1.00 2.50 472 LEU B O 1
ATOM 7831 N N . ALA B 2 473 ? 75.317 16.290 18.124 1.00 2.58 473 ALA B N 1
ATOM 7832 C CA . ALA B 2 473 ? 76.109 15.063 17.949 1.00 4.50 473 ALA B CA 1
ATOM 7833 C C . ALA B 2 473 ? 75.285 13.970 17.252 1.00 4.44 473 ALA B C 1
ATOM 7834 O O . ALA B 2 473 ? 75.763 13.375 16.292 1.00 4.38 473 ALA B O 1
ATOM 7836 N N . VAL B 2 474 ? 74.019 13.820 17.684 1.00 3.97 474 VAL B N 1
ATOM 7837 C CA . VAL B 2 474 ? 73.168 12.799 17.019 1.00 2.95 474 VAL B CA 1
ATOM 7838 C C . VAL B 2 474 ? 72.830 13.234 15.623 1.00 2.48 474 VAL B C 1
ATOM 7839 O O . VAL B 2 474 ? 72.753 12.423 14.686 1.00 3.43 474 VAL B O 1
ATOM 7843 N N . ASN B 2 475 ? 72.675 14.567 15.364 1.00 2.08 475 ASN B N 1
ATOM 7844 C CA . ASN B 2 475 ? 72.445 15.003 13.978 1.00 2.98 475 ASN B CA 1
ATOM 7845 C C . ASN B 2 475 ? 73.673 14.674 13.094 1.00 3.63 475 ASN B C 1
ATOM 7846 O O . ASN B 2 475 ? 73.540 14.350 11.919 1.00 3.81 475 ASN B O 1
ATOM 7851 N N . VAL B 2 476 ? 74.892 14.848 13.691 1.00 2.08 476 VAL B N 1
ATOM 7852 C CA . VAL B 2 476 ? 76.043 14.566 12.801 1.00 2.08 476 VAL B CA 1
ATOM 7853 C C . VAL B 2 476 ? 76.085 13.057 12.592 1.00 2.08 476 VAL B C 1
ATOM 7854 O O . VAL B 2 476 ? 76.311 12.657 11.428 1.00 3.17 476 VAL B O 1
ATOM 7858 N N . ALA B 2 477 ? 75.902 12.213 13.585 1.00 3.12 477 ALA B N 1
ATOM 7859 C CA . ALA B 2 477 ? 75.973 10.757 13.410 1.00 3.15 477 ALA B CA 1
ATOM 7860 C C . ALA B 2 477 ? 74.903 10.312 12.417 1.00 3.91 477 ALA B C 1
ATOM 7861 O O . ALA B 2 477 ? 75.175 9.737 11.372 1.00 3.93 477 ALA B O 1
ATOM 7863 N N . PHE B 2 478 ? 73.677 10.805 12.622 1.00 3.63 478 PHE B N 1
ATOM 7864 C CA . PHE B 2 478 ? 72.564 10.375 11.745 1.00 3.60 478 PHE B CA 1
ATOM 7865 C C . PHE B 2 478 ? 72.602 10.969 10.378 1.00 4.05 478 PHE B C 1
ATOM 7866 O O . PHE B 2 478 ? 72.067 10.412 9.403 1.00 4.18 478 PHE B O 1
ATOM 7874 N N . GLY B 2 479 ? 73.272 12.107 10.214 1.00 4.05 479 GLY B N 1
ATOM 7875 C CA . GLY B 2 479 ? 73.449 12.653 8.866 1.00 2.08 479 GLY B CA 1
ATOM 7876 C C . GLY B 2 479 ? 74.319 11.713 8.010 1.00 2.08 479 GLY B C 1
ATOM 7877 O O . GLY B 2 479 ? 74.093 11.631 6.802 1.00 2.53 479 GLY B O 1
ATOM 7878 N N . ARG B 2 480 ? 75.289 11.023 8.584 1.00 2.85 480 ARG B N 1
ATOM 7879 C CA . ARG B 2 480 ? 76.053 10.056 7.769 1.00 3.28 480 ARG B CA 1
ATOM 7880 C C . ARG B 2 480 ? 75.115 8.922 7.336 1.00 3.34 480 ARG B C 1
ATOM 7881 O O . ARG B 2 480 ? 75.220 8.478 6.197 1.00 3.84 480 ARG B O 1
ATOM 7889 N N . GLN B 2 481 ? 74.264 8.468 8.266 1.00 3.04 481 GLN B N 1
ATOM 7890 C CA . GLN B 2 481 ? 73.254 7.453 7.924 1.00 3.31 481 GLN B CA 1
ATOM 7891 C C . GLN B 2 481 ? 72.345 7.966 6.826 1.00 2.22 481 GLN B C 1
ATOM 7892 O O . GLN B 2 481 ? 72.083 7.261 5.844 1.00 3.38 481 GLN B O 1
ATOM 7898 N N . MET B 2 482 ? 71.974 9.267 6.870 1.00 2.72 482 MET B N 1
ATOM 7899 C CA . MET B 2 482 ? 71.170 9.826 5.776 1.00 3.61 482 MET B CA 1
ATOM 7900 C C . MET B 2 482 ? 71.920 9.916 4.470 1.00 2.64 482 MET B C 1
ATOM 7901 O O . MET B 2 482 ? 71.289 10.068 3.406 1.00 3.03 482 MET B O 1
ATOM 7906 N N . LEU B 2 483 ? 73.276 9.873 4.464 1.00 2.27 483 LEU B N 1
ATOM 7907 C CA . LEU B 2 483 ? 73.989 9.825 3.191 1.00 2.08 483 LEU B CA 1
ATOM 7908 C C . LEU B 2 483 ? 73.802 8.449 2.511 1.00 3.24 483 LEU B C 1
ATOM 7909 O O . LEU B 2 483 ? 74.031 8.281 1.304 1.00 2.90 483 LEU B O 1
ATOM 7914 N N . GLY B 2 484 ? 73.513 7.419 3.315 1.00 2.77 484 GLY B N 1
ATOM 7915 C CA . GLY B 2 484 ? 73.352 6.058 2.827 1.00 3.17 484 GLY B CA 1
ATOM 7916 C C . GLY B 2 484 ? 74.492 5.161 3.260 1.00 4.03 484 GLY B C 1
ATOM 7917 O O . GLY B 2 484 ? 74.638 4.032 2.810 1.00 4.36 484 GLY B O 1
ATOM 7918 N N . ILE B 2 485 ? 75.403 5.682 4.116 1.00 5.77 485 ILE B N 1
ATOM 7919 C CA . ILE B 2 485 ? 76.640 5.009 4.449 1.00 4.02 485 ILE B CA 1
ATOM 7920 C C . ILE B 2 485 ? 76.886 4.494 5.832 1.00 3.88 485 ILE B C 1
ATOM 7921 O O . ILE B 2 485 ? 77.970 3.939 6.132 1.00 3.57 485 ILE B O 1
ATOM 7926 N N . HIS B 2 486 ? 75.916 4.541 6.738 1.00 3.62 486 HIS B N 1
ATOM 7927 C CA . HIS B 2 486 ? 76.068 4.032 8.099 1.00 4.34 486 HIS B CA 1
ATOM 7928 C C . HIS B 2 486 ? 74.689 3.548 8.617 1.00 4.67 486 HIS B C 1
ATOM 7929 O O . HIS B 2 486 ? 73.661 3.967 8.077 1.00 4.09 486 HIS B O 1
ATOM 7936 N N . TYR B 2 487 ? 74.719 2.688 9.607 1.00 2.66 487 TYR B N 1
ATOM 7937 C CA . TYR B 2 487 ? 73.511 2.231 10.251 1.00 5.44 487 TYR B CA 1
ATOM 7938 C C . TYR B 2 487 ? 73.409 2.935 11.597 1.00 5.92 487 TYR B C 1
ATOM 7939 O O . TYR B 2 487 ? 74.399 3.388 12.180 1.00 5.90 487 TYR B O 1
ATOM 7948 N N . ARG B 2 488 ? 72.215 2.926 12.196 1.00 4.33 488 ARG B N 1
ATOM 7949 C CA . ARG B 2 488 ? 71.966 3.391 13.532 1.00 4.06 488 ARG B CA 1
ATOM 7950 C C . ARG B 2 488 ? 72.882 2.766 14.572 1.00 2.76 488 ARG B C 1
ATOM 7951 O O . ARG B 2 488 ? 73.356 3.480 15.493 1.00 2.33 488 ARG B O 1
ATOM 7959 N N . PHE B 2 489 ? 73.251 1.459 14.484 1.00 2.65 489 PHE B N 1
ATOM 7960 C CA . PHE B 2 489 ? 74.179 0.936 15.495 1.00 4.00 489 PHE B CA 1
ATOM 7961 C C . PHE B 2 489 ? 75.566 1.603 15.326 1.00 3.14 489 PHE B C 1
ATOM 7962 O O . PHE B 2 489 ? 76.241 1.833 16.329 1.00 4.26 489 PHE B O 1
ATOM 7970 N N . ASP B 2 490 ? 75.995 1.957 14.131 1.00 3.21 490 ASP B N 1
ATOM 7971 C CA . ASP B 2 490 ? 77.264 2.668 13.892 1.00 2.95 490 ASP B CA 1
ATOM 7972 C C . ASP B 2 490 ? 77.291 4.000 14.658 1.00 2.08 490 ASP B C 1
ATOM 7973 O O . ASP B 2 490 ? 78.238 4.428 15.282 1.00 3.43 490 ASP B O 1
ATOM 7978 N N . GLY B 2 491 ? 76.117 4.683 14.595 1.00 3.93 491 GLY B N 1
ATOM 7979 C CA . GLY B 2 491 ? 75.939 6.012 15.153 1.00 3.44 491 GLY B CA 1
ATOM 7980 C C . GLY B 2 491 ? 75.806 6.052 16.639 1.00 3.07 491 GLY B C 1
ATOM 7981 O O . GLY B 2 491 ? 76.530 6.770 17.308 1.00 2.08 491 GLY B O 1
ATOM 7982 N N . ILE B 2 492 ? 74.915 5.228 17.226 1.00 2.08 492 ILE B N 1
ATOM 7983 C CA . ILE B 2 492 ? 74.745 5.219 18.676 1.00 2.64 492 ILE B CA 1
ATOM 7984 C C . ILE B 2 492 ? 75.917 4.579 19.452 1.00 2.52 492 ILE B C 1
ATOM 7985 O O . ILE B 2 492 ? 76.314 5.074 20.510 1.00 3.65 492 ILE B O 1
ATOM 7990 N N . GLN B 2 493 ? 76.460 3.484 18.883 1.00 3.17 493 GLN B N 1
ATOM 7991 C CA . GLN B 2 493 ? 77.588 2.826 19.577 1.00 2.37 493 GLN B CA 1
ATOM 7992 C C . GLN B 2 493 ? 78.841 3.735 19.486 1.00 3.73 493 GLN B C 1
ATOM 7993 O O . GLN B 2 493 ? 79.581 3.869 20.448 1.00 3.26 493 GLN B O 1
ATOM 7999 N N . GLY B 2 494 ? 78.993 4.407 18.373 1.00 3.93 494 GLY B N 1
ATOM 8000 C CA . GLY B 2 494 ? 80.072 5.366 18.099 1.00 4.96 494 GLY B CA 1
ATOM 8001 C C . GLY B 2 494 ? 79.970 6.520 19.098 1.00 4.67 494 GLY B C 1
ATOM 8002 O O . GLY B 2 494 ? 80.906 6.745 19.857 1.00 3.75 494 GLY B O 1
ATOM 8003 N N . LEU B 2 495 ? 78.750 7.094 19.233 1.00 3.09 495 LEU B N 1
ATOM 8004 C CA . LEU B 2 495 ? 78.554 8.163 20.203 1.00 3.60 495 LEU B CA 1
ATOM 8005 C C . LEU B 2 495 ? 78.902 7.760 21.621 1.00 5.63 495 LEU B C 1
ATOM 8006 O O . LEU B 2 495 ? 79.582 8.511 22.348 1.00 5.12 495 LEU B O 1
ATOM 8011 N N . LEU B 2 496 ? 78.507 6.555 22.053 1.00 3.77 496 LEU B N 1
ATOM 8012 C CA . LEU B 2 496 ? 78.801 6.109 23.401 1.00 2.85 496 LEU B CA 1
ATOM 8013 C C . LEU B 2 496 ? 80.300 5.798 23.566 1.00 3.05 496 LEU B C 1
ATOM 8014 O O . LEU B 2 496 ? 80.849 6.079 24.616 1.00 3.30 496 LEU B O 1
ATOM 8019 N N . LEU B 2 497 ? 80.931 5.245 22.548 1.00 3.89 497 LEU B N 1
ATOM 8020 C CA . LEU B 2 497 ? 82.386 4.990 22.640 1.00 6.13 497 LEU B CA 1
ATOM 8021 C C . LEU B 2 497 ? 83.135 6.325 22.850 1.00 5.39 497 LEU B C 1
ATOM 8022 O O . LEU B 2 497 ? 84.005 6.413 23.694 1.00 4.14 497 LEU B O 1
ATOM 8027 N N . GLY B 2 498 ? 82.813 7.336 22.036 1.00 2.75 498 GLY B N 1
ATOM 8028 C CA . GLY B 2 498 ? 83.419 8.656 22.143 1.00 3.46 498 GLY B CA 1
ATOM 8029 C C . GLY B 2 498 ? 83.215 9.292 23.507 1.00 2.08 498 GLY B C 1
ATOM 8030 O O . GLY B 2 498 ? 84.169 9.784 24.118 1.00 2.78 498 GLY B O 1
ATOM 8031 N N . GLU B 2 499 ? 82.050 9.107 24.136 1.00 4.12 499 GLU B N 1
ATOM 8032 C CA . GLU B 2 499 ? 81.795 9.571 25.475 1.00 4.19 499 GLU B CA 1
ATOM 8033 C C . GLU B 2 499 ? 82.630 8.861 26.541 1.00 3.76 499 GLU B C 1
ATOM 8034 O O . GLU B 2 499 ? 83.174 9.481 27.484 1.00 2.08 499 GLU B O 1
ATOM 8040 N N . THR B 2 500 ? 82.703 7.513 26.476 1.00 2.39 500 THR B N 1
ATOM 8041 C CA . THR B 2 500 ? 83.412 6.814 27.568 1.00 2.08 500 THR B CA 1
ATOM 8042 C C . THR B 2 500 ? 84.894 7.190 27.606 1.00 2.08 500 THR B C 1
ATOM 8043 O O . THR B 2 500 ? 85.557 7.374 28.619 1.00 2.08 500 THR B O 1
ATOM 8047 N N . ILE B 2 501 ? 85.482 7.239 26.442 1.00 2.08 501 ILE B N 1
ATOM 8048 C CA . ILE B 2 501 ? 86.884 7.506 26.132 1.00 3.33 501 ILE B CA 1
ATOM 8049 C C . ILE B 2 501 ? 87.231 8.922 26.623 1.00 5.85 501 ILE B C 1
ATOM 8050 O O . ILE B 2 501 ? 88.237 9.130 27.306 1.00 5.18 501 ILE B O 1
ATOM 8055 N N . THR B 2 502 ? 86.303 9.837 26.271 1.00 3.90 502 THR B N 1
ATOM 8056 C CA . THR B 2 502 ? 86.498 11.229 26.715 1.00 4.39 502 THR B CA 1
ATOM 8057 C C . THR B 2 502 ? 86.409 11.375 28.208 1.00 4.79 502 THR B C 1
ATOM 8058 O O . THR B 2 502 ? 87.195 12.161 28.783 1.00 6.67 502 THR B O 1
ATOM 8062 N N . VAL B 2 503 ? 85.455 10.676 28.847 1.00 2.87 503 VAL B N 1
ATOM 8063 C CA . VAL B 2 503 ? 85.409 10.705 30.311 1.00 3.42 503 VAL B CA 1
ATOM 8064 C C . VAL B 2 503 ? 86.750 10.242 30.878 1.00 3.68 503 VAL B C 1
ATOM 8065 O O . VAL B 2 503 ? 87.266 10.818 31.848 1.00 3.87 503 VAL B O 1
ATOM 8069 N N . ARG B 2 504 ? 87.287 9.140 30.322 1.00 3.91 504 ARG B N 1
ATOM 8070 C CA . ARG B 2 504 ? 88.594 8.652 30.790 1.00 4.39 504 ARG B CA 1
ATOM 8071 C C . ARG B 2 504 ? 89.687 9.718 30.683 1.00 3.96 504 ARG B C 1
ATOM 8072 O O . ARG B 2 504 ? 90.470 9.951 31.609 1.00 3.32 504 ARG B O 1
ATOM 8080 N N . THR B 2 505 ? 89.772 10.453 29.587 1.00 4.41 505 THR B N 1
ATOM 8081 C CA . THR B 2 505 ? 90.785 11.506 29.398 1.00 5.97 505 THR B CA 1
ATOM 8082 C C . THR B 2 505 ? 90.564 12.728 30.281 1.00 5.53 505 THR B C 1
ATOM 8083 O O . THR B 2 505 ? 91.440 13.212 30.991 1.00 4.50 505 THR B O 1
ATOM 8087 N N . LEU B 2 506 ? 89.316 13.146 30.402 1.00 4.85 506 LEU B N 1
ATOM 8088 C CA . LEU B 2 506 ? 88.927 14.266 31.262 1.00 4.88 506 LEU B CA 1
ATOM 8089 C C . LEU B 2 506 ? 89.339 13.996 32.694 1.00 3.80 506 LEU B C 1
ATOM 8090 O O . LEU B 2 506 ? 89.793 14.853 33.423 1.00 2.81 506 LEU B O 1
ATOM 8095 N N . HIS B 2 507 ? 89.086 12.771 33.175 1.00 3.49 507 HIS B N 1
ATOM 8096 C CA . HIS B 2 507 ? 89.395 12.408 34.542 1.00 2.77 507 HIS B CA 1
ATOM 8097 C C . HIS B 2 507 ? 90.917 12.384 34.781 1.00 3.80 507 HIS B C 1
ATOM 8098 O O . HIS B 2 507 ? 91.319 12.749 35.888 1.00 3.43 507 HIS B O 1
ATOM 8105 N N . GLN B 2 508 ? 91.636 11.779 33.838 1.00 3.69 508 GLN B N 1
ATOM 8106 C CA . GLN B 2 508 ? 93.081 11.730 33.913 1.00 4.83 508 GLN B CA 1
ATOM 8107 C C . GLN B 2 508 ? 93.654 13.158 34.028 1.00 4.50 508 GLN B C 1
ATOM 8108 O O . GLN B 2 508 ? 94.473 13.356 34.904 1.00 3.84 508 GLN B O 1
ATOM 8114 N N . GLU B 2 509 ? 93.173 14.076 33.193 1.00 4.12 509 GLU B N 1
ATOM 8115 C CA . GLU B 2 509 ? 93.677 15.451 33.288 1.00 4.37 509 GLU B CA 1
ATOM 8116 C C . GLU B 2 509 ? 93.267 16.094 34.589 1.00 5.22 509 GLU B C 1
ATOM 8117 O O . GLU B 2 509 ? 94.087 16.737 35.262 1.00 3.74 509 GLU B O 1
ATOM 8123 N N . LEU B 2 510 ? 92.009 15.864 35.000 1.00 4.49 510 LEU B N 1
ATOM 8124 C CA . LEU B 2 510 ? 91.512 16.505 36.217 1.00 4.56 510 LEU B CA 1
ATOM 8125 C C . LEU B 2 510 ? 92.387 16.233 37.432 1.00 5.52 510 LEU B C 1
ATOM 8126 O O . LEU B 2 510 ? 92.583 17.059 38.342 1.00 5.46 510 LEU B O 1
ATOM 8131 N N . MET B 2 511 ? 92.837 14.991 37.558 1.00 6.45 511 MET B N 1
ATOM 8132 C CA . MET B 2 511 ? 93.674 14.526 38.647 1.00 6.94 511 MET B CA 1
ATOM 8133 C C . MET B 2 511 ? 95.019 15.284 38.680 1.00 5.81 511 MET B C 1
ATOM 8134 O O . MET B 2 511 ? 95.603 15.366 39.750 1.00 5.69 511 MET B O 1
ATOM 8139 N N . THR B 2 512 ? 95.490 15.857 37.595 1.00 3.95 512 THR B N 1
ATOM 8140 C CA . THR B 2 512 ? 96.727 16.643 37.608 1.00 6.36 512 THR B CA 1
ATOM 8141 C C . THR B 2 512 ? 96.639 18.092 38.079 1.00 7.18 512 THR B C 1
ATOM 8142 O O . THR B 2 512 ? 97.640 18.691 38.506 1.00 5.58 512 THR B O 1
ATOM 8146 N N . PHE B 2 513 ? 95.444 18.682 38.032 1.00 7.45 513 PHE B N 1
ATOM 8147 C CA . PHE B 2 513 ? 95.299 20.134 38.286 1.00 5.41 513 PHE B CA 1
ATOM 8148 C C . PHE B 2 513 ? 95.630 20.520 39.699 1.00 4.84 513 PHE B C 1
ATOM 8149 O O . PHE B 2 513 ? 95.220 19.852 40.642 1.00 3.34 513 PHE B O 1
ATOM 8157 N N . ALA B 2 514 ? 96.375 21.631 39.860 1.00 4.89 514 ALA B N 1
ATOM 8158 C CA . ALA B 2 514 ? 96.708 22.096 41.198 1.00 4.38 514 ALA B CA 1
ATOM 8159 C C . ALA B 2 514 ? 95.463 22.553 41.945 1.00 4.16 514 ALA B C 1
ATOM 8160 O O . ALA B 2 514 ? 95.295 22.269 43.153 1.00 3.55 514 ALA B O 1
ATOM 8162 N N . GLU B 2 515 ? 94.603 23.288 41.229 1.00 5.00 515 GLU B N 1
ATOM 8163 C CA . GLU B 2 515 ? 93.439 23.794 41.982 1.00 5.89 515 GLU B CA 1
ATOM 8164 C C . GLU B 2 515 ? 92.384 22.731 42.287 1.00 6.16 515 GLU B C 1
ATOM 8165 O O . GLU B 2 515 ? 92.091 21.851 41.476 1.00 4.79 515 GLU B O 1
ATOM 8171 N N . GLU B 2 516 ? 91.810 22.803 43.475 1.00 6.81 516 GLU B N 1
ATOM 8172 C CA . GLU B 2 516 ? 90.722 21.894 43.851 1.00 9.65 516 GLU B CA 1
ATOM 8173 C C . GLU B 2 516 ? 89.561 22.103 42.876 1.00 9.21 516 GLU B C 1
ATOM 8174 O O . GLU B 2 516 ? 89.052 23.226 42.686 1.00 6.77 516 GLU B O 1
ATOM 8180 N N . SER B 2 517 ? 89.132 20.968 42.311 1.00 7.26 517 SER B N 1
ATOM 8181 C CA . SER B 2 517 ? 88.092 21.092 41.291 1.00 7.48 517 SER B CA 1
ATOM 8182 C C . SER B 2 517 ? 87.484 19.741 40.923 1.00 7.77 517 SER B C 1
ATOM 8183 O O . SER B 2 517 ? 88.080 18.717 41.279 1.00 6.61 517 SER B O 1
ATOM 8186 N N . THR B 2 518 ? 86.329 19.775 40.237 1.00 6.16 518 THR B N 1
ATOM 8187 C CA . THR B 2 518 ? 85.687 18.531 39.841 1.00 5.63 518 THR B CA 1
ATOM 8188 C C . THR B 2 518 ? 85.070 18.751 38.474 1.00 6.59 518 THR B C 1
ATOM 8189 O O . THR B 2 518 ? 85.017 19.889 37.951 1.00 5.60 518 THR B O 1
ATOM 8193 N N . PHE B 2 519 ? 84.580 17.651 37.873 1.00 6.24 519 PHE B N 1
ATOM 8194 C CA . PHE B 2 519 ? 83.758 17.796 36.673 1.00 4.39 519 PHE B CA 1
ATOM 8195 C C . PHE B 2 519 ? 82.378 17.176 37.048 1.00 7.14 519 PHE B C 1
ATOM 8196 O O . PHE B 2 519 ? 82.368 16.139 37.716 1.00 7.04 519 PHE B O 1
ATOM 8204 N N . GLU B 2 520 ? 81.298 17.774 36.550 1.00 6.79 520 GLU B N 1
ATOM 8205 C CA . GLU B 2 520 ? 79.966 17.259 36.827 1.00 7.89 520 GLU B CA 1
ATOM 8206 C C . GLU B 2 520 ? 79.033 17.628 35.691 1.00 7.26 520 GLU B C 1
ATOM 8207 O O . GLU B 2 520 ? 78.935 18.784 35.283 1.00 6.61 520 GLU B O 1
ATOM 8213 N N . PHE B 2 521 ? 78.511 16.593 35.006 1.00 6.68 521 PHE B N 1
ATOM 8214 C CA . PHE B 2 521 ? 77.662 16.798 33.846 1.00 5.60 521 PHE B CA 1
ATOM 8215 C C . PHE B 2 521 ? 76.784 15.570 33.539 1.00 5.48 521 PHE B C 1
ATOM 8216 O O . PHE B 2 521 ? 76.961 14.521 34.165 1.00 5.46 521 PHE B O 1
ATOM 8224 N N . ARG B 2 522 ? 75.882 15.738 32.568 1.00 2.95 522 ARG B N 1
ATOM 8225 C CA . ARG B 2 522 ? 74.945 14.632 32.277 1.00 5.09 522 ARG B CA 1
ATOM 8226 C C . ARG B 2 522 ? 75.337 13.837 31.043 1.00 3.73 522 ARG B C 1
ATOM 8227 O O . ARG B 2 522 ? 75.498 14.410 29.975 1.00 3.99 522 ARG B O 1
ATOM 8235 N N . LEU B 2 523 ? 75.480 12.531 31.192 1.00 3.59 523 LEU B N 1
ATOM 8236 C CA . LEU B 2 523 ? 75.787 11.654 30.051 1.00 3.73 523 LEU B CA 1
ATOM 8237 C C . LEU B 2 523 ? 74.597 11.560 29.100 1.00 3.52 523 LEU B C 1
ATOM 8238 O O . LEU B 2 523 ? 73.461 11.895 29.461 1.00 3.22 523 LEU B O 1
ATOM 8243 N N . PHE B 2 524 ? 74.815 11.036 27.899 1.00 4.46 524 PHE B N 1
ATOM 8244 C CA . PHE B 2 524 ? 73.816 10.839 26.875 1.00 3.69 524 PHE B CA 1
ATOM 8245 C C . PHE B 2 524 ? 72.549 10.122 27.340 1.00 4.01 524 PHE B C 1
ATOM 8246 O O . PHE B 2 524 ? 71.440 10.563 27.014 1.00 2.86 524 PHE B O 1
ATOM 8254 N N . THR B 2 525 ? 72.659 9.080 28.143 1.00 4.83 525 THR B N 1
ATOM 8255 C CA . THR B 2 525 ? 71.517 8.307 28.591 1.00 4.63 525 THR B CA 1
ATOM 8256 C C . THR B 2 525 ? 70.895 8.874 29.857 1.00 5.99 525 THR B C 1
ATOM 8257 O O . THR B 2 525 ? 69.928 8.289 30.363 1.00 4.39 525 THR B O 1
ATOM 8261 N N . GLY B 2 526 ? 71.346 10.029 30.343 1.00 5.17 526 GLY B N 1
ATOM 8262 C CA . GLY B 2 526 ? 70.702 10.752 31.410 1.00 3.39 526 GLY B CA 1
ATOM 8263 C C . GLY B 2 526 ? 71.252 10.784 32.785 1.00 3.55 526 GLY B C 1
ATOM 8264 O O . GLY B 2 526 ? 70.810 11.584 33.619 1.00 2.61 526 GLY B O 1
ATOM 8265 N N . GLU B 2 527 ? 72.146 9.867 33.113 1.00 3.91 527 GLU B N 1
ATOM 8266 C CA . GLU B 2 527 ? 72.752 9.837 34.448 1.00 4.52 527 GLU B CA 1
ATOM 8267 C C . GLU B 2 527 ? 73.741 11.007 34.586 1.00 3.94 527 GLU B C 1
ATOM 8268 O O . GLU B 2 527 ? 74.353 11.390 33.600 1.00 2.66 527 GLU B O 1
ATOM 8274 N N . VAL B 2 528 ? 73.890 11.487 35.805 1.00 2.60 528 VAL B N 1
ATOM 8275 C CA . VAL B 2 528 ? 74.826 12.554 36.129 1.00 5.96 528 VAL B CA 1
ATOM 8276 C C . VAL B 2 528 ? 76.158 11.951 36.597 1.00 4.88 528 VAL B C 1
ATOM 8277 O O . VAL B 2 528 ? 76.171 11.263 37.625 1.00 6.53 528 VAL B O 1
ATOM 8281 N N . ILE B 2 529 ? 77.225 12.206 35.861 1.00 4.49 529 ILE B N 1
ATOM 8282 C CA . ILE B 2 529 ? 78.531 11.700 36.293 1.00 4.63 529 ILE B CA 1
ATOM 8283 C C . ILE B 2 529 ? 79.241 12.837 37.024 1.00 5.82 529 ILE B C 1
ATOM 8284 O O . ILE B 2 529 ? 79.047 13.985 36.619 1.00 6.48 529 ILE B O 1
ATOM 8289 N N . LYS B 2 530 ? 79.962 12.546 38.097 1.00 5.99 530 LYS B N 1
ATOM 8290 C CA . LYS B 2 530 ? 80.739 13.537 38.819 1.00 4.01 530 LYS B CA 1
ATOM 8291 C C . LYS B 2 530 ? 82.145 12.925 38.955 1.00 8.42 530 LYS B C 1
ATOM 8292 O O . LYS B 2 530 ? 82.265 11.769 39.389 1.00 8.26 530 LYS B O 1
ATOM 8298 N N . LEU B 2 531 ? 83.191 13.650 38.548 1.00 7.82 531 LEU B N 1
ATOM 8299 C CA . LEU B 2 531 ? 84.567 13.147 38.597 1.00 5.44 531 LEU B CA 1
ATOM 8300 C C . LEU B 2 531 ? 85.384 13.872 39.663 1.00 7.03 531 LEU B C 1
ATOM 8301 O O . LEU B 2 531 ? 85.347 15.108 39.732 1.00 5.90 531 LEU B O 1
ATOM 8306 N N . PHE B 2 532 ? 86.127 13.143 40.486 1.00 6.72 532 PHE B N 1
ATOM 8307 C CA . PHE B 2 532 ? 86.920 13.675 41.590 1.00 8.44 532 PHE B CA 1
ATOM 8308 C C . PHE B 2 532 ? 88.431 13.497 41.375 1.00 8.63 532 PHE B C 1
ATOM 8309 O O . PHE B 2 532 ? 88.882 12.554 40.707 1.00 6.39 532 PHE B O 1
ATOM 8317 N N . GLN B 2 533 ? 89.220 14.406 41.979 1.00 7.54 533 GLN B N 1
ATOM 8318 C CA . GLN B 2 533 ? 90.663 14.443 41.792 1.00 6.69 533 GLN B CA 1
ATOM 8319 C C . GLN B 2 533 ? 91.382 13.289 42.464 1.00 6.59 533 GLN B C 1
ATOM 8320 O O . GLN B 2 533 ? 92.487 12.996 42.031 1.00 5.62 533 GLN B O 1
ATOM 8326 N N . ASP B 2 534 ? 90.745 12.600 43.416 1.00 7.14 534 ASP B N 1
ATOM 8327 C CA . ASP B 2 534 ? 91.353 11.427 44.019 1.00 7.61 534 ASP B CA 1
ATOM 8328 C C . ASP B 2 534 ? 91.101 10.166 43.178 1.00 8.75 534 ASP B C 1
ATOM 8329 O O . ASP B 2 534 ? 91.464 9.080 43.629 1.00 9.32 534 ASP B O 1
ATOM 8334 N N . GLY B 2 535 ? 90.553 10.276 41.985 1.00 6.51 535 GLY B N 1
ATOM 8335 C CA . GLY B 2 535 ? 90.329 9.129 41.121 1.00 7.12 535 GLY B CA 1
ATOM 8336 C C . GLY B 2 535 ? 88.955 8.487 41.314 1.00 6.75 535 GLY B C 1
ATOM 8337 O O . GLY B 2 535 ? 88.626 7.575 40.534 1.00 7.74 535 GLY B O 1
ATOM 8338 N N . THR B 2 536 ? 88.200 8.886 42.315 1.00 7.33 536 THR B N 1
ATOM 8339 C CA . THR B 2 536 ? 86.864 8.282 42.471 1.00 7.94 536 THR B CA 1
ATOM 8340 C C . THR B 2 536 ? 85.893 8.990 41.545 1.00 9.07 536 THR B C 1
ATOM 8341 O O . THR B 2 536 ? 86.242 10.035 40.971 1.00 7.98 536 THR B O 1
ATOM 8345 N N . PHE B 2 537 ? 84.713 8.400 41.350 1.00 7.93 537 PHE B N 1
ATOM 8346 C CA . PHE B 2 537 ? 83.698 8.962 40.469 1.00 8.09 537 PHE B CA 1
ATOM 8347 C C . PHE B 2 537 ? 82.332 8.380 40.861 1.00 8.35 537 PHE B C 1
ATOM 8348 O O . PHE B 2 537 ? 82.267 7.322 41.487 1.00 9.34 537 PHE B O 1
ATOM 8356 N N . THR B 2 538 ? 81.264 9.098 40.553 1.00 8.02 538 THR B N 1
ATOM 8357 C CA . THR B 2 538 ? 79.918 8.740 40.938 1.00 7.88 538 THR B CA 1
ATOM 8358 C C . THR B 2 538 ? 78.961 8.826 39.757 1.00 8.47 538 THR B C 1
ATOM 8359 O O . THR B 2 538 ? 79.129 9.575 38.806 1.00 6.60 538 THR B O 1
ATOM 8363 N N . ILE B 2 539 ? 77.894 8.009 39.847 1.00 8.17 539 ILE B N 1
ATOM 8364 C CA . ILE B 2 539 ? 76.871 8.010 38.797 1.00 7.95 539 ILE B CA 1
ATOM 8365 C C . ILE B 2 539 ? 75.578 8.269 39.568 1.00 9.78 539 ILE B C 1
ATOM 8366 O O . ILE B 2 539 ? 75.242 7.517 40.498 1.00 9.54 539 ILE B O 1
ATOM 8371 N N . ASP B 2 540 ? 74.950 9.406 39.304 1.00 8.51 540 ASP B N 1
ATOM 8372 C CA . ASP B 2 540 ? 73.814 9.880 40.071 1.00 8.95 540 ASP B CA 1
ATOM 8373 C C . ASP B 2 540 ? 74.086 9.816 41.566 1.00 8.26 540 ASP B C 1
ATOM 8374 O O . ASP B 2 540 ? 73.252 9.306 42.344 1.00 7.35 540 ASP B O 1
ATOM 8379 N N . GLY B 2 541 ? 75.269 10.238 42.012 1.00 6.37 541 GLY B N 1
ATOM 8380 C CA . GLY B 2 541 ? 75.578 10.213 43.434 1.00 7.42 541 GLY B CA 1
ATOM 8381 C C . GLY B 2 541 ? 76.042 8.863 43.949 1.00 10.24 541 GLY B C 1
ATOM 8382 O O . GLY B 2 541 ? 76.454 8.778 45.118 1.00 10.54 541 GLY B O 1
ATOM 8383 N N . PHE B 2 542 ? 76.033 7.800 43.155 1.00 10.42 542 PHE B N 1
ATOM 8384 C CA . PHE B 2 542 ? 76.478 6.505 43.673 1.00 11.56 542 PHE B CA 1
ATOM 8385 C C . PHE B 2 542 ? 77.972 6.295 43.397 1.00 11.49 542 PHE B C 1
ATOM 8386 O O . PHE B 2 542 ? 78.382 6.354 42.238 1.00 9.51 542 PHE B O 1
ATOM 8394 N N . LYS B 2 543 ? 78.751 6.028 44.443 1.00 12.07 543 LYS B N 1
ATOM 8395 C CA . LYS B 2 543 ? 80.178 5.795 44.233 1.00 13.65 543 LYS B CA 1
ATOM 8396 C C . LYS B 2 543 ? 80.434 4.538 43.420 1.00 12.99 543 LYS B C 1
ATOM 8397 O O . LYS B 2 543 ? 80.103 3.460 43.903 1.00 13.77 543 LYS B O 1
ATOM 8403 N N . CYS B 2 544 ? 81.095 4.627 42.277 1.00 12.66 544 CYS B N 1
ATOM 8404 C CA . CYS B 2 544 ? 81.409 3.497 41.425 1.00 11.75 544 CYS B CA 1
ATOM 8405 C C . CYS B 2 544 ? 82.574 2.682 41.998 1.00 15.02 544 CYS B C 1
ATOM 8406 O O . CYS B 2 544 ? 83.516 3.204 42.599 1.00 13.41 544 CYS B O 1
ATOM 8409 N N . PRO B 2 545 ? 82.508 1.374 41.798 1.00 15.58 545 PRO B N 1
ATOM 8410 C CA . PRO B 2 545 ? 83.527 0.469 42.280 1.00 16.86 545 PRO B CA 1
ATOM 8411 C C . PRO B 2 545 ? 84.782 0.408 41.442 1.00 16.93 545 PRO B C 1
ATOM 8412 O O . PRO B 2 545 ? 85.866 0.102 41.988 1.00 19.11 545 PRO B O 1
ATOM 8416 N N . GLY B 2 546 ? 84.765 0.641 40.130 1.00 15.01 546 GLY B N 1
ATOM 8417 C CA . GLY B 2 546 ? 86.038 0.488 39.417 1.00 14.28 546 GLY B CA 1
ATOM 8418 C C . GLY B 2 546 ? 87.067 1.568 39.776 1.00 14.18 546 GLY B C 1
ATOM 8419 O O . GLY B 2 546 ? 86.768 2.613 40.340 1.00 13.74 546 GLY B O 1
ATOM 8420 N N . LEU B 2 547 ? 88.315 1.336 39.368 1.00 12.17 547 LEU B N 1
ATOM 8421 C CA . LEU B 2 547 ? 89.359 2.307 39.498 1.00 13.24 547 LEU B CA 1
ATOM 8422 C C . LEU B 2 547 ? 89.090 3.506 38.561 1.00 11.06 547 LEU B C 1
ATOM 8423 O O . LEU B 2 547 ? 89.352 4.653 38.914 1.00 10.53 547 LEU B O 1
ATOM 8428 N N . VAL B 2 548 ? 88.752 3.176 37.334 1.00 9.42 548 VAL B N 1
ATOM 8429 C CA . VAL B 2 548 ? 88.527 4.111 36.246 1.00 8.84 548 VAL B CA 1
ATOM 8430 C C . VAL B 2 548 ? 87.165 3.850 35.597 1.00 9.35 548 VAL B C 1
ATOM 8431 O O . VAL B 2 548 ? 86.605 2.742 35.714 1.00 9.38 548 VAL B O 1
ATOM 8435 N N . TYR B 2 549 ? 86.654 4.849 34.886 1.00 8.04 549 TYR B N 1
ATOM 8436 C CA . TYR B 2 549 ? 85.307 4.722 34.294 1.00 6.70 549 TYR B CA 1
ATOM 8437 C C . TYR B 2 549 ? 85.278 3.760 33.124 1.00 5.91 549 TYR B C 1
ATOM 8438 O O . TYR B 2 549 ? 86.068 3.855 32.163 1.00 4.08 549 TYR B O 1
ATOM 8447 N N . THR B 2 550 ? 84.293 2.828 33.127 1.00 4.94 550 THR B N 1
ATOM 8448 C CA . THR B 2 550 ? 84.180 1.922 31.972 1.00 5.17 550 THR B CA 1
ATOM 8449 C C . THR B 2 550 ? 82.736 1.830 31.465 1.00 6.79 550 THR B C 1
ATOM 8450 O O . THR B 2 550 ? 82.404 0.912 30.702 1.00 6.73 550 THR B O 1
ATOM 8454 N N . GLY B 2 551 ? 81.949 2.879 31.787 1.00 7.42 551 GLY B N 1
ATOM 8455 C CA . GLY B 2 551 ? 80.569 2.903 31.270 1.00 6.33 551 GLY B CA 1
ATOM 8456 C C . GLY B 2 551 ? 79.543 2.838 32.390 1.00 6.03 551 GLY B C 1
ATOM 8457 O O . GLY B 2 551 ? 79.776 2.297 33.483 1.00 5.57 551 GLY B O 1
ATOM 8458 N N . VAL B 2 552 ? 78.366 3.406 32.131 1.00 6.10 552 VAL B N 1
ATOM 8459 C CA . VAL B 2 552 ? 77.289 3.378 33.129 1.00 10.27 552 VAL B CA 1
ATOM 8460 C C . VAL B 2 552 ? 76.944 1.990 33.666 1.00 11.69 552 VAL B C 1
ATOM 8461 O O . VAL B 2 552 ? 76.736 1.842 34.868 1.00 11.56 552 VAL B O 1
ATOM 8465 N N . GLU B 2 553 ? 76.887 0.967 32.810 1.00 13.33 553 GLU B N 1
ATOM 8466 C CA . GLU B 2 553 ? 76.532 -0.364 33.291 1.00 17.26 553 GLU B CA 1
ATOM 8467 C C . GLU B 2 553 ? 77.502 -0.940 34.304 1.00 16.83 553 GLU B C 1
ATOM 8468 O O . GLU B 2 553 ? 77.085 -1.830 35.053 1.00 16.40 553 GLU B O 1
ATOM 8474 N N . ASN B 2 554 ? 78.770 -0.549 34.345 1.00 15.89 554 ASN B N 1
ATOM 8475 C CA . ASN B 2 554 ? 79.710 -1.086 35.329 1.00 14.91 554 ASN B CA 1
ATOM 8476 C C . ASN B 2 554 ? 79.705 -0.334 36.636 1.00 15.49 554 ASN B C 1
ATOM 8477 O O . ASN B 2 554 ? 80.400 -0.760 37.579 1.00 16.17 554 ASN B O 1
ATOM 8482 N N . CYS B 2 555 ? 78.924 0.752 36.760 1.00 13.55 555 CYS B N 1
ATOM 8483 C CA . CYS B 2 555 ? 78.905 1.486 38.015 1.00 13.62 555 CYS B CA 1
ATOM 8484 C C . CYS B 2 555 ? 77.685 1.066 38.838 1.00 15.82 555 CYS B C 1
ATOM 8485 O O . CYS B 2 555 ? 76.669 1.758 38.981 1.00 14.32 555 CYS B O 1
ATOM 8488 N N . VAL B 2 556 ? 77.852 -0.070 39.475 1.00 20.06 556 VAL B N 1
ATOM 8489 C CA . VAL B 2 556 ? 76.755 -0.725 40.210 1.00 21.95 556 VAL B CA 1
ATOM 8490 C C . VAL B 2 556 ? 77.313 -1.583 41.327 1.00 23.28 556 VAL B C 1
ATOM 8491 O O . VAL B 2 556 ? 78.572 -1.566 41.443 1.00 22.00 556 VAL B O 1
#

B-factor: mean 9.56, std 9.04, range [2.08, 62.13]

Organism: Ascophyllum nodosum (NCBI:txid52969)

Sequence (1107 aa):
TCSTSDDADDPTPPNERDDEAFASRVAAAKRELEGTGTVCQINNGETDLAAKFHKSLPHDDLGQVDADAFAALEDCILNGDLSICEDVPVGNSEGDPVGRLVNPTAAFAIDISGPAFSATTIPPVPTLPSPELAAQLAEVYWMALARDVPFMQYGTDDITVTAAANLAGMEGFPNLDAVSIGSDGTVDPLSQLFRATFVGVETGPFISQLLVNSFTIDSITVEPKQETFAPDVNYMVDFDEWLNIQNGGPPAGPELLDDELRFVRNARDLARVTFTDNINTEAYRGALILLGLDAFNRAGVNGPFIDIDRQAGFVNFGISHYFRLIGAAELAQRSSWYQKWQVHRFARPEALGGTLHLTIKGELNADFDLSLLENAELLKRVAAINAAQNPNNEVTLLPQAIQEGSPTHPSYPSGHATQNGAFATVLKALIGLDRGGDCYPDPVPDDDGLKLIDFRGSCLTFEGEINKLAVNVAFGRQMLGIHYRFDGIQGLLLGETITVRTLHQELMTFAEESTFEFRLFTGEVIKLFQDGTFTIDGFKCPGLVYTGVENCVTCSTSDDADDPTPPNERDDEAFASRVAAAKRELEGTGTVCQINNGETDLAAKFHKSLPHDDLGQVDADAFAALEDCILNGDLSICEDVPVGNSEGDPVGRLVNPTAAFAIDISGPAFSATTIPPVPTLPSPELAAQLAEVYWMALARDVPFMQYGTDDITVTAAANLAGMEGFPNLDAVSIGSDGTVDPLSQLFRATFVGVETGPFISQLLVNSFTIDSITVEPKQETFAPDVNYMVDFDEWLNIQNGGPPAGPELLDDELRFVRNARDLARVTFTDNINTEAYRGALILLGLDAFNRAGVNGPFIDIDRQAGFVNFGISHYFRLIGAAELAQRSSWYQKWQVHRFARPEALGGTLHLTIKGELNADFDLSLLENAELLKRVAAINAAQNPNNEVTYLLPQAIQEGSPTHPSYPSGHATQNGAFATVLKALIGLDRGGDCYPDPVPDDDGLKLIDFRGSCLTFEGEINKLAVNVAFGRQMLGIHYRFDGIQGLLLGETITVRTLHQELMTFAEESTFEFRLFTGEVIKLFQDGTFTIDGFKCPGLVYTGVENCV